Protein AF-0000000079079529 (afdb_homodimer)

Organism: Trichostrongylus colubriformis (NCBI:txid6319)

Foldseek 3Di:
DDDDPDDDDCVPPDDPDPDDDDDDDDDDDDDDDDDYYDDDDDDDDDDDDDDDDDDPDDDDDDDDDDDDDPDPPPPDPDDPPPPPPPVDDPPQDQLQLDFADDQDALCPPLCVVVAPQVPLALPPADFDPLQDDQWDDDQQAIDGDPPSVQKFKWKWAWADDDFQDTDIGDTDGSVPDRHQHQWMWMWIDHPVDIHIAIDGFDNDDDQPDPPFPFCLLAFAAAEEAEEAAFASLCVSQQVLLVVCLCPVQVKFWFQQEFFFDDGQQQLCCCQFQVFGAQWFFFLLSVDHIRHGPAYCCRQFVDECLPTSGLLNLVVVLPAQFAEEDQDSGDSSCPPHGPYHPDDRHPHYCSSVNSVLVVDVSNVCSADSNRPHDPVLVVLVNVLNVLPPPLRHHHYYHHYHYPQPQAHSNSSSNCNVVSSVSCVVCVVSCLRYWYKYKYSFHHDYDPSCLDPVNVLRRGGIIIIIGHRNVCDPHPLNVQLNVCSVANAYSLQNNQQSVCSSPPCSVVSLPAQAWDADDPDRQHTHSSHDHDPPRGHGCNRHSHRPSSGSRDFDKDFDPDPVVLVVVQQVVQVLLLVLCVVVVNNVFFDRWDFDFWPTKIWTDRPPPPPDDWDKIKIKTWTFTDPPFTFIKIFIWIDTHVDDIDGSDNAIDTSDDDDCQQVVDPDPSCSSSGGGDDPPPDDD/DDDDDDDPDDDDDDDDDDDDDDDDDDPDDPDPDDDDDDDDDDDDDDDDDDPDDDDDPPPPDDDDDDPPDPPPPPPPPDDPPPPPPPPCPDDQDQLQLDFADDQDALCPPVCVVVAPQVPLALPPADFDPLQDDQWDDDQQAIDGDPPSVLKFKWKWAWADDDFQDTDIGDTDGSVPDRHQHQWMWMWIDHPVDIHIAIDGFDNDDDQPDPPFPFCLLAFAAAEEAEEAAFASLCVSQQVLLVVCLCPVQVKFWFQQEFFFDDGQQQLCCCQFQVFGAQWFFDLLSVDHIRHGPAYCCRQFVDECLPTNGLLNLVVVLPAQEAEEDQDSGDSSCPPHGDYHPDDRHPHYCSSVNSVLVVDVSNVCSADSNRPHDPVLVVLVNVLNVLPPPLRHHHYYHHYHYPQPQAHSNSSNNCNVVSSVSCVVCVVSCLRYWYKYKYSFHHDYDPSCLDPVNVLRRGGIIIIIGHRNVCDPHPLNVQLNVCSVANAYSLQNNQQSVCSSPPCSVVSLPAQAWDADDPDRQHTHSSHDHDPPRGHGCNRHSHRPSSGNRDFDKDFDPDPVVLVVVQQVVQVLLLVLCVVVVNNVFFDRWDFDFWPTKIWTDRPPPPPDDFDKIKIKTWTFTDPPFTFIWIFIWIDTHVDDIDGSHSAIDTSDDDDCQQVVDPDPSCSSSGGGDDPPPDDD

Solvent-accessible surface area (backbone atoms only — not comparable to full-atom values): 77491 Å² total; per-residue (Å²): 135,84,85,80,83,73,88,82,83,79,78,75,82,66,74,81,82,78,76,93,84,87,96,92,83,94,100,95,81,104,89,100,85,101,93,96,87,92,94,79,96,84,88,92,79,94,81,85,77,84,86,88,82,88,71,93,76,86,90,79,91,79,88,89,79,87,76,88,77,86,74,81,78,75,80,75,81,76,78,77,74,68,75,64,76,64,86,58,81,78,61,70,62,60,66,52,69,48,54,52,73,71,82,72,59,50,73,37,78,91,45,53,87,72,57,57,75,86,55,36,58,78,72,90,63,71,58,43,73,87,51,56,63,58,57,46,76,56,94,40,31,48,43,67,37,93,91,37,76,75,44,51,54,34,29,24,40,48,34,80,61,53,72,78,33,59,41,75,49,70,79,36,53,31,89,79,42,70,50,80,42,38,30,38,38,35,47,29,40,42,93,91,46,74,48,60,44,72,44,77,52,64,49,80,71,81,72,87,65,85,72,72,55,54,37,88,62,36,55,24,39,40,35,40,32,39,34,30,30,13,34,37,52,46,56,68,35,19,23,51,30,51,44,39,36,45,62,66,55,58,33,44,68,27,76,42,29,34,29,57,41,92,49,59,53,34,20,44,33,16,30,39,43,49,40,38,60,50,60,29,37,26,42,70,74,77,36,77,58,42,74,42,72,33,50,68,63,55,56,28,73,28,60,46,71,85,50,68,33,48,63,55,54,44,43,74,71,56,36,46,36,35,34,35,55,64,56,87,46,46,77,56,26,50,90,78,20,58,20,49,77,63,82,65,40,83,45,56,42,36,26,61,56,50,52,29,74,75,28,71,66,56,31,34,46,66,15,68,38,49,63,36,47,71,66,56,55,52,52,52,53,47,52,42,48,61,68,40,64,89,72,46,24,38,36,36,44,37,40,41,33,73,44,22,49,69,39,66,66,48,42,16,43,43,17,62,59,55,29,48,51,50,63,76,39,41,72,65,45,36,53,20,38,34,43,44,30,27,44,22,11,33,82,42,49,77,55,20,52,34,77,66,24,50,58,33,24,24,30,11,25,36,37,41,26,59,25,57,90,46,53,90,36,71,40,39,51,37,32,55,58,49,33,78,38,63,43,42,39,26,19,50,22,34,28,53,50,36,60,71,72,51,29,44,84,49,72,54,66,67,42,65,61,66,78,85,49,100,75,55,66,33,46,31,50,55,24,45,68,64,81,96,57,66,63,20,56,68,70,39,83,31,22,57,91,36,48,72,53,58,72,61,65,41,76,61,80,53,64,69,57,47,49,51,52,37,49,50,51,31,50,48,55,41,44,52,34,47,74,68,71,45,39,87,53,25,40,68,64,39,66,60,49,66,76,44,43,32,31,54,64,64,72,62,75,61,87,83,63,82,55,69,44,44,32,40,39,30,30,33,34,27,82,84,25,41,55,34,37,35,40,42,34,29,28,52,42,108,59,66,81,37,74,20,45,90,62,73,42,61,51,55,90,56,85,70,31,19,67,83,44,84,52,73,87,49,20,73,78,32,22,47,55,83,76,76,74,67,77,125,137,89,81,86,91,81,87,79,81,86,84,88,87,81,94,87,86,88,88,83,77,99,83,81,77,90,71,81,91,81,85,77,78,84,81,97,85,81,88,94,90,70,97,81,81,91,86,91,78,85,70,84,86,79,84,69,84,74,76,76,81,79,87,91,85,83,82,80,78,82,74,83,78,75,81,72,82,76,78,81,68,71,76,64,75,65,82,72,72,77,75,82,67,60,68,53,69,49,53,51,73,72,82,72,58,50,72,39,78,90,46,54,86,72,57,57,77,86,52,39,56,77,64,99,65,71,58,44,73,86,50,55,64,57,58,45,76,57,95,39,31,47,42,67,37,92,92,36,76,74,46,51,56,33,30,26,39,48,35,78,61,53,72,79,34,58,40,76,50,69,79,36,52,31,89,80,43,70,50,81,42,38,29,39,37,33,46,28,40,41,91,92,46,74,48,60,44,73,48,78,52,65,50,80,70,79,73,87,65,85,74,74,54,54,37,89,61,35,53,24,38,39,37,40,33,41,34,30,29,12,34,38,51,45,54,67,34,18,23,52,32,51,44,39,36,45,62,68,54,59,33,45,69,26,76,41,27,32,28,57,43,94,49,58,54,35,20,44,32,16,28,40,41,49,41,36,59,51,60,29,38,26,43,71,74,76,35,77,59,42,73,42,73,33,52,69,63,53,55,28,74,28,60,46,70,85,50,67,34,49,63,55,53,43,42,74,70,58,36,47,35,36,35,36,55,64,56,88,48,44,75,57,26,50,92,77,21,58,20,49,77,63,83,65,38,84,43,56,42,37,25,61,55,49,52,28,75,75,29,70,67,56,31,34,46,65,15,69,39,50,61,37,47,71,66,54,55,50,51,52,53,48,50,42,47,60,70,40,65,90,72,48,23,38,37,36,44,37,40,42,34,72,45,22,50,69,39,65,68,49,40,18,41,43,18,61,60,54,28,48,50,50,63,76,39,42,75,65,45,35,53,18,37,34,43,42,32,27,43,23,11,34,81,43,48,78,55,20,52,34,76,66,22,50,58,33,24,24,28,11,23,38,36,40,26,60,25,57,90,46,54,90,36,70,39,37,51,38,32,56,59,50,32,77,38,64,43,41,38,24,18,50,22,36,28,54,50,36,58,71,74,50,31,45,83,47,72,57,65,67,42,65,59,65,78,85,49,100,75,53,65,32,47,30,50,55,24,43,69,64,82,95,58,66,61,21,55,70,71,39,81,30,21,56,92,35,48,73,54,57,73,60,64,43,75,60,79,55,63,69,56,46,49,50,52,36,48,48,50,31,51,49,56,41,45,50,34,47,74,69,70,44,39,88,53,24,39,69,64,41,66,61,48,65,77,45,44,33,31,55,67,64,75,68,75,62,87,83,62,81,54,68,44,45,32,42,40,29,29,33,33,27,82,86,24,43,56,34,38,35,41,42,35,28,28,52,44,107,60,66,80,39,75,18,44,91,61,74,43,62,52,54,89,57,85,70,31,18,68,81,45,84,51,72,86,48,20,75,78,31,22,48,56,84,75,76,75,70,75,126

Radius of gyration: 38.15 Å; Cα contacts (8 Å, |Δi|>4): 2486; chains: 2; bounding box: 136×122×109 Å

Nearest PDB structures (foldseek):
  6xlp-assembly1_A  TM=5.769E-01  e=2.812E-07  Escherichia coli
  1ei6-assembly1_D  TM=5.201E-01  e=3.457E-04  Pseudomonas fluorescens
  5xxq-assembly2_B  TM=3.490E-01  e=4.894E+00  Homo sapiens
  8tz0-assembly1_C  TM=3.571E-01  e=7.558E+00  Ensifer aridi
  8rj3-assembly1_D  TM=3.337E-01  e=6.421E+00  Homo sapiens

pLDDT: mean 80.49, std 26.92, range [14.12, 98.88]

Sequence (1360 aa):
MHGSETSVTHCGIQNVIQMTGLWFCYGLLIIGLLYYVSYDVFLGEMNSSVKVENNRTADTTTEYNAVSTTSRLTFTRRWSTRAEIPNKVNRATDIFDYCPFEPPDPWHKSIIKYMDDKYGYLKNCTPDSNLSPVTDLMKGRVTLKKGKEAFACQGRCINYAGDNQYDLGNWKSIKDEVFKCDFVETECKSGKTTKRYIHMQIAEQKSSTNSQLNRQQNPDVVIMVIDSVASTQLIRGLPRTVNFLLHGMEAIEFRKFNKVGSNSRPNAFAALIGKTTEPVPRKPMNLPTIPADLSYEQYCKSYLDNETYIPLMYKKKGYKMFGAEDYVTSILNYPNCLGTKTRQFEHSFRPFHTRLNKDSELERIHLGGSCRLVHDNMLEYLEHYVNAYKDSPKFSLTWFVDLAHDDTKLIYRSDYELYNFYLKNREALNNSFIFFFGDHGPRFGSEAYTKFGNSEANNPFLYVVLPKHLRHTEVHEQILANSKELVTHHDLHSTLEDILYNQPSAAFSDLSFKRFDSDPRGSSLLRKFESGVARTCKTLPIPFQYCICQYKKTNVTDGKLVEALGSFAAKKLAAILESEKVASSCEKITLSNVIEALEFVLPHKNATQFEVSLYEVTFNVSAPALGVFKIPIRRESRGKFELAGEQFDRLDKYGKHGDCMKKDILRPLCTCKIRSTSKPMHGSETSVTHCGIQNVIQMTGLWFCYGLLIIGLLYYVSYDVFLGEMNSSVKVENNRTADTTTEYNAVSTTSRLTFTRRWSTRAEIPNKVNRATDIFDYCPFEPPDPWHKSIIKYMDDKYGYLKNCTPDSNLSPVTDLMKGRVTLKKGKEAFACQGRCINYAGDNQYDLGNWKSIKDEVFKCDFVETECKSGKTTKRYIHMQIAEQKSSTNSQLNRQQNPDVVIMVIDSVASTQLIRGLPRTVNFLLHGMEAIEFRKFNKVGSNSRPNAFAALIGKTTEPVPRKPMNLPTIPADLSYEQYCKSYLDNETYIPLMYKKKGYKMFGAEDYVTSILNYPNCLGTKTRQFEHSFRPFHTRLNKDSELERIHLGGSCRLVHDNMLEYLEHYVNAYKDSPKFSLTWFVDLAHDDTKLIYRSDYELYNFYLKNREALNNSFIFFFGDHGPRFGSEAYTKFGNSEANNPFLYVVLPKHLRHTEVHEQILANSKELVTHHDLHSTLEDILYNQPSAAFSDLSFKRFDSDPRGSSLLRKFESGVARTCKTLPIPFQYCICQYKKTNVTDGKLVEALGSFAAKKLAAILESEKVASSCEKITLSNVIEALEFVLPHKNATQFEVSLYEVTFNVSAPALGVFKIPIRRESRGKFELAGEQFDRLDKYGKHGDCMKKDILRPLCTCKIRSTSKP

Structure (mmCIF, N/CA/C/O backbone):
data_AF-0000000079079529-model_v1
#
loop_
_entity.id
_entity.type
_entity.pdbx_description
1 polymer 'Uncharacterized protein'
#
loop_
_atom_site.group_PDB
_atom_site.id
_atom_site.type_symbol
_atom_site.label_atom_id
_atom_site.label_alt_id
_atom_site.label_comp_id
_atom_site.label_asym_id
_atom_site.label_entity_id
_atom_site.label_seq_id
_atom_site.pdbx_PDB_ins_code
_atom_site.Cartn_x
_atom_site.Cartn_y
_atom_site.Cartn_z
_atom_site.occupancy
_atom_site.B_iso_or_equiv
_atom_site.auth_seq_id
_atom_site.auth_comp_id
_atom_site.auth_asym_id
_atom_site.auth_atom_id
_atom_site.pdbx_PDB_model_num
ATOM 1 N N . MET A 1 1 ? 64.188 42.688 -34.219 1 18.75 1 MET A N 1
ATOM 2 C CA . MET A 1 1 ? 64.188 42.406 -35.656 1 18.75 1 MET A CA 1
ATOM 3 C C . MET A 1 1 ? 63.531 41.062 -35.938 1 18.75 1 MET A C 1
ATOM 5 O O . MET A 1 1 ? 63.406 40.656 -37.094 1 18.75 1 MET A O 1
ATOM 9 N N . HIS A 1 2 ? 63.719 40 -35.031 1 19.94 2 HIS A N 1
ATOM 10 C CA . HIS A 1 2 ? 63.281 38.625 -35.25 1 19.94 2 HIS A CA 1
ATOM 11 C C . HIS A 1 2 ? 61.812 38.562 -35.625 1 19.94 2 HIS A C 1
ATOM 13 O O . HIS A 1 2 ? 61.062 39.5 -35.344 1 19.94 2 HIS A O 1
ATOM 19 N N . GLY A 1 3 ? 61.406 37.406 -36.25 1 20.33 3 GLY A N 1
ATOM 20 C CA . GLY A 1 3 ? 60.625 36.906 -37.375 1 20.33 3 GLY A CA 1
ATOM 21 C C . GLY A 1 3 ? 59.156 36.781 -37.062 1 20.33 3 GLY A C 1
ATOM 22 O O . GLY A 1 3 ? 58.75 36.281 -36 1 20.33 3 GLY A O 1
ATOM 23 N N . SER A 1 4 ? 58.281 37.469 -37.656 1 20.39 4 SER A N 1
ATOM 24 C CA . SER A 1 4 ? 57.031 38.25 -37.656 1 20.39 4 SER A CA 1
ATOM 25 C C . SER A 1 4 ? 55.844 37.344 -37.938 1 20.39 4 SER A C 1
ATOM 27 O O . SER A 1 4 ? 55.75 36.75 -39.031 1 20.39 4 SER A O 1
ATOM 29 N N . GLU A 1 5 ? 55.5 36.562 -36.812 1 21.5 5 GLU A N 1
ATOM 30 C CA . GLU A 1 5 ? 54.562 35.438 -36.594 1 21.5 5 GLU A CA 1
ATOM 31 C C . GLU A 1 5 ? 53.188 35.781 -37.125 1 21.5 5 GLU A C 1
ATOM 33 O O . GLU A 1 5 ? 52.531 36.688 -36.625 1 21.5 5 GLU A O 1
ATOM 38 N N . THR A 1 6 ? 53.031 35.531 -38.312 1 19.14 6 THR A N 1
ATOM 39 C CA . THR A 1 6 ? 52.125 35.969 -39.344 1 19.14 6 THR A CA 1
ATOM 40 C C . THR A 1 6 ? 50.688 35.75 -38.938 1 19.14 6 THR A C 1
ATOM 42 O O . THR A 1 6 ? 50.406 35.031 -38 1 19.14 6 THR A O 1
ATOM 45 N N . SER A 1 7 ? 49.719 35.812 -39.781 1 19.5 7 SER A N 1
ATOM 46 C CA . SER A 1 7 ? 48.469 36.438 -40.188 1 19.5 7 SER A CA 1
ATOM 47 C C . SER A 1 7 ? 47.281 35.562 -39.812 1 19.5 7 SER A C 1
ATOM 49 O O . SER A 1 7 ? 47.406 34.375 -39.594 1 19.5 7 SER A O 1
ATOM 51 N N . VAL A 1 8 ? 46 36.062 -39.531 1 20.89 8 VAL A N 1
ATOM 52 C CA . VAL A 1 8 ? 44.75 36.156 -38.781 1 20.89 8 VAL A CA 1
ATOM 53 C C . VAL A 1 8 ? 43.75 35.125 -39.312 1 20.89 8 VAL A C 1
ATOM 55 O O . VAL A 1 8 ? 42.906 34.656 -38.562 1 20.89 8 VAL A O 1
ATOM 58 N N . THR A 1 9 ? 43.625 34.781 -40.719 1 20.5 9 THR A N 1
ATOM 59 C CA . THR A 1 9 ? 42.406 34.938 -41.5 1 20.5 9 THR A CA 1
ATOM 60 C C . THR A 1 9 ? 41.531 33.688 -41.375 1 20.5 9 THR A C 1
ATOM 62 O O . THR A 1 9 ? 41.875 32.625 -41.906 1 20.5 9 THR A O 1
ATOM 65 N N . HIS A 1 10 ? 40.906 33.156 -40.25 1 19.3 10 HIS A N 1
ATOM 66 C CA . HIS A 1 10 ? 40.656 31.797 -39.812 1 19.3 10 HIS A CA 1
ATOM 67 C C . HIS A 1 10 ? 39.469 31.219 -40.562 1 19.3 10 HIS A C 1
ATOM 69 O O . HIS A 1 10 ? 38.312 31.469 -40.219 1 19.3 10 HIS A O 1
ATOM 75 N N . CYS A 1 11 ? 39.312 31.109 -41.938 1 19.61 11 CYS A N 1
ATOM 76 C CA . CYS A 1 11 ? 38.219 30.969 -42.906 1 19.61 11 CYS A CA 1
ATOM 77 C C . CYS A 1 11 ? 37.531 29.641 -42.719 1 19.61 11 CYS A C 1
ATOM 79 O O . CYS A 1 11 ? 37.969 28.609 -43.25 1 19.61 11 CYS A O 1
ATOM 81 N N . GLY A 1 12 ? 37.156 29.078 -41.594 1 17.33 12 GLY A N 1
ATOM 82 C CA . GLY A 1 12 ? 37.219 27.672 -41.25 1 17.33 12 GLY A CA 1
ATOM 83 C C . GLY A 1 12 ? 36.125 26.859 -41.906 1 17.33 12 GLY A C 1
ATOM 84 O O . GLY A 1 12 ? 35.812 25.734 -41.469 1 17.33 12 GLY A O 1
ATOM 85 N N . ILE A 1 13 ? 35.25 27.469 -42.75 1 19.03 13 ILE A N 1
ATOM 86 C CA . ILE A 1 13 ? 33.906 26.953 -42.969 1 19.03 13 ILE A CA 1
ATOM 87 C C . ILE A 1 13 ? 34 25.578 -43.656 1 19.03 13 ILE A C 1
ATOM 89 O O . ILE A 1 13 ? 33 25.125 -44.25 1 19.03 13 ILE A O 1
ATOM 93 N N . GLN A 1 14 ? 35.125 25.031 -43.906 1 15.94 14 GLN A N 1
ATOM 94 C CA . GLN A 1 14 ? 35.312 24.141 -45.062 1 15.94 14 GLN A CA 1
ATOM 95 C C . GLN A 1 14 ? 34.281 23.016 -45.062 1 15.94 14 GLN A C 1
ATOM 97 O O . GLN A 1 14 ? 33.594 22.812 -46.062 1 15.94 14 GLN A O 1
ATOM 102 N N . ASN A 1 15 ? 34.719 21.812 -44.781 1 16.12 15 ASN A N 1
ATOM 103 C CA . ASN A 1 15 ? 34.812 20.609 -45.594 1 16.12 15 ASN A CA 1
ATOM 104 C C . ASN A 1 15 ? 33.656 19.656 -45.344 1 16.12 15 ASN A C 1
ATOM 106 O O . ASN A 1 15 ? 33.844 18.609 -44.719 1 16.12 15 ASN A O 1
ATOM 110 N N . VAL A 1 16 ? 32.625 20.203 -44.688 1 17.12 16 VAL A N 1
ATOM 111 C CA . VAL A 1 16 ? 31.938 19.062 -44.094 1 17.12 16 VAL A CA 1
ATOM 112 C C . VAL A 1 16 ? 31.75 17.953 -45.125 1 17.12 16 VAL A C 1
ATOM 114 O O . VAL A 1 16 ? 31.531 18.25 -46.312 1 17.12 16 VAL A O 1
ATOM 117 N N . ILE A 1 17 ? 31.672 16.703 -44.656 1 16.58 17 ILE A N 1
ATOM 118 C CA . ILE A 1 17 ? 31.875 15.305 -45 1 16.58 17 ILE A CA 1
ATOM 119 C C . ILE A 1 17 ? 30.859 14.883 -46.062 1 16.58 17 ILE A C 1
ATOM 121 O O . ILE A 1 17 ? 29.672 15.141 -45.906 1 16.58 17 ILE A O 1
ATOM 125 N N . GLN A 1 18 ? 31.234 14.312 -47.156 1 15.66 18 GLN A N 1
ATOM 126 C CA . GLN A 1 18 ? 31.062 13.641 -48.438 1 15.66 18 GLN A CA 1
ATOM 127 C C . GLN A 1 18 ? 30.172 12.406 -48.281 1 15.66 18 GLN A C 1
ATOM 129 O O . GLN A 1 18 ? 30.141 11.555 -49.188 1 15.66 18 GLN A O 1
ATOM 134 N N . MET A 1 19 ? 29.797 12.078 -47 1 14.77 19 MET A N 1
ATOM 135 C CA . MET A 1 19 ? 29.609 10.633 -47.094 1 14.77 19 MET A CA 1
ATOM 136 C C . MET A 1 19 ? 28.703 10.273 -48.25 1 14.77 19 MET A C 1
ATOM 138 O O . MET A 1 19 ? 27.938 11.109 -48.75 1 14.77 19 MET A O 1
ATOM 142 N N . THR A 1 20 ? 28 9 -48.062 1 15.1 20 THR A N 1
ATOM 143 C CA . THR A 1 20 ? 27.891 7.742 -48.812 1 15.1 20 THR A CA 1
ATOM 144 C C . THR A 1 20 ? 26.812 7.832 -49.875 1 15.1 20 THR A C 1
ATOM 146 O O . THR A 1 20 ? 25.734 8.391 -49.656 1 15.1 20 THR A O 1
ATOM 149 N N . GLY A 1 21 ? 26.969 7.426 -51.125 1 15.55 21 GLY A N 1
ATOM 150 C CA . GLY A 1 21 ? 26.766 7.195 -52.531 1 15.55 21 GLY A CA 1
ATOM 151 C C . GLY A 1 21 ? 25.562 6.305 -52.844 1 15.55 21 GLY A C 1
ATOM 152 O O . GLY A 1 21 ? 24.734 6.637 -53.688 1 15.55 21 GLY A O 1
ATOM 153 N N . LEU A 1 22 ? 25.766 4.863 -52.781 1 14.59 22 LEU A N 1
ATOM 154 C CA . LEU A 1 22 ? 25.734 3.951 -53.938 1 14.59 22 LEU A CA 1
ATOM 155 C C . LEU A 1 22 ? 24.297 3.537 -54.25 1 14.59 22 LEU A C 1
ATOM 157 O O . LEU A 1 22 ? 23.859 3.637 -55.406 1 14.59 22 LEU A O 1
ATOM 161 N N . TRP A 1 23 ? 23.953 2.012 -54.188 1 15.23 23 TRP A N 1
ATOM 162 C CA . TRP A 1 23 ? 23.719 1 -55.219 1 15.23 23 TRP A CA 1
ATOM 163 C C . TRP A 1 23 ? 22.25 0.925 -55.594 1 15.23 23 TRP A C 1
ATOM 165 O O . TRP A 1 23 ? 21.375 1.182 -54.75 1 15.23 23 TRP A O 1
ATOM 175 N N . PHE A 1 24 ? 21.75 0.244 -56.875 1 16.38 24 PHE A N 1
ATOM 176 C CA . PHE A 1 24 ? 21.125 0.047 -58.188 1 16.38 24 PHE A CA 1
ATOM 177 C C . PHE A 1 24 ? 19.938 -0.908 -58.062 1 16.38 24 PHE A C 1
ATOM 179 O O . PHE A 1 24 ? 18.828 -0.596 -58.5 1 16.38 24 PHE A O 1
ATOM 186 N N . CYS A 1 25 ? 20.031 -2.385 -58.594 1 14.84 25 CYS A N 1
ATOM 187 C CA . CYS A 1 25 ? 19.609 -3.17 -59.75 1 14.84 25 CYS A CA 1
ATOM 188 C C . CYS A 1 25 ? 18.422 -4.062 -59.406 1 14.84 25 CYS A C 1
ATOM 190 O O . CYS A 1 25 ? 17.516 -4.246 -60.219 1 14.84 25 CYS A O 1
ATOM 192 N N . TYR A 1 26 ? 18.578 -5.348 -58.781 1 14.98 26 TYR A N 1
ATOM 193 C CA . TYR A 1 26 ? 18.266 -6.613 -59.438 1 14.98 26 TYR A CA 1
ATOM 194 C C . TYR A 1 26 ? 16.75 -6.828 -59.5 1 14.98 26 TYR A C 1
ATOM 196 O O . TYR A 1 26 ? 16 -6.242 -58.719 1 14.98 26 TYR A O 1
ATOM 204 N N . GLY A 1 27 ? 16.109 -8.391 -60 1 15.9 27 GLY A N 1
ATOM 205 C CA . GLY A 1 27 ? 15.484 -9.242 -61 1 15.9 27 GLY A CA 1
ATOM 206 C C . GLY A 1 27 ? 14.047 -9.586 -60.656 1 15.9 27 GLY A C 1
ATOM 207 O O . GLY A 1 27 ? 13.609 -9.406 -59.5 1 15.9 27 GLY A O 1
ATOM 208 N N . LEU A 1 28 ? 13.195 -10.906 -61.438 1 16.67 28 LEU A N 1
ATOM 209 C CA . LEU A 1 28 ? 12.234 -11.469 -62.406 1 16.67 28 LEU A CA 1
ATOM 210 C C . LEU A 1 28 ? 11.18 -12.297 -61.656 1 16.67 28 LEU A C 1
ATOM 212 O O . LEU A 1 28 ? 9.977 -12.102 -61.875 1 16.67 28 LEU A O 1
ATOM 216 N N . LEU A 1 29 ? 11.133 -13.938 -61.594 1 15.7 29 LEU A N 1
ATOM 217 C CA . LEU A 1 29 ? 10.508 -15.039 -62.312 1 15.7 29 LEU A CA 1
ATOM 218 C C . LEU A 1 29 ? 9.398 -15.672 -61.5 1 15.7 29 LEU A C 1
ATOM 220 O O . LEU A 1 29 ? 8.312 -15.953 -62 1 15.7 29 LEU A O 1
ATOM 224 N N . ILE A 1 30 ? 9.422 -16.703 -60.438 1 17.03 30 ILE A N 1
ATOM 225 C CA . ILE A 1 30 ? 8.812 -18.016 -60.562 1 17.03 30 ILE A CA 1
ATOM 226 C C . ILE A 1 30 ? 7.32 -17.938 -60.25 1 17.03 30 ILE A C 1
ATOM 228 O O . ILE A 1 30 ? 6.938 -17.547 -59.125 1 17.03 30 ILE A O 1
ATOM 232 N N . ILE A 1 31 ? 6.055 -18.328 -61.219 1 18.33 31 ILE A N 1
ATOM 233 C CA . ILE A 1 31 ? 4.703 -18.438 -61.75 1 18.33 31 ILE A CA 1
ATOM 234 C C . ILE A 1 31 ? 3.963 -19.594 -61.062 1 18.33 31 ILE A C 1
ATOM 236 O O . ILE A 1 31 ? 2.828 -19.422 -60.625 1 18.33 31 ILE A O 1
ATOM 240 N N . GLY A 1 32 ? 4.09 -21.172 -61.531 1 16.33 32 GLY A N 1
ATOM 241 C CA . GLY A 1 32 ? 3.357 -22.234 -62.219 1 16.33 32 GLY A CA 1
ATOM 242 C C . GLY A 1 32 ? 2.365 -22.938 -61.312 1 16.33 32 GLY A C 1
ATOM 243 O O . GLY A 1 32 ? 2.398 -22.781 -60.094 1 16.33 32 GLY A O 1
ATOM 244 N N . LEU A 1 33 ? 1.73 -24.672 -61.656 1 16.89 33 LEU A N 1
ATOM 245 C CA . LEU A 1 33 ? 0.796 -25.656 -62.156 1 16.89 33 LEU A CA 1
ATOM 246 C C . LEU A 1 33 ? 0.412 -26.656 -61.094 1 16.89 33 LEU A C 1
ATOM 248 O O . LEU A 1 33 ? -0.669 -27.25 -61.156 1 16.89 33 LEU A O 1
ATOM 252 N N . LEU A 1 34 ? 1.15 -27.688 -60.438 1 16.03 34 LEU A N 1
ATOM 253 C CA . LEU A 1 34 ? 0.907 -29.125 -60.438 1 16.03 34 LEU A CA 1
ATOM 254 C C . LEU A 1 34 ? -0.346 -29.453 -59.625 1 16.03 34 LEU A C 1
ATOM 256 O O . LEU A 1 34 ? -0.585 -28.859 -58.562 1 16.03 34 LEU A O 1
ATOM 260 N N . TYR A 1 35 ? -1.438 -30.828 -60.031 1 16.97 35 TYR A N 1
ATOM 261 C CA . TYR A 1 35 ? -2.482 -31.781 -60.375 1 16.97 35 TYR A CA 1
ATOM 262 C C . TYR A 1 35 ? -2.826 -32.656 -59.188 1 16.97 35 TYR A C 1
ATOM 264 O O . TYR A 1 35 ? -3.998 -32.812 -58.812 1 16.97 35 TYR A O 1
ATOM 272 N N . TYR A 1 36 ? -2.305 -34.188 -59.094 1 16.08 36 TYR A N 1
ATOM 273 C CA . TYR A 1 36 ? -2.816 -35.531 -59.344 1 16.08 36 TYR A CA 1
ATOM 274 C C . TYR A 1 36 ? -3.428 -36.125 -58.062 1 16.08 36 TYR A C 1
ATOM 276 O O . TYR A 1 36 ? -3.141 -35.656 -56.969 1 16.08 36 TYR A O 1
ATOM 284 N N . VAL A 1 37 ? -3.111 -37.688 -57.688 1 15.84 37 VAL A N 1
ATOM 285 C CA . VAL A 1 37 ? -3.598 -39.062 -57.781 1 15.84 37 VAL A CA 1
ATOM 286 C C . VAL A 1 37 ? -4.121 -39.531 -56.406 1 15.84 37 VAL A C 1
ATOM 288 O O . VAL A 1 37 ? -5.293 -39.906 -56.281 1 15.84 37 VAL A O 1
ATOM 291 N N . SER A 1 38 ? -3.652 -40.906 -55.844 1 15.5 38 SER A N 1
ATOM 292 C CA . SER A 1 38 ? -4.176 -42.281 -55.75 1 15.5 38 SER A CA 1
ATOM 293 C C . SER A 1 38 ? -4.91 -42.469 -54.406 1 15.5 38 SER A C 1
ATOM 295 O O . SER A 1 38 ? -4.777 -41.656 -53.5 1 15.5 38 SER A O 1
ATOM 297 N N . TYR A 1 39 ? -4.844 -43.938 -53.75 1 15.38 39 TYR A N 1
ATOM 298 C CA . TYR A 1 39 ? -5.492 -45.219 -53.594 1 15.38 39 TYR A CA 1
ATOM 299 C C . TYR A 1 39 ? -5.996 -45.406 -52.156 1 15.38 39 TYR A C 1
ATOM 301 O O . TYR A 1 39 ? -5.602 -44.656 -51.25 1 15.38 39 TYR A O 1
ATOM 309 N N . ASP A 1 40 ? -5.758 -46.719 -51.375 1 14.71 40 ASP A N 1
ATOM 310 C CA . ASP A 1 40 ? -6.426 -47.969 -51 1 14.71 40 ASP A CA 1
ATOM 311 C C . ASP A 1 40 ? -6.766 -48 -49.531 1 14.71 40 ASP A C 1
ATOM 313 O O . ASP A 1 40 ? -7.824 -48.5 -49.125 1 14.71 40 ASP A O 1
ATOM 317 N N . VAL A 1 41 ? -5.781 -48.219 -48.469 1 15.58 41 VAL A N 1
ATOM 318 C CA . VAL A 1 41 ? -5.77 -49.438 -47.688 1 15.58 41 VAL A CA 1
ATOM 319 C C . VAL A 1 41 ? -6.945 -49.438 -46.688 1 15.58 41 VAL A C 1
ATOM 321 O O . VAL A 1 41 ? -7.285 -48.375 -46.125 1 15.58 41 VAL A O 1
ATOM 324 N N . PHE A 1 42 ? -7.539 -50.781 -46.25 1 14.99 42 PHE A N 1
ATOM 325 C CA . PHE A 1 42 ? -8.523 -51.812 -45.938 1 14.99 42 PHE A CA 1
ATOM 326 C C . PHE A 1 42 ? -9.008 -51.688 -44.5 1 14.99 42 PHE A C 1
ATOM 328 O O . PHE A 1 42 ? -10.219 -51.656 -44.25 1 14.99 42 PHE A O 1
ATOM 335 N N . LEU A 1 43 ? -8.406 -52.719 -43.531 1 14.91 43 LEU A N 1
ATOM 336 C CA . LEU A 1 43 ? -8.992 -53.906 -42.969 1 14.91 43 LEU A CA 1
ATOM 337 C C . LEU A 1 43 ? -9.852 -53.562 -41.75 1 14.91 43 LEU A C 1
ATOM 339 O O . LEU A 1 43 ? -9.719 -52.5 -41.188 1 14.91 43 LEU A O 1
ATOM 343 N N . GLY A 1 44 ? -9.914 -54.688 -40.719 1 14.88 44 GLY A N 1
ATOM 344 C CA . GLY A 1 44 ? -10.805 -55.719 -40.188 1 14.88 44 GLY A CA 1
ATOM 345 C C . GLY A 1 44 ? -11.547 -55.281 -38.938 1 14.88 44 GLY A C 1
ATOM 346 O O . GLY A 1 44 ? -11.289 -54.219 -38.406 1 14.88 44 GLY A O 1
ATOM 347 N N . GLU A 1 45 ? -11.609 -56.312 -37.906 1 14.56 45 GLU A N 1
ATOM 348 C CA . GLU A 1 45 ? -12.578 -57.188 -37.281 1 14.56 45 GLU A CA 1
ATOM 349 C C . GLU A 1 45 ? -13.078 -56.656 -35.938 1 14.56 45 GLU A C 1
ATOM 351 O O . GLU A 1 45 ? -14.281 -56.625 -35.688 1 14.56 45 GLU A O 1
ATOM 356 N N . MET A 1 46 ? -12.242 -56.875 -34.781 1 15.48 46 MET A N 1
ATOM 357 C CA . MET A 1 46 ? -12.68 -57.875 -33.812 1 15.48 46 MET A CA 1
ATOM 358 C C . MET A 1 46 ? -13.773 -57.281 -32.906 1 15.48 46 MET A C 1
ATOM 360 O O . MET A 1 46 ? -13.82 -56.062 -32.688 1 15.48 46 MET A O 1
ATOM 364 N N . ASN A 1 47 ? -14.672 -58.219 -32.438 1 14.49 47 ASN A N 1
ATOM 365 C CA . ASN A 1 47 ? -15.922 -58.75 -31.875 1 14.49 47 ASN A CA 1
ATOM 366 C C . ASN A 1 47 ? -16.188 -58.188 -30.469 1 14.49 47 ASN A C 1
ATOM 368 O O . ASN A 1 47 ? -17.25 -57.625 -30.219 1 14.49 47 ASN A O 1
ATOM 372 N N . SER A 1 48 ? -15.805 -59.094 -29.469 1 14.48 48 SER A N 1
ATOM 373 C CA . SER A 1 48 ? -16.688 -59.906 -28.625 1 14.48 48 SER A CA 1
ATOM 374 C C . SER A 1 48 ? -17.141 -59.125 -27.391 1 14.48 48 SER A C 1
ATOM 376 O O . SER A 1 48 ? -18.328 -58.969 -27.156 1 14.48 48 SER A O 1
ATOM 378 N N . SER A 1 49 ? -16.875 -59.75 -26.188 1 14.36 49 SER A N 1
ATOM 379 C CA . SER A 1 49 ? -17.703 -60.469 -25.234 1 14.36 49 SER A CA 1
ATOM 380 C C . SER A 1 49 ? -18.047 -59.594 -24.016 1 14.36 49 SER A C 1
ATOM 382 O O . SER A 1 49 ? -19.188 -59.562 -23.562 1 14.36 49 SER A O 1
ATOM 384 N N . VAL A 1 50 ? -17.031 -59.312 -23.172 1 14.12 50 VAL A N 1
ATOM 385 C CA . VAL A 1 50 ? -17.188 -59.969 -21.875 1 14.12 50 VAL A CA 1
ATOM 386 C C . VAL A 1 50 ? -18.266 -59.281 -21.062 1 14.12 50 VAL A C 1
ATOM 388 O O . VAL A 1 50 ? -18.594 -58.125 -21.312 1 14.12 50 VAL A O 1
ATOM 391 N N . LYS A 1 51 ? -18.016 -59.625 -19.734 1 15.38 51 LYS A N 1
ATOM 392 C CA . LYS A 1 51 ? -18.672 -60.344 -18.641 1 15.38 51 LYS A CA 1
ATOM 393 C C . LYS A 1 51 ? -19.688 -59.438 -17.938 1 15.38 51 LYS A C 1
ATOM 395 O O . LYS A 1 51 ? -19.75 -58.219 -18.188 1 15.38 51 LYS A O 1
ATOM 400 N N . VAL A 1 52 ? -19.453 -59.25 -16.641 1 14.84 52 VAL A N 1
ATOM 401 C CA . VAL A 1 52 ? -19.891 -59.906 -15.414 1 14.84 52 VAL A CA 1
ATOM 402 C C . VAL A 1 52 ? -20.828 -59 -14.648 1 14.84 52 VAL A C 1
ATOM 404 O O . VAL A 1 52 ? -20.781 -57.781 -14.797 1 14.84 52 VAL A O 1
ATOM 407 N N . GLU A 1 53 ? -21.641 -59.625 -13.812 1 14.98 53 GLU A N 1
ATOM 408 C CA . GLU A 1 53 ? -22.812 -59.875 -12.992 1 14.98 53 GLU A CA 1
ATOM 409 C C . GLU A 1 53 ? -22.906 -58.906 -11.828 1 14.98 53 GLU A C 1
ATOM 411 O O . GLU A 1 53 ? -23.938 -58.25 -11.641 1 14.98 53 GLU A O 1
ATOM 416 N N . ASN A 1 54 ? -22.375 -59.375 -10.695 1 14.78 54 ASN A N 1
ATOM 417 C CA . ASN A 1 54 ? -23.125 -59.875 -9.539 1 14.78 54 ASN A CA 1
ATOM 418 C C . ASN A 1 54 ? -23.531 -58.719 -8.625 1 14.78 54 ASN A C 1
ATOM 420 O O . ASN A 1 54 ? -22.984 -57.594 -8.727 1 14.78 54 ASN A O 1
ATOM 424 N N . ASN A 1 55 ? -24.031 -59.094 -7.371 1 14.57 55 ASN A N 1
ATOM 425 C CA . ASN A 1 55 ? -25 -59.125 -6.281 1 14.57 55 ASN A CA 1
ATOM 426 C C . ASN A 1 55 ? -24.562 -58.25 -5.102 1 14.57 55 ASN A C 1
ATOM 428 O O . ASN A 1 55 ? -25.156 -58.344 -4.02 1 14.57 55 ASN A O 1
ATOM 432 N N . ARG A 1 56 ? -23.484 -57.469 -5.078 1 14.41 56 ARG A N 1
ATOM 433 C CA . ARG A 1 56 ? -23.078 -57.375 -3.682 1 14.41 56 ARG A CA 1
ATOM 434 C C . ARG A 1 56 ? -24.266 -57 -2.791 1 14.41 56 ARG A C 1
ATOM 436 O O . ARG A 1 56 ? -25.031 -56.094 -3.119 1 14.41 56 ARG A O 1
ATOM 443 N N . THR A 1 57 ? -24.547 -57.906 -1.678 1 14.97 57 THR A N 1
ATOM 444 C CA . THR A 1 57 ? -25.281 -58.219 -0.453 1 14.97 57 THR A CA 1
ATOM 445 C C . THR A 1 57 ? -25.125 -57.094 0.561 1 14.97 57 THR A C 1
ATOM 447 O O . THR A 1 57 ? -26.094 -56.719 1.233 1 14.97 57 THR A O 1
ATOM 450 N N . ALA A 1 58 ? -23.875 -56.781 1.083 1 14.7 58 ALA A N 1
ATOM 451 C CA . ALA A 1 58 ? -23.609 -57.094 2.488 1 14.7 58 ALA A CA 1
ATOM 452 C C . ALA A 1 58 ? -24.391 -56.156 3.404 1 14.7 58 ALA A C 1
ATOM 454 O O . ALA A 1 58 ? -24.797 -55.062 2.984 1 14.7 58 ALA A O 1
ATOM 455 N N . ASP A 1 59 ? -23.969 -56.312 4.723 1 15.02 59 ASP A N 1
ATOM 456 C CA . ASP A 1 59 ? -24.266 -56.625 6.117 1 15.02 59 ASP A CA 1
ATOM 457 C C . ASP A 1 59 ? -24.594 -55.344 6.906 1 15.02 59 ASP A C 1
ATOM 459 O O . ASP A 1 59 ? -24.391 -54.25 6.426 1 15.02 59 ASP A O 1
ATOM 463 N N . THR A 1 60 ? -23.984 -55.375 8.195 1 15.29 60 THR A N 1
ATOM 464 C CA . THR A 1 60 ? -24.375 -55.531 9.594 1 15.29 60 THR A CA 1
ATOM 465 C C . THR A 1 60 ? -24.391 -54.188 10.305 1 15.29 60 THR A C 1
ATOM 467 O O . THR A 1 60 ? -25.344 -53.875 11.023 1 15.29 60 THR A O 1
ATOM 470 N N . THR A 1 61 ? -23.188 -53.562 10.578 1 14.7 61 THR A N 1
ATOM 471 C CA . THR A 1 61 ? -22.797 -53.5 11.984 1 14.7 61 THR A CA 1
ATOM 472 C C . THR A 1 61 ? -23.547 -52.375 12.711 1 14.7 61 THR A C 1
ATOM 474 O O . THR A 1 61 ? -23.969 -51.406 12.102 1 14.7 61 THR A O 1
ATOM 477 N N . THR A 1 62 ? -23.531 -52.531 14.125 1 15.6 62 THR A N 1
ATOM 478 C CA . THR A 1 62 ? -24.047 -52.344 15.477 1 15.6 62 THR A CA 1
ATOM 479 C C . THR A 1 62 ? -23.688 -50.969 16.031 1 15.6 62 THR A C 1
ATOM 481 O O . THR A 1 62 ? -24.516 -50.312 16.656 1 15.6 62 THR A O 1
ATOM 484 N N . GLU A 1 63 ? -22.297 -50.688 16.219 1 14.98 63 GLU A N 1
ATOM 485 C CA . GLU A 1 63 ? -21.922 -50.562 17.625 1 14.98 63 GLU A CA 1
ATOM 486 C C . GLU A 1 63 ? -22.422 -49.25 18.234 1 14.98 63 GLU A C 1
ATOM 488 O O . GLU A 1 63 ? -22.828 -48.344 17.5 1 14.98 63 GLU A O 1
ATOM 493 N N . TYR A 1 64 ? -21.469 -48.688 19.156 1 15.37 64 TYR A N 1
ATOM 494 C CA . TYR A 1 64 ? -21.219 -48.438 20.578 1 15.37 64 TYR A CA 1
ATOM 495 C C . TYR A 1 64 ? -21.5 -46.969 20.922 1 15.37 64 TYR A C 1
ATOM 497 O O . TYR A 1 64 ? -21.484 -46.125 20.047 1 15.37 64 TYR A O 1
ATOM 505 N N . ASN A 1 65 ? -21.266 -46.625 22.25 1 16.7 65 ASN A N 1
ATOM 506 C CA . ASN A 1 65 ? -21.656 -46 23.516 1 16.7 65 ASN A CA 1
ATOM 507 C C . ASN A 1 65 ? -21.016 -44.625 23.688 1 16.7 65 ASN A C 1
ATOM 509 O O . ASN A 1 65 ? -21.484 -43.844 24.5 1 16.7 65 ASN A O 1
ATOM 513 N N . ALA A 1 66 ? -19.703 -44.312 23.219 1 16 66 ALA A N 1
ATOM 514 C CA . ALA A 1 66 ? -18.797 -43.781 24.234 1 16 66 ALA A CA 1
ATOM 515 C C . ALA A 1 66 ? -19.141 -42.344 24.594 1 16 66 ALA A C 1
ATOM 517 O O . ALA A 1 66 ? -19.531 -41.562 23.734 1 16 66 ALA A O 1
ATOM 518 N N . VAL A 1 67 ? -19.109 -42.031 25.953 1 18.38 67 VAL A N 1
ATOM 519 C CA . VAL A 1 67 ? -19.453 -41.125 27.047 1 18.38 67 VAL A CA 1
ATOM 520 C C . VAL A 1 67 ? -18.484 -39.938 27.078 1 18.38 67 VAL A C 1
ATOM 522 O O . VAL A 1 67 ? -18.734 -38.938 27.766 1 18.38 67 VAL A O 1
ATOM 525 N N . SER A 1 68 ? -17.312 -39.812 26.219 1 16.83 68 SER A N 1
ATOM 526 C CA . SER A 1 68 ? -16.172 -39.25 26.953 1 16.83 68 SER A CA 1
ATOM 527 C C . SER A 1 68 ? -16.469 -37.844 27.438 1 16.83 68 SER A C 1
ATOM 529 O O . SER A 1 68 ? -17.094 -37.062 26.734 1 16.83 68 SER A O 1
ATOM 531 N N . THR A 1 69 ? -16.266 -37.594 28.812 1 18.78 69 THR A N 1
ATOM 532 C CA . THR A 1 69 ? -16.234 -36.656 29.922 1 18.78 69 THR A CA 1
ATOM 533 C C . THR A 1 69 ? -15.211 -35.562 29.672 1 18.78 69 THR A C 1
ATOM 535 O O . THR A 1 69 ? -14.016 -35.844 29.531 1 18.78 69 THR A O 1
ATOM 538 N N . THR A 1 70 ? -15.516 -34.5 29 1 18.25 70 THR A N 1
ATOM 539 C CA . THR A 1 70 ? -14.688 -33.406 28.531 1 18.25 70 THR A CA 1
ATOM 540 C C . THR A 1 70 ? -14.07 -32.656 29.719 1 18.25 70 THR A C 1
ATOM 542 O O . THR A 1 70 ? -14.773 -32 30.484 1 18.25 70 THR A O 1
ATOM 545 N N . SER A 1 71 ? -13 -33.344 30.438 1 17.06 71 SER A N 1
ATOM 546 C CA . SER A 1 71 ? -12.273 -32.812 31.578 1 17.06 71 SER A CA 1
ATOM 547 C C . SER A 1 71 ? -11.672 -31.438 31.25 1 17.06 71 SER A C 1
ATOM 549 O O . SER A 1 71 ? -11.195 -31.219 30.141 1 17.06 71 SER A O 1
ATOM 551 N N . ARG A 1 72 ? -11.891 -30.438 32.188 1 19.72 72 ARG A N 1
ATOM 552 C CA . ARG A 1 72 ? -11.648 -29.016 32.375 1 19.72 72 ARG A CA 1
ATOM 553 C C . ARG A 1 72 ? -10.156 -28.719 32.5 1 19.72 72 ARG A C 1
ATOM 555 O O . ARG A 1 72 ? -9.602 -28.781 33.594 1 19.72 72 ARG A O 1
ATOM 562 N N . LEU A 1 73 ? -9.164 -29.516 31.703 1 17.12 73 LEU A N 1
ATOM 563 C CA . LEU A 1 73 ? -7.781 -29.406 32.125 1 17.12 73 LEU A CA 1
ATOM 564 C C . LEU A 1 73 ? -7.344 -27.953 32.219 1 17.12 73 LEU A C 1
ATOM 566 O O . LEU A 1 73 ? -7.605 -27.172 31.312 1 17.12 73 LEU A O 1
ATOM 570 N N . THR A 1 74 ? -7.055 -27.531 33.438 1 19.48 74 THR A N 1
ATOM 571 C CA . THR A 1 74 ? -6.461 -26.391 34.094 1 19.48 74 THR A CA 1
ATOM 572 C C . THR A 1 74 ? -5.074 -26.094 33.531 1 19.48 74 THR A C 1
ATOM 574 O O . THR A 1 74 ? -4.141 -26.875 33.719 1 19.48 74 THR A O 1
ATOM 577 N N . PHE A 1 75 ? -5.047 -25.609 32.344 1 18.3 75 PHE A N 1
ATOM 578 C CA . PHE A 1 75 ? -3.748 -25.438 31.703 1 18.3 75 PHE A CA 1
ATOM 579 C C . PHE A 1 75 ? -2.842 -24.547 32.531 1 18.3 75 PHE A C 1
ATOM 581 O O . PHE A 1 75 ? -3.156 -23.375 32.781 1 18.3 75 PHE A O 1
ATOM 588 N N . THR A 1 76 ? -2.102 -25.203 33.5 1 18.8 76 THR A N 1
ATOM 589 C CA . THR A 1 76 ? -1.021 -24.641 34.312 1 18.8 76 THR A CA 1
ATOM 590 C C . THR A 1 76 ? -0.022 -23.891 33.438 1 18.8 76 THR A C 1
ATOM 592 O O . THR A 1 76 ? 0.416 -24.391 32.406 1 18.8 76 THR A O 1
ATOM 595 N N . ARG A 1 77 ? 0.203 -22.609 33.75 1 19.14 77 ARG A N 1
ATOM 596 C CA . ARG A 1 77 ? 0.993 -21.5 33.25 1 19.14 77 ARG A CA 1
ATOM 597 C C . ARG A 1 77 ? 2.484 -21.797 33.312 1 19.14 77 ARG A C 1
ATOM 599 O O . ARG A 1 77 ? 3.195 -21.25 34.156 1 19.14 77 ARG A O 1
ATOM 606 N N . ARG A 1 78 ? 2.957 -23.156 33.344 1 17.81 78 ARG A N 1
ATOM 607 C CA . ARG A 1 78 ? 4.336 -23.25 33.781 1 17.81 78 ARG A CA 1
ATOM 608 C C . ARG A 1 78 ? 5.227 -22.234 33.094 1 17.81 78 ARG A C 1
ATOM 610 O O . ARG A 1 78 ? 4.832 -21.656 32.062 1 17.81 78 ARG A O 1
ATOM 617 N N . TRP A 1 79 ? 6.512 -22.75 32.812 1 18.52 79 TRP A N 1
ATOM 618 C CA . TRP A 1 79 ? 7.949 -22.562 32.969 1 18.52 79 TRP A CA 1
ATOM 619 C C . TRP A 1 79 ? 8.516 -21.656 31.891 1 18.52 79 TRP A C 1
ATOM 621 O O . TRP A 1 79 ? 8.18 -21.812 30.703 1 18.52 79 TRP A O 1
ATOM 631 N N . SER A 1 80 ? 8.852 -20.438 32.219 1 20.69 80 SER A N 1
ATOM 632 C CA . SER A 1 80 ? 9.672 -19.375 31.672 1 20.69 80 SER A CA 1
ATOM 633 C C . SER A 1 80 ? 10.984 -19.922 31.109 1 20.69 80 SER A C 1
ATOM 635 O O . SER A 1 80 ? 11.961 -19.188 30.984 1 20.69 80 SER A O 1
ATOM 637 N N . THR A 1 81 ? 11.086 -21.141 30.641 1 21.09 81 THR A N 1
ATOM 638 C CA . THR A 1 81 ? 12.484 -21.531 30.469 1 21.09 81 THR A CA 1
ATOM 639 C C . THR A 1 81 ? 13.227 -20.516 29.594 1 21.09 81 THR A C 1
ATOM 641 O O . THR A 1 81 ? 12.789 -20.219 28.484 1 21.09 81 THR A O 1
ATOM 644 N N . ARG A 1 82 ? 13.898 -19.562 30.203 1 22.81 82 ARG A N 1
ATOM 645 C CA . ARG A 1 82 ? 15.078 -18.906 29.625 1 22.81 82 ARG A CA 1
ATOM 646 C C . ARG A 1 82 ? 15.898 -19.875 28.797 1 22.81 82 ARG A C 1
ATOM 648 O O . ARG A 1 82 ? 16.5 -20.812 29.328 1 22.81 82 ARG A O 1
ATOM 655 N N . ALA A 1 83 ? 15.5 -20.25 27.688 1 22.23 83 ALA A N 1
ATOM 656 C CA . ALA A 1 83 ? 16.438 -21.109 26.984 1 22.23 83 ALA A CA 1
ATOM 657 C C . ALA A 1 83 ? 17.875 -20.594 27.125 1 22.23 83 ALA A C 1
ATOM 659 O O . ALA A 1 83 ? 18.172 -19.469 26.734 1 22.23 83 ALA A O 1
ATOM 660 N N . GLU A 1 84 ? 18.5 -20.828 28.281 1 24.58 84 GLU A N 1
ATOM 661 C CA . GLU A 1 84 ? 19.969 -20.812 28.312 1 24.58 84 GLU A CA 1
ATOM 662 C C . GLU A 1 84 ? 20.547 -21.203 26.953 1 24.58 84 GLU A C 1
ATOM 664 O O . GLU A 1 84 ? 20.156 -22.219 26.375 1 24.58 84 GLU A O 1
ATOM 669 N N . ILE A 1 85 ? 20.969 -20.203 26.25 1 27.14 85 ILE A N 1
ATOM 670 C CA . ILE A 1 85 ? 21.844 -20.609 25.156 1 27.14 85 ILE A CA 1
ATOM 671 C C . ILE A 1 85 ? 22.844 -21.641 25.656 1 27.14 85 ILE A C 1
ATOM 673 O O . ILE A 1 85 ? 23.688 -21.344 26.516 1 27.14 85 ILE A O 1
ATOM 677 N N . PRO A 1 86 ? 22.391 -22.875 26.078 1 27.48 86 PRO A N 1
ATOM 678 C CA . PRO A 1 86 ? 23.5 -23.703 26.547 1 27.48 86 PRO A CA 1
ATOM 679 C C . PRO A 1 86 ? 24.812 -23.406 25.828 1 27.48 86 PRO A C 1
ATOM 681 O O . PRO A 1 86 ? 24.797 -22.891 24.703 1 27.48 86 PRO A O 1
ATOM 684 N N . ASN A 1 87 ? 25.969 -23.375 26.672 1 29.45 87 ASN A N 1
ATOM 685 C CA . ASN A 1 87 ? 27.328 -23.609 26.188 1 29.45 87 ASN A CA 1
ATOM 686 C C . ASN A 1 87 ? 27.359 -24.734 25.172 1 29.45 87 ASN A C 1
ATOM 688 O O . ASN A 1 87 ? 27.703 -25.875 25.5 1 29.45 87 ASN A O 1
ATOM 692 N N . LYS A 1 88 ? 26.297 -25.141 24.719 1 29.09 88 LYS A N 1
ATOM 693 C CA . LYS A 1 88 ? 26.219 -26.438 24.047 1 29.09 88 LYS A CA 1
ATOM 694 C C . LYS A 1 88 ? 27.484 -26.734 23.266 1 29.09 88 LYS A C 1
ATOM 696 O O . LYS A 1 88 ? 28.172 -25.812 22.812 1 29.09 88 LYS A O 1
ATOM 701 N N . VAL A 1 89 ? 27.906 -27.984 23.375 1 29.2 89 VAL A N 1
ATOM 702 C CA . VAL A 1 89 ? 28.859 -28.656 22.516 1 29.2 89 VAL A CA 1
ATOM 703 C C . VAL A 1 89 ? 28.703 -28.156 21.078 1 29.2 89 VAL A C 1
ATOM 705 O O . VAL A 1 89 ? 27.594 -28.094 20.547 1 29.2 89 VAL A O 1
ATOM 708 N N . ASN A 1 90 ? 29.562 -27.469 20.547 1 33.97 90 ASN A N 1
ATOM 709 C CA . ASN A 1 90 ? 30 -27.016 19.219 1 33.97 90 ASN A CA 1
ATOM 710 C C . ASN A 1 90 ? 29.625 -28.016 18.141 1 33.97 90 ASN A C 1
ATOM 712 O O . ASN A 1 90 ? 30.453 -28.828 17.703 1 33.97 90 ASN A O 1
ATOM 716 N N . ARG A 1 91 ? 28.625 -28.859 18.359 1 34.56 91 ARG A N 1
ATOM 717 C CA . ARG A 1 91 ? 28.438 -29.672 17.156 1 34.56 91 ARG A CA 1
ATOM 718 C C . ARG A 1 91 ? 28.422 -28.797 15.914 1 34.56 91 ARG A C 1
ATOM 720 O O . ARG A 1 91 ? 27.906 -27.672 15.93 1 34.56 91 ARG A O 1
ATOM 727 N N . ALA A 1 92 ? 29.109 -29.062 15.008 1 43.31 92 ALA A N 1
ATOM 728 C CA . ALA A 1 92 ? 29.328 -28.516 13.672 1 43.31 92 ALA A CA 1
ATOM 729 C C . ALA A 1 92 ? 28 -28.141 13.008 1 43.31 92 ALA A C 1
ATOM 731 O O . ALA A 1 92 ? 27.25 -29.016 12.602 1 43.31 92 ALA A O 1
ATOM 732 N N . THR A 1 93 ? 27.062 -27.156 13.461 1 58.12 93 THR A N 1
ATOM 733 C CA . THR A 1 93 ? 25.75 -26.688 13.016 1 58.12 93 THR A CA 1
ATOM 734 C C . THR A 1 93 ? 25.75 -26.469 11.5 1 58.12 93 THR A C 1
ATOM 736 O O . THR A 1 93 ? 26.578 -25.75 10.961 1 58.12 93 THR A O 1
ATOM 739 N N . ASP A 1 94 ? 24.969 -27.453 10.75 1 78.06 94 ASP A N 1
ATOM 740 C CA . ASP A 1 94 ? 24.703 -27.375 9.312 1 78.06 94 ASP A CA 1
ATOM 741 C C . ASP A 1 94 ? 24.062 -26.047 8.93 1 78.06 94 ASP A C 1
ATOM 743 O O . ASP A 1 94 ? 23.141 -25.578 9.602 1 78.06 94 ASP A O 1
ATOM 747 N N . ILE A 1 95 ? 24.672 -25.312 8.086 1 85.06 95 ILE A N 1
ATOM 748 C CA . ILE A 1 95 ? 24.234 -23.984 7.688 1 85.06 95 ILE A CA 1
ATOM 749 C C . ILE A 1 95 ? 22.766 -24.047 7.242 1 85.06 95 ILE A C 1
ATOM 751 O O . ILE A 1 95 ? 22.047 -23.062 7.324 1 85.06 95 ILE A O 1
ATOM 755 N N . PHE A 1 96 ? 22.297 -25.219 6.961 1 90.88 96 PHE A N 1
ATOM 756 C CA . PHE A 1 96 ? 20.953 -25.344 6.406 1 90.88 96 PHE A CA 1
ATOM 757 C C . PHE A 1 96 ? 19.938 -25.578 7.512 1 90.88 96 PHE A C 1
ATOM 759 O O . PHE A 1 96 ? 18.734 -25.703 7.242 1 90.88 96 PHE A O 1
ATOM 766 N N . ASP A 1 97 ? 20.359 -25.594 8.773 1 90.5 97 ASP A N 1
ATOM 767 C CA . ASP A 1 97 ? 19.469 -25.719 9.906 1 90.5 97 ASP A CA 1
ATOM 768 C C . ASP A 1 97 ? 18.75 -24.391 10.195 1 90.5 97 ASP A C 1
ATOM 770 O O . ASP A 1 97 ? 17.797 -24.359 10.969 1 90.5 97 ASP A O 1
ATOM 774 N N . TYR A 1 98 ? 19.234 -23.422 9.578 1 90.19 98 TYR A N 1
ATOM 775 C CA . TYR A 1 98 ? 18.625 -22.094 9.688 1 90.19 98 TYR A CA 1
ATOM 776 C C . TYR A 1 98 ? 18.281 -21.531 8.32 1 90.19 98 TYR A C 1
ATOM 778 O O . TYR A 1 98 ? 18.781 -22.016 7.297 1 90.19 98 TYR A O 1
ATOM 786 N N . CYS A 1 99 ? 17.375 -20.625 8.336 1 94.62 99 CYS A N 1
ATOM 787 C CA . CYS A 1 99 ? 17.016 -19.969 7.082 1 94.62 99 CYS A CA 1
ATOM 788 C C . CYS A 1 99 ? 17.109 -18.453 7.211 1 94.62 99 CYS A C 1
ATOM 790 O O . CYS A 1 99 ? 16.125 -17.781 7.52 1 94.62 99 CYS A O 1
ATOM 792 N N . PRO A 1 100 ? 18.375 -17.938 7.012 1 93.69 100 PRO A N 1
ATOM 793 C CA . PRO A 1 100 ? 18.453 -16.484 6.934 1 93.69 100 PRO A CA 1
ATOM 794 C C . PRO A 1 100 ? 17.641 -15.906 5.773 1 93.69 100 PRO A C 1
ATOM 796 O O . PRO A 1 100 ? 17.75 -16.391 4.645 1 93.69 100 PRO A O 1
ATOM 799 N N . PHE A 1 101 ? 16.812 -14.961 6.148 1 94.62 101 PHE A N 1
ATOM 800 C CA . PHE A 1 101 ? 15.992 -14.391 5.09 1 94.62 101 PHE A CA 1
ATOM 801 C C . PHE A 1 101 ? 15.617 -12.953 5.418 1 94.62 101 PHE A C 1
ATOM 803 O O . PHE A 1 101 ? 14.961 -12.688 6.434 1 94.62 101 PHE A O 1
ATOM 810 N N . GLU A 1 102 ? 16.062 -12.031 4.621 1 91.62 102 GLU A N 1
ATOM 811 C CA . GLU A 1 102 ? 15.578 -10.656 4.598 1 91.62 102 GLU A CA 1
ATOM 812 C C . GLU A 1 102 ? 14.703 -10.398 3.373 1 91.62 102 GLU A C 1
ATOM 814 O O . GLU A 1 102 ? 15.117 -10.641 2.24 1 91.62 102 GLU A O 1
ATOM 819 N N . PRO A 1 103 ? 13.469 -9.938 3.643 1 93 103 PRO A N 1
ATOM 820 C CA . PRO A 1 103 ? 12.625 -9.711 2.469 1 93 103 PRO A CA 1
ATOM 821 C C . PRO A 1 103 ? 13.328 -8.883 1.392 1 93 103 PRO A C 1
ATOM 823 O O . PRO A 1 103 ? 13.875 -7.816 1.684 1 93 103 PRO A O 1
ATOM 826 N N . PRO A 1 104 ? 13.328 -9.43 0.201 1 94.81 104 PRO A N 1
ATOM 827 C CA . PRO A 1 104 ? 13.977 -8.68 -0.876 1 94.81 104 PRO A CA 1
ATOM 828 C C . PRO A 1 104 ? 13.305 -7.332 -1.148 1 94.81 104 PRO A C 1
ATOM 830 O O . PRO A 1 104 ? 12.102 -7.188 -0.931 1 94.81 104 PRO A O 1
ATOM 833 N N . ASP A 1 105 ? 14.102 -6.438 -1.67 1 94.75 105 ASP A N 1
ATOM 834 C CA . ASP A 1 105 ? 13.625 -5.102 -2.02 1 94.75 105 ASP A CA 1
ATOM 835 C C . ASP A 1 105 ? 12.781 -5.141 -3.293 1 94.75 105 ASP A C 1
ATOM 837 O O . ASP A 1 105 ? 13.297 -5.406 -4.379 1 94.75 105 ASP A O 1
ATOM 841 N N . PRO A 1 106 ? 11.5 -4.824 -3.232 1 95.81 106 PRO A N 1
ATOM 842 C CA . PRO A 1 106 ? 10.664 -4.828 -4.438 1 95.81 106 PRO A CA 1
ATOM 843 C C . PRO A 1 106 ? 11.172 -3.865 -5.508 1 95.81 106 PRO A C 1
ATOM 845 O O . PRO A 1 106 ? 10.859 -4.031 -6.691 1 95.81 106 PRO A O 1
ATOM 848 N N . TRP A 1 107 ? 11.938 -2.857 -5.133 1 95.94 107 TRP A N 1
ATOM 849 C CA . TRP A 1 107 ? 12.461 -1.871 -6.07 1 95.94 107 TRP A CA 1
ATOM 850 C C . TRP A 1 107 ? 13.977 -2.014 -6.227 1 95.94 107 TRP A C 1
ATOM 852 O O . TRP A 1 107 ? 14.703 -1.017 -6.246 1 95.94 107 TRP A O 1
ATOM 862 N N . HIS A 1 108 ? 14.422 -3.205 -6.238 1 94.5 108 HIS A N 1
ATOM 863 C CA . HIS A 1 108 ? 15.836 -3.457 -6.48 1 94.5 108 HIS A CA 1
ATOM 864 C C . HIS A 1 108 ? 16.328 -2.707 -7.715 1 94.5 108 HIS A C 1
ATOM 866 O O . HIS A 1 108 ? 15.617 -2.627 -8.719 1 94.5 108 HIS A O 1
ATOM 872 N N . LYS A 1 109 ? 17.484 -2.221 -7.719 1 92.31 109 LYS A N 1
ATOM 873 C CA . LYS A 1 109 ? 18.047 -1.343 -8.742 1 92.31 109 LYS A CA 1
ATOM 874 C C . LYS A 1 109 ? 18.016 -2.01 -10.117 1 92.31 109 LYS A C 1
ATOM 876 O O . LYS A 1 109 ? 17.797 -1.346 -11.133 1 92.31 109 LYS A O 1
ATOM 881 N N . SER A 1 110 ? 18.188 -3.301 -10.18 1 90.62 110 SER A N 1
ATOM 882 C CA . SER A 1 110 ? 18.266 -4.012 -11.453 1 90.62 110 SER A CA 1
ATOM 883 C C . SER A 1 110 ? 16.906 -4.121 -12.117 1 90.62 110 SER A C 1
ATOM 885 O O . SER A 1 110 ? 16.812 -4.453 -13.297 1 90.62 110 SER A O 1
ATOM 887 N N . ILE A 1 111 ? 15.859 -3.84 -11.383 1 90.31 111 ILE A N 1
ATOM 888 C CA . ILE A 1 111 ? 14.523 -4.094 -11.906 1 90.31 111 ILE A CA 1
ATOM 889 C C . ILE A 1 111 ? 13.852 -2.771 -12.266 1 90.31 111 ILE A C 1
ATOM 891 O O . ILE A 1 111 ? 12.859 -2.75 -13 1 90.31 111 ILE A O 1
ATOM 895 N N . ILE A 1 112 ? 14.305 -1.616 -11.789 1 89.81 112 ILE A N 1
ATOM 896 C CA . ILE A 1 112 ? 13.641 -0.319 -11.867 1 89.81 112 ILE A CA 1
ATOM 897 C C . ILE A 1 112 ? 13.391 0.042 -13.328 1 89.81 112 ILE A C 1
ATOM 899 O O . ILE A 1 112 ? 12.32 0.551 -13.672 1 89.81 112 ILE A O 1
ATOM 903 N N . LYS A 1 113 ? 14.305 -0.26 -14.195 1 87.88 113 LYS A N 1
ATOM 904 C CA . LYS A 1 113 ? 14.203 0.128 -15.602 1 87.88 113 LYS A CA 1
ATOM 905 C C . LYS A 1 113 ? 13.086 -0.644 -16.297 1 87.88 113 LYS A C 1
ATOM 907 O O . LYS A 1 113 ? 12.633 -0.245 -17.375 1 87.88 113 LYS A O 1
ATOM 912 N N . TYR A 1 114 ? 12.641 -1.765 -15.664 1 84.94 114 TYR A N 1
ATOM 913 C CA . TYR A 1 114 ? 11.633 -2.613 -16.297 1 84.94 114 TYR A CA 1
ATOM 914 C C . TYR A 1 114 ? 10.234 -2.291 -15.773 1 84.94 114 TYR A C 1
ATOM 916 O O . 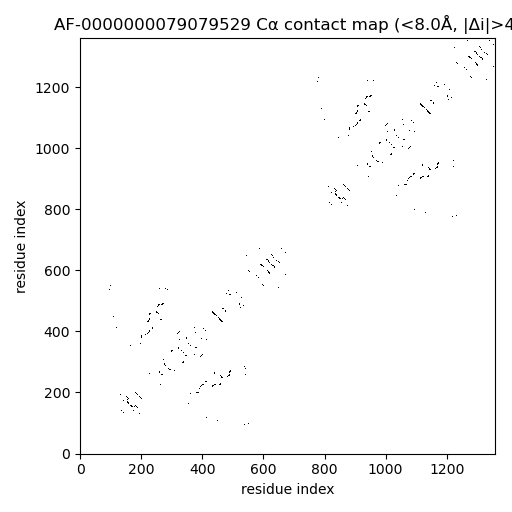TYR A 1 114 ? 9.242 -2.809 -16.281 1 84.94 114 TYR A O 1
ATOM 924 N N . MET A 1 115 ? 10.172 -1.424 -14.812 1 84.62 115 MET A N 1
ATOM 925 C CA . MET A 1 115 ? 8.891 -1.134 -14.172 1 84.62 115 MET A CA 1
ATOM 926 C C . MET A 1 115 ? 8.055 -0.194 -15.031 1 84.62 115 MET A C 1
ATOM 928 O O . MET A 1 115 ? 8.586 0.744 -15.625 1 84.62 115 MET A O 1
ATOM 932 N N . ASP A 1 116 ? 6.812 -0.484 -15.141 1 77.31 116 ASP A N 1
ATOM 933 C CA . ASP A 1 116 ? 5.848 0.396 -15.789 1 77.31 116 ASP A CA 1
ATOM 934 C C . ASP A 1 116 ? 4.875 0.997 -14.781 1 77.31 116 ASP A C 1
ATOM 936 O O . ASP A 1 116 ? 3.678 0.715 -14.82 1 77.31 116 ASP A O 1
ATOM 940 N N . ASP A 1 117 ? 5.402 1.819 -13.945 1 68.31 117 ASP A N 1
ATOM 941 C CA . ASP A 1 117 ? 4.629 2.23 -12.781 1 68.31 117 ASP A CA 1
ATOM 942 C C . ASP A 1 117 ? 3.893 3.543 -13.039 1 68.31 117 ASP A C 1
ATOM 944 O O . ASP A 1 117 ? 3.123 4.008 -12.195 1 68.31 117 ASP A O 1
ATOM 948 N N . LYS A 1 118 ? 4.207 4.18 -14.094 1 63.09 118 LYS A N 1
ATOM 949 C CA . LYS A 1 118 ? 3.488 5.422 -14.367 1 63.09 118 LYS A CA 1
ATOM 950 C C . LYS A 1 118 ? 2.051 5.141 -14.797 1 63.09 118 LYS A C 1
ATOM 952 O O . LYS A 1 118 ? 1.145 5.922 -14.5 1 63.09 118 LYS A O 1
ATOM 957 N N . TYR A 1 119 ? 1.999 3.916 -15.656 1 57.59 119 TYR A N 1
ATOM 958 C CA . TYR A 1 119 ? 0.707 3.734 -16.312 1 57.59 119 TYR A CA 1
ATOM 959 C C . TYR A 1 119 ? -0.112 2.66 -15.609 1 57.59 119 TYR A C 1
ATOM 961 O O . TYR A 1 119 ? 0.129 1.465 -15.789 1 57.59 119 TYR A O 1
ATOM 969 N N . GLY A 1 120 ? -0.423 2.855 -14.383 1 54.06 120 GLY A N 1
ATOM 970 C CA . GLY A 1 120 ? -1.339 1.929 -13.734 1 54.06 120 GLY A CA 1
ATOM 971 C C . GLY A 1 120 ? -2.588 1.657 -14.547 1 54.06 120 GLY A C 1
ATOM 972 O O . GLY A 1 120 ? -3.152 0.563 -14.484 1 54.06 120 GLY A O 1
ATOM 973 N N . TYR A 1 121 ? -3.395 2.664 -15.148 1 51.59 121 TYR A N 1
ATOM 974 C CA . TYR A 1 121 ? -4.668 2.438 -15.82 1 51.59 121 TYR A CA 1
ATOM 975 C C . TYR A 1 121 ? -4.477 2.322 -17.328 1 51.59 121 TYR A C 1
ATOM 977 O O . TYR A 1 121 ? -3.494 2.824 -17.875 1 51.59 121 TYR A O 1
ATOM 985 N N . LEU A 1 122 ? -5.188 1.222 -17.922 1 51.5 122 LEU A N 1
ATOM 986 C CA . LEU A 1 122 ? -5.164 1.105 -19.391 1 51.5 122 LEU A CA 1
ATOM 987 C C . LEU A 1 122 ? -5.078 2.48 -20.031 1 51.5 122 LEU A C 1
ATOM 989 O O . LEU A 1 122 ? -5.961 3.322 -19.844 1 51.5 122 LEU A O 1
ATOM 993 N N . LYS A 1 123 ? -4.027 2.975 -20.219 1 55.09 123 LYS A N 1
ATOM 994 C CA . LYS A 1 123 ? -3.828 4.262 -20.875 1 55.09 123 LYS A CA 1
ATOM 995 C C . LYS A 1 123 ? -4.543 4.305 -22.219 1 55.09 123 LYS A C 1
ATOM 997 O O . LYS A 1 123 ? -4.594 3.303 -22.938 1 55.09 123 LYS A O 1
ATOM 1002 N N . ASN A 1 124 ? -5.277 5.266 -22.562 1 61.69 124 ASN A N 1
ATOM 1003 C CA . ASN A 1 124 ? -5.758 5.918 -23.781 1 61.69 124 ASN A CA 1
ATOM 1004 C C . ASN A 1 124 ? -6.699 5.016 -24.562 1 61.69 124 ASN A C 1
ATOM 1006 O O . ASN A 1 124 ? -6.566 4.883 -25.781 1 61.69 124 ASN A O 1
ATOM 1010 N N . CYS A 1 125 ? -7.395 4.09 -23.641 1 74.38 125 CYS A N 1
ATOM 1011 C CA . CYS A 1 125 ? -8.391 3.328 -24.391 1 74.38 125 CYS A CA 1
ATOM 1012 C C . CYS A 1 125 ? -9.758 4 -24.328 1 74.38 125 CYS A C 1
ATOM 1014 O O . CYS A 1 125 ? -10.148 4.5 -23.266 1 74.38 125 CYS A O 1
ATOM 1016 N N . THR A 1 126 ? -10.312 4.113 -25.484 1 81.94 126 THR A N 1
ATOM 1017 C CA . THR A 1 126 ? -11.688 4.594 -25.562 1 81.94 126 THR A CA 1
ATOM 1018 C C . THR A 1 126 ? -12.625 3.477 -26.016 1 81.94 126 THR A C 1
ATOM 1020 O O . THR A 1 126 ? -12.461 2.912 -27.094 1 81.94 126 THR A O 1
ATOM 1023 N N . PRO A 1 127 ? -13.508 3.17 -25.156 1 87.38 127 PRO A N 1
ATOM 1024 C CA . PRO A 1 127 ? -14.438 2.113 -25.547 1 87.38 127 PRO A CA 1
ATOM 1025 C C . PRO A 1 127 ? -15.227 2.469 -26.812 1 87.38 127 PRO A C 1
ATOM 1027 O O . PRO A 1 127 ? -15.609 3.627 -27 1 87.38 127 PRO A O 1
ATOM 1030 N N . ASP A 1 128 ? -15.477 1.467 -27.672 1 90.62 128 ASP A N 1
ATOM 1031 C CA . ASP A 1 128 ? -16.312 1.608 -28.844 1 90.62 128 ASP A CA 1
ATOM 1032 C C . ASP A 1 128 ? -17.797 1.572 -28.484 1 90.62 128 ASP A C 1
ATOM 1034 O O . ASP A 1 128 ? -18.344 0.508 -28.188 1 90.62 128 ASP A O 1
ATOM 1038 N N . SER A 1 129 ? -18.422 2.629 -28.609 1 89.69 129 SER A N 1
ATOM 1039 C CA . SER A 1 129 ? -19.828 2.748 -28.203 1 89.69 129 SER A CA 1
ATOM 1040 C C . SER A 1 129 ? -20.719 1.861 -29.062 1 89.69 129 SER A C 1
ATOM 1042 O O . SER A 1 129 ? -21.797 1.441 -28.625 1 89.69 129 SER A O 1
ATOM 1044 N N . ASN A 1 130 ? -20.25 1.568 -30.203 1 90.38 130 ASN A N 1
ATOM 1045 C CA . ASN A 1 130 ? -21.031 0.74 -31.125 1 90.38 130 ASN A CA 1
ATOM 1046 C C . ASN A 1 130 ? -21.094 -0.709 -30.641 1 90.38 130 ASN A C 1
ATOM 1048 O O . ASN A 1 130 ? -21.922 -1.485 -31.109 1 90.38 130 ASN A O 1
ATOM 1052 N N . LEU A 1 131 ? -20.25 -1.02 -29.766 1 93.12 131 LEU A N 1
ATOM 1053 C CA . LEU A 1 131 ? -20.172 -2.402 -29.297 1 93.12 131 LEU A CA 1
ATOM 1054 C C . LEU A 1 131 ? -20.938 -2.58 -28 1 93.12 131 LEU A C 1
ATOM 1056 O O . LEU A 1 131 ? -21.078 -3.699 -27.5 1 93.12 131 LEU A O 1
ATOM 1060 N N . SER A 1 132 ? -21.469 -1.54 -27.469 1 93.31 132 SER A N 1
ATOM 1061 C CA . SER A 1 132 ? -22.25 -1.615 -26.25 1 93.31 132 SER A CA 1
ATOM 1062 C C . SER A 1 132 ? -23.516 -2.451 -26.438 1 93.31 132 SER A C 1
ATOM 1064 O O . SER A 1 132 ? -24.156 -2.375 -27.484 1 93.31 132 SER A O 1
ATOM 1066 N N . PRO A 1 133 ? -23.875 -3.223 -25.469 1 95.12 133 PRO A N 1
ATOM 1067 C CA . PRO A 1 133 ? -25.078 -4.039 -25.609 1 95.12 133 PRO A CA 1
ATOM 1068 C C . PRO A 1 133 ? -26.359 -3.203 -25.625 1 95.12 133 PRO A C 1
ATOM 1070 O O . PRO A 1 133 ? -26.422 -2.148 -24.984 1 95.12 133 PRO A O 1
ATOM 1073 N N . VAL A 1 134 ? -27.391 -3.717 -26.297 1 97.38 134 VAL A N 1
ATOM 1074 C CA . VAL A 1 134 ? -28.688 -3.053 -26.344 1 97.38 134 VAL A CA 1
ATOM 1075 C C . VAL A 1 134 ? -29.656 -3.748 -25.391 1 97.38 134 VAL A C 1
ATOM 1077 O O . VAL A 1 134 ? -30.828 -3.354 -25.281 1 97.38 134 VAL A O 1
ATOM 1080 N N . THR A 1 135 ? -29.156 -4.801 -24.734 1 98 135 THR A N 1
ATOM 1081 C CA . THR A 1 135 ? -29.969 -5.59 -23.797 1 98 135 THR A CA 1
ATOM 1082 C C . THR A 1 135 ? -29.359 -5.57 -22.406 1 98 135 THR A C 1
ATOM 1084 O O . THR A 1 135 ? -28.203 -5.195 -22.234 1 98 135 THR A O 1
ATOM 1087 N N . ASP A 1 136 ? -30.156 -5.871 -21.438 1 97.56 136 ASP A N 1
ATOM 1088 C CA . ASP A 1 136 ? -29.766 -6.113 -20.047 1 97.56 136 ASP A CA 1
ATOM 1089 C C . ASP A 1 136 ? -30.266 -7.473 -19.562 1 97.56 136 ASP A C 1
ATOM 1091 O O . ASP A 1 136 ? -31.188 -8.039 -20.156 1 97.56 136 ASP A O 1
ATOM 1095 N N . LEU A 1 137 ? -29.594 -7.93 -18.594 1 97.69 137 LEU A N 1
ATOM 1096 C CA . LEU A 1 137 ? -29.984 -9.203 -17.984 1 97.69 137 LEU A CA 1
ATOM 1097 C C . LEU A 1 137 ? -30.219 -9.039 -16.484 1 97.69 137 LEU A C 1
ATOM 1099 O O . LEU A 1 137 ? -29.375 -8.516 -15.773 1 97.69 137 LEU A O 1
ATOM 1103 N N . MET A 1 138 ? -31.438 -9.43 -16.047 1 95.56 138 MET A N 1
ATOM 1104 C CA . MET A 1 138 ? -31.781 -9.43 -14.625 1 95.56 138 MET A CA 1
ATOM 1105 C C . MET A 1 138 ? -32.531 -10.695 -14.25 1 95.56 138 MET A C 1
ATOM 1107 O O . MET A 1 138 ? -33.594 -10.969 -14.789 1 95.56 138 MET A O 1
ATOM 1111 N N . LYS A 1 139 ? -32 -11.438 -13.383 1 93.88 139 LYS A N 1
ATOM 1112 C CA . LYS A 1 139 ? -32.625 -12.656 -12.875 1 93.88 139 LYS A CA 1
ATOM 1113 C C . LYS A 1 139 ? -33.062 -13.57 -14.016 1 93.88 139 LYS A C 1
ATOM 1115 O O . LYS A 1 139 ? -34.188 -14.039 -14.055 1 93.88 139 LYS A O 1
ATOM 1120 N N . GLY A 1 140 ? -32.219 -13.68 -14.961 1 96.62 140 GLY A N 1
ATOM 1121 C CA . GLY A 1 140 ? -32.406 -14.609 -16.062 1 96.62 140 GLY A CA 1
ATOM 1122 C C . GLY A 1 140 ? -33.25 -14.023 -17.188 1 96.62 140 GLY A C 1
ATOM 1123 O O . GLY A 1 140 ? -33.406 -14.641 -18.234 1 96.62 140 GLY A O 1
ATOM 1124 N N . ARG A 1 141 ? -33.75 -12.852 -17 1 97.62 141 ARG A N 1
ATOM 1125 C CA . ARG A 1 141 ? -34.594 -12.219 -18.016 1 97.62 141 ARG A CA 1
ATOM 1126 C C . ARG A 1 141 ? -33.812 -11.148 -18.781 1 97.62 141 ARG A C 1
ATOM 1128 O O . ARG A 1 141 ? -33.219 -10.266 -18.156 1 97.62 141 ARG A O 1
ATOM 1135 N N . VAL A 1 142 ? -33.906 -11.305 -20.078 1 97.94 142 VAL A N 1
ATOM 1136 C CA . VAL A 1 142 ? -33.25 -10.328 -20.938 1 97.94 142 VAL A CA 1
ATOM 1137 C C . VAL A 1 142 ? -34.25 -9.266 -21.359 1 97.94 142 VAL A C 1
ATOM 1139 O O . VAL A 1 142 ? -35.375 -9.594 -21.781 1 97.94 142 VAL A O 1
ATOM 1142 N N . THR A 1 143 ? -33.875 -8.008 -21.219 1 97.44 143 THR A N 1
ATOM 1143 C CA . THR A 1 143 ? -34.719 -6.898 -21.641 1 97.44 143 THR A CA 1
ATOM 1144 C C . THR A 1 143 ? -33.938 -5.906 -22.5 1 97.44 143 THR A C 1
ATOM 1146 O O . THR A 1 143 ? -32.719 -5.867 -22.438 1 97.44 143 THR A O 1
ATOM 1149 N N . LEU A 1 144 ? -34.719 -5.246 -23.312 1 97.25 144 LEU A N 1
ATOM 1150 C CA . LEU A 1 144 ? -34.094 -4.188 -24.109 1 97.25 144 LEU A CA 1
ATOM 1151 C C . LEU A 1 144 ? -33.875 -2.936 -23.266 1 97.25 144 LEU A C 1
ATOM 1153 O O . LEU A 1 144 ? -34.719 -2.578 -22.438 1 97.25 144 LEU A O 1
ATOM 1157 N N . LYS A 1 145 ? -32.75 -2.342 -23.484 1 96.75 145 LYS A N 1
ATOM 1158 C CA . LYS A 1 145 ? -32.469 -1.065 -22.828 1 96.75 145 LYS A CA 1
ATOM 1159 C C . LYS A 1 145 ? -33.406 0.028 -23.359 1 96.75 145 LYS A C 1
ATOM 1161 O O . LYS A 1 145 ? -33.906 -0.07 -24.469 1 96.75 145 LYS A O 1
ATOM 1166 N N . LYS A 1 146 ? -33.5 1.043 -22.484 1 95.69 146 LYS A N 1
ATOM 1167 C CA . LYS A 1 146 ? -34.344 2.178 -22.891 1 95.69 146 LYS A CA 1
ATOM 1168 C C . LYS A 1 146 ? -33.844 2.811 -24.172 1 95.69 146 LYS A C 1
ATOM 1170 O O . LYS A 1 146 ? -32.625 3.074 -24.312 1 95.69 146 LYS A O 1
ATOM 1175 N N . GLY A 1 147 ? -34.719 2.975 -25.172 1 94.44 147 GLY A N 1
ATOM 1176 C CA . GLY A 1 147 ? -34.375 3.609 -26.438 1 94.44 147 GLY A CA 1
ATOM 1177 C C . GLY A 1 147 ? -33.906 2.621 -27.5 1 94.44 147 GLY A C 1
ATOM 1178 O O . GLY A 1 147 ? -33.594 3.012 -28.625 1 94.44 147 GLY A O 1
ATOM 1179 N N . LYS A 1 148 ? -33.969 1.345 -27.156 1 95.69 148 LYS A N 1
ATOM 1180 C CA . LYS A 1 148 ? -33.5 0.326 -28.094 1 95.69 148 LYS A CA 1
ATOM 1181 C C . LYS A 1 148 ? -34.656 -0.58 -28.531 1 95.69 148 LYS A C 1
ATOM 1183 O O . LYS A 1 148 ? -34.438 -1.722 -28.938 1 95.69 148 LYS A O 1
ATOM 1188 N N . GLU A 1 149 ? -35.812 -0.115 -28.547 1 93.88 149 GLU A N 1
ATOM 1189 C CA . GLU A 1 149 ? -37.031 -0.89 -28.781 1 93.88 149 GLU A CA 1
ATOM 1190 C C . GLU A 1 149 ? -37.125 -1.308 -30.25 1 93.88 149 GLU A C 1
ATOM 1192 O O . GLU A 1 149 ? -37.906 -2.201 -30.578 1 93.88 149 GLU A O 1
ATOM 1197 N N . ALA A 1 150 ? -36.375 -0.726 -31.078 1 94.81 150 ALA A N 1
ATOM 1198 C CA . ALA A 1 150 ? -36.406 -1.043 -32.5 1 94.81 150 ALA A CA 1
ATOM 1199 C C . ALA A 1 150 ? -35.719 -2.381 -32.781 1 94.81 150 ALA A C 1
ATOM 1201 O O . ALA A 1 150 ? -35.906 -2.953 -33.875 1 94.81 150 ALA A O 1
ATOM 1202 N N . PHE A 1 151 ? -35.062 -2.898 -31.828 1 96.81 151 PHE A N 1
ATOM 1203 C CA . PHE A 1 151 ? -34.344 -4.148 -32.031 1 96.81 151 PHE A CA 1
ATOM 1204 C C . PHE A 1 151 ? -35.219 -5.344 -31.734 1 96.81 151 PHE A C 1
ATOM 1206 O O . PHE A 1 151 ? -36 -5.32 -30.781 1 96.81 151 PHE A O 1
ATOM 1213 N N . ALA A 1 152 ? -35.125 -6.324 -32.625 1 96.38 152 ALA A N 1
ATOM 1214 C CA . ALA A 1 152 ? -35.656 -7.656 -32.344 1 96.38 152 ALA A CA 1
ATOM 1215 C C . ALA A 1 152 ? -34.562 -8.578 -31.812 1 96.38 152 ALA A C 1
ATOM 1217 O O . ALA A 1 152 ? -33.531 -8.75 -32.469 1 96.38 152 ALA A O 1
ATOM 1218 N N . CYS A 1 153 ? -34.844 -9.148 -30.641 1 97.69 153 CYS A N 1
ATOM 1219 C CA . CYS A 1 153 ? -33.719 -9.828 -30 1 97.69 153 CYS A CA 1
ATOM 1220 C C . CYS A 1 153 ? -34.094 -11.273 -29.656 1 97.69 153 CYS A C 1
ATOM 1222 O O . CYS A 1 153 ? -35.25 -11.562 -29.344 1 97.69 153 CYS A O 1
ATOM 1224 N N . GLN A 1 154 ? -33.156 -12.156 -29.75 1 97.88 154 GLN A N 1
ATOM 1225 C CA . GLN A 1 154 ? -33.188 -13.531 -29.25 1 97.88 154 GLN A CA 1
ATOM 1226 C C . GLN A 1 154 ? -32 -13.828 -28.344 1 97.88 154 GLN A C 1
ATOM 1228 O O . GLN A 1 154 ? -31.031 -13.078 -28.344 1 97.88 154 GLN A O 1
ATOM 1233 N N . GLY A 1 155 ? -32.188 -14.812 -27.5 1 98.38 155 GLY A N 1
ATOM 1234 C CA . GLY A 1 155 ? -31.125 -15.234 -26.609 1 98.38 155 GLY A CA 1
ATOM 1235 C C . GLY A 1 155 ? -30.938 -16.734 -26.547 1 98.38 155 GLY A C 1
ATOM 1236 O O . GLY A 1 155 ? -31.828 -17.484 -26.953 1 98.38 155 GLY A O 1
ATOM 1237 N N . ARG A 1 156 ? -29.797 -17.156 -26.141 1 98.31 156 ARG A N 1
ATOM 1238 C CA . ARG A 1 156 ? -29.531 -18.578 -25.906 1 98.31 156 ARG A CA 1
ATOM 1239 C C . ARG A 1 156 ? -28.516 -18.766 -24.781 1 98.31 156 ARG A C 1
ATOM 1241 O O . ARG A 1 156 ? -27.734 -17.859 -24.484 1 98.31 156 ARG A O 1
ATOM 1248 N N . CYS A 1 157 ? -28.531 -19.969 -24.188 1 98.38 157 CYS A N 1
ATOM 1249 C CA . CYS A 1 157 ? -27.594 -20.328 -23.125 1 98.38 157 CYS A CA 1
ATOM 1250 C C . CYS A 1 157 ? -26.297 -20.891 -23.703 1 98.38 157 CYS A C 1
ATOM 1252 O O . CYS A 1 157 ? -26.312 -21.609 -24.688 1 98.38 157 CYS A O 1
ATOM 1254 N N . ILE A 1 158 ? -25.188 -20.469 -23.156 1 98.62 158 ILE A N 1
ATOM 1255 C CA . ILE A 1 158 ? -23.891 -21.109 -23.375 1 98.62 158 ILE A CA 1
ATOM 1256 C C . ILE A 1 158 ? -23.578 -22.031 -22.188 1 98.62 158 ILE A C 1
ATOM 1258 O O . ILE A 1 158 ? -23.344 -21.547 -21.078 1 98.62 158 ILE A O 1
ATOM 1262 N N . ASN A 1 159 ? -23.484 -23.312 -22.453 1 96.88 159 ASN A N 1
ATOM 1263 C CA . ASN A 1 159 ? -23.391 -24.281 -21.359 1 96.88 159 ASN A CA 1
ATOM 1264 C C . ASN A 1 159 ? -22.031 -24.969 -21.344 1 96.88 159 ASN A C 1
ATOM 1266 O O . ASN A 1 159 ? -21.391 -25.109 -22.375 1 96.88 159 ASN A O 1
ATOM 1270 N N . TYR A 1 160 ? -21.688 -25.391 -20.141 1 95.56 160 TYR A N 1
ATOM 1271 C CA . TYR A 1 160 ? -20.453 -26.156 -19.938 1 95.56 160 TYR A CA 1
ATOM 1272 C C . TYR A 1 160 ? -20.562 -27.531 -20.578 1 95.56 160 TYR A C 1
ATOM 1274 O O . TYR A 1 160 ? -21.531 -28.25 -20.344 1 95.56 160 TYR A O 1
ATOM 1282 N N . ALA A 1 161 ? -19.594 -27.875 -21.406 1 94.31 161 ALA A N 1
ATOM 1283 C CA . ALA A 1 161 ? -19.547 -29.203 -22.031 1 94.31 161 ALA A CA 1
ATOM 1284 C C . ALA A 1 161 ? -18.156 -29.828 -21.891 1 94.31 161 ALA A C 1
ATOM 1286 O O . ALA A 1 161 ? -17.766 -30.688 -22.688 1 94.31 161 ALA A O 1
ATOM 1287 N N . GLY A 1 162 ? -17.375 -29.359 -20.953 1 88.88 162 GLY A N 1
ATOM 1288 C CA . GLY A 1 162 ? -15.992 -29.781 -20.75 1 88.88 162 GLY A CA 1
ATOM 1289 C C . GLY A 1 162 ? -15.023 -28.609 -20.641 1 88.88 162 GLY A C 1
ATOM 1290 O O . GLY A 1 162 ? -15.406 -27.469 -20.875 1 88.88 162 GLY A O 1
ATOM 1291 N N . ASP A 1 163 ? -13.805 -28.891 -20.359 1 87 163 ASP A N 1
ATOM 1292 C CA . ASP A 1 163 ? -12.828 -27.859 -20.062 1 87 163 ASP A CA 1
ATOM 1293 C C . ASP A 1 163 ? -12.617 -26.938 -21.266 1 87 163 ASP A C 1
ATOM 1295 O O . ASP A 1 163 ? -12.406 -25.734 -21.109 1 87 163 ASP A O 1
ATOM 1299 N N . ASN A 1 164 ? -12.578 -27.484 -22.438 1 88.19 164 ASN A N 1
ATOM 1300 C CA . ASN A 1 164 ? -12.328 -26.656 -23.625 1 88.19 164 ASN A CA 1
ATOM 1301 C C . ASN A 1 164 ? -13.492 -26.719 -24.594 1 88.19 164 ASN A C 1
ATOM 1303 O O . ASN A 1 164 ? -13.305 -26.547 -25.812 1 88.19 164 ASN A O 1
ATOM 1307 N N . GLN A 1 165 ? -14.641 -26.984 -24.078 1 91.94 165 GLN A N 1
ATOM 1308 C CA . GLN A 1 165 ? -15.812 -27.109 -24.938 1 91.94 165 GLN A CA 1
ATOM 1309 C C . GLN A 1 165 ? -17.031 -26.438 -24.297 1 91.94 165 GLN A C 1
ATOM 1311 O O . GLN A 1 165 ? -17.062 -26.203 -23.094 1 91.94 165 GLN A O 1
ATOM 1316 N N . TYR A 1 166 ? -17.953 -26.047 -25.156 1 96.06 166 TYR A N 1
ATOM 1317 C CA . TYR A 1 166 ? -19.234 -25.516 -24.719 1 96.06 166 TYR A CA 1
ATOM 1318 C C . TYR A 1 166 ? -20.359 -25.984 -25.625 1 96.06 166 TYR A C 1
ATOM 1320 O O . TYR A 1 166 ? -20.109 -26.422 -26.75 1 96.06 166 TYR A O 1
ATOM 1328 N N . ASP A 1 167 ? -21.5 -25.969 -25.047 1 97.5 167 ASP A N 1
ATOM 1329 C CA . ASP A 1 167 ? -22.719 -26.266 -25.797 1 97.5 167 ASP A CA 1
ATOM 1330 C C . ASP A 1 167 ? -23.609 -25.031 -25.922 1 97.5 167 ASP A C 1
ATOM 1332 O O . ASP A 1 167 ? -23.797 -24.297 -24.938 1 97.5 167 ASP A O 1
ATOM 1336 N N . LEU A 1 168 ? -24.078 -24.812 -27.156 1 98 168 LEU A N 1
ATOM 1337 C CA . LEU A 1 168 ? -24.984 -23.688 -27.406 1 98 168 LEU A CA 1
ATOM 1338 C C . LEU A 1 168 ? -26.438 -24.156 -27.406 1 98 168 LEU A C 1
ATOM 1340 O O . LEU A 1 168 ? -26.812 -25.062 -28.156 1 98 168 LEU A O 1
ATOM 1344 N N . GLY A 1 169 ? -27.156 -23.562 -26.562 1 97.94 169 GLY A N 1
ATOM 1345 C CA . GLY A 1 169 ? -28.578 -23.828 -26.609 1 97.94 169 GLY A CA 1
ATOM 1346 C C . GLY A 1 169 ? -29.266 -23.25 -27.844 1 97.94 169 GLY A C 1
ATOM 1347 O O . GLY A 1 169 ? -28.625 -22.547 -28.625 1 97.94 169 GLY A O 1
ATOM 1348 N N . ASN A 1 170 ? -30.594 -23.578 -27.938 1 97.31 170 ASN A N 1
ATOM 1349 C CA . ASN A 1 170 ? -31.375 -23.016 -29.031 1 97.31 170 ASN A CA 1
ATOM 1350 C C . ASN A 1 170 ? -31.688 -21.531 -28.797 1 97.31 170 ASN A C 1
ATOM 1352 O O . ASN A 1 170 ? -31.859 -21.109 -27.641 1 97.31 170 ASN A O 1
ATOM 1356 N N . TRP A 1 171 ? -31.734 -20.828 -29.906 1 98.06 171 TRP A N 1
ATOM 1357 C CA . TRP A 1 171 ? -32.188 -19.453 -29.812 1 98.06 171 TRP A CA 1
ATOM 1358 C C . TRP A 1 171 ? -33.625 -19.375 -29.359 1 98.06 171 TRP A C 1
ATOM 1360 O O . TRP A 1 171 ? -34.469 -20.141 -29.844 1 98.06 171 TRP A O 1
ATOM 1370 N N . LYS A 1 172 ? -33.875 -18.562 -28.406 1 97.88 172 LYS A N 1
ATOM 1371 C CA . LYS A 1 172 ? -35.219 -18.359 -27.891 1 97.88 172 LYS A CA 1
ATOM 1372 C C . LYS A 1 172 ? -35.562 -16.875 -27.844 1 97.88 172 LYS A C 1
ATOM 1374 O O . LYS A 1 172 ? -34.688 -16.016 -27.812 1 97.88 172 LYS A O 1
ATOM 1379 N N . SER A 1 173 ? -36.875 -16.625 -27.812 1 95.94 173 SER A N 1
ATOM 1380 C CA . SER A 1 173 ? -37.344 -15.25 -27.672 1 95.94 173 SER A CA 1
ATOM 1381 C C . SER A 1 173 ? -37.031 -14.703 -26.281 1 95.94 173 SER A C 1
ATOM 1383 O O . SER A 1 173 ? -37.281 -15.359 -25.281 1 95.94 173 SER A O 1
ATOM 1385 N N . ILE A 1 174 ? -36.469 -13.492 -26.25 1 96.69 174 ILE A N 1
ATOM 1386 C CA . ILE A 1 174 ? -36.094 -12.914 -24.969 1 96.69 174 ILE A CA 1
ATOM 1387 C C . ILE A 1 174 ? -37.375 -12.531 -24.188 1 96.69 174 ILE A C 1
ATOM 1389 O O . ILE A 1 174 ? -37.312 -12.375 -22.953 1 96.69 174 ILE A O 1
ATOM 1393 N N . LYS A 1 175 ? -38.469 -12.32 -24.844 1 92.38 175 LYS A N 1
ATOM 1394 C CA . LYS A 1 175 ? -39.75 -11.906 -24.219 1 92.38 175 LYS A CA 1
ATOM 1395 C C . LYS A 1 175 ? -40.344 -13.031 -23.391 1 92.38 175 LYS A C 1
ATOM 1397 O O . LYS A 1 175 ? -40.938 -12.781 -22.344 1 92.38 175 LYS A O 1
ATOM 1402 N N . ASP A 1 176 ? -40.125 -14.242 -23.781 1 90.38 176 ASP A N 1
ATOM 1403 C CA . ASP A 1 176 ? -40.844 -15.367 -23.203 1 90.38 176 ASP A CA 1
ATOM 1404 C C . ASP A 1 176 ? -39.938 -16.234 -22.359 1 90.38 176 ASP A C 1
ATOM 1406 O O . ASP A 1 176 ? -40.406 -17.094 -21.594 1 90.38 176 ASP A O 1
ATOM 1410 N N . GLU A 1 177 ? -38.75 -15.984 -22.469 1 94.88 177 GLU A N 1
ATOM 1411 C CA . GLU A 1 177 ? -37.812 -16.953 -21.891 1 94.88 177 GLU A CA 1
ATOM 1412 C C . GLU A 1 177 ? -37.156 -16.422 -20.609 1 94.88 177 GLU A C 1
ATOM 1414 O O . GLU A 1 177 ? -36.844 -15.234 -20.531 1 94.88 177 GLU A O 1
ATOM 1419 N N . VAL A 1 178 ? -37.031 -17.266 -19.578 1 97.31 178 VAL A N 1
ATOM 1420 C CA . VAL A 1 178 ? -36.156 -17.062 -18.438 1 97.31 178 VAL A CA 1
ATOM 1421 C C . VAL A 1 178 ? -34.938 -17.969 -18.578 1 97.31 178 VAL A C 1
ATOM 1423 O O . VAL A 1 178 ? -35.031 -19.203 -18.469 1 97.31 178 VAL A O 1
ATOM 1426 N N . PHE A 1 179 ? -33.875 -17.391 -18.812 1 97.69 179 PHE A N 1
ATOM 1427 C CA . PHE A 1 179 ? -32.656 -18.156 -19.078 1 97.69 179 PHE A CA 1
ATOM 1428 C C . PHE A 1 179 ? -32.031 -18.656 -17.766 1 97.69 179 PHE A C 1
ATOM 1430 O O . PHE A 1 179 ? -31.688 -17.859 -16.891 1 97.69 179 PHE A O 1
ATOM 1437 N N . LYS A 1 180 ? -31.781 -19.953 -17.656 1 96.06 180 LYS A N 1
ATOM 1438 C CA . LYS A 1 180 ? -31.281 -20.578 -16.453 1 96.06 180 LYS A CA 1
ATOM 1439 C C . LYS A 1 180 ? -29.844 -21.047 -16.641 1 96.06 180 LYS A C 1
ATOM 1441 O O . LYS A 1 180 ? -29.516 -22.203 -16.344 1 96.06 180 LYS A O 1
ATOM 1446 N N . CYS A 1 181 ? -29.047 -20.234 -17.156 1 97.38 181 CYS A N 1
ATOM 1447 C CA . CYS A 1 181 ? -27.625 -20.484 -17.344 1 97.38 181 CYS A CA 1
ATOM 1448 C C . CYS A 1 181 ? -26.797 -19.266 -16.953 1 97.38 181 CYS A C 1
ATOM 1450 O O . CYS A 1 181 ? -27.328 -18.156 -16.812 1 97.38 181 CYS A O 1
ATOM 1452 N N . ASP A 1 182 ? -25.547 -19.469 -16.734 1 98.31 182 ASP A N 1
ATOM 1453 C CA . ASP A 1 182 ? -24.672 -18.391 -16.266 1 98.31 182 ASP A CA 1
ATOM 1454 C C . ASP A 1 182 ? -24.375 -17.406 -17.406 1 98.31 182 ASP A C 1
ATOM 1456 O O . ASP A 1 182 ? -24.094 -16.234 -17.156 1 98.31 182 ASP A O 1
ATOM 1460 N N . PHE A 1 183 ? -24.375 -17.891 -18.656 1 98.75 183 PHE A N 1
ATOM 1461 C CA . PHE A 1 183 ? -24 -17.078 -19.797 1 98.75 183 PHE A CA 1
ATOM 1462 C C . PHE A 1 183 ? -25.094 -17.078 -20.859 1 98.75 183 PHE A C 1
ATOM 1464 O O . PHE A 1 183 ? -25.438 -18.125 -21.422 1 98.75 183 PHE A O 1
ATOM 1471 N N . VAL A 1 184 ? -25.594 -15.859 -21.125 1 98.69 184 VAL A N 1
ATOM 1472 C CA . VAL A 1 184 ? -26.672 -15.695 -22.094 1 98.69 184 VAL A CA 1
ATOM 1473 C C . VAL A 1 184 ? -26.172 -14.875 -23.281 1 98.69 184 VAL A C 1
ATOM 1475 O O . VAL A 1 184 ? -25.891 -13.68 -23.141 1 98.69 184 VAL A O 1
ATOM 1478 N N . GLU A 1 185 ? -26.094 -15.539 -24.359 1 98.69 185 GLU A N 1
ATOM 1479 C CA . GLU A 1 185 ? -25.734 -14.844 -25.594 1 98.69 185 GLU A CA 1
ATOM 1480 C C . GLU A 1 185 ? -26.969 -14.242 -26.266 1 98.69 185 GLU A C 1
ATOM 1482 O O . GLU A 1 185 ? -28 -14.914 -26.391 1 98.69 185 GLU A O 1
ATOM 1487 N N . THR A 1 186 ? -26.875 -12.984 -26.672 1 98.44 186 THR A N 1
ATOM 1488 C CA . THR A 1 186 ? -27.969 -12.32 -27.344 1 98.44 186 THR A CA 1
ATOM 1489 C C . THR A 1 186 ? -27.578 -11.883 -28.75 1 98.44 186 THR A C 1
ATOM 1491 O O . THR A 1 186 ? -26.406 -11.562 -29 1 98.44 186 THR A O 1
ATOM 1494 N N . GLU A 1 187 ? -28.484 -11.953 -29.609 1 97.94 187 GLU A N 1
ATOM 1495 C CA . GLU A 1 187 ? -28.391 -11.398 -30.953 1 97.94 187 GLU A CA 1
ATOM 1496 C C . GLU A 1 187 ? -29.609 -10.531 -31.266 1 97.94 187 GLU A C 1
ATOM 1498 O O . GLU A 1 187 ? -30.75 -10.984 -31.188 1 97.94 187 GLU A O 1
ATOM 1503 N N . CYS A 1 188 ? -29.344 -9.297 -31.562 1 97.75 188 CYS A N 1
ATOM 1504 C CA . CYS A 1 188 ? -30.391 -8.32 -31.812 1 97.75 188 CYS A CA 1
ATOM 1505 C C . CYS A 1 188 ? -30.219 -7.656 -33.156 1 97.75 188 CYS A C 1
ATOM 1507 O O . CYS A 1 188 ? -29.109 -7.258 -33.531 1 97.75 188 CYS A O 1
ATOM 1509 N N . LYS A 1 189 ? -31.344 -7.52 -33.844 1 97.12 189 LYS A N 1
ATOM 1510 C CA . LYS A 1 189 ? -31.297 -6.957 -35.188 1 97.12 189 LYS A CA 1
ATOM 1511 C C . LYS A 1 189 ? -32.281 -5.793 -35.344 1 97.12 189 LYS A C 1
ATOM 1513 O O . LYS A 1 189 ? -33.406 -5.848 -34.844 1 97.12 189 LYS A O 1
ATOM 1518 N N . SER A 1 190 ? -31.75 -4.727 -35.875 1 95.88 190 SER A N 1
ATOM 1519 C CA . SER A 1 190 ? -32.531 -3.578 -36.312 1 95.88 190 SER A CA 1
ATOM 1520 C C . SER A 1 190 ? -32.094 -3.094 -37.688 1 95.88 190 SER A C 1
ATOM 1522 O O . SER A 1 190 ? -31.062 -2.455 -37.844 1 95.88 190 SER A O 1
ATOM 1524 N N . GLY A 1 191 ? -32.938 -3.312 -38.656 1 93.38 191 GLY A N 1
ATOM 1525 C CA . GLY A 1 191 ? -32.5 -3.049 -40.031 1 93.38 191 GLY A CA 1
ATOM 1526 C C . GLY A 1 191 ? -31.25 -3.844 -40.406 1 93.38 191 GLY A C 1
ATOM 1527 O O . GLY A 1 191 ? -31.266 -5.074 -40.344 1 93.38 191 GLY A O 1
ATOM 1528 N N . LYS A 1 192 ? -30.172 -3.135 -40.75 1 92.75 192 LYS A N 1
ATOM 1529 C CA . LYS A 1 192 ? -28.938 -3.779 -41.188 1 92.75 192 LYS A CA 1
ATOM 1530 C C . LYS A 1 192 ? -27.969 -3.928 -40 1 92.75 192 LYS A C 1
ATOM 1532 O O . LYS A 1 192 ? -26.922 -4.562 -40.125 1 92.75 192 LYS A O 1
ATOM 1537 N N . THR A 1 193 ? -28.391 -3.398 -38.875 1 94.12 193 THR A N 1
ATOM 1538 C CA . THR A 1 193 ? -27.516 -3.404 -37.719 1 94.12 193 THR A CA 1
ATOM 1539 C C . THR A 1 193 ? -27.766 -4.641 -36.844 1 94.12 193 THR A C 1
ATOM 1541 O O . THR A 1 193 ? -28.906 -4.949 -36.5 1 94.12 193 THR A O 1
ATOM 1544 N N . THR A 1 194 ? -26.703 -5.398 -36.594 1 95.56 194 THR A N 1
ATOM 1545 C CA . THR A 1 194 ? -26.766 -6.535 -35.688 1 95.56 194 THR A CA 1
ATOM 1546 C C . THR A 1 194 ? -25.891 -6.293 -34.438 1 95.56 194 THR A C 1
ATOM 1548 O O . THR A 1 194 ? -24.734 -5.898 -34.562 1 95.56 194 THR A O 1
ATOM 1551 N N . LYS A 1 195 ? -26.484 -6.461 -33.281 1 96.81 195 LYS A N 1
ATOM 1552 C CA . LYS A 1 195 ? -25.766 -6.344 -32.031 1 96.81 195 LYS A CA 1
ATOM 1553 C C . LYS A 1 195 ? -25.766 -7.672 -31.281 1 96.81 195 LYS A C 1
ATOM 1555 O O . LYS A 1 195 ? -26.812 -8.305 -31.109 1 96.81 195 LYS A O 1
ATOM 1560 N N . ARG A 1 196 ? -24.594 -8.055 -30.922 1 97.38 196 ARG A N 1
ATOM 1561 C CA . ARG A 1 196 ? -24.406 -9.281 -30.141 1 97.38 196 ARG A CA 1
ATOM 1562 C C . ARG A 1 196 ? -23.781 -8.992 -28.781 1 97.38 196 ARG A C 1
ATOM 1564 O O . ARG A 1 196 ? -23.062 -8 -28.625 1 97.38 196 ARG A O 1
ATOM 1571 N N . TYR A 1 197 ? -24.109 -9.844 -27.844 1 98.25 197 TYR A N 1
ATOM 1572 C CA . TYR A 1 197 ? -23.516 -9.688 -26.516 1 98.25 197 TYR A CA 1
ATOM 1573 C C . TYR A 1 197 ? -23.703 -10.953 -25.688 1 98.25 197 TYR A C 1
ATOM 1575 O O . TYR A 1 197 ? -24.656 -11.711 -25.891 1 98.25 197 TYR A O 1
ATOM 1583 N N . ILE A 1 198 ? -22.766 -11.234 -24.812 1 98.69 198 ILE A N 1
ATOM 1584 C CA . ILE A 1 198 ? -22.938 -12.305 -23.844 1 98.69 198 ILE A CA 1
ATOM 1585 C C . ILE A 1 198 ? -23.094 -11.703 -22.438 1 98.69 198 ILE A C 1
ATOM 1587 O O . ILE A 1 198 ? -22.172 -11.086 -21.922 1 98.69 198 ILE A O 1
ATOM 1591 N N . HIS A 1 199 ? -24.25 -11.883 -21.844 1 98.38 199 HIS A N 1
ATOM 1592 C CA . HIS A 1 199 ? -24.5 -11.469 -20.469 1 98.38 199 HIS A CA 1
ATOM 1593 C C . HIS A 1 199 ? -24.062 -12.547 -19.484 1 98.38 199 HIS A C 1
ATOM 1595 O O . HIS A 1 199 ? -24.172 -13.734 -19.781 1 98.38 199 HIS A O 1
ATOM 1601 N N . MET A 1 200 ? -23.594 -12.133 -18.328 1 98 200 MET A N 1
ATOM 1602 C CA . MET A 1 200 ? -23.172 -13.047 -17.266 1 98 200 MET A CA 1
ATOM 1603 C C . MET A 1 200 ? -24.094 -12.953 -16.062 1 98 200 MET A C 1
ATOM 1605 O O . MET A 1 200 ? -24.562 -11.859 -15.719 1 98 200 MET A O 1
ATOM 1609 N N . GLN A 1 201 ? -24.344 -14 -15.445 1 98.12 201 GLN A N 1
ATOM 1610 C CA . GLN A 1 201 ? -25.062 -14.125 -14.18 1 98.12 201 GLN A CA 1
ATOM 1611 C C . GLN A 1 201 ? -24.703 -15.422 -13.461 1 98.12 201 GLN A C 1
ATOM 1613 O O . GLN A 1 201 ? -23.906 -16.219 -13.969 1 98.12 201 GLN A O 1
ATOM 1618 N N . ILE A 1 202 ? -25.094 -15.594 -12.266 1 98.19 202 ILE A N 1
ATOM 1619 C CA . ILE A 1 202 ? -25.078 -16.891 -11.586 1 98.19 202 ILE A CA 1
ATOM 1620 C C . ILE A 1 202 ? -26.484 -17.469 -11.555 1 98.19 202 ILE A C 1
ATOM 1622 O O . ILE A 1 202 ? -27.359 -16.953 -10.859 1 98.19 202 ILE A O 1
ATOM 1626 N N . ALA A 1 203 ? -26.688 -18.406 -12.375 1 96.69 203 ALA A N 1
ATOM 1627 C CA . ALA A 1 203 ? -27.922 -19.156 -12.297 1 96.69 203 ALA A CA 1
ATOM 1628 C C . ALA A 1 203 ? -27.906 -20.141 -11.141 1 96.69 203 ALA A C 1
ATOM 1630 O O . ALA A 1 203 ? -27.438 -21.281 -11.297 1 96.69 203 ALA A O 1
ATOM 1631 N N . GLU A 1 204 ? -28.406 -19.766 -10.031 1 94.56 204 GLU A N 1
ATOM 1632 C CA . GLU A 1 204 ? -28.328 -20.562 -8.812 1 94.56 204 GLU A CA 1
ATOM 1633 C C . GLU A 1 204 ? -28.984 -21.922 -9 1 94.56 204 GLU A C 1
ATOM 1635 O O . GLU A 1 204 ? -30.047 -22.016 -9.609 1 94.56 204 GLU A O 1
ATOM 1640 N N . GLN A 1 205 ? -28.297 -22.797 -8.594 1 86.25 205 GLN A N 1
ATOM 1641 C CA . GLN A 1 205 ? -28.812 -24.156 -8.664 1 86.25 205 GLN A CA 1
ATOM 1642 C C . GLN A 1 205 ? -29.344 -24.625 -7.316 1 86.25 205 GLN A C 1
ATOM 1644 O O . GLN A 1 205 ? -28.797 -24.266 -6.27 1 86.25 205 GLN A O 1
ATOM 1649 N N . LYS A 1 206 ? -30.547 -25.141 -7.355 1 71.88 206 LYS A N 1
ATOM 1650 C CA . LYS A 1 206 ? -31.141 -25.656 -6.121 1 71.88 206 LYS A CA 1
ATOM 1651 C C . LYS A 1 206 ? -30.375 -26.875 -5.613 1 71.88 206 LYS A C 1
ATOM 1653 O O . LYS A 1 206 ? -29.875 -27.672 -6.41 1 71.88 206 LYS A O 1
ATOM 1658 N N . SER A 1 207 ? -29.891 -26.875 -4.359 1 62.47 207 SER A N 1
ATOM 1659 C CA . SER A 1 207 ? -29.125 -27.969 -3.771 1 62.47 207 SER A CA 1
ATOM 1660 C C . SER A 1 207 ? -29.875 -29.281 -3.836 1 62.47 207 SER A C 1
ATOM 1662 O O . SER A 1 207 ? -31.078 -29.328 -3.551 1 62.47 207 SER A O 1
ATOM 1664 N N . SER A 1 208 ? -29.422 -30.188 -4.66 1 53.28 208 SER A N 1
ATOM 1665 C CA . SER A 1 208 ? -30.047 -31.516 -4.621 1 53.28 208 SER A CA 1
ATOM 1666 C C . SER A 1 208 ? -30.047 -32.094 -3.207 1 53.28 208 SER A C 1
ATOM 1668 O O . SER A 1 208 ? -30.781 -33.031 -2.918 1 53.28 208 SER A O 1
ATOM 1670 N N . THR A 1 209 ? -28.953 -31.875 -2.369 1 53.25 209 THR A N 1
ATOM 1671 C CA . THR A 1 209 ? -28.828 -32.531 -1.079 1 53.25 209 THR A CA 1
ATOM 1672 C C . THR A 1 209 ? -29.391 -31.656 0.04 1 53.25 209 THR A C 1
ATOM 1674 O O . THR A 1 209 ? -29.266 -30.438 -0.011 1 53.25 209 THR A O 1
ATOM 1677 N N . ASN A 1 210 ? -30.25 -32.188 0.843 1 50.84 210 ASN A N 1
ATOM 1678 C CA . ASN A 1 210 ? -30.922 -31.703 2.049 1 50.84 210 ASN A CA 1
ATOM 1679 C C . ASN A 1 210 ? -29.922 -31.094 3.031 1 50.84 210 ASN A C 1
ATOM 1681 O O . ASN A 1 210 ? -30.312 -30.609 4.098 1 50.84 210 ASN A O 1
ATOM 1685 N N . SER A 1 211 ? -28.719 -31.5 3.219 1 54.59 211 SER A N 1
ATOM 1686 C CA . SER A 1 211 ? -27.844 -31.141 4.332 1 54.59 211 SER A CA 1
ATOM 1687 C C . SER A 1 211 ? -27.281 -29.734 4.164 1 54.59 211 SER A C 1
ATOM 1689 O O . SER A 1 211 ? -26.422 -29.5 3.314 1 54.59 211 SER A O 1
ATOM 1691 N N . GLN A 1 212 ? -28.031 -28.797 4.516 1 64.94 212 GLN A N 1
ATOM 1692 C CA . GLN A 1 212 ? -27.688 -27.391 4.367 1 64.94 212 GLN A CA 1
ATOM 1693 C C . GLN A 1 212 ? -26.562 -27 5.32 1 64.94 212 GLN A C 1
ATOM 1695 O O . GLN A 1 212 ? -26.719 -27.062 6.543 1 64.94 212 GLN A O 1
ATOM 1700 N N . LEU A 1 213 ? -25.234 -27.125 4.77 1 80.44 213 LEU A N 1
ATOM 1701 C CA . LEU A 1 213 ? -24.125 -26.594 5.547 1 80.44 213 LEU A CA 1
ATOM 1702 C C . LEU A 1 213 ? -24.422 -25.188 6.043 1 80.44 213 LEU A C 1
ATOM 1704 O O . LEU A 1 213 ? -24.984 -24.359 5.309 1 80.44 213 LEU A O 1
ATOM 1708 N N . ASN A 1 214 ? -24.297 -25.094 7.363 1 81.38 214 ASN A N 1
ATOM 1709 C CA . ASN A 1 214 ? -24.5 -23.781 7.973 1 81.38 214 ASN A CA 1
ATOM 1710 C C . ASN A 1 214 ? -23.359 -22.812 7.609 1 81.38 214 ASN A C 1
ATOM 1712 O O . ASN A 1 214 ? -22.203 -23.078 7.938 1 81.38 214 ASN A O 1
ATOM 1716 N N . ARG A 1 215 ? -23.719 -21.766 7.004 1 82.31 215 ARG A N 1
ATOM 1717 C CA . ARG A 1 215 ? -22.75 -20.797 6.527 1 82.31 215 ARG A CA 1
ATOM 1718 C C . ARG A 1 215 ? -22.031 -20.125 7.691 1 82.31 215 ARG A C 1
ATOM 1720 O O . ARG A 1 215 ? -20.891 -19.656 7.543 1 82.31 215 ARG A O 1
ATOM 1727 N N . GLN A 1 216 ? -22.609 -20.031 8.828 1 79.94 216 GLN A N 1
ATOM 1728 C CA . GLN A 1 216 ? -22 -19.391 9.977 1 79.94 216 GLN A CA 1
ATOM 1729 C C . GLN A 1 216 ? -20.828 -20.219 10.508 1 79.94 216 GLN A C 1
ATOM 1731 O O . GLN A 1 216 ? -19.812 -19.656 10.93 1 79.94 216 GLN A O 1
ATOM 1736 N N . GLN A 1 217 ? -20.969 -21.5 10.344 1 88.44 217 GLN A N 1
ATOM 1737 C CA . GLN A 1 217 ? -19.922 -22.406 10.836 1 88.44 217 GLN A CA 1
ATOM 1738 C C . GLN A 1 217 ? -18.922 -22.734 9.734 1 88.44 217 GLN A C 1
ATOM 1740 O O . GLN A 1 217 ? -17.812 -23.172 10.016 1 88.44 217 GLN A O 1
ATOM 1745 N N . ASN A 1 218 ? -19.406 -22.609 8.578 1 94.38 218 ASN A N 1
ATOM 1746 C CA . ASN A 1 218 ? -18.578 -22.938 7.422 1 94.38 218 ASN A CA 1
ATOM 1747 C C . ASN A 1 218 ? -18.359 -21.719 6.527 1 94.38 218 ASN A C 1
ATOM 1749 O O . ASN A 1 218 ? -19.078 -21.531 5.535 1 94.38 218 ASN A O 1
ATOM 1753 N N . PRO A 1 219 ? -17.312 -20.922 6.848 1 96.44 219 PRO A N 1
ATOM 1754 C CA . PRO A 1 219 ? -17.078 -19.703 6.059 1 96.44 219 PRO A CA 1
ATOM 1755 C C . PRO A 1 219 ? -16.75 -20.016 4.594 1 96.44 219 PRO A C 1
ATOM 1757 O O . PRO A 1 219 ? -16.328 -21.125 4.27 1 96.44 219 PRO A O 1
ATOM 1760 N N . ASP A 1 220 ? -17.062 -19.016 3.725 1 97.75 220 ASP A N 1
ATOM 1761 C CA . ASP A 1 220 ? -16.656 -19.109 2.328 1 97.75 220 ASP A CA 1
ATOM 1762 C C . ASP A 1 220 ? -15.141 -19.234 2.205 1 97.75 220 ASP A C 1
ATOM 1764 O O . ASP A 1 220 ? -14.406 -18.828 3.111 1 97.75 220 ASP A O 1
ATOM 1768 N N . VAL A 1 221 ? -14.695 -19.906 1.175 1 98.62 221 VAL A N 1
ATOM 1769 C CA . VAL A 1 221 ? -13.281 -19.984 0.834 1 98.62 221 VAL A CA 1
ATOM 1770 C C . VAL A 1 221 ? -13.055 -19.422 -0.567 1 98.62 221 VAL A C 1
ATOM 1772 O O . VAL A 1 221 ? -13.586 -19.953 -1.547 1 98.62 221 VAL A O 1
ATOM 1775 N N . VAL A 1 222 ? -12.305 -18.344 -0.645 1 98.88 222 VAL A N 1
ATOM 1776 C CA . VAL A 1 222 ? -12.008 -17.672 -1.902 1 98.88 222 VAL A CA 1
ATOM 1777 C C . VAL A 1 222 ? -10.516 -17.766 -2.205 1 98.88 222 VAL A C 1
ATOM 1779 O O . VAL A 1 222 ? -9.695 -17.203 -1.476 1 98.88 222 VAL A O 1
ATOM 1782 N N . ILE A 1 223 ? -10.195 -18.484 -3.236 1 98.88 223 ILE A N 1
ATOM 1783 C CA . ILE A 1 223 ? -8.805 -18.609 -3.676 1 98.88 223 ILE A CA 1
ATOM 1784 C C . ILE A 1 223 ? -8.602 -17.828 -4.973 1 98.88 223 ILE A C 1
ATOM 1786 O O . ILE A 1 223 ? -9.289 -18.078 -5.965 1 98.88 223 ILE A O 1
ATOM 1790 N N . MET A 1 224 ? -7.723 -16.891 -4.973 1 98.62 224 MET A N 1
ATOM 1791 C CA . MET A 1 224 ? -7.32 -16.141 -6.16 1 98.62 224 MET A CA 1
ATOM 1792 C C . MET A 1 224 ? -5.82 -16.281 -6.406 1 98.62 224 MET A C 1
ATOM 1794 O O . MET A 1 224 ? -5.012 -15.938 -5.539 1 98.62 224 MET A O 1
ATOM 1798 N N . VAL A 1 225 ? -5.484 -16.75 -7.539 1 98.44 225 VAL A N 1
ATOM 1799 C CA . VAL A 1 225 ? -4.09 -16.969 -7.91 1 98.44 225 VAL A CA 1
ATOM 1800 C C . VAL A 1 225 ? -3.729 -16.094 -9.102 1 98.44 225 VAL A C 1
ATOM 1802 O O . VAL A 1 225 ? -4.484 -16.016 -10.078 1 98.44 225 VAL A O 1
ATOM 1805 N N . ILE A 1 226 ? -2.68 -15.359 -9.047 1 97.44 226 ILE A N 1
ATOM 1806 C CA . ILE A 1 226 ? -2.094 -14.742 -10.234 1 97.44 226 ILE A CA 1
ATOM 1807 C C . ILE A 1 226 ? -0.842 -15.508 -10.648 1 97.44 226 ILE A C 1
ATOM 1809 O O . ILE A 1 226 ? 0.131 -15.578 -9.891 1 97.44 226 ILE A O 1
ATOM 1813 N N . ASP A 1 227 ? -0.91 -16.016 -11.766 1 95.88 227 ASP A N 1
ATOM 1814 C CA . ASP A 1 227 ? 0.167 -16.844 -12.305 1 95.88 227 ASP A CA 1
ATOM 1815 C C . ASP A 1 227 ? 1.451 -16.031 -12.461 1 95.88 227 ASP A C 1
ATOM 1817 O O . ASP A 1 227 ? 1.424 -14.914 -12.977 1 95.88 227 ASP A O 1
ATOM 1821 N N . SER A 1 228 ? 2.572 -16.562 -11.93 1 94.19 228 SER A N 1
ATOM 1822 C CA . SER A 1 228 ? 3.914 -16.078 -12.234 1 94.19 228 SER A CA 1
ATOM 1823 C C . SER A 1 228 ? 4.148 -14.688 -11.641 1 94.19 228 SER A C 1
ATOM 1825 O O . SER A 1 228 ? 4.688 -13.805 -12.305 1 94.19 228 SER A O 1
ATOM 1827 N N . VAL A 1 229 ? 3.736 -14.516 -10.422 1 96.31 229 VAL A N 1
ATOM 1828 C CA . VAL A 1 229 ? 3.955 -13.227 -9.773 1 96.31 229 VAL A CA 1
ATOM 1829 C C . VAL A 1 229 ? 4.645 -13.438 -8.422 1 96.31 229 VAL A C 1
ATOM 1831 O O . VAL A 1 229 ? 4.145 -14.18 -7.574 1 96.31 229 VAL A O 1
ATOM 1834 N N . ALA A 1 230 ? 5.734 -12.789 -8.273 1 96.75 230 ALA A N 1
ATOM 1835 C CA . ALA A 1 230 ? 6.512 -12.852 -7.039 1 96.75 230 ALA A CA 1
ATOM 1836 C C . ALA A 1 230 ? 5.969 -11.875 -6 1 96.75 230 ALA A C 1
ATOM 1838 O O . ALA A 1 230 ? 5.16 -11 -6.32 1 96.75 230 ALA A O 1
ATOM 1839 N N . SER A 1 231 ? 6.414 -12.078 -4.754 1 97.69 231 SER A N 1
ATOM 1840 C CA . SER A 1 231 ? 6.043 -11.195 -3.646 1 97.69 231 SER A CA 1
ATOM 1841 C C . SER A 1 231 ? 6.426 -9.75 -3.939 1 97.69 231 SER A C 1
ATOM 1843 O O . SER A 1 231 ? 5.605 -8.844 -3.781 1 97.69 231 SER A O 1
ATOM 1845 N N . THR A 1 232 ? 7.652 -9.5 -4.43 1 96.38 232 THR A N 1
ATOM 1846 C CA . THR A 1 232 ? 8.156 -8.164 -4.715 1 96.38 232 THR A CA 1
ATOM 1847 C C . THR A 1 232 ? 7.426 -7.559 -5.91 1 96.38 232 THR A C 1
ATOM 1849 O O . THR A 1 232 ? 7.137 -6.359 -5.926 1 96.38 232 THR A O 1
ATOM 1852 N N . GLN A 1 233 ? 7.059 -8.391 -6.832 1 93.94 233 GLN A N 1
ATOM 1853 C CA . GLN A 1 233 ? 6.336 -7.91 -8.008 1 93.94 233 GLN A CA 1
ATOM 1854 C C . GLN A 1 233 ? 4.949 -7.406 -7.633 1 93.94 233 GLN A C 1
ATOM 1856 O O . GLN A 1 233 ? 4.5 -6.371 -8.133 1 93.94 233 GLN A O 1
ATOM 1861 N N . LEU A 1 234 ? 4.289 -8.203 -6.84 1 96.25 234 LEU A N 1
ATOM 1862 C CA . LEU A 1 234 ? 2.959 -7.781 -6.41 1 96.25 234 LEU A CA 1
ATOM 1863 C C . LEU A 1 234 ? 3.016 -6.445 -5.684 1 96.25 234 LEU A C 1
ATOM 1865 O O . LEU A 1 234 ? 2.201 -5.559 -5.941 1 96.25 234 LEU A O 1
ATOM 1869 N N . ILE A 1 235 ? 3.971 -6.289 -4.824 1 96.25 235 ILE A N 1
ATOM 1870 C CA . ILE A 1 235 ? 4.102 -5.105 -3.979 1 96.25 235 ILE A CA 1
ATOM 1871 C C . ILE A 1 235 ? 4.328 -3.873 -4.848 1 96.25 235 ILE A C 1
ATOM 1873 O O . ILE A 1 235 ? 3.643 -2.859 -4.688 1 96.25 235 ILE A O 1
ATOM 1877 N N . ARG A 1 236 ? 5.215 -3.947 -5.812 1 92.62 236 ARG A N 1
ATOM 1878 C CA . ARG A 1 236 ? 5.52 -2.766 -6.613 1 92.62 236 ARG A CA 1
ATOM 1879 C C . ARG A 1 236 ? 4.488 -2.578 -7.727 1 92.62 236 ARG A C 1
ATOM 1881 O O . ARG A 1 236 ? 4.25 -1.454 -8.172 1 92.62 236 ARG A O 1
ATOM 1888 N N . GLY A 1 237 ? 3.803 -3.656 -8.078 1 91.69 237 GLY A N 1
ATOM 1889 C CA . GLY A 1 237 ? 2.945 -3.6 -9.25 1 91.69 237 GLY A CA 1
ATOM 1890 C C . GLY A 1 237 ? 1.499 -3.283 -8.922 1 91.69 237 GLY A C 1
ATOM 1891 O O . GLY A 1 237 ? 0.771 -2.732 -9.75 1 91.69 237 GLY A O 1
ATOM 1892 N N . LEU A 1 238 ? 1.028 -3.666 -7.699 1 93.81 238 LEU A N 1
ATOM 1893 C CA . LEU A 1 238 ? -0.376 -3.506 -7.344 1 93.81 238 LEU A CA 1
ATOM 1894 C C . LEU A 1 238 ? -0.519 -2.752 -6.023 1 93.81 238 LEU A C 1
ATOM 1896 O O . LEU A 1 238 ? -1.112 -3.262 -5.074 1 93.81 238 LEU A O 1
ATOM 1900 N N . PRO A 1 239 ? -0.125 -1.517 -5.973 1 92.94 239 PRO A N 1
ATOM 1901 C CA . PRO A 1 239 ? -0.096 -0.789 -4.703 1 92.94 239 PRO A CA 1
ATOM 1902 C C . PRO A 1 239 ? -1.488 -0.571 -4.117 1 92.94 239 PRO A C 1
ATOM 1904 O O . PRO A 1 239 ? -1.662 -0.619 -2.896 1 92.94 239 PRO A O 1
ATOM 1907 N N . ARG A 1 240 ? -2.533 -0.293 -4.887 1 92.88 240 ARG A N 1
ATOM 1908 C CA . ARG A 1 240 ? -3.885 -0.112 -4.367 1 92.88 240 ARG A CA 1
ATOM 1909 C C . ARG A 1 240 ? -4.402 -1.396 -3.73 1 92.88 240 ARG A C 1
ATOM 1911 O O . ARG A 1 240 ? -4.98 -1.366 -2.641 1 92.88 240 ARG A O 1
ATOM 1918 N N . THR A 1 241 ? -4.18 -2.434 -4.488 1 95.94 241 THR A N 1
ATOM 1919 C CA . THR A 1 241 ? -4.641 -3.738 -4.023 1 95.94 241 THR A CA 1
ATOM 1920 C C . THR A 1 241 ? -3.959 -4.113 -2.711 1 95.94 241 THR A C 1
ATOM 1922 O O . THR A 1 241 ? -4.629 -4.477 -1.74 1 95.94 241 THR A O 1
ATOM 1925 N N . VAL A 1 242 ? -2.627 -3.984 -2.697 1 97.12 242 VAL A N 1
ATOM 1926 C CA . VAL A 1 242 ? -1.847 -4.344 -1.519 1 97.12 242 VAL A CA 1
ATOM 1927 C C . VAL A 1 242 ? -2.273 -3.48 -0.334 1 97.12 242 VAL A C 1
ATOM 1929 O O . VAL A 1 242 ? -2.518 -3.994 0.761 1 97.12 242 VAL A O 1
ATOM 1932 N N . ASN A 1 243 ? -2.381 -2.229 -0.579 1 95 243 ASN A N 1
ATOM 1933 C CA . ASN A 1 243 ? -2.764 -1.304 0.483 1 95 243 ASN A CA 1
ATOM 1934 C C . ASN A 1 243 ? -4.152 -1.62 1.028 1 95 243 ASN A C 1
ATOM 1936 O O . ASN A 1 243 ? -4.375 -1.576 2.24 1 95 243 ASN A O 1
ATOM 1940 N N . PHE A 1 244 ? -5.109 -1.897 0.189 1 96.88 244 PHE A N 1
ATOM 1941 C CA . PHE A 1 244 ? -6.461 -2.23 0.624 1 96.88 244 PHE A CA 1
ATOM 1942 C C . PHE A 1 244 ? -6.473 -3.551 1.384 1 96.88 244 PHE A C 1
ATOM 1944 O O . PHE A 1 244 ? -7.184 -3.689 2.383 1 96.88 244 PHE A O 1
ATOM 1951 N N . LEU A 1 245 ? -5.727 -4.504 0.893 1 98.19 245 LEU A N 1
ATOM 1952 C CA . LEU A 1 245 ? -5.66 -5.785 1.588 1 98.19 245 LEU A CA 1
ATOM 1953 C C . LEU A 1 245 ? -5.125 -5.605 3.004 1 98.19 245 LEU A C 1
ATOM 1955 O O . LEU A 1 245 ? -5.691 -6.141 3.959 1 98.19 245 LEU A O 1
ATOM 1959 N N . LEU A 1 246 ? -4.105 -4.816 3.131 1 97.38 246 LEU A N 1
ATOM 1960 C CA . LEU A 1 246 ? -3.438 -4.652 4.418 1 97.38 246 LEU A CA 1
ATOM 1961 C C . LEU A 1 246 ? -4.285 -3.803 5.363 1 97.38 246 LEU A C 1
ATOM 1963 O O . LEU A 1 246 ? -4.484 -4.168 6.523 1 97.38 246 LEU A O 1
ATOM 1967 N N . HIS A 1 247 ? -4.859 -2.74 4.844 1 96.56 247 HIS A N 1
ATOM 1968 C CA . HIS A 1 247 ? -5.477 -1.759 5.73 1 96.56 247 HIS A CA 1
ATOM 1969 C C . HIS A 1 247 ? -6.996 -1.902 5.738 1 96.56 247 HIS A C 1
ATOM 1971 O O . HIS A 1 247 ? -7.652 -1.534 6.711 1 96.56 247 HIS A O 1
ATOM 1977 N N . GLY A 1 248 ? -7.562 -2.373 4.617 1 95.81 248 GLY A N 1
ATOM 1978 C CA . GLY A 1 248 ? -9.008 -2.449 4.48 1 95.81 248 GLY A CA 1
ATOM 1979 C C . GLY A 1 248 ? -9.578 -3.793 4.891 1 95.81 248 GLY A C 1
ATOM 1980 O O . GLY A 1 248 ? -10.695 -3.869 5.41 1 95.81 248 GLY A O 1
ATOM 1981 N N . MET A 1 249 ? -8.734 -4.781 4.629 1 97.38 249 MET A N 1
ATOM 1982 C CA . MET A 1 249 ? -9.227 -6.129 4.906 1 97.38 249 MET A CA 1
ATOM 1983 C C . MET A 1 249 ? -8.383 -6.812 5.973 1 97.38 249 MET A C 1
ATOM 1985 O O . MET A 1 249 ? -8.633 -7.965 6.328 1 97.38 249 MET A O 1
ATOM 1989 N N . GLU A 1 250 ? -7.348 -6.098 6.473 1 96.38 250 GLU A N 1
ATOM 1990 C CA . GLU A 1 250 ? -6.449 -6.598 7.508 1 96.38 250 GLU A CA 1
ATOM 1991 C C . GLU A 1 250 ? -5.828 -7.934 7.102 1 96.38 250 GLU A C 1
ATOM 1993 O O . GLU A 1 250 ? -5.816 -8.883 7.887 1 96.38 250 GLU A O 1
ATOM 1998 N N . ALA A 1 251 ? -5.398 -7.98 5.848 1 98.38 251 ALA A N 1
ATOM 1999 C CA . ALA A 1 251 ? -4.727 -9.172 5.332 1 98.38 251 ALA A CA 1
ATOM 2000 C C . ALA A 1 251 ? -3.395 -9.398 6.039 1 98.38 251 ALA A C 1
ATOM 2002 O O . ALA A 1 251 ? -2.754 -8.445 6.492 1 98.38 251 ALA A O 1
ATOM 2003 N N . ILE A 1 252 ? -3.01 -10.625 6.148 1 98.56 252 ILE A N 1
ATOM 2004 C CA . ILE A 1 252 ? -1.693 -11.008 6.648 1 98.56 252 ILE A CA 1
ATOM 2005 C C . ILE A 1 252 ? -0.771 -11.336 5.477 1 98.56 252 ILE A C 1
ATOM 2007 O O . ILE A 1 252 ? -1.084 -12.195 4.656 1 98.56 252 ILE A O 1
ATOM 2011 N N . GLU A 1 253 ? 0.287 -10.578 5.375 1 98.38 253 GLU A N 1
ATOM 2012 C CA . GLU A 1 253 ? 1.26 -10.727 4.293 1 98.38 253 GLU A CA 1
ATOM 2013 C C . GLU A 1 253 ? 2.316 -11.773 4.645 1 98.38 253 GLU A C 1
ATOM 2015 O O . GLU A 1 253 ? 2.928 -11.711 5.715 1 98.38 253 GLU A O 1
ATOM 2020 N N . PHE A 1 254 ? 2.512 -12.758 3.797 1 98.62 254 PHE A N 1
ATOM 2021 C CA . PHE A 1 254 ? 3.576 -13.742 3.924 1 98.62 254 PHE A CA 1
ATOM 2022 C C . PHE A 1 254 ? 4.707 -13.453 2.943 1 98.62 254 PHE A C 1
ATOM 2024 O O . PHE A 1 254 ? 4.594 -13.75 1.753 1 98.62 254 PHE A O 1
ATOM 2031 N N . ARG A 1 255 ? 5.816 -13.008 3.467 1 97.62 255 ARG A N 1
ATOM 2032 C CA . ARG A 1 255 ? 6.941 -12.664 2.604 1 97.62 255 ARG A CA 1
ATOM 2033 C C . ARG A 1 255 ? 7.883 -13.859 2.436 1 97.62 255 ARG A C 1
ATOM 2035 O O . ARG A 1 255 ? 8.734 -13.867 1.542 1 97.62 255 ARG A O 1
ATOM 2042 N N . LYS A 1 256 ? 7.73 -14.859 3.287 1 98 256 LYS A N 1
ATOM 2043 C CA . LYS A 1 256 ? 8.562 -16.047 3.244 1 98 256 LYS A CA 1
ATOM 2044 C C . LYS A 1 256 ? 7.797 -17.234 2.656 1 98 256 LYS A C 1
ATOM 2046 O O . LYS A 1 256 ? 7.773 -18.312 3.244 1 98 256 LYS A O 1
ATOM 2051 N N . PHE A 1 257 ? 7.207 -17.016 1.53 1 98.56 257 PHE A N 1
ATOM 2052 C CA . PHE A 1 257 ? 6.492 -18.062 0.789 1 98.56 257 PHE A CA 1
ATOM 2053 C C . PHE A 1 257 ? 7.371 -18.641 -0.313 1 98.56 257 PHE A C 1
ATOM 2055 O O . PHE A 1 257 ? 7.84 -17.906 -1.188 1 98.56 257 PHE A O 1
ATOM 2062 N N . ASN A 1 258 ? 7.684 -19.891 -0.288 1 98.62 258 ASN A N 1
ATOM 2063 C CA . ASN A 1 258 ? 8.625 -20.562 -1.177 1 98.62 258 ASN A CA 1
ATOM 2064 C C . ASN A 1 258 ? 7.906 -21.516 -2.137 1 98.62 258 ASN A C 1
ATOM 2066 O O . ASN A 1 258 ? 7.137 -22.375 -1.708 1 98.62 258 ASN A O 1
ATOM 2070 N N . LYS A 1 259 ? 8.141 -21.328 -3.412 1 98 259 LYS A N 1
ATOM 2071 C CA . LYS A 1 259 ? 7.578 -22.312 -4.332 1 98 259 LYS A CA 1
ATOM 2072 C C . LYS A 1 259 ? 8.227 -23.688 -4.145 1 98 259 LYS A C 1
ATOM 2074 O O . LYS A 1 259 ? 9.305 -23.781 -3.562 1 98 259 LYS A O 1
ATOM 2079 N N . VAL A 1 260 ? 7.629 -24.719 -4.691 1 96.75 260 VAL A N 1
ATOM 2080 C CA . VAL A 1 260 ? 8.148 -26.062 -4.477 1 96.75 260 VAL A CA 1
ATOM 2081 C C . VAL A 1 260 ? 8.273 -26.797 -5.812 1 96.75 260 VAL A C 1
ATOM 2083 O O . VAL A 1 260 ? 8.703 -27.953 -5.859 1 96.75 260 VAL A O 1
ATOM 2086 N N . GLY A 1 261 ? 7.863 -26.156 -6.852 1 93.44 261 GLY A N 1
ATOM 2087 C CA . GLY A 1 261 ? 7.926 -26.75 -8.18 1 93.44 261 GLY A CA 1
ATOM 2088 C C . GLY A 1 261 ? 8.367 -25.766 -9.25 1 93.44 261 GLY A C 1
ATOM 2089 O O . GLY A 1 261 ? 8.484 -24.562 -8.992 1 93.44 261 GLY A O 1
ATOM 2090 N N . SER A 1 262 ? 8.602 -26.297 -10.43 1 87.5 262 SER A N 1
ATOM 2091 C CA . SER A 1 262 ? 9.266 -25.547 -11.5 1 87.5 262 SER A CA 1
ATOM 2092 C C . SER A 1 262 ? 8.336 -24.516 -12.109 1 87.5 262 SER A C 1
ATOM 2094 O O . SER A 1 262 ? 8.773 -23.406 -12.453 1 87.5 262 SER A O 1
ATOM 2096 N N . ASN A 1 263 ? 7.098 -24.844 -12.281 1 89.69 263 ASN A N 1
ATOM 2097 C CA . ASN A 1 263 ? 6.129 -23.984 -12.945 1 89.69 263 ASN A CA 1
ATOM 2098 C C . ASN A 1 263 ? 4.746 -24.109 -12.312 1 89.69 263 ASN A C 1
ATOM 2100 O O . ASN A 1 263 ? 4.621 -24.5 -11.148 1 89.69 263 ASN A O 1
ATOM 2104 N N . SER A 1 264 ? 3.73 -23.766 -12.961 1 93.5 264 SER A N 1
ATOM 2105 C CA . SER A 1 264 ? 2.393 -23.625 -12.391 1 93.5 264 SER A CA 1
ATOM 2106 C C . SER A 1 264 ? 1.857 -24.953 -11.891 1 93.5 264 SER A C 1
ATOM 2108 O O . SER A 1 264 ? 1.355 -25.047 -10.773 1 93.5 264 SER A O 1
ATOM 2110 N N . ARG A 1 265 ? 1.969 -26.031 -12.617 1 93.06 265 ARG A N 1
ATOM 2111 C CA . ARG A 1 265 ? 1.308 -27.297 -12.305 1 93.06 265 ARG A CA 1
ATOM 2112 C C . ARG A 1 265 ? 1.861 -27.891 -11.023 1 93.06 265 ARG A C 1
ATOM 2114 O O . ARG A 1 265 ? 1.102 -28.25 -10.117 1 93.06 265 ARG A O 1
ATOM 2121 N N . PRO A 1 266 ? 3.225 -28.078 -10.891 1 94.62 266 PRO A N 1
ATOM 2122 C CA . PRO A 1 266 ? 3.715 -28.672 -9.648 1 94.62 266 PRO A CA 1
ATOM 2123 C C . PRO A 1 266 ? 3.318 -27.875 -8.414 1 94.62 266 PRO A C 1
ATOM 2125 O O . PRO A 1 266 ? 3.021 -28.453 -7.367 1 94.62 266 PRO A O 1
ATOM 2128 N N . ASN A 1 267 ? 3.328 -26.562 -8.516 1 97.5 267 ASN A N 1
ATOM 2129 C CA . ASN A 1 267 ? 2.955 -25.75 -7.363 1 97.5 267 ASN A CA 1
ATOM 2130 C C . ASN A 1 267 ? 1.454 -25.812 -7.102 1 97.5 267 ASN A C 1
ATOM 2132 O O . ASN A 1 267 ? 1.02 -25.781 -5.945 1 97.5 267 ASN A O 1
ATOM 2136 N N . ALA A 1 268 ? 0.644 -25.891 -8.172 1 97.94 268 ALA A N 1
ATOM 2137 C CA . ALA A 1 268 ? -0.796 -26.078 -8.016 1 97.94 268 ALA A CA 1
ATOM 2138 C C . ALA A 1 268 ? -1.102 -27.406 -7.34 1 97.94 268 ALA A C 1
ATOM 2140 O O . ALA A 1 268 ? -1.976 -27.484 -6.477 1 97.94 268 ALA A O 1
ATOM 2141 N N . PHE A 1 269 ? -0.389 -28.469 -7.777 1 96.69 269 PHE A N 1
ATOM 2142 C CA . PHE A 1 269 ? -0.603 -29.781 -7.184 1 96.69 269 PHE A CA 1
ATOM 2143 C C . PHE A 1 269 ? -0.248 -29.781 -5.703 1 96.69 269 PHE A C 1
ATOM 2145 O O . PHE A 1 269 ? -0.944 -30.391 -4.887 1 96.69 269 PHE A O 1
ATOM 2152 N N . ALA A 1 270 ? 0.808 -29.078 -5.383 1 97.12 270 ALA A N 1
ATOM 2153 C CA . ALA A 1 270 ? 1.187 -28.953 -3.977 1 97.12 270 ALA A CA 1
ATOM 2154 C C . ALA A 1 270 ? 0.098 -28.25 -3.174 1 97.12 270 ALA A C 1
ATOM 2156 O O . ALA A 1 270 ? -0.242 -28.688 -2.068 1 97.12 270 ALA A O 1
ATOM 2157 N N . ALA A 1 271 ? -0.506 -27.25 -3.688 1 97.81 271 ALA A N 1
ATOM 2158 C CA . ALA A 1 271 ? -1.483 -26.422 -2.975 1 97.81 271 ALA A CA 1
ATOM 2159 C C . ALA A 1 271 ? -2.852 -27.109 -2.949 1 97.81 271 ALA A C 1
ATOM 2161 O O . ALA A 1 271 ? -3.564 -27.047 -1.944 1 97.81 271 ALA A O 1
ATOM 2162 N N . LEU A 1 272 ? -3.219 -27.75 -4.062 1 97.56 272 LEU A N 1
ATOM 2163 C CA . LEU A 1 272 ? -4.605 -28.172 -4.223 1 97.56 272 LEU A CA 1
ATOM 2164 C C . LEU A 1 272 ? -4.746 -29.672 -3.98 1 97.56 272 LEU A C 1
ATOM 2166 O O . LEU A 1 272 ? -5.84 -30.156 -3.676 1 97.56 272 LEU A O 1
ATOM 2170 N N . ILE A 1 273 ? -3.66 -30.422 -4.188 1 95.56 273 ILE A N 1
ATOM 2171 C CA . ILE A 1 273 ? -3.73 -31.875 -4.027 1 95.56 273 ILE A CA 1
ATOM 2172 C C . ILE A 1 273 ? -2.854 -32.312 -2.854 1 95.56 273 ILE A C 1
ATOM 2174 O O . ILE A 1 273 ? -3.096 -33.344 -2.242 1 95.56 273 ILE A O 1
ATOM 2178 N N . GLY A 1 274 ? -1.813 -31.531 -2.496 1 95 274 GLY A N 1
ATOM 2179 C CA . GLY A 1 274 ? -0.923 -31.844 -1.387 1 95 274 GLY A CA 1
ATOM 2180 C C . GLY A 1 274 ? 0.16 -32.844 -1.745 1 95 274 GLY A C 1
ATOM 2181 O O . GLY A 1 274 ? 0.768 -33.438 -0.861 1 95 274 GLY A O 1
ATOM 2182 N N . LYS A 1 275 ? 0.381 -33 -3.037 1 94.56 275 LYS A N 1
ATOM 2183 C CA . LYS A 1 275 ? 1.364 -33.969 -3.525 1 94.56 275 LYS A CA 1
ATOM 2184 C C . LYS A 1 275 ? 2.293 -33.344 -4.555 1 94.56 275 LYS A C 1
ATOM 2186 O O . LYS A 1 275 ? 1.924 -32.375 -5.215 1 94.56 275 LYS A O 1
ATOM 2191 N N . THR A 1 276 ? 3.467 -33.906 -4.691 1 94.19 276 THR A N 1
ATOM 2192 C CA . THR A 1 276 ? 4.441 -33.375 -5.648 1 94.19 276 THR A CA 1
ATOM 2193 C C . THR A 1 276 ? 4.344 -34.125 -6.973 1 94.19 276 THR A C 1
ATOM 2195 O O . THR A 1 276 ? 4.078 -35.344 -6.992 1 94.19 276 THR A O 1
ATOM 2198 N N . THR A 1 277 ? 4.551 -33.406 -8.07 1 92.5 277 THR A N 1
ATOM 2199 C CA . THR A 1 277 ? 4.637 -34.031 -9.398 1 92.5 277 THR A CA 1
ATOM 2200 C C . THR A 1 277 ? 6.082 -34.031 -9.891 1 92.5 277 THR A C 1
ATOM 2202 O O . THR A 1 277 ? 6.367 -34.562 -10.969 1 92.5 277 THR A O 1
ATOM 2205 N N . GLU A 1 278 ? 6.965 -33.406 -9.102 1 89.75 278 GLU A N 1
ATOM 2206 C CA . GLU A 1 278 ? 8.406 -33.375 -9.344 1 89.75 278 GLU A CA 1
ATOM 2207 C C . GLU A 1 278 ? 9.172 -33.844 -8.117 1 89.75 278 GLU A C 1
ATOM 2209 O O . GLU A 1 278 ? 8.68 -33.781 -6.992 1 89.75 278 GLU A O 1
ATOM 2214 N N . PRO A 1 279 ? 10.344 -34.5 -8.359 1 90.62 279 PRO A N 1
ATOM 2215 C CA . PRO A 1 279 ? 11.164 -34.844 -7.199 1 90.62 279 PRO A CA 1
ATOM 2216 C C . PRO A 1 279 ? 11.641 -33.625 -6.418 1 90.62 279 PRO A C 1
ATOM 2218 O O . PRO A 1 279 ? 11.648 -32.5 -6.945 1 90.62 279 PRO A O 1
ATOM 2221 N N . VAL A 1 280 ? 11.992 -33.875 -5.176 1 92.5 280 VAL A N 1
ATOM 2222 C CA . VAL A 1 280 ? 12.539 -32.844 -4.301 1 92.5 280 VAL A CA 1
ATOM 2223 C C . VAL A 1 280 ? 14.008 -33.125 -4.016 1 92.5 280 VAL A C 1
ATOM 2225 O O . VAL A 1 280 ? 14.344 -33.75 -3.008 1 92.5 280 VAL A O 1
ATOM 2228 N N . PRO A 1 281 ? 14.883 -32.688 -4.887 1 88.88 281 PRO A N 1
ATOM 2229 C CA . PRO A 1 281 ? 16.312 -32.875 -4.648 1 88.88 281 PRO A CA 1
ATOM 2230 C C . PRO A 1 281 ? 16.812 -32.125 -3.422 1 88.88 281 PRO A C 1
ATOM 2232 O O . PRO A 1 281 ? 16.578 -30.906 -3.291 1 88.88 281 PRO A O 1
ATOM 2235 N N . ARG A 1 282 ? 17.594 -32.844 -2.547 1 89.88 282 ARG A N 1
ATOM 2236 C CA . ARG A 1 282 ? 18.062 -32.25 -1.295 1 89.88 282 ARG A CA 1
ATOM 2237 C C . ARG A 1 282 ? 19.5 -32.656 -1 1 89.88 282 ARG A C 1
ATOM 2239 O O . ARG A 1 282 ? 20 -32.406 0.094 1 89.88 282 ARG A O 1
ATOM 2246 N N . LYS A 1 283 ? 20.156 -33.188 -1.921 1 84.88 283 LYS A N 1
ATOM 2247 C CA . LYS A 1 283 ? 21.484 -33.75 -1.738 1 84.88 283 LYS A CA 1
ATOM 2248 C C . LYS A 1 283 ? 22.469 -32.656 -1.245 1 84.88 283 LYS A C 1
ATOM 2250 O O . LYS A 1 283 ? 23.344 -32.938 -0.424 1 84.88 283 LYS A O 1
ATOM 2255 N N . PRO A 1 284 ? 22.312 -31.484 -1.804 1 84.12 284 PRO A N 1
ATOM 2256 C CA . PRO A 1 284 ? 23.219 -30.453 -1.297 1 84.12 284 PRO A CA 1
ATOM 2257 C C . PRO A 1 284 ? 23.094 -30.234 0.21 1 84.12 284 PRO A C 1
ATOM 2259 O O . PRO A 1 284 ? 24.031 -29.766 0.857 1 84.12 284 PRO A O 1
ATOM 2262 N N . MET A 1 285 ? 22.031 -30.594 0.756 1 87 285 MET A N 1
ATOM 2263 C CA . MET A 1 285 ? 21.812 -30.438 2.191 1 87 285 MET A CA 1
ATOM 2264 C C . MET A 1 285 ? 22.047 -31.75 2.922 1 87 285 MET A C 1
ATOM 2266 O O . MET A 1 285 ? 21.547 -31.938 4.039 1 87 285 MET A O 1
ATOM 2270 N N . ASN A 1 286 ? 22.641 -32.656 2.264 1 82 286 ASN A N 1
ATOM 2271 C CA . ASN A 1 286 ? 23.016 -33.938 2.789 1 82 286 ASN A CA 1
ATOM 2272 C C . ASN A 1 286 ? 21.781 -34.781 3.133 1 82 286 ASN A C 1
ATOM 2274 O O . ASN A 1 286 ? 21.75 -35.469 4.16 1 82 286 ASN A O 1
ATOM 2278 N N . LEU A 1 287 ? 20.781 -34.625 2.346 1 88.5 287 LEU A N 1
ATOM 2279 C CA . LEU A 1 287 ? 19.547 -35.406 2.471 1 88.5 287 LEU A CA 1
ATOM 2280 C C . LEU A 1 287 ? 19.203 -36.094 1.157 1 88.5 287 LEU A C 1
ATOM 2282 O O . LEU A 1 287 ? 19.5 -35.594 0.08 1 88.5 287 LEU A O 1
ATOM 2286 N N . PRO A 1 288 ? 18.656 -37.219 1.269 1 89.12 288 PRO A N 1
ATOM 2287 C CA . PRO A 1 288 ? 18.25 -37.906 0.027 1 89.12 288 PRO A CA 1
ATOM 2288 C C . PRO A 1 288 ? 17.125 -37.156 -0.697 1 89.12 288 PRO A C 1
ATOM 2290 O O . PRO A 1 288 ? 16.297 -36.5 -0.059 1 89.12 288 PRO A O 1
ATOM 2293 N N . THR A 1 289 ? 17.062 -37.312 -2.02 1 90.5 289 THR A N 1
ATOM 2294 C CA . THR A 1 289 ? 15.969 -36.781 -2.824 1 90.5 289 THR A CA 1
ATOM 2295 C C . THR A 1 289 ? 14.648 -37.438 -2.451 1 90.5 289 THR A C 1
ATOM 2297 O O . THR A 1 289 ? 14.594 -38.656 -2.252 1 90.5 289 THR A O 1
ATOM 2300 N N . ILE A 1 290 ? 13.641 -36.656 -2.299 1 90.94 290 ILE A N 1
ATOM 2301 C CA . ILE A 1 290 ? 12.289 -37.188 -2.162 1 90.94 290 ILE A CA 1
ATOM 2302 C C . ILE A 1 290 ? 11.695 -37.438 -3.545 1 90.94 290 ILE A C 1
ATOM 2304 O O . ILE A 1 290 ? 11.625 -36.531 -4.375 1 90.94 290 ILE A O 1
ATOM 2308 N N . PRO A 1 291 ? 11.359 -38.656 -3.793 1 91.25 291 PRO A N 1
ATOM 2309 C CA . PRO A 1 291 ? 10.727 -38.906 -5.09 1 91.25 291 PRO A CA 1
ATOM 2310 C C . PRO A 1 291 ? 9.383 -38.188 -5.238 1 91.25 291 PRO A C 1
ATOM 2312 O O . PRO A 1 291 ? 8.734 -37.875 -4.234 1 91.25 291 PRO A O 1
ATOM 2315 N N . ALA A 1 292 ? 8.992 -37.969 -6.504 1 92.06 292 ALA A N 1
ATOM 2316 C CA . ALA A 1 292 ? 7.68 -37.406 -6.758 1 92.06 292 ALA A CA 1
ATOM 2317 C C . ALA A 1 292 ? 6.566 -38.312 -6.25 1 92.06 292 ALA A C 1
ATOM 2319 O O . ALA A 1 292 ? 6.641 -39.531 -6.391 1 92.06 292 ALA A O 1
ATOM 2320 N N . ASP A 1 293 ? 5.527 -37.75 -5.68 1 93.44 293 ASP A N 1
ATOM 2321 C CA . ASP A 1 293 ? 4.383 -38.531 -5.207 1 93.44 293 ASP A CA 1
ATOM 2322 C C . ASP A 1 293 ? 3.604 -39.125 -6.379 1 93.44 293 ASP A C 1
ATOM 2324 O O . ASP A 1 293 ? 3.102 -40.25 -6.285 1 93.44 293 ASP A O 1
ATOM 2328 N N . LEU A 1 294 ? 3.463 -38.25 -7.449 1 94.25 294 LEU A N 1
ATOM 2329 C CA . LEU A 1 294 ? 2.693 -38.688 -8.617 1 94.25 294 LEU A CA 1
ATOM 2330 C C . LEU A 1 294 ? 3.553 -38.656 -9.875 1 94.25 294 LEU A C 1
ATOM 2332 O O . LEU A 1 294 ? 4.199 -37.625 -10.172 1 94.25 294 LEU A O 1
ATOM 2336 N N . SER A 1 295 ? 3.551 -39.75 -10.586 1 90.19 295 SER A N 1
ATOM 2337 C CA . SER A 1 295 ? 4.203 -39.781 -11.891 1 90.19 295 SER A CA 1
ATOM 2338 C C . SER A 1 295 ? 3.352 -39.125 -12.961 1 90.19 295 SER A C 1
ATOM 2340 O O . SER A 1 295 ? 2.172 -38.844 -12.734 1 90.19 295 SER A O 1
ATOM 2342 N N . TYR A 1 296 ? 3.963 -38.875 -14.055 1 87.31 296 TYR A N 1
ATOM 2343 C CA . TYR A 1 296 ? 3.24 -38.281 -15.18 1 87.31 296 TYR A CA 1
ATOM 2344 C C . TYR A 1 296 ? 2.018 -39.125 -15.531 1 87.31 296 TYR A C 1
ATOM 2346 O O . TYR A 1 296 ? 0.948 -38.562 -15.82 1 87.31 296 TYR A O 1
ATOM 2354 N N . GLU A 1 297 ? 2.203 -40.438 -15.547 1 90.75 297 GLU A N 1
ATOM 2355 C CA . GLU A 1 297 ? 1.107 -41.375 -15.859 1 90.75 297 GLU A CA 1
ATOM 2356 C C . GLU A 1 297 ? -0.026 -41.25 -14.844 1 90.75 297 GLU A C 1
ATOM 2358 O O . GLU A 1 297 ? -1.202 -41.281 -15.219 1 90.75 297 GLU A O 1
ATOM 2363 N N . GLN A 1 298 ? 0.313 -41.031 -13.648 1 93.38 298 GLN A N 1
ATOM 2364 C CA . GLN A 1 298 ? -0.67 -40.969 -12.57 1 93.38 298 GLN A CA 1
ATOM 2365 C C . GLN A 1 298 ? -1.451 -39.656 -12.586 1 93.38 298 GLN A C 1
ATOM 2367 O O . GLN A 1 298 ? -2.664 -39.656 -12.367 1 93.38 298 GLN A O 1
ATOM 2372 N N . TYR A 1 299 ? -0.802 -38.531 -12.875 1 93.12 299 TYR A N 1
ATOM 2373 C CA . TYR A 1 299 ? -1.539 -37.281 -12.719 1 93.12 299 TYR A CA 1
ATOM 2374 C C . TYR A 1 299 ? -2.074 -36.781 -14.055 1 93.12 299 TYR A C 1
ATOM 2376 O O . TYR A 1 299 ? -2.949 -35.938 -14.102 1 93.12 299 TYR A O 1
ATOM 2384 N N . CYS A 1 300 ? -1.59 -37.375 -15.203 1 91.19 300 CYS A N 1
ATOM 2385 C CA . CYS A 1 300 ? -2.02 -36.844 -16.5 1 91.19 300 CYS A CA 1
ATOM 2386 C C . CYS A 1 300 ? -2.865 -37.844 -17.25 1 91.19 300 CYS A C 1
ATOM 2388 O O . CYS A 1 300 ? -3.746 -37.469 -18.016 1 91.19 300 CYS A O 1
ATOM 2390 N N . LYS A 1 301 ? -2.631 -39.156 -17.078 1 92.12 301 LYS A N 1
ATOM 2391 C CA . LYS A 1 301 ? -3.301 -40.188 -17.875 1 92.12 301 LYS A CA 1
ATOM 2392 C C . LYS A 1 301 ? -4.367 -40.875 -17.047 1 92.12 301 LYS A C 1
ATOM 2394 O O . LYS A 1 301 ? -4.949 -41.875 -17.5 1 92.12 301 LYS A O 1
ATOM 2399 N N . SER A 1 302 ? -4.555 -40.438 -15.859 1 94.31 302 SER A N 1
ATOM 2400 C CA . SER A 1 302 ? -5.629 -40.906 -15 1 94.31 302 SER A CA 1
ATOM 2401 C C . SER A 1 302 ? -6.43 -39.75 -14.422 1 94.31 302 SER A C 1
ATOM 2403 O O . SER A 1 302 ? -5.914 -38.625 -14.297 1 94.31 302 SER A O 1
ATOM 2405 N N . TYR A 1 303 ? -7.707 -40.062 -14.172 1 95.69 303 TYR A N 1
ATOM 2406 C CA . TYR A 1 303 ? -8.523 -39.062 -13.5 1 95.69 303 TYR A CA 1
ATOM 2407 C C . TYR A 1 303 ? -8.078 -38.844 -12.062 1 95.69 303 TYR A C 1
ATOM 2409 O O . TYR A 1 303 ? -7.684 -39.812 -11.391 1 95.69 303 TYR A O 1
ATOM 2417 N N . LEU A 1 304 ? -8.156 -37.688 -11.539 1 96 304 LEU A N 1
ATOM 2418 C CA . LEU A 1 304 ? -7.625 -37.312 -10.234 1 96 304 LEU A CA 1
ATOM 2419 C C . LEU A 1 304 ? -8.719 -37.344 -9.172 1 96 304 LEU A C 1
ATOM 2421 O O . LEU A 1 304 ? -8.531 -36.812 -8.07 1 96 304 LEU A O 1
ATOM 2425 N N . ASP A 1 305 ? -9.844 -37.969 -9.422 1 95.81 305 ASP A N 1
ATOM 2426 C CA . ASP A 1 305 ? -11.023 -37.969 -8.562 1 95.81 305 ASP A CA 1
ATOM 2427 C C . ASP A 1 305 ? -10.719 -38.656 -7.223 1 95.81 305 ASP A C 1
ATOM 2429 O O . ASP A 1 305 ? -11.375 -38.375 -6.219 1 95.81 305 ASP A O 1
ATOM 2433 N N . ASN A 1 306 ? -9.742 -39.5 -7.211 1 93.75 306 ASN A N 1
ATOM 2434 C CA . ASN A 1 306 ? -9.445 -40.219 -5.984 1 93.75 306 ASN A CA 1
ATOM 2435 C C . ASN A 1 306 ? -8.344 -39.562 -5.18 1 93.75 306 ASN A C 1
ATOM 2437 O O . ASN A 1 306 ? -7.965 -40.031 -4.105 1 93.75 306 ASN A O 1
ATOM 2441 N N . GLU A 1 307 ? -7.805 -38.5 -5.68 1 94 307 GLU A N 1
ATOM 2442 C CA . GLU A 1 307 ? -6.805 -37.719 -4.945 1 94 307 GLU A CA 1
ATOM 2443 C C . GLU A 1 307 ? -7.465 -36.781 -3.945 1 94 307 GLU A C 1
ATOM 2445 O O . GLU A 1 307 ? -8.68 -36.562 -3.996 1 94 307 GLU A O 1
ATOM 2450 N N . THR A 1 308 ? -6.66 -36.312 -3.006 1 93.12 308 THR A N 1
ATOM 2451 C CA . THR A 1 308 ? -7.137 -35.344 -2.037 1 93.12 308 THR A CA 1
ATOM 2452 C C . THR A 1 308 ? -7.195 -33.938 -2.66 1 93.12 308 THR A C 1
ATOM 2454 O O . THR A 1 308 ? -6.543 -33 -2.178 1 93.12 308 THR A O 1
ATOM 2457 N N . TYR A 1 309 ? -8.039 -33.844 -3.697 1 96.38 309 TYR A N 1
ATOM 2458 C CA . TYR A 1 309 ? -8.164 -32.625 -4.461 1 96.38 309 TYR A CA 1
ATOM 2459 C C . TYR A 1 309 ? -9.141 -31.656 -3.797 1 96.38 309 TYR A C 1
ATOM 2461 O O . TYR A 1 309 ? -10.344 -31.953 -3.721 1 96.38 309 TYR A O 1
ATOM 2469 N N . ILE A 1 310 ? -8.695 -30.516 -3.387 1 96.94 310 ILE A N 1
ATOM 2470 C CA . ILE A 1 310 ? -9.383 -29.578 -2.508 1 96.94 310 ILE A CA 1
ATOM 2471 C C . ILE A 1 310 ? -10.742 -29.203 -3.107 1 96.94 310 ILE A C 1
ATOM 2473 O O . ILE A 1 310 ? -11.766 -29.312 -2.436 1 96.94 310 ILE A O 1
ATOM 2477 N N . PRO A 1 311 ? -10.867 -28.812 -4.395 1 97.81 311 PRO A N 1
ATOM 2478 C CA . PRO A 1 311 ? -12.188 -28.438 -4.906 1 97.81 311 PRO A CA 1
ATOM 2479 C C . PRO A 1 311 ? -13.203 -29.578 -4.805 1 97.81 311 PRO A C 1
ATOM 2481 O O . PRO A 1 311 ? -14.344 -29.359 -4.402 1 97.81 311 PRO A O 1
ATOM 2484 N N . LEU A 1 312 ? -12.828 -30.812 -5.102 1 97.25 312 LEU A N 1
ATOM 2485 C CA . LEU A 1 312 ? -13.766 -31.922 -5.027 1 97.25 312 LEU A CA 1
ATOM 2486 C C . LEU A 1 312 ? -14.141 -32.219 -3.578 1 97.25 312 LEU A C 1
ATOM 2488 O O . LEU A 1 312 ? -15.273 -32.625 -3.295 1 97.25 312 LEU A O 1
ATOM 2492 N N . MET A 1 313 ? -13.172 -32.094 -2.67 1 96.06 313 MET A N 1
ATOM 2493 C CA . MET A 1 313 ? -13.453 -32.281 -1.25 1 96.06 313 MET A CA 1
ATOM 2494 C C . MET A 1 313 ? -14.508 -31.281 -0.768 1 96.06 313 MET A C 1
ATOM 2496 O O . MET A 1 313 ? -15.453 -31.656 -0.073 1 96.06 313 MET A O 1
ATOM 2500 N N . TYR A 1 314 ? -14.391 -30.016 -1.151 1 96.62 314 TYR A N 1
ATOM 2501 C CA . TYR A 1 314 ? -15.352 -29 -0.755 1 96.62 314 TYR A CA 1
ATOM 2502 C C . TYR A 1 314 ? -16.703 -29.25 -1.404 1 96.62 314 TYR A C 1
ATOM 2504 O O . TYR A 1 314 ? -17.75 -29.047 -0.773 1 96.62 314 TYR A O 1
ATOM 2512 N N . LYS A 1 315 ? -16.672 -29.672 -2.641 1 95.81 315 LYS A N 1
ATOM 2513 C CA . LYS A 1 315 ? -17.922 -30.016 -3.33 1 95.81 315 LYS A CA 1
ATOM 2514 C C . LYS A 1 315 ? -18.656 -31.125 -2.594 1 95.81 315 LYS A C 1
ATOM 2516 O O . LYS A 1 315 ? -19.875 -31.031 -2.363 1 95.81 315 LYS A O 1
ATOM 2521 N N . LYS A 1 316 ? -17.938 -32.125 -2.217 1 93.81 316 LYS A N 1
ATOM 2522 C CA . LYS A 1 316 ? -18.516 -33.281 -1.518 1 93.81 316 LYS A CA 1
ATOM 2523 C C . LYS A 1 316 ? -19.125 -32.844 -0.183 1 93.81 316 LYS A C 1
ATOM 2525 O O . LYS A 1 316 ? -20.141 -33.406 0.252 1 93.81 316 LYS A O 1
ATOM 2530 N N . LYS A 1 317 ? -18.484 -31.875 0.403 1 93.56 317 LYS A N 1
ATOM 2531 C CA . LYS A 1 317 ? -18.969 -31.406 1.694 1 93.56 317 LYS A CA 1
ATOM 2532 C C . LYS A 1 317 ? -20.234 -30.562 1.532 1 93.56 317 LYS A C 1
ATOM 2534 O O . LYS A 1 317 ? -20.953 -30.312 2.504 1 93.56 317 LYS A O 1
ATOM 2539 N N . GLY A 1 318 ? -20.469 -30.016 0.324 1 92.69 318 GLY A N 1
ATOM 2540 C CA . GLY A 1 318 ? -21.734 -29.328 0.087 1 92.69 318 GLY A CA 1
ATOM 2541 C C . GLY A 1 318 ? -21.562 -27.875 -0.283 1 92.69 318 GLY A C 1
ATOM 2542 O O . GLY A 1 318 ? -22.547 -27.125 -0.384 1 92.69 318 GLY A O 1
ATOM 2543 N N . TYR A 1 319 ? -20.359 -27.391 -0.478 1 95.69 319 TYR A N 1
ATOM 2544 C CA . TYR A 1 319 ? -20.125 -26.016 -0.898 1 95.69 319 TYR A CA 1
ATOM 2545 C C . TYR A 1 319 ? -20.625 -25.781 -2.314 1 95.69 319 TYR A C 1
ATOM 2547 O O . TYR A 1 319 ? -20.656 -26.703 -3.133 1 95.69 319 TYR A O 1
ATOM 2555 N N . LYS A 1 320 ? -21.141 -24.531 -2.578 1 96 320 LYS A N 1
ATOM 2556 C CA . LYS A 1 320 ? -21.328 -24.109 -3.963 1 96 320 LYS A CA 1
ATOM 2557 C C . LYS A 1 320 ? -20 -23.797 -4.629 1 96 320 LYS A C 1
ATOM 2559 O O . LYS A 1 320 ? -19.094 -23.234 -3.998 1 96 320 LYS A O 1
ATOM 2564 N N . MET A 1 321 ? -19.859 -24.266 -5.824 1 97.44 321 MET A N 1
ATOM 2565 C CA . MET A 1 321 ? -18.516 -24.328 -6.391 1 97.44 321 MET A CA 1
ATOM 2566 C C . MET A 1 321 ? -18.375 -23.391 -7.586 1 97.44 321 MET A C 1
ATOM 2568 O O . MET A 1 321 ? -19.203 -23.422 -8.492 1 97.44 321 MET A O 1
ATOM 2572 N N . PHE A 1 322 ? -17.312 -22.578 -7.594 1 98.44 322 PHE A N 1
ATOM 2573 C CA . PHE A 1 322 ? -16.984 -21.625 -8.664 1 98.44 322 PHE A CA 1
ATOM 2574 C C . PHE A 1 322 ? -15.555 -21.812 -9.141 1 98.44 322 PHE A C 1
ATOM 2576 O O . PHE A 1 322 ? -14.641 -21.969 -8.32 1 98.44 322 PHE A O 1
ATOM 2583 N N . GLY A 1 323 ? -15.328 -21.875 -10.469 1 98.12 323 GLY A N 1
ATOM 2584 C CA . GLY A 1 323 ? -14 -21.953 -11.055 1 98.12 323 GLY A CA 1
ATOM 2585 C C . GLY A 1 323 ? -13.82 -21.047 -12.25 1 98.12 323 GLY A C 1
ATOM 2586 O O . GLY A 1 323 ? -14.688 -20.984 -13.125 1 98.12 323 GLY A O 1
ATOM 2587 N N . ALA A 1 324 ? -12.719 -20.234 -12.258 1 98.06 324 ALA A N 1
ATOM 2588 C CA . ALA A 1 324 ? -12.383 -19.375 -13.383 1 98.06 324 ALA A CA 1
ATOM 2589 C C . ALA A 1 324 ? -10.891 -19.453 -13.711 1 98.06 324 ALA A C 1
ATOM 2591 O O . ALA A 1 324 ? -10.047 -19.172 -12.859 1 98.06 324 ALA A O 1
ATOM 2592 N N . GLU A 1 325 ? -10.539 -19.875 -14.922 1 96.44 325 GLU A N 1
ATOM 2593 C CA . GLU A 1 325 ? -9.18 -19.906 -15.445 1 96.44 325 GLU A CA 1
ATOM 2594 C C . GLU A 1 325 ? -9.125 -19.391 -16.875 1 96.44 325 GLU A C 1
ATOM 2596 O O . GLU A 1 325 ? -10.016 -19.672 -17.688 1 96.44 325 GLU A O 1
ATOM 2601 N N . ASP A 1 326 ? -8.102 -18.609 -17.281 1 94.62 326 ASP A N 1
ATOM 2602 C CA . ASP A 1 326 ? -8.117 -17.906 -18.547 1 94.62 326 ASP A CA 1
ATOM 2603 C C . ASP A 1 326 ? -6.969 -18.375 -19.453 1 94.62 326 ASP A C 1
ATOM 2605 O O . ASP A 1 326 ? -6.43 -17.578 -20.234 1 94.62 326 ASP A O 1
ATOM 2609 N N . TYR A 1 327 ? -6.617 -19.609 -19.344 1 90.88 327 TYR A N 1
ATOM 2610 C CA . TYR A 1 327 ? -5.625 -20.156 -20.266 1 90.88 327 TYR A CA 1
ATOM 2611 C C . TYR A 1 327 ? -6.281 -21.062 -21.297 1 90.88 327 TYR A C 1
ATOM 2613 O O . TYR A 1 327 ? -7.508 -21.109 -21.406 1 90.88 327 TYR A O 1
ATOM 2621 N N . VAL A 1 328 ? -5.492 -21.719 -22.109 1 85.38 328 VAL A N 1
ATOM 2622 C CA . VAL A 1 328 ? -6.016 -22.578 -23.156 1 85.38 328 VAL A CA 1
ATOM 2623 C C . VAL A 1 328 ? -6.766 -23.75 -22.531 1 85.38 328 VAL A C 1
ATOM 2625 O O . VAL A 1 328 ? -7.785 -24.203 -23.078 1 85.38 328 VAL A O 1
ATOM 2628 N N . THR A 1 329 ? -6.27 -24.281 -21.5 1 88.56 329 THR A N 1
ATOM 2629 C CA . THR A 1 329 ? -6.914 -25.297 -20.672 1 88.56 329 THR A CA 1
ATOM 2630 C C . THR A 1 329 ? -6.668 -25.016 -19.188 1 88.56 329 THR A C 1
ATOM 2632 O O . THR A 1 329 ? -5.832 -24.172 -18.844 1 88.56 329 THR A O 1
ATOM 2635 N N . SER A 1 330 ? -7.445 -25.672 -18.375 1 90.88 330 SER A N 1
ATOM 2636 C CA . SER A 1 330 ? -7.285 -25.484 -16.922 1 90.88 330 SER A CA 1
ATOM 2637 C C . SER A 1 330 ? -5.984 -26.109 -16.438 1 90.88 330 SER A C 1
ATOM 2639 O O . SER A 1 330 ? -5.367 -26.906 -17.141 1 90.88 330 SER A O 1
ATOM 2641 N N . ILE A 1 331 ? -5.613 -25.797 -15.289 1 91.19 331 ILE A N 1
ATOM 2642 C CA . ILE A 1 331 ? -4.332 -26.156 -14.695 1 91.19 331 ILE A CA 1
ATOM 2643 C C . ILE A 1 331 ? -4.234 -27.672 -14.57 1 91.19 331 ILE A C 1
ATOM 2645 O O . ILE A 1 331 ? -3.152 -28.25 -14.703 1 91.19 331 ILE A O 1
ATOM 2649 N N . LEU A 1 332 ? -5.324 -28.438 -14.336 1 92.19 332 LEU A N 1
ATOM 2650 C CA . LEU A 1 332 ? -5.305 -29.891 -14.188 1 92.19 332 LEU A CA 1
ATOM 2651 C C . LEU A 1 332 ? -5.293 -30.578 -15.547 1 92.19 332 LEU A C 1
ATOM 2653 O O . LEU A 1 332 ? -4.918 -31.75 -15.648 1 92.19 332 LEU A O 1
ATOM 2657 N N . ASN A 1 333 ? -5.691 -29.812 -16.594 1 90.12 333 ASN A N 1
ATOM 2658 C CA . ASN A 1 333 ? -5.91 -30.453 -17.906 1 90.12 333 ASN A CA 1
ATOM 2659 C C . ASN A 1 333 ? -4.801 -30.094 -18.891 1 90.12 333 ASN A C 1
ATOM 2661 O O . ASN A 1 333 ? -4.695 -30.703 -19.953 1 90.12 333 ASN A O 1
ATOM 2665 N N . TYR A 1 334 ? -4.012 -29.156 -18.562 1 83.75 334 TYR A N 1
ATOM 2666 C CA . TYR A 1 334 ? -2.969 -28.719 -19.484 1 83.75 334 TYR A CA 1
ATOM 2667 C C . TYR A 1 334 ? -1.82 -29.734 -19.531 1 83.75 334 TYR A C 1
ATOM 2669 O O . TYR A 1 334 ? -1.356 -30.188 -18.484 1 83.75 334 TYR A O 1
ATOM 2677 N N . PRO A 1 335 ? -1.245 -29.922 -20.609 1 77.44 335 PRO A N 1
ATOM 2678 C CA . PRO A 1 335 ? -1.812 -29.578 -21.906 1 77.44 335 PRO A CA 1
ATOM 2679 C C . PRO A 1 335 ? -2.766 -30.641 -22.438 1 77.44 335 PRO A C 1
ATOM 2681 O O . PRO A 1 335 ? -3.658 -30.344 -23.234 1 77.44 335 PRO A O 1
ATOM 2684 N N . ASN A 1 336 ? -2.717 -31.875 -21.969 1 82.88 336 ASN A N 1
ATOM 2685 C CA . ASN A 1 336 ? -3.547 -33 -22.406 1 82.88 336 ASN A CA 1
ATOM 2686 C C . ASN A 1 336 ? -3.791 -34 -21.281 1 82.88 336 ASN A C 1
ATOM 2688 O O . ASN A 1 336 ? -3.727 -35.219 -21.5 1 82.88 336 ASN A O 1
ATOM 2692 N N . CYS A 1 337 ? -3.936 -33.438 -20.219 1 91.44 337 CYS A N 1
ATOM 2693 C CA . CYS A 1 337 ? -4.203 -34.281 -19.047 1 91.44 337 CYS A CA 1
ATOM 2694 C C . CYS A 1 337 ? -5.703 -34.438 -18.844 1 91.44 337 CYS A C 1
ATOM 2696 O O . CYS A 1 337 ? -6.492 -33.594 -19.219 1 91.44 337 CYS A O 1
ATOM 2698 N N . LEU A 1 338 ? -6.09 -35.5 -18.188 1 93.25 338 LEU A N 1
ATOM 2699 C CA . LEU A 1 338 ? -7.496 -35.875 -18.062 1 93.25 338 LEU A CA 1
ATOM 2700 C C . LEU A 1 338 ? -8.195 -35 -17.016 1 93.25 338 LEU A C 1
ATOM 2702 O O . LEU A 1 338 ? -9.398 -34.75 -17.109 1 93.25 338 LEU A O 1
ATOM 2706 N N . GLY A 1 339 ? -7.457 -34.594 -16.031 1 94.44 339 GLY A N 1
ATOM 2707 C CA . GLY A 1 339 ? -8.07 -33.875 -14.93 1 94.44 339 GLY A CA 1
ATOM 2708 C C . GLY A 1 339 ? -8.992 -34.75 -14.086 1 94.44 339 GLY A C 1
ATOM 2709 O O . GLY A 1 339 ? -8.617 -35.844 -13.648 1 94.44 339 GLY A O 1
ATOM 2710 N N . THR A 1 340 ? -10.211 -34.25 -13.812 1 95.19 340 THR A N 1
ATOM 2711 C CA . THR A 1 340 ? -11.195 -35.031 -13.039 1 95.19 340 THR A CA 1
ATOM 2712 C C . THR A 1 340 ? -12.344 -35.469 -13.93 1 95.19 340 THR A C 1
ATOM 2714 O O . THR A 1 340 ? -12.727 -34.781 -14.875 1 95.19 340 THR A O 1
ATOM 2717 N N . LYS A 1 341 ? -12.781 -36.594 -13.578 1 93.69 341 LYS A N 1
ATOM 2718 C CA . LYS A 1 341 ? -13.984 -37.062 -14.25 1 93.69 341 LYS A CA 1
ATOM 2719 C C . LYS A 1 341 ? -15.227 -36.312 -13.773 1 93.69 341 LYS A C 1
ATOM 2721 O O . LYS A 1 341 ? -16.078 -35.938 -14.578 1 93.69 341 LYS A O 1
ATOM 2726 N N . THR A 1 342 ? -15.219 -36.188 -12.508 1 93.12 342 THR A N 1
ATOM 2727 C CA . THR A 1 342 ? -16.281 -35.406 -11.898 1 93.12 342 THR A CA 1
ATOM 2728 C C . THR A 1 342 ? -16.141 -33.906 -12.25 1 93.12 342 THR A C 1
ATOM 2730 O O . THR A 1 342 ? -15.031 -33.375 -12.195 1 93.12 342 THR A O 1
ATOM 2733 N N . ARG A 1 343 ? -17.297 -33.281 -12.633 1 92.75 343 ARG A N 1
ATOM 2734 C CA . ARG A 1 343 ? -17.266 -31.844 -12.852 1 92.75 343 ARG A CA 1
ATOM 2735 C C . ARG A 1 343 ? -16.906 -31.094 -11.562 1 92.75 343 ARG A C 1
ATOM 2737 O O . ARG A 1 343 ? -17.594 -31.234 -10.555 1 92.75 343 ARG A O 1
ATOM 2744 N N . GLN A 1 344 ? -15.93 -30.297 -11.578 1 93.94 344 GLN A N 1
ATOM 2745 C CA . GLN A 1 344 ? -15.375 -29.656 -10.391 1 93.94 344 GLN A CA 1
ATOM 2746 C C . GLN A 1 344 ? -16.281 -28.531 -9.906 1 93.94 344 GLN A C 1
ATOM 2748 O O . GLN A 1 344 ? -16.516 -28.391 -8.703 1 93.94 344 GLN A O 1
ATOM 2753 N N . PHE A 1 345 ? -16.75 -27.703 -10.852 1 96.44 345 PHE A N 1
ATOM 2754 C CA . PHE A 1 345 ? -17.406 -26.438 -10.516 1 96.44 345 PHE A CA 1
ATOM 2755 C C . PHE A 1 345 ? -18.781 -26.344 -11.18 1 96.44 345 PHE A C 1
ATOM 2757 O O . PHE A 1 345 ? -18.906 -26.562 -12.383 1 96.44 345 PHE A O 1
ATOM 2764 N N . GLU A 1 346 ? -19.766 -26.078 -10.414 1 94.88 346 GLU A N 1
ATOM 2765 C CA . GLU A 1 346 ? -21.094 -25.781 -10.961 1 94.88 346 GLU A CA 1
ATOM 2766 C C . GLU A 1 346 ? -21.047 -24.531 -11.836 1 94.88 346 GLU A C 1
ATOM 2768 O O . GLU A 1 346 ? -21.703 -24.484 -12.883 1 94.88 346 GLU A O 1
ATOM 2773 N N . HIS A 1 347 ? -20.391 -23.594 -11.391 1 97.69 347 HIS A N 1
ATOM 2774 C CA . HIS A 1 347 ? -20.188 -22.344 -12.117 1 97.69 347 HIS A CA 1
ATOM 2775 C C . HIS A 1 347 ? -18.766 -22.219 -12.641 1 97.69 347 HIS A C 1
ATOM 2777 O O . HIS A 1 347 ? -17.828 -21.984 -11.859 1 97.69 347 HIS A O 1
ATOM 2783 N N . SER A 1 348 ? -18.625 -22.391 -13.922 1 97.38 348 SER A N 1
ATOM 2784 C CA . SER A 1 348 ? -17.312 -22.391 -14.57 1 97.38 348 SER A CA 1
ATOM 2785 C C . SER A 1 348 ? -17.203 -21.281 -15.609 1 97.38 348 SER A C 1
ATOM 2787 O O . SER A 1 348 ? -18.109 -21.094 -16.422 1 97.38 348 SER A O 1
ATOM 2789 N N . PHE A 1 349 ? -16.109 -20.562 -15.633 1 97.94 349 PHE A N 1
ATOM 2790 C CA . PHE A 1 349 ? -15.82 -19.469 -16.562 1 97.94 349 PHE A CA 1
ATOM 2791 C C . PHE A 1 349 ? -15.5 -20.016 -17.953 1 97.94 349 PHE A C 1
ATOM 2793 O O . PHE A 1 349 ? -15.578 -19.281 -18.938 1 97.94 349 PHE A O 1
ATOM 2800 N N . ARG A 1 350 ? -15.234 -21.266 -18.141 1 96.38 350 ARG A N 1
ATOM 2801 C CA . ARG A 1 350 ? -14.648 -21.906 -19.328 1 96.38 350 ARG A CA 1
ATOM 2802 C C . ARG A 1 350 ? -15.547 -21.719 -20.547 1 96.38 350 ARG A C 1
ATOM 2804 O O . ARG A 1 350 ? -15.062 -21.375 -21.625 1 96.38 350 ARG A O 1
ATOM 2811 N N . PRO A 1 351 ? -16.906 -21.906 -20.375 1 96.75 351 PRO A N 1
ATOM 2812 C CA . PRO A 1 351 ? -17.75 -21.75 -21.562 1 96.75 351 PRO A CA 1
ATOM 2813 C C . PRO A 1 351 ? -17.672 -20.359 -22.156 1 96.75 351 PRO A C 1
ATOM 2815 O O . PRO A 1 351 ? -17.594 -20.203 -23.375 1 96.75 351 PRO A O 1
ATOM 2818 N N . PHE A 1 352 ? -17.703 -19.344 -21.391 1 97.5 352 PHE A N 1
ATOM 2819 C CA . PHE A 1 352 ? -17.594 -17.953 -21.828 1 97.5 352 PHE A CA 1
ATOM 2820 C C . PHE A 1 352 ? -16.25 -17.703 -22.5 1 97.5 352 PHE A C 1
ATOM 2822 O O . PHE A 1 352 ? -16.203 -17.156 -23.609 1 97.5 352 PHE A O 1
ATOM 2829 N N . HIS A 1 353 ? -15.18 -18.109 -21.812 1 97.12 353 HIS A N 1
ATOM 2830 C CA . HIS A 1 353 ? -13.828 -17.891 -22.297 1 97.12 353 HIS A CA 1
ATOM 2831 C C . HIS A 1 353 ? -13.602 -18.594 -23.641 1 97.12 353 HIS A C 1
ATOM 2833 O O . HIS A 1 353 ? -13.047 -18 -24.562 1 97.12 353 HIS A O 1
ATOM 2839 N N . THR A 1 354 ? -14.039 -19.828 -23.734 1 95.81 354 THR A N 1
ATOM 2840 C CA . THR A 1 354 ? -13.883 -20.609 -24.969 1 95.81 354 THR A CA 1
ATOM 2841 C C . THR A 1 354 ? -14.734 -20.031 -26.094 1 95.81 354 THR A C 1
ATOM 2843 O O . THR A 1 354 ? -14.305 -19.984 -27.25 1 95.81 354 THR A O 1
ATOM 2846 N N . ARG A 1 355 ? -15.914 -19.594 -25.766 1 97.12 355 ARG A N 1
ATOM 2847 C CA . ARG A 1 355 ? -16.797 -18.969 -26.734 1 97.12 355 ARG A CA 1
ATOM 2848 C C . ARG A 1 355 ? -16.172 -17.719 -27.328 1 97.12 355 ARG A C 1
ATOM 2850 O O . ARG A 1 355 ? -16.266 -17.484 -28.531 1 97.12 355 ARG A O 1
ATOM 2857 N N . LEU A 1 356 ? -15.578 -16.906 -26.5 1 97.06 356 LEU A N 1
ATOM 2858 C CA . LEU A 1 356 ? -14.906 -15.695 -26.969 1 97.06 356 LEU A CA 1
ATOM 2859 C C . LEU A 1 356 ? -13.727 -16.047 -27.859 1 97.06 356 LEU A C 1
ATOM 2861 O O . LEU A 1 356 ? -13.516 -15.398 -28.891 1 97.06 356 LEU A O 1
ATOM 2865 N N . ASN A 1 357 ? -13 -17.062 -27.516 1 94.5 357 ASN A N 1
ATOM 2866 C CA . ASN A 1 357 ? -11.805 -17.438 -28.25 1 94.5 357 ASN A CA 1
ATOM 2867 C C . ASN A 1 357 ? -12.148 -17.969 -29.641 1 94.5 357 ASN A C 1
ATOM 2869 O O . ASN A 1 357 ? -11.328 -17.938 -30.547 1 94.5 357 ASN A O 1
ATOM 2873 N N . LYS A 1 358 ? -13.352 -18.406 -29.812 1 95 358 LYS A N 1
ATOM 2874 C CA . LYS A 1 358 ? -13.758 -19.031 -31.078 1 95 358 LYS A CA 1
ATOM 2875 C C . LYS A 1 358 ? -14.555 -18.062 -31.938 1 95 358 LYS A C 1
ATOM 2877 O O . LYS A 1 358 ? -15.008 -18.422 -33.031 1 95 358 LYS A O 1
ATOM 2882 N N . ASP A 1 359 ? -14.773 -16.891 -31.438 1 96.75 359 ASP A N 1
ATOM 2883 C CA . ASP A 1 359 ? -15.547 -15.883 -32.156 1 96.75 359 ASP A CA 1
ATOM 2884 C C . ASP A 1 359 ? -14.891 -14.508 -32.031 1 96.75 359 ASP A C 1
ATOM 2886 O O . ASP A 1 359 ? -15.055 -13.82 -31.031 1 96.75 359 ASP A O 1
ATOM 2890 N N . SER A 1 360 ? -14.242 -14.031 -33.062 1 96.5 360 SER A N 1
ATOM 2891 C CA . SER A 1 360 ? -13.438 -12.812 -33.031 1 96.5 360 SER A CA 1
ATOM 2892 C C . SER A 1 360 ? -14.297 -11.586 -32.75 1 96.5 360 SER A C 1
ATOM 2894 O O . SER A 1 360 ? -13.836 -10.625 -32.156 1 96.5 360 SER A O 1
ATOM 2896 N N . GLU A 1 361 ? -15.508 -11.617 -33.219 1 96.44 361 GLU A N 1
ATOM 2897 C CA . GLU A 1 361 ? -16.391 -10.492 -32.938 1 96.44 361 GLU A CA 1
ATOM 2898 C C . GLU A 1 361 ? -16.75 -10.406 -31.469 1 96.44 361 GLU A C 1
ATOM 2900 O O . GLU A 1 361 ? -16.688 -9.328 -30.859 1 96.44 361 GLU A O 1
ATOM 2905 N N . LEU A 1 362 ? -17.188 -11.508 -30.891 1 97.56 362 LEU A N 1
ATOM 2906 C CA . LEU A 1 362 ? -17.5 -11.539 -29.469 1 97.56 362 LEU A CA 1
ATOM 2907 C C . LEU A 1 362 ? -16.281 -11.203 -28.625 1 97.56 362 LEU A C 1
ATOM 2909 O O . LEU A 1 362 ? -16.391 -10.555 -27.578 1 97.56 362 LEU A O 1
ATOM 2913 N N . GLU A 1 363 ? -15.172 -11.688 -29.047 1 97.38 363 GLU A N 1
ATOM 2914 C CA . GLU A 1 363 ? -13.93 -11.344 -28.375 1 97.38 363 GLU A CA 1
ATOM 2915 C C . GLU A 1 363 ? -13.711 -9.836 -28.344 1 97.38 363 GLU A C 1
ATOM 2917 O O . GLU A 1 363 ? -13.383 -9.273 -27.297 1 97.38 363 GLU A O 1
ATOM 2922 N N . ARG A 1 364 ? -13.836 -9.203 -29.484 1 95.94 364 ARG A N 1
ATOM 2923 C CA . ARG A 1 364 ? -13.672 -7.758 -29.578 1 95.94 364 ARG A CA 1
ATOM 2924 C C . ARG A 1 364 ? -14.664 -7.031 -28.688 1 95.94 364 ARG A C 1
ATOM 2926 O O . ARG A 1 364 ? -14.32 -6.051 -28.031 1 95.94 364 ARG A O 1
ATOM 2933 N N . ILE A 1 365 ? -15.875 -7.504 -28.609 1 97.06 365 ILE A N 1
ATOM 2934 C CA . ILE A 1 365 ? -16.953 -6.891 -27.828 1 97.06 365 ILE A CA 1
ATOM 2935 C C . ILE A 1 365 ? -16.609 -6.941 -26.344 1 97.06 365 ILE A C 1
ATOM 2937 O O . ILE A 1 365 ? -16.859 -5.98 -25.609 1 97.06 365 ILE A O 1
ATOM 2941 N N . HIS A 1 366 ? -16.047 -8 -25.891 1 97.31 366 HIS A N 1
ATOM 2942 C CA . HIS A 1 366 ? -15.883 -8.227 -24.469 1 97.31 366 HIS A CA 1
ATOM 2943 C C . HIS A 1 366 ? -14.461 -7.91 -24.016 1 97.31 366 HIS A C 1
ATOM 2945 O O . HIS A 1 366 ? -14.156 -7.945 -22.812 1 97.31 366 HIS A O 1
ATOM 2951 N N . LEU A 1 367 ? -13.594 -7.555 -24.875 1 94.19 367 LEU A N 1
ATOM 2952 C CA . LEU A 1 367 ? -12.203 -7.25 -24.547 1 94.19 367 LEU A CA 1
ATOM 2953 C C . LEU A 1 367 ? -11.766 -5.941 -25.188 1 94.19 367 LEU A C 1
ATOM 2955 O O . LEU A 1 367 ? -12.312 -4.879 -24.891 1 94.19 367 LEU A O 1
ATOM 2959 N N . GLY A 1 368 ? -10.938 -5.883 -26.141 1 89.38 368 GLY A N 1
ATOM 2960 C CA . GLY A 1 368 ? -10.297 -4.711 -26.719 1 89.38 368 GLY A CA 1
ATOM 2961 C C . GLY A 1 368 ? -11.281 -3.629 -27.125 1 89.38 368 GLY A C 1
ATOM 2962 O O . GLY A 1 368 ? -11.023 -2.441 -26.906 1 89.38 368 GLY A O 1
ATOM 2963 N N . GLY A 1 369 ? -12.367 -4.051 -27.672 1 92.19 369 GLY A N 1
ATOM 2964 C CA . GLY A 1 369 ? -13.352 -3.07 -28.125 1 92.19 369 GLY A CA 1
ATOM 2965 C C . GLY A 1 369 ? -14 -2.32 -26.969 1 92.19 369 GLY A C 1
ATOM 2966 O O . GLY A 1 369 ? -14.531 -1.225 -27.172 1 92.19 369 GLY A O 1
ATOM 2967 N N . SER A 1 370 ? -13.969 -2.838 -25.828 1 92.06 370 SER A N 1
ATOM 2968 C CA . SER A 1 370 ? -14.586 -2.254 -24.641 1 92.06 370 SER A CA 1
ATOM 2969 C C . SER A 1 370 ? -13.531 -1.864 -23.609 1 92.06 370 SER A C 1
ATOM 2971 O O . SER A 1 370 ? -13.859 -1.614 -22.453 1 92.06 370 SER A O 1
ATOM 2973 N N . CYS A 1 371 ? -12.266 -1.895 -24.016 1 88.69 371 CYS A N 1
ATOM 2974 C CA . CYS A 1 371 ? -11.141 -1.552 -23.156 1 88.69 371 CYS A CA 1
ATOM 2975 C C . CYS A 1 371 ? -11.086 -2.471 -21.938 1 88.69 371 CYS A C 1
ATOM 2977 O O . CYS A 1 371 ? -10.891 -2.01 -20.812 1 88.69 371 CYS A O 1
ATOM 2979 N N . ARG A 1 372 ? -11.352 -3.705 -22.172 1 90.62 372 ARG A N 1
ATOM 2980 C CA . ARG A 1 372 ? -11.328 -4.73 -21.125 1 90.62 372 ARG A CA 1
ATOM 2981 C C . ARG A 1 372 ? -10.281 -5.801 -21.438 1 90.62 372 ARG A C 1
ATOM 2983 O O . ARG A 1 372 ? -9.891 -5.969 -22.594 1 90.62 372 ARG A O 1
ATOM 2990 N N . LEU A 1 373 ? -9.852 -6.395 -20.406 1 90.25 373 LEU A N 1
ATOM 2991 C CA . LEU A 1 373 ? -9.008 -7.582 -20.516 1 90.25 373 LEU A CA 1
ATOM 2992 C C . LEU A 1 373 ? -9.711 -8.797 -19.906 1 90.25 373 LEU A C 1
ATOM 2994 O O . LEU A 1 373 ? -10.781 -8.672 -19.328 1 90.25 373 LEU A O 1
ATOM 2998 N N . VAL A 1 374 ? -9.141 -9.93 -20.047 1 94.44 374 VAL A N 1
ATOM 2999 C CA . VAL A 1 374 ? -9.781 -11.18 -19.641 1 94.44 374 VAL A CA 1
ATOM 3000 C C . VAL A 1 374 ? -10.062 -11.148 -18.141 1 94.44 374 VAL A C 1
ATOM 3002 O O . VAL A 1 374 ? -11.125 -11.602 -17.703 1 94.44 374 VAL A O 1
ATOM 3005 N N . HIS A 1 375 ? -9.133 -10.594 -17.391 1 94.38 375 HIS A N 1
ATOM 3006 C CA . HIS A 1 375 ? -9.32 -10.578 -15.945 1 94.38 375 HIS A CA 1
ATOM 3007 C C . HIS A 1 375 ? -10.531 -9.742 -15.555 1 94.38 375 HIS A C 1
ATOM 3009 O O . HIS A 1 375 ? -11.148 -9.984 -14.508 1 94.38 375 HIS A O 1
ATOM 3015 N N . ASP A 1 376 ? -10.859 -8.742 -16.344 1 94.75 376 ASP A N 1
ATOM 3016 C CA . ASP A 1 376 ? -12.055 -7.957 -16.062 1 94.75 376 ASP A CA 1
ATOM 3017 C C . ASP A 1 376 ? -13.312 -8.82 -16.109 1 94.75 376 ASP A C 1
ATOM 3019 O O . ASP A 1 376 ? -14.18 -8.711 -15.25 1 94.75 376 ASP A O 1
ATOM 3023 N N . ASN A 1 377 ? -13.375 -9.641 -17.125 1 97.5 377 ASN A N 1
ATOM 3024 C CA . ASN A 1 377 ? -14.5 -10.555 -17.266 1 97.5 377 ASN A CA 1
ATOM 3025 C C . ASN A 1 377 ? -14.539 -11.57 -16.125 1 97.5 377 ASN A C 1
ATOM 3027 O O . ASN A 1 377 ? -15.609 -11.883 -15.602 1 97.5 377 ASN A O 1
ATOM 3031 N N . MET A 1 378 ? -13.406 -12.078 -15.75 1 98.06 378 MET A N 1
ATOM 3032 C CA . MET A 1 378 ? -13.32 -13.047 -14.656 1 98.06 378 MET A CA 1
ATOM 3033 C C . MET A 1 378 ? -13.781 -12.43 -13.344 1 98.06 378 MET A C 1
ATOM 3035 O O . MET A 1 378 ? -14.539 -13.047 -12.602 1 98.06 378 MET A O 1
ATOM 3039 N N . LEU A 1 379 ? -13.336 -11.227 -13.109 1 98.19 379 LEU A N 1
ATOM 3040 C CA . LEU A 1 379 ? -13.695 -10.547 -11.867 1 98.19 379 LEU A CA 1
ATOM 3041 C C . LEU A 1 379 ? -15.188 -10.211 -11.844 1 98.19 379 LEU A C 1
ATOM 3043 O O . LEU A 1 379 ? -15.82 -10.273 -10.797 1 98.19 379 LEU A O 1
ATOM 3047 N N . GLU A 1 380 ? -15.734 -9.82 -12.984 1 98.06 380 GLU A N 1
ATOM 3048 C CA . GLU A 1 380 ? -17.172 -9.562 -13.07 1 98.06 380 GLU A CA 1
ATOM 3049 C C . GLU A 1 380 ? -17.969 -10.82 -12.742 1 98.06 380 GLU A C 1
ATOM 3051 O O . GLU A 1 380 ? -18.938 -10.766 -11.977 1 98.06 380 GLU A O 1
ATOM 3056 N N . TYR A 1 381 ? -17.547 -11.922 -13.352 1 98.62 381 TYR A N 1
ATOM 3057 C CA . TYR A 1 381 ? -18.219 -13.195 -13.102 1 98.62 381 TYR A CA 1
ATOM 3058 C C . TYR A 1 381 ? -18.094 -13.586 -11.633 1 98.62 381 TYR A C 1
ATOM 3060 O O . TYR A 1 381 ? -19.078 -14.016 -11.016 1 98.62 381 TYR A O 1
ATOM 3068 N N . LEU A 1 382 ? -16.922 -13.445 -11.062 1 98.81 382 LEU A N 1
ATOM 3069 C CA . LEU A 1 382 ? -16.688 -13.75 -9.656 1 98.81 382 LEU A CA 1
ATOM 3070 C C . LEU A 1 382 ? -17.562 -12.859 -8.766 1 98.81 382 LEU A C 1
ATOM 3072 O O . LEU A 1 382 ? -18.047 -13.312 -7.727 1 98.81 382 LEU A O 1
ATOM 3076 N N . GLU A 1 383 ? -17.703 -11.609 -9.117 1 98.56 383 GLU A N 1
ATOM 3077 C CA . GLU A 1 383 ? -18.547 -10.688 -8.367 1 98.56 383 GLU A CA 1
ATOM 3078 C C . GLU A 1 383 ? -19.984 -11.18 -8.297 1 98.56 383 GLU A C 1
ATOM 3080 O O . GLU A 1 383 ? -20.609 -11.148 -7.23 1 98.56 383 GLU A O 1
ATOM 3085 N N . HIS A 1 384 ? -20.531 -11.633 -9.445 1 98.25 384 HIS A N 1
ATOM 3086 C CA . HIS A 1 384 ? -21.859 -12.227 -9.445 1 98.25 384 HIS A CA 1
ATOM 3087 C C . HIS A 1 384 ? -21.938 -13.406 -8.477 1 98.25 384 HIS A C 1
ATOM 3089 O O . HIS A 1 384 ? -22.922 -13.547 -7.742 1 98.25 384 HIS A O 1
ATOM 3095 N N . TYR A 1 385 ? -20.922 -14.203 -8.406 1 98.31 385 TYR A N 1
ATOM 3096 C CA . TYR A 1 385 ? -20.906 -15.43 -7.617 1 98.31 385 TYR A CA 1
ATOM 3097 C C . TYR A 1 385 ? -20.844 -15.117 -6.129 1 98.31 385 TYR A C 1
ATOM 3099 O O . TYR A 1 385 ? -21.594 -15.688 -5.332 1 98.31 385 TYR A O 1
ATOM 3107 N N . VAL A 1 386 ? -19.875 -14.18 -5.734 1 98 386 VAL A N 1
ATOM 3108 C CA . VAL A 1 386 ? -19.688 -13.898 -4.312 1 98 386 VAL A CA 1
ATOM 3109 C C . VAL A 1 386 ? -20.969 -13.297 -3.732 1 98 386 VAL A C 1
ATOM 3111 O O . VAL A 1 386 ? -21.219 -13.406 -2.531 1 98 386 VAL A O 1
ATOM 3114 N N . ASN A 1 387 ? -21.797 -12.734 -4.594 1 97.44 387 ASN A N 1
ATOM 3115 C CA . ASN A 1 387 ? -23.031 -12.109 -4.137 1 97.44 387 ASN A CA 1
ATOM 3116 C C . ASN A 1 387 ? -24.234 -13.047 -4.32 1 97.44 387 ASN A C 1
ATOM 3118 O O . ASN A 1 387 ? -25.375 -12.648 -4.078 1 97.44 387 ASN A O 1
ATOM 3122 N N . ALA A 1 388 ? -24.016 -14.234 -4.754 1 96.12 388 ALA A N 1
ATOM 3123 C CA . ALA A 1 388 ? -25.047 -15.25 -4.922 1 96.12 388 ALA A CA 1
ATOM 3124 C C . ALA A 1 388 ? -25.047 -16.234 -3.758 1 96.12 388 ALA A C 1
ATOM 3126 O O . ALA A 1 388 ? -24.156 -16.188 -2.904 1 96.12 388 ALA A O 1
ATOM 3127 N N . TYR A 1 389 ? -26.062 -17.109 -3.689 1 93.19 389 TYR A N 1
ATOM 3128 C CA . TYR A 1 389 ? -26.156 -18.172 -2.697 1 93.19 389 TYR A CA 1
ATOM 3129 C C . TYR A 1 389 ? -25.969 -17.625 -1.288 1 93.19 389 TYR A C 1
ATOM 3131 O O . TYR A 1 389 ? -25.125 -18.109 -0.528 1 93.19 389 TYR A O 1
ATOM 3139 N N . LYS A 1 390 ? -26.734 -16.703 -0.844 1 89.44 390 LYS A N 1
ATOM 3140 C CA . LYS A 1 390 ? -26.562 -15.977 0.407 1 89.44 390 LYS A CA 1
ATOM 3141 C C . LYS A 1 390 ? -26.656 -16.906 1.609 1 89.44 390 LYS A C 1
ATOM 3143 O O . LYS A 1 390 ? -26.109 -16.625 2.674 1 89.44 390 LYS A O 1
ATOM 3148 N N . ASP A 1 391 ? -27.203 -18.047 1.426 1 88.69 391 ASP A N 1
ATOM 3149 C CA . ASP A 1 391 ? -27.453 -18.922 2.568 1 88.69 391 ASP A CA 1
ATOM 3150 C C . ASP A 1 391 ? -26.562 -20.172 2.512 1 88.69 391 ASP A C 1
ATOM 3152 O O . ASP A 1 391 ? -26.703 -21.078 3.34 1 88.69 391 ASP A O 1
ATOM 3156 N N . SER A 1 392 ? -25.656 -20.297 1.545 1 91.94 392 SER A N 1
ATOM 3157 C CA . SER A 1 392 ? -24.812 -21.469 1.379 1 91.94 392 SER A CA 1
ATOM 3158 C C . SER A 1 392 ? -23.328 -21.094 1.43 1 91.94 392 SER A C 1
ATOM 3160 O O . SER A 1 392 ? -22.938 -20.031 0.94 1 91.94 392 SER A O 1
ATOM 3162 N N . PRO A 1 393 ? -22.547 -21.984 2.104 1 94.88 393 PRO A N 1
ATOM 3163 C CA . PRO A 1 393 ? -21.109 -21.719 1.981 1 94.88 393 PRO A CA 1
ATOM 3164 C C . PRO A 1 393 ? -20.609 -21.844 0.544 1 94.88 393 PRO A C 1
ATOM 3166 O O . PRO A 1 393 ? -21.094 -22.688 -0.214 1 94.88 393 PRO A O 1
ATOM 3169 N N . LYS A 1 394 ? -19.625 -21.094 0.227 1 96.81 394 LYS A N 1
ATOM 3170 C CA . LYS A 1 394 ? -19.156 -20.984 -1.151 1 96.81 394 LYS A CA 1
ATOM 3171 C C . LYS A 1 394 ? -17.656 -21.203 -1.236 1 96.81 394 LYS A C 1
ATOM 3173 O O . LYS A 1 394 ? -16.906 -20.828 -0.328 1 96.81 394 LYS A O 1
ATOM 3178 N N . PHE A 1 395 ? -17.25 -21.906 -2.291 1 98.12 395 PHE A N 1
ATOM 3179 C CA . PHE A 1 395 ? -15.852 -22.094 -2.65 1 98.12 395 PHE A CA 1
ATOM 3180 C C . PHE A 1 395 ? -15.57 -21.531 -4.039 1 98.12 395 PHE A C 1
ATOM 3182 O O . PHE A 1 395 ? -16.312 -21.812 -4.984 1 98.12 395 PHE A O 1
ATOM 3189 N N . SER A 1 396 ? -14.547 -20.703 -4.152 1 98.75 396 SER A N 1
ATOM 3190 C CA . SER A 1 396 ? -14.164 -20.219 -5.469 1 98.75 396 SER A CA 1
ATOM 3191 C C . SER A 1 396 ? -12.664 -20.359 -5.703 1 98.75 396 SER A C 1
ATOM 3193 O O . SER A 1 396 ? -11.867 -20.172 -4.781 1 98.75 396 SER A O 1
ATOM 3195 N N . LEU A 1 397 ? -12.289 -20.812 -6.859 1 98.69 397 LEU A N 1
ATOM 3196 C CA . LEU A 1 397 ? -10.914 -20.859 -7.359 1 98.69 397 LEU A CA 1
ATOM 3197 C C . LEU A 1 397 ? -10.789 -20.031 -8.641 1 98.69 397 LEU A C 1
ATOM 3199 O O . LEU A 1 397 ? -11.359 -20.391 -9.672 1 98.69 397 LEU A O 1
ATOM 3203 N N . THR A 1 398 ? -10.156 -18.906 -8.562 1 98.56 398 THR A N 1
ATOM 3204 C CA . THR A 1 398 ? -9.867 -18.062 -9.711 1 98.56 398 THR A CA 1
ATOM 3205 C C . THR A 1 398 ? -8.375 -18.031 -10.016 1 98.56 398 THR A C 1
ATOM 3207 O O . THR A 1 398 ? -7.566 -17.688 -9.156 1 98.56 398 THR A O 1
ATOM 3210 N N . TRP A 1 399 ? -8.016 -18.453 -11.188 1 97.88 399 TRP A N 1
ATOM 3211 C CA . TRP A 1 399 ? -6.617 -18.5 -11.609 1 97.88 399 TRP A CA 1
ATOM 3212 C C . TRP A 1 399 ? -6.367 -17.562 -12.781 1 97.88 399 TRP A C 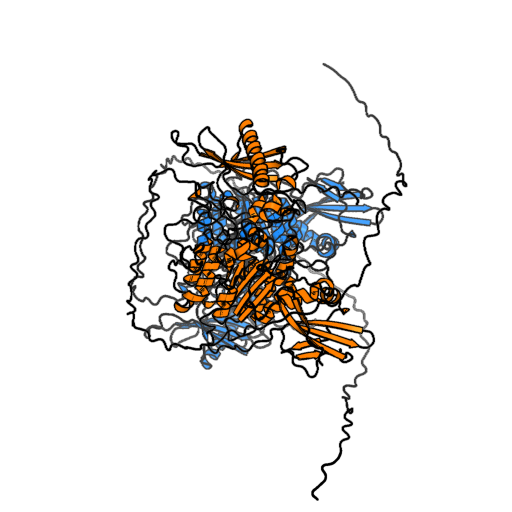1
ATOM 3214 O O . TRP A 1 399 ? -6.699 -17.875 -13.922 1 97.88 399 TRP A O 1
ATOM 3224 N N . PHE A 1 400 ? -5.742 -16.359 -12.531 1 96.62 400 PHE A N 1
ATOM 3225 C CA . PHE A 1 400 ? -5.383 -15.398 -13.555 1 96.62 400 PHE A CA 1
ATOM 3226 C C . PHE A 1 400 ? -4.055 -15.766 -14.211 1 96.62 400 PHE A C 1
ATOM 3228 O O . PHE A 1 400 ? -2.99 -15.555 -13.633 1 96.62 400 PHE A O 1
ATOM 3235 N N . VAL A 1 401 ? -4.098 -16.234 -15.406 1 93.94 401 VAL A N 1
ATOM 3236 C CA . VAL A 1 401 ? -2.883 -16.688 -16.078 1 93.94 401 VAL A CA 1
ATOM 3237 C C . VAL A 1 401 ? -2.387 -15.602 -17.031 1 93.94 401 VAL A C 1
ATOM 3239 O O . VAL A 1 401 ? -1.207 -15.242 -17.016 1 93.94 401 VAL A O 1
ATOM 3242 N N . ASP A 1 402 ? -3.211 -15 -17.75 1 88.62 402 ASP A N 1
ATOM 3243 C CA . ASP A 1 402 ? -2.883 -14.078 -18.828 1 88.62 402 ASP A CA 1
ATOM 3244 C C . ASP A 1 402 ? -2.246 -12.797 -18.281 1 88.62 402 ASP A C 1
ATOM 3246 O O . ASP A 1 402 ? -1.523 -12.102 -19 1 88.62 402 ASP A O 1
ATOM 3250 N N . LEU A 1 403 ? -2.428 -12.516 -17.125 1 88.31 403 LEU A N 1
ATOM 3251 C CA . LEU A 1 403 ? -2.031 -11.25 -16.531 1 88.31 403 LEU A CA 1
ATOM 3252 C C . LEU A 1 403 ? -0.512 -11.117 -16.484 1 88.31 403 LEU A C 1
ATOM 3254 O O . LEU A 1 403 ? 0.025 -10.023 -16.672 1 88.31 403 LEU A O 1
ATOM 3258 N N . ALA A 1 404 ? 0.17 -12.195 -16.25 1 86.94 404 ALA A N 1
ATOM 3259 C CA . ALA A 1 404 ? 1.598 -12.031 -15.992 1 86.94 404 ALA A CA 1
ATOM 3260 C C . ALA A 1 404 ? 2.402 -13.172 -16.609 1 86.94 404 ALA A C 1
ATOM 3262 O O . ALA A 1 404 ? 3.633 -13.18 -16.547 1 86.94 404 ALA A O 1
ATOM 3263 N N . HIS A 1 405 ? 1.791 -14.055 -17.203 1 80.38 405 HIS A N 1
ATOM 3264 C CA . HIS A 1 405 ? 2.457 -15.258 -17.688 1 80.38 405 HIS A CA 1
ATOM 3265 C C . HIS A 1 405 ? 3.553 -14.922 -18.688 1 80.38 405 HIS A C 1
ATOM 3267 O O . HIS A 1 405 ? 4.684 -15.398 -18.562 1 80.38 405 HIS A O 1
ATOM 3273 N N . ASP A 1 406 ? 3.268 -14.07 -19.625 1 72.62 406 ASP A N 1
ATOM 3274 C CA . ASP A 1 406 ? 4.223 -13.828 -20.703 1 72.62 406 ASP A CA 1
ATOM 3275 C C . ASP A 1 406 ? 4.953 -12.5 -20.484 1 72.62 406 ASP A C 1
ATOM 3277 O O . ASP A 1 406 ? 6.062 -12.312 -20.984 1 72.62 406 ASP A O 1
ATOM 3281 N N . ASP A 1 407 ? 4.23 -11.594 -19.891 1 74.5 407 ASP A N 1
ATOM 3282 C CA . ASP A 1 407 ? 4.781 -10.266 -19.656 1 74.5 407 ASP A CA 1
ATOM 3283 C C . ASP A 1 407 ? 4.273 -9.695 -18.328 1 74.5 407 ASP A C 1
ATOM 3285 O O . ASP A 1 407 ? 3.078 -9.773 -18.031 1 74.5 407 ASP A O 1
ATOM 3289 N N . THR A 1 408 ? 5.219 -9.062 -17.656 1 75.12 408 THR A N 1
ATOM 3290 C CA . THR A 1 408 ? 4.867 -8.602 -16.312 1 75.12 408 THR A CA 1
ATOM 3291 C C . THR A 1 408 ? 4.254 -7.203 -16.375 1 75.12 408 THR A C 1
ATOM 3293 O O . THR A 1 408 ? 3.793 -6.68 -15.352 1 75.12 408 THR A O 1
ATOM 3296 N N . LYS A 1 409 ? 4.145 -6.633 -17.531 1 73.75 409 LYS A N 1
ATOM 3297 C CA . LYS A 1 409 ? 3.686 -5.25 -17.625 1 73.75 409 LYS A CA 1
ATOM 3298 C C . LYS A 1 409 ? 2.188 -5.148 -17.359 1 73.75 409 LYS A C 1
ATOM 3300 O O . LYS A 1 409 ? 1.712 -4.137 -16.844 1 73.75 409 LYS A O 1
ATOM 3305 N N . LEU A 1 410 ? 1.434 -6.254 -17.656 1 77.5 410 LEU A N 1
ATOM 3306 C CA . LEU A 1 410 ? -0.018 -6.207 -17.531 1 77.5 410 LEU A CA 1
ATOM 3307 C C . LEU A 1 410 ? -0.426 -6.23 -16.062 1 77.5 410 LEU A C 1
ATOM 3309 O O . LEU A 1 410 ? -1.544 -5.84 -15.711 1 77.5 410 LEU A O 1
ATOM 3313 N N . ILE A 1 411 ? 0.476 -6.684 -15.25 1 86.88 411 ILE A N 1
ATOM 3314 C CA . ILE A 1 411 ? 0.136 -6.734 -13.836 1 86.88 411 ILE A CA 1
ATOM 3315 C C . ILE A 1 411 ? -0.141 -5.32 -13.32 1 86.88 411 ILE A C 1
ATOM 3317 O O . ILE A 1 411 ? -1.031 -5.121 -12.492 1 86.88 411 ILE A O 1
ATOM 3321 N N . TYR A 1 412 ? 0.537 -4.281 -13.82 1 83.69 412 TYR A N 1
ATOM 3322 C CA . TYR A 1 412 ? 0.374 -2.895 -13.398 1 83.69 412 TYR A CA 1
ATOM 3323 C C . TYR A 1 412 ? -1.002 -2.363 -13.781 1 83.69 412 TYR A C 1
ATOM 3325 O O . TYR A 1 412 ? -1.571 -1.528 -13.078 1 83.69 412 TYR A O 1
ATOM 3333 N N . ARG A 1 413 ? -1.576 -2.906 -14.758 1 81.81 413 ARG A N 1
ATOM 3334 C CA . ARG A 1 413 ? -2.838 -2.414 -15.305 1 81.81 413 ARG A CA 1
ATOM 3335 C C . ARG A 1 413 ? -4.027 -3.014 -14.562 1 81.81 413 ARG A C 1
ATOM 3337 O O . ARG A 1 413 ? -5.148 -2.512 -14.664 1 81.81 413 ARG A O 1
ATOM 3344 N N . SER A 1 414 ? -3.756 -4.023 -13.82 1 88.94 414 SER A N 1
ATOM 3345 C CA . SER A 1 414 ? -4.852 -4.742 -13.18 1 88.94 414 SER A CA 1
ATOM 3346 C C . SER A 1 414 ? -5.082 -4.246 -11.758 1 88.94 414 SER A C 1
ATOM 3348 O O . SER A 1 414 ? -6.02 -4.68 -11.086 1 88.94 414 SER A O 1
ATOM 3350 N N . ASP A 1 415 ? -4.316 -3.295 -11.273 1 90.31 415 ASP A N 1
ATOM 3351 C CA . ASP A 1 415 ? -4.328 -2.863 -9.875 1 90.31 415 ASP A CA 1
ATOM 3352 C C . ASP A 1 415 ? -5.695 -2.316 -9.484 1 90.31 415 ASP A C 1
ATOM 3354 O O . ASP A 1 415 ? -6.27 -2.734 -8.477 1 90.31 415 ASP A O 1
ATOM 3358 N N . TYR A 1 416 ? -6.219 -1.437 -10.273 1 88.62 416 TYR A N 1
ATOM 3359 C CA . TYR A 1 416 ? -7.484 -0.805 -9.914 1 88.62 416 TYR A CA 1
ATOM 3360 C C . TYR A 1 416 ? -8.617 -1.821 -9.914 1 88.62 416 TYR A C 1
ATOM 3362 O O . TYR A 1 416 ? -9.484 -1.789 -9.031 1 88.62 416 TYR A O 1
ATOM 3370 N N . GLU A 1 417 ? -8.688 -2.693 -10.891 1 91.81 417 GLU A N 1
ATOM 3371 C CA . GLU A 1 417 ? -9.797 -3.641 -11 1 91.81 417 GLU A CA 1
ATOM 3372 C C . GLU A 1 417 ? -9.805 -4.621 -9.836 1 91.81 417 GLU A C 1
ATOM 3374 O O . GLU A 1 417 ? -10.859 -4.957 -9.305 1 91.81 417 GLU A O 1
ATOM 3379 N N . LEU A 1 418 ? -8.602 -5.066 -9.484 1 94.81 418 LEU A N 1
ATOM 3380 C CA . LEU A 1 418 ? -8.508 -5.977 -8.352 1 94.81 418 LEU A CA 1
ATOM 3381 C C . LEU A 1 418 ? -8.891 -5.27 -7.055 1 94.81 418 LEU A C 1
ATOM 3383 O O . LEU A 1 418 ? -9.68 -5.793 -6.266 1 94.81 418 LEU A O 1
ATOM 3387 N N . TYR A 1 419 ? -8.32 -4.062 -6.887 1 94.88 419 TYR A N 1
ATOM 3388 C CA . TYR A 1 419 ? -8.656 -3.225 -5.742 1 94.88 419 TYR A CA 1
ATOM 3389 C C . TYR A 1 419 ? -10.156 -2.99 -5.652 1 94.88 419 TYR A C 1
ATOM 3391 O O . TYR A 1 419 ? -10.766 -3.207 -4.605 1 94.88 419 TYR A O 1
ATOM 3399 N N . ASN A 1 420 ? -10.75 -2.607 -6.738 1 94.19 420 ASN A N 1
ATOM 3400 C CA . ASN A 1 420 ? -12.172 -2.277 -6.797 1 94.19 420 ASN A CA 1
ATOM 3401 C C . ASN A 1 420 ? -13.039 -3.5 -6.527 1 94.19 420 ASN A C 1
ATOM 3403 O O . ASN A 1 420 ? -14.102 -3.385 -5.914 1 94.19 420 ASN A O 1
ATOM 3407 N N . PHE A 1 421 ? -12.625 -4.641 -7.02 1 97.31 421 PHE A N 1
ATOM 3408 C CA . PHE A 1 421 ? -13.352 -5.871 -6.734 1 97.31 421 PHE A CA 1
ATOM 3409 C C . PHE A 1 421 ? -13.469 -6.098 -5.23 1 97.31 421 PHE A C 1
ATOM 3411 O O . PHE A 1 421 ? -14.562 -6.332 -4.715 1 97.31 421 PHE A O 1
ATOM 3418 N N . TYR A 1 422 ? -12.336 -6.035 -4.516 1 97.88 422 TYR A N 1
ATOM 3419 C CA . TYR A 1 422 ? -12.344 -6.266 -3.074 1 97.88 422 TYR A CA 1
ATOM 3420 C C . TYR A 1 422 ? -13.172 -5.211 -2.354 1 97.88 422 TYR A C 1
ATOM 3422 O O . TYR A 1 422 ? -13.961 -5.535 -1.463 1 97.88 422 TYR A O 1
ATOM 3430 N N . LEU A 1 423 ? -12.969 -3.99 -2.744 1 96.31 423 LEU A N 1
ATOM 3431 C CA . LEU A 1 423 ? -13.664 -2.893 -2.078 1 96.31 423 LEU A CA 1
ATOM 3432 C C . LEU A 1 423 ? -15.172 -3.031 -2.229 1 96.31 423 LEU A C 1
ATOM 3434 O O . LEU A 1 423 ? -15.906 -2.988 -1.238 1 96.31 423 LEU A O 1
ATOM 3438 N N . LYS A 1 424 ? -15.648 -3.299 -3.428 1 95.94 424 LYS A N 1
ATOM 3439 C CA . LYS A 1 424 ? -17.078 -3.377 -3.736 1 95.94 424 LYS A CA 1
ATOM 3440 C C . LYS A 1 424 ? -17.719 -4.57 -3.045 1 95.94 424 LYS A C 1
ATOM 3442 O O . LYS A 1 424 ? -18.906 -4.523 -2.689 1 95.94 424 LYS A O 1
ATOM 3447 N N . ASN A 1 425 ? -16.969 -5.613 -2.887 1 97.75 425 ASN A N 1
ATOM 3448 C CA . ASN A 1 425 ? -17.547 -6.852 -2.381 1 97.75 425 ASN A CA 1
ATOM 3449 C C . ASN A 1 425 ? -17.094 -7.141 -0.953 1 97.75 425 ASN A C 1
ATOM 3451 O O . ASN A 1 425 ? -17.203 -8.273 -0.48 1 97.75 425 ASN A O 1
ATOM 3455 N N . ARG A 1 426 ? -16.562 -6.152 -0.339 1 96.25 426 ARG A N 1
ATOM 3456 C CA . ARG A 1 426 ? -15.977 -6.336 0.986 1 96.25 426 ARG A CA 1
ATOM 3457 C C . ARG A 1 426 ? -17 -6.922 1.959 1 96.25 426 ARG A C 1
ATOM 3459 O O . ARG A 1 426 ? -16.656 -7.789 2.768 1 96.25 426 ARG A O 1
ATOM 3466 N N . GLU A 1 427 ? -18.25 -6.5 1.894 1 95.38 427 GLU A N 1
ATOM 3467 C CA . GLU A 1 427 ? -19.297 -7.004 2.787 1 95.38 427 GLU A CA 1
ATOM 3468 C C . GLU A 1 427 ? -19.641 -8.461 2.473 1 95.38 427 GLU A C 1
ATOM 3470 O O . GLU A 1 427 ? -19.781 -9.273 3.383 1 95.38 427 GLU A O 1
ATOM 3475 N N . ALA A 1 428 ? -19.766 -8.719 1.176 1 96.69 428 ALA A N 1
ATOM 3476 C CA . ALA A 1 428 ? -20.062 -10.086 0.76 1 96.69 428 ALA A CA 1
ATOM 3477 C C . ALA A 1 428 ? -18.922 -11.031 1.153 1 96.69 428 ALA A C 1
ATOM 3479 O O . ALA A 1 428 ? -19.156 -12.227 1.359 1 96.69 428 ALA A O 1
ATOM 3480 N N . LEU A 1 429 ? -17.734 -10.531 1.354 1 97.75 429 LEU A N 1
ATOM 3481 C CA . LEU A 1 429 ? -16.547 -11.344 1.625 1 97.75 429 LEU A CA 1
ATOM 3482 C C . LEU A 1 429 ? -16.25 -11.391 3.119 1 97.75 429 LEU A C 1
ATOM 3484 O O . LEU A 1 429 ? -15.289 -12.023 3.545 1 97.75 429 LEU A O 1
ATOM 3488 N N . ASN A 1 430 ? -17.062 -10.812 3.951 1 95.31 430 ASN A N 1
ATOM 3489 C CA . ASN A 1 430 ? -16.812 -10.672 5.383 1 95.31 430 ASN A CA 1
ATOM 3490 C C . ASN A 1 430 ? -16.656 -12.031 6.059 1 95.31 430 ASN A C 1
ATOM 3492 O O . ASN A 1 430 ? -15.922 -12.164 7.035 1 95.31 430 ASN A O 1
ATOM 3496 N N . ASN A 1 431 ? -17.406 -12.945 5.582 1 96.25 431 ASN A N 1
ATOM 3497 C CA . ASN A 1 431 ? -17.344 -14.281 6.156 1 96.25 431 ASN A CA 1
ATOM 3498 C C . ASN A 1 431 ? -16.578 -15.242 5.242 1 96.25 431 ASN A C 1
ATOM 3500 O O . ASN A 1 431 ? -17.078 -16.328 4.918 1 96.25 431 ASN A O 1
ATOM 3504 N N . SER A 1 432 ? -15.414 -14.828 4.777 1 97.88 432 SER A N 1
ATOM 3505 C CA . SER A 1 432 ? -14.625 -15.641 3.857 1 97.88 432 SER A CA 1
ATOM 3506 C C . SER A 1 432 ? -13.172 -15.734 4.309 1 97.88 432 SER A C 1
ATOM 3508 O O . SER A 1 432 ? -12.602 -14.758 4.785 1 97.88 432 SER A O 1
ATOM 3510 N N . PHE A 1 433 ? -12.625 -16.969 4.242 1 98.5 433 PHE A N 1
ATOM 3511 C CA . PHE A 1 433 ? -11.18 -17.078 4.105 1 98.5 433 PHE A CA 1
ATOM 3512 C C . PHE A 1 433 ? -10.742 -16.719 2.689 1 98.5 433 PHE A C 1
ATOM 3514 O O . PHE A 1 433 ? -11.258 -17.281 1.719 1 98.5 433 PHE A O 1
ATOM 3521 N N . ILE A 1 434 ? -9.852 -15.766 2.553 1 98.88 434 ILE A N 1
ATOM 3522 C CA . ILE A 1 434 ? -9.32 -15.406 1.242 1 98.88 434 ILE A CA 1
ATOM 3523 C C . ILE A 1 434 ? -7.836 -15.75 1.171 1 98.88 434 ILE A C 1
ATOM 3525 O O . ILE A 1 434 ? -7.055 -15.336 2.031 1 98.88 434 ILE A O 1
ATOM 3529 N N . PHE A 1 435 ? -7.48 -16.578 0.253 1 98.88 435 PHE A N 1
ATOM 3530 C CA . PHE A 1 435 ? -6.09 -16.859 -0.082 1 98.88 435 PHE A CA 1
ATOM 3531 C C . PHE A 1 435 ? -5.723 -16.25 -1.428 1 98.88 435 PHE A C 1
ATOM 3533 O O . PHE A 1 435 ? -6.172 -16.719 -2.475 1 98.88 435 PHE A O 1
ATOM 3540 N N . PHE A 1 436 ? -5.023 -15.141 -1.433 1 98.81 436 PHE A N 1
ATOM 3541 C CA . PHE A 1 436 ? -4.504 -14.461 -2.611 1 98.81 436 PHE A CA 1
ATOM 3542 C C . PHE A 1 436 ? -3.006 -14.703 -2.762 1 98.81 436 PHE A C 1
ATOM 3544 O O . PHE A 1 436 ? -2.207 -14.188 -1.974 1 98.81 436 PHE A O 1
ATOM 3551 N N . PHE A 1 437 ? -2.596 -15.523 -3.811 1 98.81 437 PHE A N 1
ATOM 3552 C CA . PHE A 1 437 ? -1.187 -15.891 -3.844 1 98.81 437 PHE A CA 1
ATOM 3553 C C . PHE A 1 437 ? -0.726 -16.141 -5.277 1 98.81 437 PHE A C 1
ATOM 3555 O O . PHE A 1 437 ? -1.541 -16.156 -6.199 1 98.81 437 PHE A O 1
ATOM 3562 N N . GLY A 1 438 ? 0.54 -16.125 -5.469 1 98.19 438 GLY A N 1
ATOM 3563 C CA . GLY A 1 438 ? 1.169 -16.562 -6.703 1 98.19 438 GLY A CA 1
ATOM 3564 C C . GLY A 1 438 ? 1.623 -18.016 -6.652 1 98.19 438 GLY A C 1
ATOM 3565 O O . GLY A 1 438 ? 1.982 -18.531 -5.59 1 98.19 438 GLY A O 1
ATOM 3566 N N . ASP A 1 439 ? 1.614 -18.641 -7.77 1 97.75 439 ASP A N 1
ATOM 3567 C CA . ASP A 1 439 ? 2.094 -20.016 -7.812 1 97.75 439 ASP A CA 1
ATOM 3568 C C . ASP A 1 439 ? 3.619 -20.062 -7.863 1 97.75 439 ASP A C 1
ATOM 3570 O O . ASP A 1 439 ? 4.234 -20.984 -7.309 1 97.75 439 ASP A O 1
ATOM 3574 N N . HIS A 1 440 ? 4.199 -19.219 -8.555 1 95.69 440 HIS A N 1
ATOM 3575 C CA . HIS A 1 440 ? 5.629 -18.938 -8.641 1 95.69 440 HIS A CA 1
ATOM 3576 C C . HIS A 1 440 ? 5.887 -17.516 -9.133 1 95.69 440 HIS A C 1
ATOM 3578 O O . HIS A 1 440 ? 4.945 -16.781 -9.453 1 95.69 440 HIS A O 1
ATOM 3584 N N . GLY A 1 441 ? 7.168 -17.062 -9.148 1 93.94 441 GLY A N 1
ATOM 3585 C CA . GLY A 1 441 ? 7.504 -15.766 -9.711 1 93.94 441 GLY A CA 1
ATOM 3586 C C . GLY A 1 441 ? 7.703 -15.789 -11.211 1 93.94 441 GLY A C 1
ATOM 3587 O O . GLY A 1 441 ? 7.289 -16.734 -11.883 1 93.94 441 GLY A O 1
ATOM 3588 N N . PRO A 1 442 ? 8.289 -14.742 -11.695 1 89.94 442 PRO A N 1
ATOM 3589 C CA . PRO A 1 442 ? 8.414 -14.625 -13.148 1 89.94 442 PRO A CA 1
ATOM 3590 C C . PRO A 1 442 ? 9.414 -15.617 -13.734 1 89.94 442 PRO A C 1
ATOM 3592 O O . PRO A 1 442 ? 10.492 -15.828 -13.164 1 89.94 442 PRO A O 1
ATOM 3595 N N . ARG A 1 443 ? 9 -16.156 -14.797 1 82.62 443 ARG A N 1
ATOM 3596 C CA . ARG A 1 443 ? 9.875 -17.094 -15.5 1 82.62 443 ARG A CA 1
ATOM 3597 C C . ARG A 1 443 ? 10.289 -16.547 -16.859 1 82.62 443 ARG A C 1
ATOM 3599 O O . ARG A 1 443 ? 11.297 -16.969 -17.422 1 82.62 443 ARG A O 1
ATOM 3606 N N . PHE A 1 444 ? 9.43 -15.594 -17.281 1 75.69 444 PHE A N 1
ATOM 3607 C CA . PHE A 1 444 ? 9.664 -15.023 -18.609 1 75.69 444 PHE A CA 1
ATOM 3608 C C . PHE A 1 444 ? 9.719 -13.5 -18.547 1 75.69 444 PHE A C 1
ATOM 3610 O O . PHE A 1 444 ? 9.336 -12.906 -17.531 1 75.69 444 PHE A O 1
ATOM 3617 N N . GLY A 1 445 ? 10.305 -12.914 -19.578 1 74.62 445 GLY A N 1
ATOM 3618 C CA . GLY A 1 445 ? 10.414 -11.461 -19.656 1 74.62 445 GLY A CA 1
ATOM 3619 C C . GLY A 1 445 ? 11.781 -10.945 -19.266 1 74.62 445 GLY A C 1
ATOM 3620 O O . GLY A 1 445 ? 12.555 -11.648 -18.609 1 74.62 445 GLY A O 1
ATOM 3621 N N . SER A 1 446 ? 12.008 -9.711 -19.578 1 75.38 446 SER A N 1
ATOM 3622 C CA . SER A 1 446 ? 13.32 -9.109 -19.375 1 75.38 446 SER A CA 1
ATOM 3623 C C . SER A 1 446 ? 13.664 -9.047 -17.875 1 75.38 446 SER A C 1
ATOM 3625 O O . SER A 1 446 ? 14.812 -9.266 -17.5 1 75.38 446 SER A O 1
ATOM 3627 N N . GLU A 1 447 ? 12.68 -8.859 -17.109 1 81.25 447 GLU A N 1
ATOM 3628 C CA . GLU A 1 447 ? 12.891 -8.773 -15.664 1 81.25 447 GLU A CA 1
ATOM 3629 C C . GLU A 1 447 ? 13.305 -10.125 -15.086 1 81.25 447 GLU A C 1
ATOM 3631 O O . GLU A 1 447 ? 14.172 -10.203 -14.219 1 81.25 447 GLU A O 1
ATOM 3636 N N . ALA A 1 448 ? 12.727 -11.156 -15.641 1 80 448 ALA A N 1
ATOM 3637 C CA . ALA A 1 448 ? 12.938 -12.5 -15.117 1 80 448 ALA A CA 1
ATOM 3638 C C . ALA A 1 448 ? 14.367 -12.961 -15.359 1 80 448 ALA A C 1
ATOM 3640 O O . ALA A 1 448 ? 14.875 -13.828 -14.648 1 80 448 ALA A O 1
ATOM 3641 N N . TYR A 1 449 ? 15.016 -12.289 -16.266 1 79.5 449 TYR A N 1
ATOM 3642 C CA . TYR A 1 449 ? 16.328 -12.789 -16.672 1 79.5 449 TYR A CA 1
ATOM 3643 C C . TYR A 1 449 ? 17.438 -12.047 -15.953 1 79.5 449 TYR A C 1
ATOM 3645 O O . TYR A 1 449 ? 18.625 -12.352 -16.141 1 79.5 449 TYR A O 1
ATOM 3653 N N . THR A 1 450 ? 17.016 -11.094 -15.109 1 83.31 450 THR A N 1
ATOM 3654 C CA . THR A 1 450 ? 18 -10.508 -14.211 1 83.31 450 THR A CA 1
ATOM 3655 C C . THR A 1 450 ? 18.312 -11.453 -13.055 1 83.31 450 THR A C 1
ATOM 3657 O O . THR A 1 450 ? 17.547 -12.375 -12.781 1 83.31 450 THR A O 1
ATOM 3660 N N . LYS A 1 451 ? 19.453 -11.242 -12.477 1 83.19 451 LYS A N 1
ATOM 3661 C CA . LYS A 1 451 ? 19.781 -12.039 -11.297 1 83.19 451 LYS A CA 1
ATOM 3662 C C . LYS A 1 451 ? 18.688 -11.922 -10.234 1 83.19 451 LYS A C 1
ATOM 3664 O O . LYS A 1 451 ? 18.281 -12.922 -9.633 1 83.19 451 LYS A O 1
ATOM 3669 N N . PHE A 1 452 ? 18.234 -10.727 -10.039 1 89.88 452 PHE A N 1
ATOM 3670 C CA . PHE A 1 452 ? 17.172 -10.5 -9.062 1 89.88 452 PHE A CA 1
ATOM 3671 C C . PHE A 1 452 ? 15.883 -11.195 -9.492 1 89.88 452 PHE A C 1
ATOM 3673 O O . PHE A 1 452 ? 15.195 -11.812 -8.672 1 89.88 452 PHE A O 1
ATOM 3680 N N . GLY A 1 453 ? 15.562 -11.102 -10.758 1 87.12 453 GLY A N 1
ATOM 3681 C CA . GLY A 1 453 ? 14.375 -11.758 -11.281 1 87.12 453 GLY A CA 1
ATOM 3682 C C . GLY A 1 453 ? 14.391 -13.258 -11.086 1 87.12 453 GLY A C 1
ATOM 3683 O O . GLY A 1 453 ? 13.352 -13.859 -10.797 1 87.12 453 GLY A O 1
ATOM 3684 N N . ASN A 1 454 ? 15.539 -13.82 -11.203 1 84.81 454 ASN A N 1
ATOM 3685 C CA . ASN A 1 454 ? 15.688 -15.25 -10.984 1 84.81 454 ASN A CA 1
ATOM 3686 C C . ASN A 1 454 ? 15.375 -15.633 -9.539 1 84.81 454 ASN A C 1
ATOM 3688 O O . ASN A 1 454 ? 14.758 -16.672 -9.281 1 84.81 454 ASN A O 1
ATOM 3692 N N . SER A 1 455 ? 15.812 -14.789 -8.656 1 88.81 455 SER A N 1
ATOM 3693 C CA . SER A 1 455 ? 15.531 -15.039 -7.25 1 88.81 455 SER A CA 1
ATOM 3694 C C . SER A 1 455 ? 14.047 -14.844 -6.941 1 88.81 455 SER A C 1
ATOM 3696 O O . SER A 1 455 ? 13.477 -15.562 -6.125 1 88.81 455 SER A O 1
ATOM 3698 N N . GLU A 1 456 ? 13.414 -13.898 -7.617 1 92 456 GLU A N 1
ATOM 3699 C CA . GLU A 1 456 ? 11.992 -13.625 -7.43 1 92 456 GLU A CA 1
ATOM 3700 C C . GLU A 1 456 ? 11.141 -14.812 -7.871 1 92 456 GLU A C 1
ATOM 3702 O O . GLU A 1 456 ? 10.07 -15.062 -7.312 1 92 456 GLU A O 1
ATOM 3707 N N . ALA A 1 457 ? 11.633 -15.539 -8.797 1 92.69 457 ALA A N 1
ATOM 3708 C CA . ALA A 1 457 ? 10.875 -16.656 -9.359 1 92.69 457 ALA A CA 1
ATOM 3709 C C . ALA A 1 457 ? 10.523 -17.672 -8.289 1 92.69 457 ALA A C 1
ATOM 3711 O O . ALA A 1 457 ? 9.508 -18.375 -8.398 1 92.69 457 ALA A O 1
ATOM 3712 N N . ASN A 1 458 ? 11.32 -17.75 -7.242 1 96.25 458 ASN A N 1
ATOM 3713 C CA . ASN A 1 458 ? 11.156 -18.781 -6.223 1 96.25 458 ASN A CA 1
ATOM 3714 C C . ASN A 1 458 ? 10.336 -18.281 -5.039 1 96.25 458 ASN A C 1
ATOM 3716 O O . ASN A 1 458 ? 9.984 -19.047 -4.145 1 96.25 458 ASN A O 1
ATOM 3720 N N . ASN A 1 459 ? 10 -16.969 -5.027 1 98.06 459 ASN A N 1
ATOM 3721 C CA . ASN A 1 459 ? 9.359 -16.328 -3.885 1 98.06 459 ASN A CA 1
ATOM 3722 C C . ASN A 1 459 ? 8.047 -15.656 -4.289 1 98.06 459 ASN A C 1
ATOM 3724 O O . ASN A 1 459 ? 7.934 -14.43 -4.227 1 98.06 459 ASN A O 1
ATOM 3728 N N . PRO A 1 460 ? 7.012 -16.5 -4.586 1 98.25 460 PRO A N 1
ATOM 3729 C CA . PRO A 1 460 ? 5.719 -15.898 -4.93 1 98.25 460 PRO A CA 1
ATOM 3730 C C . PRO A 1 460 ? 5.062 -15.195 -3.742 1 98.25 460 PRO A C 1
ATOM 3732 O O . PRO A 1 460 ? 5.535 -15.32 -2.609 1 98.25 460 PRO A O 1
ATOM 3735 N N . PHE A 1 461 ? 4.031 -14.375 -4.047 1 98.5 461 PHE A N 1
ATOM 3736 C CA . PHE A 1 461 ? 3.357 -13.641 -2.984 1 98.5 461 PHE A CA 1
ATOM 3737 C C . PHE A 1 461 ? 2.277 -14.5 -2.332 1 98.5 461 PHE A C 1
ATOM 3739 O O . PHE A 1 461 ? 1.779 -15.445 -2.941 1 98.5 461 PHE A O 1
ATOM 3746 N N . LEU A 1 462 ? 1.939 -14.18 -1.071 1 98.88 462 LEU A N 1
ATOM 3747 C CA . LEU A 1 462 ? 0.825 -14.797 -0.361 1 98.88 462 LEU A CA 1
ATOM 3748 C C . LEU A 1 462 ? 0.21 -13.82 0.637 1 98.88 462 LEU A C 1
ATOM 3750 O O . LEU A 1 462 ? 0.916 -13.266 1.483 1 98.88 462 LEU A O 1
ATOM 3754 N N . TYR A 1 463 ? -1.043 -13.531 0.491 1 98.81 463 TYR A N 1
ATOM 3755 C CA . TYR A 1 463 ? -1.864 -12.797 1.446 1 98.81 463 TYR A CA 1
ATOM 3756 C C . TYR A 1 463 ? -3.031 -13.648 1.93 1 98.81 463 TYR A C 1
ATOM 3758 O O . TYR A 1 463 ? -3.678 -14.336 1.136 1 98.81 463 TYR A O 1
ATOM 3766 N N . VAL A 1 464 ? -3.305 -13.617 3.217 1 98.88 464 VAL A N 1
ATOM 3767 C CA . VAL A 1 464 ? -4.41 -14.367 3.809 1 98.88 464 VAL A CA 1
ATOM 3768 C C . VAL A 1 464 ? -5.34 -13.406 4.551 1 98.88 464 VAL A C 1
ATOM 3770 O O . VAL A 1 464 ? -4.887 -12.594 5.359 1 98.88 464 VAL A O 1
ATOM 3773 N N . VAL A 1 465 ? -6.578 -13.461 4.223 1 98.75 465 VAL A N 1
ATOM 3774 C CA . VAL A 1 465 ? -7.605 -12.695 4.926 1 98.75 465 VAL A CA 1
ATOM 3775 C C . VAL A 1 465 ? -8.531 -13.648 5.684 1 98.75 465 VAL A C 1
ATOM 3777 O O . VAL A 1 465 ? -9.008 -14.633 5.117 1 98.75 465 VAL A O 1
ATOM 3780 N N . LEU A 1 466 ? -8.758 -13.422 6.918 1 98.25 466 LEU A N 1
ATOM 3781 C CA . LEU A 1 466 ? -9.664 -14.219 7.734 1 98.25 466 LEU A CA 1
ATOM 3782 C C . LEU A 1 466 ? -11.078 -13.641 7.715 1 98.25 466 LEU A C 1
ATOM 3784 O O . LEU A 1 466 ? -11.258 -12.445 7.453 1 98.25 466 LEU A O 1
ATOM 3788 N N . PRO A 1 467 ? -12.086 -14.539 7.957 1 97.56 467 PRO A N 1
ATOM 3789 C CA . PRO A 1 467 ? -13.406 -13.969 8.227 1 97.56 467 PRO A CA 1
ATOM 3790 C C . PRO A 1 467 ? -13.367 -12.867 9.289 1 97.56 467 PRO A C 1
ATOM 3792 O O . PRO A 1 467 ? -12.586 -12.953 10.242 1 97.56 467 PRO A O 1
ATOM 3795 N N . LYS A 1 468 ? -14.164 -11.883 9.094 1 95.75 468 LYS A N 1
ATOM 3796 C CA . LYS A 1 468 ? -14.133 -10.695 9.938 1 95.75 468 LYS A CA 1
ATOM 3797 C C . LYS A 1 468 ? -14.219 -11.062 11.414 1 95.75 468 LYS A C 1
ATOM 3799 O O . LYS A 1 468 ? -13.5 -10.508 12.25 1 95.75 468 LYS A O 1
ATOM 3804 N N . HIS A 1 469 ? -15.062 -12.016 11.812 1 94.5 469 HIS A N 1
ATOM 3805 C CA . HIS A 1 469 ? -15.297 -12.367 13.211 1 94.5 469 HIS A CA 1
ATOM 3806 C C . HIS A 1 469 ? -14.086 -13.086 13.805 1 94.5 469 HIS A C 1
ATOM 3808 O O . HIS A 1 469 ? -13.992 -13.234 15.023 1 94.5 469 HIS A O 1
ATOM 3814 N N . LEU A 1 470 ? -13.164 -13.547 12.945 1 96.44 470 LEU A N 1
ATOM 3815 C CA . LEU A 1 470 ? -11.992 -14.266 13.43 1 96.44 470 LEU A CA 1
ATOM 3816 C C . LEU A 1 470 ? -10.781 -13.336 13.516 1 96.44 470 LEU A C 1
ATOM 3818 O O . LEU A 1 470 ? -9.719 -13.734 13.984 1 96.44 470 LEU A O 1
ATOM 3822 N N . ARG A 1 471 ? -10.914 -12.094 13.031 1 95.75 471 ARG A N 1
ATOM 3823 C CA . ARG A 1 471 ? -9.828 -11.125 13.102 1 95.75 471 ARG A CA 1
ATOM 3824 C C . ARG A 1 471 ? -9.625 -10.633 14.531 1 95.75 471 ARG A C 1
ATOM 3826 O O . ARG A 1 471 ? -10.578 -10.539 15.305 1 95.75 471 ARG A O 1
ATOM 3833 N N . HIS A 1 472 ? -8.406 -10.453 14.938 1 93.25 472 HIS A N 1
ATOM 3834 C CA . HIS A 1 472 ? -8.008 -10.023 16.281 1 93.25 472 HIS A CA 1
ATOM 3835 C C . HIS A 1 472 ? -8.359 -11.078 17.328 1 93.25 472 HIS A C 1
ATOM 3837 O O . HIS A 1 472 ? -8.719 -10.734 18.453 1 93.25 472 HIS A O 1
ATOM 3843 N N . THR A 1 473 ? -8.438 -12.281 16.906 1 96.19 473 THR A N 1
ATOM 3844 C CA . THR A 1 473 ? -8.578 -13.43 17.797 1 96.19 473 THR A CA 1
ATOM 3845 C C . THR A 1 473 ? -7.262 -14.203 17.906 1 96.19 473 THR A C 1
ATOM 3847 O O . THR A 1 473 ? -6.266 -13.82 17.281 1 96.19 473 THR A O 1
ATOM 3850 N N . GLU A 1 474 ? -7.309 -15.289 18.625 1 96.62 474 GLU A N 1
ATOM 3851 C CA . GLU A 1 474 ? -6.105 -16.094 18.797 1 96.62 474 GLU A CA 1
ATOM 3852 C C . GLU A 1 474 ? -5.656 -16.703 17.469 1 96.62 474 GLU A C 1
ATOM 3854 O O . GLU A 1 474 ? -4.457 -16.844 17.219 1 96.62 474 GLU A O 1
ATOM 3859 N N . VAL A 1 475 ? -6.602 -17.109 16.672 1 97.69 475 VAL A N 1
ATOM 3860 C CA . VAL A 1 475 ? -6.242 -17.703 15.391 1 97.69 475 VAL A CA 1
ATOM 3861 C C . VAL A 1 475 ? -5.59 -16.656 14.492 1 97.69 475 VAL A C 1
ATOM 3863 O O . VAL A 1 475 ? -4.656 -16.969 13.75 1 97.69 475 VAL A O 1
ATOM 3866 N N . HIS A 1 476 ? -6.117 -15.453 14.57 1 97.38 476 HIS A N 1
ATOM 3867 C CA . HIS A 1 476 ? -5.504 -14.344 13.836 1 97.38 476 HIS A CA 1
ATOM 3868 C C . HIS A 1 476 ? -4.059 -14.133 14.266 1 97.38 476 HIS A C 1
ATOM 3870 O O . HIS A 1 476 ? -3.166 -13.992 13.43 1 97.38 476 HIS A O 1
ATOM 3876 N N . GLU A 1 477 ? -3.824 -14.148 15.562 1 97 477 GLU A N 1
ATOM 3877 C CA . GLU A 1 477 ? -2.482 -13.977 16.109 1 97 477 GLU A CA 1
ATOM 3878 C C . GLU A 1 477 ? -1.565 -15.125 15.703 1 97 477 GLU A C 1
ATOM 3880 O O . GLU A 1 477 ? -0.379 -14.922 15.438 1 97 477 GLU A O 1
ATOM 3885 N N . GLN A 1 478 ? -2.133 -16.266 15.672 1 97.81 478 GLN A N 1
ATOM 3886 C CA . GLN A 1 478 ? -1.345 -17.438 15.289 1 97.81 478 GLN A CA 1
ATOM 3887 C C . GLN A 1 478 ? -0.892 -17.344 13.836 1 97.81 478 GLN A C 1
ATOM 3889 O O . GLN A 1 478 ? 0.262 -17.641 13.523 1 97.81 478 GLN A O 1
ATOM 3894 N N . ILE A 1 479 ? -1.793 -16.984 12.93 1 98.44 479 ILE A N 1
ATOM 3895 C CA . ILE A 1 479 ? -1.427 -16.875 11.523 1 98.44 479 ILE A CA 1
ATOM 3896 C C . ILE A 1 479 ? -0.381 -15.766 11.352 1 98.44 479 ILE A C 1
ATOM 3898 O O . ILE A 1 479 ? 0.539 -15.898 10.547 1 98.44 479 ILE A O 1
ATOM 3902 N N . LEU A 1 480 ? -0.532 -14.664 12.125 1 97.5 480 LEU A N 1
ATOM 3903 C CA . LEU A 1 480 ? 0.458 -13.594 12.102 1 97.5 480 LEU A CA 1
ATOM 3904 C C . LEU A 1 480 ? 1.834 -14.117 12.5 1 97.5 480 LEU A C 1
ATOM 3906 O O . LEU A 1 480 ? 2.836 -13.789 11.859 1 97.5 480 LEU A O 1
ATOM 3910 N N . ALA A 1 481 ? 1.873 -14.906 13.516 1 97.31 481 ALA A N 1
ATOM 3911 C CA . ALA A 1 481 ? 3.133 -15.5 13.953 1 97.31 481 ALA A CA 1
ATOM 3912 C C . ALA A 1 481 ? 3.711 -16.406 12.867 1 97.31 481 ALA A C 1
ATOM 3914 O O . ALA A 1 481 ? 4.914 -16.359 12.594 1 97.31 481 ALA A O 1
ATOM 3915 N N . ASN A 1 482 ? 2.826 -17.172 12.273 1 98.19 482 ASN A N 1
ATOM 3916 C CA . ASN A 1 482 ? 3.258 -18.109 11.234 1 98.19 482 ASN A CA 1
ATOM 3917 C C . ASN A 1 482 ? 3.746 -17.375 9.992 1 98.19 482 ASN A C 1
ATOM 3919 O O . ASN A 1 482 ? 4.551 -17.922 9.227 1 98.19 482 ASN A O 1
ATOM 3923 N N . SER A 1 483 ? 3.275 -16.141 9.766 1 98.19 483 SER A N 1
ATOM 3924 C CA . SER A 1 483 ? 3.674 -15.359 8.594 1 98.19 483 SER A CA 1
ATOM 3925 C C . SER A 1 483 ? 5.152 -14.992 8.656 1 98.19 483 SER A C 1
ATOM 3927 O O . SER A 1 483 ? 5.734 -14.57 7.656 1 98.19 483 SER A O 1
ATOM 3929 N N . LYS A 1 484 ? 5.801 -15.188 9.812 1 96.06 484 LYS A N 1
ATOM 3930 C CA . LYS A 1 484 ? 7.219 -14.891 9.984 1 96.06 484 LYS A CA 1
ATOM 3931 C C . LYS A 1 484 ? 8.078 -16.109 9.688 1 96.06 484 LYS A C 1
ATOM 3933 O O . LYS A 1 484 ? 9.305 -16.016 9.641 1 96.06 484 LYS A O 1
ATOM 3938 N N . GLU A 1 485 ? 7.43 -17.234 9.43 1 97.5 485 GLU A N 1
ATOM 3939 C CA . GLU A 1 485 ? 8.117 -18.5 9.148 1 97.5 485 GLU A CA 1
ATOM 3940 C C . GLU A 1 485 ? 8.07 -18.828 7.66 1 97.5 485 GLU A C 1
ATOM 3942 O O . GLU A 1 485 ? 7.254 -18.266 6.922 1 97.5 485 GLU A O 1
ATOM 3947 N N . LEU A 1 486 ? 8.977 -19.75 7.277 1 97.88 486 LEU A N 1
ATOM 3948 C CA . LEU A 1 486 ? 8.945 -20.25 5.91 1 97.88 486 LEU A CA 1
ATOM 3949 C C . LEU A 1 486 ? 7.707 -21.109 5.672 1 97.88 486 LEU A C 1
ATOM 3951 O O . LEU A 1 486 ? 7.406 -22 6.469 1 97.88 486 LEU A O 1
ATOM 3955 N N . VAL A 1 487 ? 6.945 -20.766 4.617 1 98.31 487 VAL A N 1
ATOM 3956 C CA . VAL A 1 487 ? 5.738 -21.516 4.273 1 98.31 487 VAL A CA 1
ATOM 3957 C C . VAL A 1 487 ? 5.773 -21.906 2.795 1 98.31 487 VAL A C 1
ATOM 3959 O O . VAL A 1 487 ? 6.496 -21.281 2.006 1 98.31 487 VAL A O 1
ATOM 3962 N N . THR A 1 488 ? 5.059 -22.922 2.396 1 98.5 488 THR A N 1
ATOM 3963 C CA . THR A 1 488 ? 5.008 -23.406 1.023 1 98.5 488 THR A CA 1
ATOM 3964 C C . THR A 1 488 ? 3.566 -23.656 0.591 1 98.5 488 THR A C 1
ATOM 3966 O O . THR A 1 488 ? 2.637 -23.5 1.386 1 98.5 488 THR A O 1
ATOM 3969 N N . HIS A 1 489 ? 3.41 -24.109 -0.621 1 98.44 489 HIS A N 1
ATOM 3970 C CA . HIS A 1 489 ? 2.105 -24.453 -1.166 1 98.44 489 HIS A CA 1
ATOM 3971 C C . HIS A 1 489 ? 1.508 -25.656 -0.438 1 98.44 489 HIS A C 1
ATOM 3973 O O . HIS A 1 489 ? 0.285 -25.766 -0.33 1 98.44 489 HIS A O 1
ATOM 3979 N N . HIS A 1 490 ? 2.344 -26.5 0.116 1 97.31 490 HIS A N 1
ATOM 3980 C CA . HIS A 1 490 ? 1.856 -27.641 0.89 1 97.31 490 HIS A CA 1
ATOM 3981 C C . HIS A 1 490 ? 1.113 -27.172 2.139 1 97.31 490 HIS A C 1
ATOM 3983 O O . HIS A 1 490 ? 0.163 -27.828 2.578 1 97.31 490 HIS A O 1
ATOM 3989 N N . ASP A 1 491 ? 1.574 -26.109 2.693 1 97.75 491 ASP A N 1
ATOM 3990 C CA . ASP A 1 491 ? 0.913 -25.578 3.877 1 97.75 491 ASP A CA 1
ATOM 3991 C C . ASP A 1 491 ? -0.485 -25.062 3.539 1 97.75 491 ASP A C 1
ATOM 3993 O O . ASP A 1 491 ? -1.396 -25.125 4.363 1 97.75 491 ASP A O 1
ATOM 3997 N N . LEU A 1 492 ? -0.668 -24.5 2.344 1 98 492 LEU A N 1
ATOM 3998 C CA . LEU A 1 492 ? -1.988 -24.078 1.895 1 98 492 LEU A CA 1
ATOM 3999 C C . LEU A 1 492 ? -2.943 -25.266 1.808 1 98 492 LEU A C 1
ATOM 4001 O O . LEU A 1 492 ? -4.102 -25.156 2.221 1 98 492 LEU A O 1
ATOM 4005 N N . HIS A 1 493 ? -2.459 -26.359 1.296 1 96.94 493 HIS A N 1
ATOM 4006 C CA . HIS A 1 493 ? -3.285 -27.562 1.215 1 96.94 493 HIS A CA 1
ATOM 4007 C C . HIS A 1 493 ? -3.785 -27.969 2.594 1 96.94 493 HIS A C 1
ATOM 4009 O O . HIS A 1 493 ? -4.984 -28.203 2.783 1 96.94 493 HIS A O 1
ATOM 4015 N N . SER A 1 494 ? -2.826 -28.078 3.51 1 96.62 494 SER A N 1
ATOM 4016 C CA . SER A 1 494 ? -3.176 -28.484 4.867 1 96.62 494 SER A CA 1
ATOM 4017 C C . SER A 1 494 ? -4.152 -27.5 5.504 1 96.62 494 SER A C 1
ATOM 4019 O O . SER A 1 494 ? -5.051 -27.906 6.246 1 96.62 494 SER A O 1
ATOM 4021 N N . THR A 1 495 ? -3.951 -26.219 5.223 1 97.5 495 THR A N 1
ATOM 4022 C CA . THR A 1 495 ? -4.82 -25.188 5.766 1 97.5 495 THR A CA 1
ATOM 4023 C C . THR A 1 495 ? -6.242 -25.344 5.242 1 97.5 495 THR A C 1
ATOM 4025 O O . THR A 1 495 ? -7.203 -25.266 6.008 1 97.5 495 THR A O 1
ATOM 4028 N N . LEU A 1 496 ? -6.387 -25.609 3.967 1 97.5 496 LEU A N 1
ATOM 4029 C CA . LEU A 1 496 ? -7.695 -25.75 3.338 1 97.5 496 LEU A CA 1
ATOM 4030 C C . LEU A 1 496 ? -8.414 -26.984 3.84 1 97.5 496 LEU A C 1
ATOM 4032 O O . LEU A 1 496 ? -9.625 -26.969 4.07 1 97.5 496 LEU A O 1
ATOM 4036 N N . GLU A 1 497 ? -7.684 -28.062 4.047 1 95.56 497 GLU A N 1
ATOM 4037 C CA . GLU A 1 497 ? -8.258 -29.266 4.641 1 95.56 497 GLU A CA 1
ATOM 4038 C C . GLU A 1 497 ? -8.727 -29 6.07 1 95.56 497 GLU A C 1
ATOM 4040 O O . GLU A 1 497 ? -9.797 -29.469 6.477 1 95.56 497 GLU A O 1
ATOM 4045 N N . ASP A 1 498 ? -7.883 -28.266 6.785 1 96.06 498 ASP A N 1
ATOM 4046 C CA . ASP A 1 498 ? -8.195 -27.938 8.172 1 96.06 498 ASP A CA 1
ATOM 4047 C C . ASP A 1 498 ? -9.477 -27.125 8.273 1 96.06 498 ASP A C 1
ATOM 4049 O O . ASP A 1 498 ? -10.328 -27.391 9.125 1 96.06 498 ASP A O 1
ATOM 4053 N N . ILE A 1 499 ? -9.641 -26.156 7.422 1 96.94 499 ILE A N 1
ATOM 4054 C CA . ILE A 1 499 ? -10.82 -25.297 7.387 1 96.94 499 ILE A CA 1
ATOM 4055 C C . ILE A 1 499 ? -12.062 -26.141 7.074 1 96.94 499 ILE A C 1
ATOM 4057 O O . ILE A 1 499 ? -13.141 -25.875 7.609 1 96.94 499 ILE A O 1
ATOM 4061 N N . LEU A 1 500 ? -11.906 -27.156 6.266 1 95.25 500 LEU A N 1
ATOM 4062 C CA . LEU A 1 500 ? -13.031 -27.953 5.793 1 95.25 500 LEU A CA 1
ATOM 4063 C C . LEU A 1 500 ? -13.469 -28.969 6.855 1 95.25 500 LEU A C 1
ATOM 4065 O O . LEU A 1 500 ? -14.664 -29.078 7.152 1 95.25 500 LEU A O 1
ATOM 4069 N N . TYR A 1 501 ? -12.531 -29.672 7.508 1 92 501 TYR A N 1
ATOM 4070 C CA . TYR A 1 501 ? -12.914 -30.875 8.242 1 92 501 TYR A CA 1
ATOM 4071 C C . TYR A 1 501 ? -12.695 -30.688 9.734 1 92 501 TYR A C 1
ATOM 4073 O O . TYR A 1 501 ? -13.367 -31.328 10.547 1 92 501 TYR A O 1
ATOM 4081 N N . ASN A 1 502 ? -11.836 -29.812 10.148 1 90 502 ASN A N 1
ATOM 4082 C CA . ASN A 1 502 ? -11.422 -29.859 11.547 1 90 502 ASN A CA 1
ATOM 4083 C C . ASN A 1 502 ? -11.797 -28.578 12.281 1 90 502 ASN A C 1
ATOM 4085 O O . ASN A 1 502 ? -12.43 -28.625 13.336 1 90 502 ASN A O 1
ATOM 4089 N N . GLN A 1 503 ? -11.57 -27.438 11.742 1 89.69 503 GLN A N 1
ATOM 4090 C CA . GLN A 1 503 ? -11.664 -26.156 12.445 1 89.69 503 GLN A CA 1
ATOM 4091 C C . GLN A 1 503 ? -13.117 -25.797 12.742 1 89.69 503 GLN A C 1
ATOM 4093 O O . GLN A 1 503 ? -13.422 -25.234 13.797 1 89.69 503 GLN A O 1
ATOM 4098 N N . PRO A 1 504 ? -14.062 -26.203 11.867 1 88.44 504 PRO A N 1
ATOM 4099 C CA . PRO A 1 504 ? -15.445 -25.812 12.156 1 88.44 504 PRO A CA 1
ATOM 4100 C C . PRO A 1 504 ? -15.969 -26.406 13.461 1 88.44 504 PRO A C 1
ATOM 4102 O O . PRO A 1 504 ? -16.688 -25.75 14.203 1 88.44 504 PRO A O 1
ATOM 4105 N N . SER A 1 505 ? -15.531 -27.594 13.734 1 86.31 505 SER A N 1
ATOM 4106 C CA . SER A 1 505 ? -15.992 -28.266 14.953 1 86.31 505 SER A CA 1
ATOM 4107 C C . SER A 1 505 ? -15.438 -27.578 16.203 1 86.31 505 SER A C 1
ATOM 4109 O O . SER A 1 505 ? -16.016 -27.672 17.281 1 86.31 505 SER A O 1
ATOM 4111 N N . ALA A 1 506 ? -14.383 -26.891 16.062 1 89.88 506 ALA A N 1
ATOM 4112 C CA . ALA A 1 506 ? -13.742 -26.203 17.188 1 89.88 506 ALA A CA 1
ATOM 4113 C C . ALA A 1 506 ? -13.961 -24.688 17.094 1 89.88 506 ALA A C 1
ATOM 4115 O O . ALA A 1 506 ? -13.273 -23.922 17.781 1 89.88 506 ALA A O 1
ATOM 4116 N N . ALA A 1 507 ? -14.812 -24.266 16.25 1 91.62 507 ALA A N 1
ATOM 4117 C CA . ALA A 1 507 ? -15.117 -22.844 16.062 1 91.62 507 ALA A CA 1
ATOM 4118 C C . ALA A 1 507 ? -13.852 -22.047 15.797 1 91.62 507 ALA A C 1
ATOM 4120 O O . ALA A 1 507 ? -13.703 -20.922 16.297 1 91.62 507 ALA A O 1
ATOM 4121 N N . PHE A 1 508 ? -12.859 -22.734 15.18 1 95.06 508 PHE A N 1
ATOM 4122 C CA . PHE A 1 508 ? -11.609 -22.125 14.734 1 95.06 508 PHE A CA 1
ATOM 4123 C C . PHE A 1 508 ? -10.773 -21.672 15.922 1 95.06 508 PHE A C 1
ATOM 4125 O O . PHE A 1 508 ? -10.125 -20.625 15.867 1 95.06 508 PHE A O 1
ATOM 4132 N N . SER A 1 509 ? -10.812 -22.391 16.969 1 94.31 509 SER A N 1
ATOM 4133 C CA . SER A 1 509 ? -10.094 -22.031 18.188 1 94.31 509 SER A CA 1
ATOM 4134 C C . SER A 1 509 ? -8.977 -23.031 18.484 1 94.31 509 SER A C 1
ATOM 4136 O O . SER A 1 509 ? -8.18 -22.812 19.391 1 94.31 509 SER A O 1
ATOM 4138 N N . ASP A 1 510 ? -8.93 -24.125 17.703 1 95.81 510 ASP A N 1
ATOM 4139 C CA . ASP A 1 510 ? -7.895 -25.141 17.922 1 95.81 510 ASP A CA 1
ATOM 4140 C C . ASP A 1 510 ? -6.578 -24.719 17.266 1 95.81 510 ASP A C 1
ATOM 4142 O O . ASP A 1 510 ? -6.41 -24.859 16.062 1 95.81 510 ASP A O 1
ATOM 4146 N N . LEU A 1 511 ? -5.664 -24.375 18.078 1 97.25 511 LEU A N 1
ATOM 4147 C CA . LEU A 1 511 ? -4.391 -23.875 17.562 1 97.25 511 LEU A CA 1
ATOM 4148 C C . LEU A 1 511 ? -3.314 -24.953 17.656 1 97.25 511 LEU A C 1
ATOM 4150 O O . LEU A 1 511 ? -2.162 -24.719 17.281 1 97.25 511 LEU A O 1
ATOM 4154 N N . SER A 1 512 ? -3.617 -26.125 18.156 1 95.75 512 SER A N 1
ATOM 4155 C CA . SER A 1 512 ? -2.633 -27.188 18.359 1 95.75 512 SER A CA 1
ATOM 4156 C C . SER A 1 512 ? -2.127 -27.734 17.031 1 95.75 512 SER A C 1
ATOM 4158 O O . SER A 1 512 ? -2.887 -27.828 16.062 1 95.75 512 SER A O 1
ATOM 4160 N N . PHE A 1 513 ? -0.895 -28.125 17.047 1 94.88 513 PHE A N 1
ATOM 4161 C CA . PHE A 1 513 ? -0.306 -28.75 15.867 1 94.88 513 PHE A CA 1
ATOM 4162 C C . PHE A 1 513 ? -1.062 -30.016 15.477 1 94.88 513 PHE A C 1
ATOM 4164 O O . PHE A 1 513 ? -1.468 -30.781 16.344 1 94.88 513 PHE A O 1
ATOM 4171 N N . LYS A 1 514 ? -1.27 -30.172 14.156 1 91.81 514 LYS A N 1
ATOM 4172 C CA . LYS A 1 514 ? -1.961 -31.359 13.641 1 91.81 514 LYS A CA 1
ATOM 4173 C C . LYS A 1 514 ? -1.313 -31.859 12.352 1 91.81 514 LYS A C 1
ATOM 4175 O O . LYS A 1 514 ? -0.972 -31.062 11.477 1 91.81 514 LYS A O 1
ATOM 4180 N N . ARG A 1 515 ? -1.215 -33.125 12.25 1 87.62 515 ARG A N 1
ATOM 4181 C CA . ARG A 1 515 ? -0.766 -33.75 11.008 1 87.62 515 ARG A CA 1
ATOM 4182 C C . ARG A 1 515 ? -1.951 -34.25 10.188 1 87.62 515 ARG A C 1
ATOM 4184 O O . ARG A 1 515 ? -2.83 -34.938 10.703 1 87.62 515 ARG A O 1
ATOM 4191 N N . PHE A 1 516 ? -2.244 -33.906 9.109 1 78.44 516 PHE A N 1
ATOM 4192 C CA . PHE A 1 516 ? -3.412 -34.219 8.297 1 78.44 516 PHE A CA 1
ATOM 4193 C C . PHE A 1 516 ? -3.184 -35.531 7.512 1 78.44 516 PHE A C 1
ATOM 4195 O O . PHE A 1 516 ? -4.113 -36.312 7.316 1 78.44 516 PHE A O 1
ATOM 4202 N N . ASP A 1 517 ? -2.178 -35.812 6.789 1 67.56 517 ASP A N 1
ATOM 4203 C CA . ASP A 1 517 ? -1.93 -37.031 6.027 1 67.56 517 ASP A CA 1
ATOM 4204 C C . ASP A 1 517 ? -0.745 -37.812 6.602 1 67.56 517 ASP A C 1
ATOM 4206 O O . ASP A 1 517 ? -0.088 -37.344 7.535 1 67.56 517 ASP A O 1
ATOM 4210 N N . SER A 1 518 ? -0.793 -39.156 6.398 1 54.19 518 SER A N 1
ATOM 4211 C CA . SER A 1 518 ? 0.292 -40.031 6.852 1 54.19 518 SER A CA 1
ATOM 4212 C C . SER A 1 518 ? 1.653 -39.438 6.527 1 54.19 518 SER A C 1
ATOM 4214 O O . SER A 1 518 ? 2.615 -39.594 7.277 1 54.19 518 SER A O 1
ATOM 4216 N N . ASP A 1 519 ? 1.782 -38.75 5.516 1 57.28 519 ASP A N 1
ATOM 4217 C CA . ASP A 1 519 ? 3.047 -38.094 5.172 1 57.28 519 ASP A CA 1
ATOM 4218 C C . ASP A 1 519 ? 2.83 -36.625 4.777 1 57.28 519 ASP A C 1
ATOM 4220 O O . ASP A 1 519 ? 2.938 -36.281 3.602 1 57.28 519 ASP A O 1
ATOM 4224 N N . PRO A 1 520 ? 2.545 -35.844 5.922 1 66.56 520 PRO A N 1
ATOM 4225 C CA . PRO A 1 520 ? 2.092 -34.5 5.555 1 66.56 520 PRO A CA 1
ATOM 4226 C C . PRO A 1 520 ? 3.236 -33.594 5.094 1 66.56 520 PRO A C 1
ATOM 4228 O O . PRO A 1 520 ? 4.277 -33.531 5.75 1 66.56 520 PRO A O 1
ATOM 4231 N N . ARG A 1 521 ? 3.062 -33.094 3.871 1 85.81 521 ARG A N 1
ATOM 4232 C CA . ARG A 1 521 ? 4.086 -32.188 3.371 1 85.81 521 ARG A CA 1
ATOM 4233 C C . ARG A 1 521 ? 3.861 -30.766 3.895 1 85.81 521 ARG A C 1
ATOM 4235 O O . ARG A 1 521 ? 4.777 -29.938 3.885 1 85.81 521 ARG A O 1
ATOM 4242 N N . GLY A 1 522 ? 2.723 -30.469 4.387 1 93.88 522 GLY A N 1
ATOM 4243 C CA . GLY A 1 522 ? 2.436 -29.125 4.844 1 93.88 522 GLY A CA 1
ATOM 4244 C C . GLY A 1 522 ? 1.797 -29.078 6.219 1 93.88 522 GLY A C 1
ATOM 4245 O O . GLY A 1 522 ? 1.482 -30.125 6.797 1 93.88 522 GLY A O 1
ATOM 4246 N N . SER A 1 523 ? 1.764 -27.938 6.836 1 95.69 523 SER A N 1
ATOM 4247 C CA . SER A 1 523 ? 1.107 -27.641 8.109 1 95.69 523 SER A CA 1
ATOM 4248 C C . SER A 1 523 ? 0.086 -26.516 7.949 1 95.69 523 SER A C 1
ATOM 4250 O O . SER A 1 523 ? 0.292 -25.578 7.168 1 95.69 523 SER A O 1
ATOM 4252 N N . SER A 1 524 ? -1.021 -26.656 8.703 1 97.06 524 SER A N 1
ATOM 4253 C CA . SER A 1 524 ? -2.061 -25.641 8.602 1 97.06 524 SER A CA 1
ATOM 4254 C C . SER A 1 524 ? -1.584 -24.297 9.156 1 97.06 524 SER A C 1
ATOM 4256 O O . SER A 1 524 ? -1.046 -24.25 10.266 1 97.06 524 SER A O 1
ATOM 4258 N N . LEU A 1 525 ? -1.805 -23.219 8.453 1 98.12 525 LEU A N 1
ATOM 4259 C CA . LEU A 1 525 ? -1.43 -21.875 8.867 1 98.12 525 LEU A CA 1
ATOM 4260 C C . LEU A 1 525 ? -2.258 -21.422 10.062 1 98.12 525 LEU A C 1
ATOM 4262 O O . LEU A 1 525 ? -1.917 -20.438 10.719 1 98.12 525 LEU A O 1
ATOM 4266 N N . LEU A 1 526 ? -3.408 -22.141 10.352 1 98 526 LEU A N 1
ATOM 4267 C CA . LEU A 1 526 ? -4.297 -21.75 11.445 1 98 526 LEU A CA 1
ATOM 4268 C C . LEU A 1 526 ? -3.791 -22.297 12.773 1 98 526 LEU A C 1
ATOM 4270 O O . LEU A 1 526 ? -4.297 -21.906 13.836 1 98 526 LEU A O 1
ATOM 4274 N N . ARG A 1 527 ? -2.797 -23.094 12.695 1 97.38 527 ARG A N 1
ATOM 4275 C CA . ARG A 1 527 ? -2.309 -23.828 13.859 1 97.38 527 ARG A CA 1
ATOM 4276 C C . ARG A 1 527 ? -0.836 -23.516 14.117 1 97.38 527 ARG A C 1
ATOM 4278 O O . ARG A 1 527 ? -0.146 -22.984 13.25 1 97.38 527 ARG A O 1
ATOM 4285 N N . LYS A 1 528 ? -0.414 -23.844 15.297 1 97.38 528 LYS A N 1
ATOM 4286 C CA . LYS A 1 528 ? 1.021 -23.844 15.57 1 97.38 528 LYS A CA 1
ATOM 4287 C C . LYS A 1 528 ? 1.742 -24.875 14.703 1 97.38 528 LYS A C 1
ATOM 4289 O O . LYS A 1 528 ? 1.218 -25.953 14.445 1 97.38 528 LYS A O 1
ATOM 4294 N N . PHE A 1 529 ? 2.896 -24.453 14.281 1 96.44 529 PHE A N 1
ATOM 4295 C CA . PHE A 1 529 ? 3.74 -25.422 13.602 1 96.44 529 PHE A CA 1
ATOM 4296 C C . PHE A 1 529 ? 4.359 -26.391 14.594 1 96.44 529 PHE A C 1
ATOM 4298 O O . PHE A 1 529 ? 4.223 -26.219 15.805 1 96.44 529 PHE A O 1
ATOM 4305 N N . GLU A 1 530 ? 4.93 -27.484 14.055 1 93.19 530 GLU A N 1
ATOM 4306 C CA . GLU A 1 530 ? 5.508 -28.516 14.906 1 93.19 530 GLU A CA 1
ATOM 4307 C C . GLU A 1 530 ? 6.555 -27.922 15.852 1 93.19 530 GLU A C 1
ATOM 4309 O O . GLU A 1 530 ? 7.508 -27.281 15.406 1 93.19 530 GLU A O 1
ATOM 4314 N N . SER A 1 531 ? 6.391 -28.109 17.094 1 92.5 531 SER A N 1
ATOM 4315 C CA . SER A 1 531 ? 7.293 -27.562 18.094 1 92.5 531 SER A CA 1
ATOM 4316 C C . SER A 1 531 ? 8.695 -28.141 17.953 1 92.5 531 SER A C 1
ATOM 4318 O O . SER A 1 531 ? 8.852 -29.344 17.719 1 92.5 531 SER A O 1
ATOM 4320 N N . GLY A 1 532 ? 9.734 -27.281 18.031 1 91.06 532 GLY A N 1
ATOM 4321 C CA . GLY A 1 532 ? 11.117 -27.734 18.031 1 91.06 532 GLY A CA 1
ATOM 4322 C C . GLY A 1 532 ? 11.672 -27.953 16.641 1 91.06 532 GLY A C 1
ATOM 4323 O O . GLY A 1 532 ? 12.844 -28.312 16.484 1 91.06 532 GLY A O 1
ATOM 4324 N N . VAL A 1 533 ? 10.852 -27.828 15.664 1 92.12 533 VAL A N 1
ATOM 4325 C CA . VAL A 1 533 ? 11.32 -28.031 14.297 1 92.12 533 VAL A CA 1
ATOM 4326 C C . VAL A 1 533 ? 11.367 -26.688 13.57 1 92.12 533 VAL A C 1
ATOM 4328 O O . VAL A 1 533 ? 10.328 -26.094 13.258 1 92.12 533 VAL A O 1
ATOM 4331 N N . ALA A 1 534 ? 12.578 -26.234 13.289 1 94.12 534 ALA A N 1
ATOM 4332 C CA . ALA A 1 534 ? 12.727 -25 12.531 1 94.12 534 ALA A CA 1
ATOM 4333 C C . ALA A 1 534 ? 12.266 -25.188 11.094 1 94.12 534 ALA A C 1
ATOM 4335 O O . ALA A 1 534 ? 12.508 -26.234 10.484 1 94.12 534 ALA A O 1
ATOM 4336 N N . ARG A 1 535 ? 11.609 -24.297 10.617 1 95.94 535 ARG A N 1
ATOM 4337 C CA . ARG A 1 535 ? 11.172 -24.359 9.227 1 95.94 535 ARG A CA 1
ATOM 4338 C C . ARG A 1 535 ? 12.227 -23.766 8.297 1 95.94 535 ARG A C 1
ATOM 4340 O O . ARG A 1 535 ? 12.422 -22.547 8.273 1 95.94 535 ARG A O 1
ATOM 4347 N N . THR A 1 536 ? 12.906 -24.609 7.578 1 96.38 536 THR A N 1
ATOM 4348 C CA . THR A 1 536 ? 13.969 -24.266 6.637 1 96.38 536 THR A CA 1
ATOM 4349 C C . THR A 1 536 ? 13.812 -25.062 5.34 1 96.38 536 THR A C 1
ATOM 4351 O O . THR A 1 536 ? 12.93 -25.906 5.227 1 96.38 536 THR A O 1
ATOM 4354 N N . CYS A 1 537 ? 14.68 -24.797 4.367 1 95.19 537 CYS A N 1
ATOM 4355 C CA . CYS A 1 537 ? 14.648 -25.547 3.121 1 95.19 537 CYS A CA 1
ATOM 4356 C C . CYS A 1 537 ? 15.086 -27 3.35 1 95.19 537 CYS A C 1
ATOM 4358 O O . CYS A 1 537 ? 14.82 -27.875 2.523 1 95.19 537 CYS A O 1
ATOM 4360 N N . LYS A 1 538 ? 15.719 -27.219 4.453 1 92.81 538 LYS A N 1
ATOM 4361 C CA . LYS A 1 538 ? 16.141 -28.562 4.828 1 92.81 538 LYS A CA 1
ATOM 4362 C C . LYS A 1 538 ? 14.984 -29.375 5.414 1 92.81 538 LYS A C 1
ATOM 4364 O O . LYS A 1 538 ? 14.836 -30.562 5.125 1 92.81 538 LYS A O 1
ATOM 4369 N N . THR A 1 539 ? 14.172 -28.703 6.18 1 93.88 539 THR A N 1
ATOM 4370 C CA . THR A 1 539 ? 13.125 -29.406 6.914 1 93.88 539 THR A CA 1
ATOM 4371 C C . THR A 1 539 ? 11.828 -29.438 6.117 1 93.88 539 THR A C 1
ATOM 4373 O O . THR A 1 539 ? 10.953 -30.266 6.375 1 93.88 539 THR A O 1
ATOM 4376 N N . LEU A 1 540 ? 11.602 -28.578 5.18 1 95.25 540 LEU A N 1
ATOM 4377 C CA . LEU A 1 540 ? 10.414 -28.547 4.336 1 95.25 540 LEU A CA 1
ATOM 4378 C C . LEU A 1 540 ? 10.688 -29.188 2.98 1 95.25 540 LEU A C 1
ATOM 4380 O O . LEU A 1 540 ? 11.844 -29.281 2.551 1 95.25 540 LEU A O 1
ATOM 4384 N N . PRO A 1 541 ? 9.664 -29.703 2.381 1 93.62 541 PRO A N 1
ATOM 4385 C CA . PRO A 1 541 ? 9.859 -30.344 1.078 1 93.62 541 PRO A CA 1
ATOM 4386 C C . PRO A 1 541 ? 10.094 -29.344 -0.046 1 93.62 541 PRO A C 1
ATOM 4388 O O . PRO A 1 541 ? 9.297 -29.25 -0.979 1 93.62 541 PRO A O 1
ATOM 4391 N N . ILE A 1 542 ? 11.258 -28.672 -0.011 1 95.62 542 ILE A N 1
ATOM 4392 C CA . ILE A 1 542 ? 11.656 -27.656 -0.979 1 95.62 542 ILE A CA 1
ATOM 4393 C C . ILE A 1 542 ? 12.898 -28.141 -1.736 1 95.62 542 ILE A C 1
ATOM 4395 O O . ILE A 1 542 ? 13.93 -28.438 -1.129 1 95.62 542 ILE A O 1
ATOM 4399 N N . PRO A 1 543 ? 12.711 -28.281 -3.066 1 92.88 543 PRO A N 1
ATOM 4400 C CA . PRO A 1 543 ? 13.945 -28.547 -3.811 1 92.88 543 PRO A CA 1
ATOM 4401 C C . PRO A 1 543 ? 15.023 -27.484 -3.549 1 92.88 543 PRO A C 1
ATOM 4403 O O . PRO A 1 543 ? 14.727 -26.297 -3.48 1 92.88 543 PRO A O 1
ATOM 4406 N N . PHE A 1 544 ? 16.219 -27.953 -3.449 1 91.06 544 PHE A N 1
ATOM 4407 C CA . PHE A 1 544 ? 17.312 -27.047 -3.078 1 91.06 544 PHE A CA 1
ATOM 4408 C C . PHE A 1 544 ? 17.391 -25.875 -4.047 1 91.06 544 PHE A C 1
ATOM 4410 O O . PHE A 1 544 ? 17.656 -24.75 -3.639 1 91.06 544 PHE A O 1
ATOM 4417 N N . GLN A 1 545 ? 17.156 -26.141 -5.297 1 86.5 545 GLN A N 1
ATOM 4418 C CA . GLN A 1 545 ? 17.328 -25.125 -6.32 1 86.5 545 GLN A CA 1
ATOM 4419 C C . GLN A 1 545 ? 16.297 -24.016 -6.16 1 86.5 545 GLN A C 1
ATOM 4421 O O . GLN A 1 545 ? 16.484 -22.906 -6.68 1 86.5 545 GLN A O 1
ATOM 4426 N N . TYR A 1 546 ? 15.227 -24.25 -5.426 1 93.56 546 TYR A N 1
ATOM 4427 C CA . TYR A 1 546 ? 14.18 -23.25 -5.285 1 93.56 546 TYR A CA 1
ATOM 4428 C C . TYR A 1 546 ? 14.242 -22.578 -3.918 1 93.56 546 TYR A C 1
ATOM 4430 O O . TYR A 1 546 ? 13.438 -21.703 -3.613 1 93.56 546 TYR A O 1
ATOM 4438 N N . CYS A 1 547 ? 15.227 -22.984 -3.104 1 94.88 547 CYS A N 1
ATOM 4439 C CA . CYS A 1 547 ? 15.336 -22.469 -1.739 1 94.88 547 CYS A CA 1
ATOM 4440 C C . CYS A 1 547 ? 15.539 -20.969 -1.731 1 94.88 547 CYS A C 1
ATOM 4442 O O . CYS A 1 547 ? 16.453 -20.453 -2.389 1 94.88 547 CYS A O 1
ATOM 4444 N N . ILE A 1 548 ? 14.789 -20.188 -0.889 1 96.75 548 ILE A N 1
ATOM 4445 C CA . ILE A 1 548 ? 14.883 -18.734 -0.902 1 96.75 548 ILE A CA 1
ATOM 4446 C C . ILE A 1 548 ? 15.75 -18.266 0.262 1 96.75 548 ILE A C 1
ATOM 4448 O O . ILE A 1 548 ? 16.031 -17.078 0.399 1 96.75 548 ILE A O 1
ATOM 4452 N N . CYS A 1 549 ? 16.125 -19.234 1.135 1 95.88 549 CYS A N 1
ATOM 4453 C CA . CYS A 1 549 ? 17.016 -18.875 2.227 1 95.88 549 CYS A CA 1
ATOM 4454 C C . CYS A 1 549 ? 18.312 -18.25 1.69 1 95.88 549 CYS A C 1
ATOM 4456 O O . CYS A 1 549 ? 18.859 -18.734 0.702 1 95.88 549 CYS A O 1
ATOM 4458 N N . GLN A 1 550 ? 18.719 -17.234 2.342 1 93.69 550 GLN A N 1
ATOM 4459 C CA . GLN A 1 550 ? 19.859 -16.438 1.866 1 93.69 550 GLN A CA 1
ATOM 4460 C C . GLN A 1 550 ? 21.141 -16.812 2.588 1 93.69 550 GLN A C 1
ATOM 4462 O O . GLN A 1 550 ? 21.656 -16.047 3.395 1 93.69 550 GLN A O 1
ATOM 4467 N N . TYR A 1 551 ? 21.688 -17.891 2.156 1 91.88 551 TYR A N 1
ATOM 4468 C CA . TYR A 1 551 ? 22.938 -18.375 2.744 1 91.88 551 TYR A CA 1
ATOM 4469 C C . TYR A 1 551 ? 24.125 -17.562 2.254 1 91.88 551 TYR A C 1
ATOM 4471 O O . TYR A 1 551 ? 24.188 -17.172 1.086 1 91.88 551 TYR A O 1
ATOM 4479 N N . LYS A 1 552 ? 25.094 -17.359 3.105 1 91.81 552 LYS A N 1
ATOM 4480 C CA . LYS A 1 552 ? 26.297 -16.625 2.744 1 91.81 552 LYS A CA 1
ATOM 4481 C C . LYS A 1 552 ? 27.141 -17.406 1.753 1 91.81 552 LYS A C 1
ATOM 4483 O O . LYS A 1 552 ? 27.328 -18.609 1.899 1 91.81 552 LYS A O 1
ATOM 4488 N N . LYS A 1 553 ? 27.562 -16.766 0.685 1 92.38 553 LYS A N 1
ATOM 4489 C CA . LYS A 1 553 ? 28.438 -17.344 -0.333 1 92.38 553 LYS A CA 1
ATOM 4490 C C . LYS A 1 553 ? 29.594 -16.406 -0.646 1 92.38 553 LYS A C 1
ATOM 4492 O O . LYS A 1 553 ? 29.469 -15.188 -0.498 1 92.38 553 LYS A O 1
ATOM 4497 N N . THR A 1 554 ? 30.719 -16.953 -1.037 1 94.06 554 THR A N 1
ATOM 4498 C CA . THR A 1 554 ? 31.875 -16.172 -1.444 1 94.06 554 THR A CA 1
ATOM 4499 C C . THR A 1 554 ? 32.344 -16.594 -2.834 1 94.06 554 THR A C 1
ATOM 4501 O O . THR A 1 554 ? 32.125 -17.734 -3.256 1 94.06 554 THR A O 1
ATOM 4504 N N . ASN A 1 555 ? 33 -15.742 -3.512 1 94.38 555 ASN A N 1
ATOM 4505 C CA . ASN A 1 555 ? 33.531 -16.031 -4.832 1 94.38 555 ASN A CA 1
ATOM 4506 C C . ASN A 1 555 ? 34.719 -17.016 -4.754 1 94.38 555 ASN A C 1
ATOM 4508 O O . ASN A 1 555 ? 35.594 -16.875 -3.9 1 94.38 555 ASN A O 1
ATOM 4512 N N . VAL A 1 556 ? 34.625 -17.984 -5.645 1 94 556 VAL A N 1
ATOM 4513 C CA . VAL A 1 556 ? 35.781 -18.844 -5.812 1 94 556 VAL A CA 1
ATOM 4514 C C . VAL A 1 556 ? 36.875 -18.125 -6.598 1 94 556 VAL A C 1
ATOM 4516 O O . VAL A 1 556 ? 36.656 -17.734 -7.75 1 94 556 VAL A O 1
ATOM 4519 N N . THR A 1 557 ? 38 -17.938 -6.062 1 93 557 THR A N 1
ATOM 4520 C CA . THR A 1 557 ? 39.062 -17.125 -6.68 1 93 557 THR A CA 1
ATOM 4521 C C . THR A 1 557 ? 40.031 -18.016 -7.434 1 93 557 THR A C 1
ATOM 4523 O O . THR A 1 557 ? 40.781 -17.531 -8.289 1 93 557 THR A O 1
ATOM 4526 N N . ASP A 1 558 ? 40.094 -19.328 -7.145 1 93.38 558 ASP A N 1
ATOM 4527 C CA . ASP A 1 558 ? 40.969 -20.25 -7.832 1 93.38 558 ASP A CA 1
ATOM 4528 C C . ASP A 1 558 ? 40.5 -20.531 -9.25 1 93.38 558 ASP A C 1
ATOM 4530 O O . ASP A 1 558 ? 39.562 -21.297 -9.445 1 93.38 558 ASP A O 1
ATOM 4534 N N . GLY A 1 559 ? 41.219 -20.031 -10.203 1 93.69 559 GLY A N 1
ATOM 4535 C CA . GLY A 1 559 ? 40.812 -20.156 -11.602 1 93.69 559 GLY A CA 1
ATOM 4536 C C . GLY A 1 559 ? 40.719 -21.594 -12.07 1 93.69 559 GLY A C 1
ATOM 4537 O O . GLY A 1 559 ? 39.844 -21.938 -12.859 1 93.69 559 GLY A O 1
ATOM 4538 N N . LYS A 1 560 ? 41.625 -22.422 -11.672 1 94.25 560 LYS A N 1
ATOM 4539 C CA . LYS A 1 560 ? 41.594 -23.828 -12.055 1 94.25 560 LYS A CA 1
ATOM 4540 C C . LYS A 1 560 ? 40.375 -24.516 -11.508 1 94.25 560 LYS A C 1
ATOM 4542 O O . LYS A 1 560 ? 39.75 -25.344 -12.188 1 94.25 560 LYS A O 1
ATOM 4547 N N . LEU A 1 561 ? 40.062 -24.203 -10.312 1 94.19 561 LEU A N 1
ATOM 4548 C CA . LEU A 1 561 ? 38.875 -24.766 -9.703 1 94.19 561 LEU A CA 1
ATOM 4549 C C . LEU A 1 561 ? 37.625 -24.297 -10.43 1 94.19 561 LEU A C 1
ATOM 4551 O O . LEU A 1 561 ? 36.688 -25.078 -10.656 1 94.19 561 LEU A O 1
ATOM 4555 N N . VAL A 1 562 ? 37.562 -23.016 -10.727 1 96.44 562 VAL A N 1
ATOM 4556 C CA . VAL A 1 562 ? 36.406 -22.438 -11.438 1 96.44 562 VAL A CA 1
ATOM 4557 C C . VAL A 1 562 ? 36.219 -23.188 -12.758 1 96.44 562 VAL A C 1
ATOM 4559 O O . VAL A 1 562 ? 35.094 -23.578 -13.086 1 96.44 562 VAL A O 1
ATOM 4562 N N . GLU A 1 563 ? 37.25 -23.391 -13.414 1 95.06 563 GLU A N 1
ATOM 4563 C CA . GLU A 1 563 ? 37.188 -24.094 -14.703 1 95.06 563 GLU A CA 1
ATOM 4564 C C . GLU A 1 563 ? 36.75 -25.547 -14.523 1 95.06 563 GLU A C 1
ATOM 4566 O O . GLU A 1 563 ? 35.969 -26.062 -15.32 1 95.06 563 GLU A O 1
ATOM 4571 N N . ALA A 1 564 ? 37.312 -26.172 -13.555 1 94.88 564 ALA A N 1
ATOM 4572 C CA . ALA A 1 564 ? 36.938 -27.562 -13.281 1 94.88 564 ALA A CA 1
ATOM 4573 C C . ALA A 1 564 ? 35.469 -27.688 -12.953 1 94.88 564 ALA A C 1
ATOM 4575 O O . ALA A 1 564 ? 34.812 -28.641 -13.398 1 94.88 564 ALA A O 1
ATOM 4576 N N . LEU A 1 565 ? 35 -26.781 -12.164 1 95.38 565 LEU A N 1
ATOM 4577 C CA . LEU A 1 565 ? 33.562 -26.781 -11.789 1 95.38 565 LEU A CA 1
ATOM 4578 C C . LEU A 1 565 ? 32.688 -26.578 -13.016 1 95.38 565 LEU A C 1
ATOM 4580 O O . LEU A 1 565 ? 31.703 -27.297 -13.188 1 95.38 565 LEU A O 1
ATOM 4584 N N . GLY A 1 566 ? 33.031 -25.672 -13.82 1 96.19 566 GLY A N 1
ATOM 4585 C CA . GLY A 1 566 ? 32.281 -25.422 -15.039 1 96.19 566 GLY A CA 1
ATOM 4586 C C . GLY A 1 566 ? 32.25 -26.625 -15.977 1 96.19 566 GLY A C 1
ATOM 4587 O O . GLY A 1 566 ? 31.203 -26.984 -16.516 1 96.19 566 GLY A O 1
ATOM 4588 N N . SER A 1 567 ? 33.406 -27.141 -16.141 1 95.69 567 SER A N 1
ATOM 4589 C CA . SER A 1 567 ? 33.531 -28.312 -17.016 1 95.69 567 SER A CA 1
ATOM 4590 C C . SER A 1 567 ? 32.719 -29.484 -16.5 1 95.69 567 SER A C 1
ATOM 4592 O O . SER A 1 567 ? 32.062 -30.188 -17.281 1 95.69 567 SER A O 1
ATOM 4594 N N . PHE A 1 568 ? 32.844 -29.656 -15.289 1 94.62 568 PHE A N 1
ATOM 4595 C CA . PHE A 1 568 ? 32.031 -30.719 -14.664 1 94.62 568 PHE A CA 1
ATOM 4596 C C . PHE A 1 568 ? 30.562 -30.484 -14.891 1 94.62 568 PHE A C 1
ATOM 4598 O O . PHE A 1 568 ? 29.828 -31.406 -15.266 1 94.62 568 PHE A O 1
ATOM 4605 N N . ALA A 1 569 ? 30.125 -29.266 -14.641 1 94.88 569 ALA A N 1
ATOM 4606 C CA . ALA A 1 569 ? 28.703 -28.906 -14.773 1 94.88 569 ALA A CA 1
ATOM 4607 C C . ALA A 1 569 ? 28.219 -29.141 -16.203 1 94.88 569 ALA A C 1
ATOM 4609 O O . ALA A 1 569 ? 27.172 -29.75 -16.422 1 94.88 569 ALA A O 1
ATOM 4610 N N . ALA A 1 570 ? 28.969 -28.734 -17.125 1 95.69 570 ALA A N 1
ATOM 4611 C CA . ALA A 1 570 ? 28.578 -28.875 -18.531 1 95.69 570 ALA A CA 1
ATOM 4612 C C . ALA A 1 570 ? 28.5 -30.359 -18.922 1 95.69 570 ALA A C 1
ATOM 4614 O O . ALA A 1 570 ? 27.578 -30.766 -19.641 1 95.69 570 ALA A O 1
ATOM 4615 N N . LYS A 1 571 ? 29.453 -31.062 -18.438 1 94.62 571 LYS A N 1
ATOM 4616 C CA . LYS A 1 571 ? 29.453 -32.5 -18.719 1 94.62 571 LYS A CA 1
ATOM 4617 C C . LYS A 1 571 ? 28.234 -33.188 -18.125 1 94.62 571 LYS A C 1
ATOM 4619 O O . LYS A 1 571 ? 27.641 -34.062 -18.734 1 94.62 571 LYS A O 1
ATOM 4624 N N . LYS A 1 572 ? 27.953 -32.781 -16.984 1 92.88 572 LYS A N 1
ATOM 4625 C CA . LYS A 1 572 ? 26.797 -33.375 -16.312 1 92.88 572 LYS A CA 1
ATOM 4626 C C . LYS A 1 572 ? 25.484 -33 -17 1 92.88 572 LYS A C 1
ATOM 4628 O O . LYS A 1 572 ? 24.562 -33.781 -17.078 1 92.88 572 LYS A O 1
ATOM 4633 N N . LEU A 1 573 ? 25.406 -31.797 -17.438 1 93.62 573 LEU A N 1
ATOM 4634 C CA . LEU A 1 573 ? 24.234 -31.359 -18.203 1 93.62 573 LEU A CA 1
ATOM 4635 C C . LEU A 1 573 ? 24.062 -32.219 -19.469 1 93.62 573 LEU A C 1
ATOM 4637 O O . LEU A 1 573 ? 22.953 -32.656 -19.766 1 93.62 573 LEU A O 1
ATOM 4641 N N . ALA A 1 574 ? 25.141 -32.469 -20.125 1 93.69 574 ALA A N 1
ATOM 4642 C CA . ALA A 1 574 ? 25.125 -33.312 -21.312 1 93.69 574 ALA A CA 1
ATOM 4643 C C . ALA A 1 574 ? 24.703 -34.75 -20.938 1 93.69 574 ALA A C 1
ATOM 4645 O O . ALA A 1 574 ? 23.953 -35.375 -21.688 1 93.69 574 ALA A O 1
ATOM 4646 N N . ALA A 1 575 ? 25.188 -35.156 -19.844 1 91.88 575 ALA A N 1
ATOM 4647 C CA . ALA A 1 575 ? 24.906 -36.531 -19.391 1 91.88 575 ALA A CA 1
ATOM 4648 C C . ALA A 1 575 ? 23.422 -36.719 -19.078 1 91.88 575 ALA A C 1
ATOM 4650 O O . ALA A 1 575 ? 22.859 -37.781 -19.297 1 91.88 575 ALA A O 1
ATOM 4651 N N . ILE A 1 576 ? 22.812 -35.719 -18.531 1 90.12 576 ILE A N 1
ATOM 4652 C CA . ILE A 1 576 ? 21.391 -35.781 -18.219 1 90.12 576 ILE A CA 1
ATOM 4653 C C . ILE A 1 576 ? 20.594 -36 -19.5 1 90.12 576 ILE A C 1
ATOM 4655 O O . ILE A 1 576 ? 19.688 -36.844 -19.547 1 90.12 576 ILE A O 1
ATOM 4659 N N . LEU A 1 577 ? 20.938 -35.344 -20.578 1 91.25 577 LEU A N 1
ATOM 4660 C CA . LEU A 1 577 ? 20.234 -35.469 -21.859 1 91.25 577 LEU A CA 1
ATOM 4661 C C . LEU A 1 577 ? 20.484 -36.875 -22.438 1 91.25 577 LEU A C 1
ATOM 4663 O O . LEU A 1 577 ? 19.578 -37.438 -23.062 1 91.25 577 LEU A O 1
ATOM 4667 N N . GLU A 1 578 ? 21.656 -37.344 -22.203 1 92.62 578 GLU A N 1
ATOM 4668 C CA . GLU A 1 578 ? 21.984 -38.688 -22.656 1 92.62 578 GLU A CA 1
ATOM 4669 C C . GLU A 1 578 ? 21.203 -39.75 -21.875 1 92.62 578 GLU A C 1
ATOM 4671 O O . GLU A 1 578 ? 20.656 -40.688 -22.469 1 92.62 578 GLU A O 1
ATOM 4676 N N . SER A 1 579 ? 21.172 -39.5 -20.594 1 88.94 579 SER A N 1
ATOM 4677 C CA . SER A 1 579 ? 20.5 -40.469 -19.734 1 88.94 579 SER A CA 1
ATOM 4678 C C . SER A 1 579 ? 19 -40.5 -20.031 1 88.94 579 SER A C 1
ATOM 4680 O O . SER A 1 579 ? 18.359 -41.562 -19.891 1 88.94 579 SER A O 1
ATOM 4682 N N . GLU A 1 580 ? 18.5 -39.406 -20.391 1 86.69 580 GLU A N 1
ATOM 4683 C CA . GLU A 1 580 ? 17.078 -39.312 -20.703 1 86.69 580 GLU A CA 1
ATOM 4684 C C . GLU A 1 580 ? 16.812 -39.719 -22.156 1 86.69 580 GLU A C 1
ATOM 4686 O O . GLU A 1 580 ? 15.672 -39.625 -22.625 1 86.69 580 GLU A O 1
ATOM 4691 N N . LYS A 1 581 ? 17.906 -40.094 -22.922 1 90.5 581 LYS A N 1
ATOM 4692 C CA . LYS A 1 581 ? 17.844 -40.594 -24.297 1 90.5 581 LYS A CA 1
ATOM 4693 C C . LYS A 1 581 ? 17.281 -39.562 -25.25 1 90.5 581 LYS A C 1
ATOM 4695 O O . LYS A 1 581 ? 16.531 -39.906 -26.172 1 90.5 581 LYS A O 1
ATOM 4700 N N . VAL A 1 582 ? 17.578 -38.312 -24.938 1 91.94 582 VAL A N 1
ATOM 4701 C CA . VAL A 1 582 ? 17.078 -37.281 -25.812 1 91.94 582 VAL A CA 1
ATOM 4702 C C . VAL A 1 582 ? 18.25 -36.5 -26.438 1 91.94 582 VAL A C 1
ATOM 4704 O O . VAL A 1 582 ? 18.047 -35.562 -27.188 1 91.94 582 VAL A O 1
ATOM 4707 N N . ALA A 1 583 ? 19.469 -36.906 -26.156 1 92.62 583 ALA A N 1
ATOM 4708 C CA . ALA A 1 583 ? 20.656 -36.188 -26.609 1 92.62 583 ALA A CA 1
ATOM 4709 C C . ALA A 1 583 ? 20.688 -36.062 -28.141 1 92.62 583 ALA A C 1
ATOM 4711 O O . ALA A 1 583 ? 21.203 -35.094 -28.688 1 92.62 583 ALA A O 1
ATOM 4712 N N . SER A 1 584 ? 20.156 -37.031 -28.781 1 92 584 SER A N 1
ATOM 4713 C CA . SER A 1 584 ? 20.203 -37.062 -30.234 1 92 584 SER A CA 1
ATOM 4714 C C . SER A 1 584 ? 19.359 -35.938 -30.828 1 92 584 SER A C 1
ATOM 4716 O O . SER A 1 584 ? 19.609 -35.5 -31.953 1 92 584 SER A O 1
ATOM 4718 N N . SER A 1 585 ? 18.375 -35.531 -30.125 1 93.56 585 SER A N 1
ATOM 4719 C CA . SER A 1 585 ? 17.484 -34.5 -30.609 1 93.56 585 SER A CA 1
ATOM 4720 C C . SER A 1 585 ? 17.984 -33.125 -30.188 1 93.56 585 SER A C 1
ATOM 4722 O O . SER A 1 585 ? 17.422 -32.094 -30.594 1 93.56 585 SER A O 1
ATOM 4724 N N . CYS A 1 586 ? 19.016 -33.062 -29.375 1 95.06 586 CYS A N 1
ATOM 4725 C CA . CYS A 1 586 ? 19.484 -31.797 -28.797 1 95.06 586 CYS A CA 1
ATOM 4726 C C . CYS A 1 586 ? 20.875 -31.438 -29.328 1 95.06 586 CYS A C 1
ATOM 4728 O O . CYS A 1 586 ? 21.672 -32.344 -29.625 1 95.06 586 CYS A O 1
ATOM 4730 N N . GLU A 1 587 ? 21.125 -30.172 -29.484 1 95.19 587 GLU A N 1
ATOM 4731 C CA . GLU A 1 587 ? 22.484 -29.703 -29.797 1 95.19 587 GLU A CA 1
ATOM 4732 C C . GLU A 1 587 ? 23.469 -30.125 -28.703 1 95.19 587 GLU A C 1
ATOM 4734 O O . GLU A 1 587 ? 23.109 -30.172 -27.516 1 95.19 587 GLU A O 1
ATOM 4739 N N . LYS A 1 588 ? 24.688 -30.359 -29.125 1 94.56 588 LYS A N 1
ATOM 4740 C CA . LYS A 1 588 ? 25.703 -30.828 -28.188 1 94.56 588 LYS A CA 1
ATOM 4741 C C . LYS A 1 588 ? 26.047 -29.75 -27.172 1 94.56 588 LYS A C 1
ATOM 4743 O O . LYS A 1 588 ? 26.281 -28.594 -27.531 1 94.56 588 LYS A O 1
ATOM 4748 N N . ILE A 1 589 ? 26.141 -30.141 -25.938 1 96.19 589 ILE A N 1
ATOM 4749 C CA . ILE A 1 589 ? 26.438 -29.234 -24.828 1 96.19 589 ILE A CA 1
ATOM 4750 C C . ILE A 1 589 ? 27.953 -29.156 -24.625 1 96.19 589 ILE A C 1
ATOM 4752 O O . ILE A 1 589 ? 28.609 -30.172 -24.391 1 96.19 589 ILE A O 1
ATOM 4756 N N . THR A 1 590 ? 28.484 -27.984 -24.797 1 95.5 590 THR A N 1
ATOM 4757 C CA . THR A 1 590 ? 29.875 -27.703 -24.484 1 95.5 590 THR A CA 1
ATOM 4758 C C . THR A 1 590 ? 30.016 -26.406 -23.688 1 95.5 590 THR A C 1
ATOM 4760 O O . THR A 1 590 ? 29.281 -25.438 -23.938 1 95.5 590 THR A O 1
ATOM 4763 N N . LEU A 1 591 ? 30.953 -26.438 -22.781 1 96.94 591 LEU A N 1
ATOM 4764 C CA . LEU A 1 591 ? 31.172 -25.266 -21.938 1 96.94 591 LEU A CA 1
ATOM 4765 C C . LEU A 1 591 ? 31.75 -24.109 -22.75 1 96.94 591 LEU A C 1
ATOM 4767 O O . LEU A 1 591 ? 32.719 -24.281 -23.5 1 96.94 591 LEU A O 1
ATOM 4771 N N . SER A 1 592 ? 31.141 -22.984 -22.672 1 96.81 592 SER A N 1
ATOM 4772 C CA . SER A 1 592 ? 31.734 -21.766 -23.219 1 96.81 592 SER A CA 1
ATOM 4773 C C . SER A 1 592 ? 32.625 -21.062 -22.172 1 96.81 592 SER A C 1
ATOM 4775 O O . SER A 1 592 ? 33.812 -20.969 -22.359 1 96.81 592 SER A O 1
ATOM 4777 N N . ASN A 1 593 ? 32 -20.625 -21.109 1 96.5 593 ASN A N 1
ATOM 4778 C CA . ASN A 1 593 ? 32.719 -20.016 -19.984 1 96.5 593 ASN A CA 1
ATOM 4779 C C . ASN A 1 593 ? 31.906 -20.078 -18.703 1 96.5 593 ASN A C 1
ATOM 4781 O O . ASN A 1 593 ? 30.703 -20.344 -18.734 1 96.5 593 ASN A O 1
ATOM 4785 N N . VAL A 1 594 ? 32.594 -19.891 -17.641 1 96.88 594 VAL A N 1
ATOM 4786 C CA . VAL A 1 594 ? 31.953 -19.797 -16.344 1 96.88 594 VAL A CA 1
ATOM 4787 C C . VAL A 1 594 ? 31.672 -18.328 -16.016 1 96.88 594 VAL A C 1
ATOM 4789 O O . VAL A 1 594 ? 32.594 -17.5 -15.984 1 96.88 594 VAL A O 1
ATOM 4792 N N . ILE A 1 595 ? 30.422 -18.016 -15.781 1 94.19 595 ILE A N 1
ATOM 4793 C CA . ILE A 1 595 ? 30.016 -16.656 -15.438 1 94.19 595 ILE A CA 1
ATOM 4794 C C . ILE A 1 595 ? 30.375 -16.359 -13.984 1 94.19 595 ILE A C 1
ATOM 4796 O O . ILE A 1 595 ? 30.922 -15.305 -13.68 1 94.19 595 ILE A O 1
ATOM 4800 N N . GLU A 1 596 ? 30.016 -17.281 -13.086 1 94.44 596 GLU A N 1
ATOM 4801 C CA . GLU A 1 596 ? 30.234 -17.094 -11.656 1 94.44 596 GLU A CA 1
ATOM 4802 C C . GLU A 1 596 ? 30.328 -18.438 -10.938 1 94.44 596 GLU A C 1
ATOM 4804 O O . GLU A 1 596 ? 29.594 -19.375 -11.266 1 94.44 596 GLU A O 1
ATOM 4809 N N . ALA A 1 597 ? 31.281 -18.562 -10.055 1 95.94 597 ALA A N 1
ATOM 4810 C CA . ALA A 1 597 ? 31.391 -19.688 -9.141 1 95.94 597 ALA A CA 1
ATOM 4811 C C . ALA A 1 597 ? 31.438 -19.219 -7.688 1 95.94 597 ALA A C 1
ATOM 4813 O O . ALA A 1 597 ? 32.344 -18.453 -7.312 1 95.94 597 ALA A O 1
ATOM 4814 N N . LEU A 1 598 ? 30.453 -19.688 -6.973 1 94.69 598 LEU A N 1
ATOM 4815 C CA . LEU A 1 598 ? 30.359 -19.281 -5.57 1 94.69 598 LEU A CA 1
ATOM 4816 C C . LEU A 1 598 ? 30.516 -20.5 -4.652 1 94.69 598 LEU A C 1
ATOM 4818 O O . LEU A 1 598 ? 30.109 -21.609 -5.008 1 94.69 598 LEU A O 1
ATOM 4822 N N . GLU A 1 599 ? 31.141 -20.266 -3.537 1 92.88 599 GLU A N 1
ATOM 4823 C CA . GLU A 1 599 ? 31.266 -21.281 -2.502 1 92.88 599 GLU A CA 1
ATOM 4824 C C . GLU A 1 599 ? 30.453 -20.922 -1.265 1 92.88 599 GLU A C 1
ATOM 4826 O O . GLU A 1 599 ? 30.547 -19.797 -0.764 1 92.88 599 GLU A O 1
ATOM 4831 N N . PHE A 1 600 ? 29.641 -21.875 -0.815 1 90.44 600 PHE A N 1
ATOM 4832 C CA . PHE A 1 600 ? 28.875 -21.656 0.413 1 90.44 600 PHE A CA 1
ATOM 4833 C C . PHE A 1 600 ? 29.797 -21.594 1.619 1 90.44 600 PHE A C 1
ATOM 4835 O O . PHE A 1 600 ? 30.75 -22.375 1.732 1 90.44 600 PHE A O 1
ATOM 4842 N N . VAL A 1 601 ? 29.562 -20.578 2.496 1 87.31 601 VAL A N 1
ATOM 4843 C CA . VAL A 1 601 ? 30.344 -20.438 3.723 1 87.31 601 VAL A CA 1
ATOM 4844 C C . VAL A 1 601 ? 29.766 -21.344 4.805 1 87.31 601 VAL A C 1
ATOM 4846 O O . VAL A 1 601 ? 28.688 -21.062 5.34 1 87.31 601 VAL A O 1
ATOM 4849 N N . LEU A 1 602 ? 30.438 -22.359 5.043 1 74.38 602 LEU A N 1
ATOM 4850 C CA . LEU A 1 602 ? 29.984 -23.297 6.062 1 74.38 602 LEU A CA 1
ATOM 4851 C C . LEU A 1 602 ? 30.609 -22.969 7.418 1 74.38 602 LEU A C 1
ATOM 4853 O O . LEU A 1 602 ? 31.75 -22.5 7.488 1 74.38 602 LEU A O 1
ATOM 4857 N N . PRO A 1 603 ? 29.812 -22.766 8.547 1 63.03 603 PRO A N 1
ATOM 4858 C CA . PRO A 1 603 ? 30.375 -22.359 9.836 1 63.03 603 PRO A CA 1
ATOM 4859 C C . PRO A 1 603 ? 31.625 -23.156 10.203 1 63.03 603 PRO A C 1
ATOM 4861 O O . PRO A 1 603 ? 32.562 -22.594 10.773 1 63.03 603 PRO A O 1
ATOM 4864 N N . HIS A 1 604 ? 31.562 -24.531 10.664 1 54.25 604 HIS A N 1
ATOM 4865 C CA . HIS A 1 604 ? 32.594 -25.219 11.422 1 54.25 604 HIS A CA 1
ATOM 4866 C C . HIS A 1 604 ? 33.781 -25.594 10.523 1 54.25 604 HIS A C 1
ATOM 4868 O O . HIS A 1 604 ? 33.719 -26.609 9.82 1 54.25 604 HIS A O 1
ATOM 4874 N N . LYS A 1 605 ? 34.5 -24.656 9.938 1 47.84 605 LYS A N 1
ATOM 4875 C CA . LYS A 1 605 ? 35.75 -25.188 9.383 1 47.84 605 LYS A CA 1
ATOM 4876 C C . LYS A 1 605 ? 36.562 -25.906 10.453 1 47.84 605 LYS A C 1
ATOM 4878 O O . LYS A 1 605 ? 37.438 -25.297 11.086 1 47.84 605 LYS A O 1
ATOM 4883 N N . ASN A 1 606 ? 36.094 -26.578 11.406 1 42.06 606 ASN A N 1
ATOM 4884 C CA . ASN A 1 606 ? 37.125 -27.297 12.141 1 42.06 606 ASN A CA 1
ATOM 4885 C C . ASN A 1 606 ? 37.969 -28.141 11.203 1 42.06 606 ASN A C 1
ATOM 4887 O O . ASN A 1 606 ? 37.469 -28.734 10.25 1 42.06 606 ASN A O 1
ATOM 4891 N N . ALA A 1 607 ? 39.375 -28.062 11.195 1 41.94 607 ALA A N 1
ATOM 4892 C CA . ALA A 1 607 ? 40.562 -28.609 10.523 1 41.94 607 ALA A CA 1
ATOM 4893 C C . ALA A 1 607 ? 40.344 -30.094 10.18 1 41.94 607 ALA A C 1
ATOM 4895 O O . ALA A 1 607 ? 40.969 -30.609 9.25 1 41.94 607 ALA A O 1
ATOM 4896 N N . THR A 1 608 ? 39.938 -30.922 11.133 1 41.19 608 THR A N 1
ATOM 4897 C CA . THR A 1 608 ? 40.281 -32.344 10.961 1 41.19 608 THR A CA 1
ATOM 4898 C C . THR A 1 608 ? 39.375 -33 9.93 1 41.19 608 THR A C 1
ATOM 4900 O O . THR A 1 608 ? 39.656 -34.062 9.43 1 41.19 608 THR A O 1
ATOM 4903 N N . GLN A 1 609 ? 38 -32.969 10.125 1 43.97 609 GLN A N 1
ATOM 4904 C CA . GLN A 1 609 ? 37.125 -33.906 9.445 1 43.97 609 GLN A CA 1
ATOM 4905 C C . GLN A 1 609 ? 36.906 -33.5 7.996 1 43.97 609 GLN A C 1
ATOM 4907 O O . GLN A 1 609 ? 37.125 -32.344 7.629 1 43.97 609 GLN A O 1
ATOM 4912 N N . PHE A 1 610 ? 36.25 -34.438 7.105 1 48.41 610 PHE A N 1
ATOM 4913 C CA . PHE A 1 610 ? 36 -34.531 5.676 1 48.41 610 PHE A CA 1
ATOM 4914 C C . PHE A 1 610 ? 35.344 -33.25 5.168 1 48.41 610 PHE A C 1
ATOM 4916 O O . PHE A 1 610 ? 34.25 -32.875 5.621 1 48.41 610 PHE A O 1
ATOM 4923 N N . GLU A 1 611 ? 36.062 -32.281 4.742 1 60.72 611 GLU A N 1
ATOM 4924 C CA . GLU A 1 611 ? 35.812 -30.906 4.305 1 60.72 611 GLU A CA 1
ATOM 4925 C C . GLU A 1 611 ? 34.875 -30.875 3.105 1 60.72 611 GLU A C 1
ATOM 4927 O O . GLU A 1 611 ? 35.219 -31.359 2.023 1 60.72 611 GLU A O 1
ATOM 4932 N N . VAL A 1 612 ? 33.5 -31.141 3.186 1 75.38 612 VAL A N 1
ATOM 4933 C CA . VAL A 1 612 ? 32.562 -30.969 2.092 1 75.38 612 VAL A CA 1
ATOM 4934 C C . VAL A 1 612 ? 32.469 -29.484 1.726 1 75.38 612 VAL A C 1
ATOM 4936 O O . VAL A 1 612 ? 32.312 -28.625 2.604 1 75.38 612 VAL A O 1
ATOM 4939 N N . SER A 1 613 ? 32.781 -29.266 0.412 1 85.25 613 SER A N 1
ATOM 4940 C CA . SER A 1 613 ? 32.562 -27.938 -0.145 1 85.25 613 SER A CA 1
ATOM 4941 C C . SER A 1 613 ? 31.328 -27.922 -1.059 1 85.25 613 SER A C 1
ATOM 4943 O O . SER A 1 613 ? 31.094 -28.875 -1.806 1 85.25 613 SER A O 1
ATOM 4945 N N . LEU A 1 614 ? 30.531 -26.969 -0.849 1 89.5 614 LEU A N 1
ATOM 4946 C CA . LEU A 1 614 ? 29.375 -26.781 -1.714 1 89.5 614 LEU A CA 1
ATOM 4947 C C . LEU A 1 614 ? 29.531 -25.531 -2.57 1 89.5 614 LEU A C 1
ATOM 4949 O O . LEU A 1 614 ? 29.844 -24.453 -2.051 1 89.5 614 LEU A O 1
ATOM 4953 N N . TYR A 1 615 ? 29.375 -25.719 -3.867 1 91.75 615 TYR A N 1
ATOM 4954 C CA . TYR A 1 615 ? 29.531 -24.625 -4.828 1 91.75 615 TYR A CA 1
ATOM 4955 C C . TYR A 1 615 ? 28.234 -24.375 -5.586 1 91.75 615 TYR A C 1
ATOM 4957 O O . TYR A 1 615 ? 27.359 -25.234 -5.629 1 91.75 615 TYR A O 1
ATOM 4965 N N . GLU A 1 616 ? 28.031 -23.219 -6.02 1 92.56 616 GLU A N 1
ATOM 4966 C CA . GLU A 1 616 ? 27.031 -22.859 -7.02 1 92.56 616 GLU A CA 1
ATOM 4967 C C . GLU A 1 616 ? 27.688 -22.25 -8.258 1 92.56 616 GLU A C 1
ATOM 4969 O O . GLU A 1 616 ? 28.375 -21.234 -8.172 1 92.56 616 GLU A O 1
ATOM 4974 N N . VAL A 1 617 ? 27.484 -22.891 -9.352 1 94.31 617 VAL A N 1
ATOM 4975 C CA . VAL A 1 617 ? 28.188 -22.484 -10.562 1 94.31 617 VAL A CA 1
ATOM 4976 C C . VAL A 1 617 ? 27.188 -22.016 -11.609 1 94.31 617 VAL A C 1
ATOM 4978 O O . VAL A 1 617 ? 26.188 -22.703 -11.875 1 94.31 617 VAL A O 1
ATOM 4981 N N . THR A 1 618 ? 27.375 -20.828 -12.156 1 93.69 618 THR A N 1
ATOM 4982 C CA . THR A 1 618 ? 26.641 -20.312 -13.312 1 93.69 618 THR A CA 1
ATOM 4983 C C . THR A 1 618 ? 27.547 -20.266 -14.539 1 93.69 618 THR A C 1
ATOM 4985 O O . THR A 1 618 ? 28.641 -19.688 -14.5 1 93.69 618 THR A O 1
ATOM 4988 N N . PHE A 1 619 ? 27.094 -20.875 -15.641 1 95.25 619 PHE A N 1
ATOM 4989 C CA . PHE A 1 619 ? 27.984 -21.016 -16.781 1 95.25 619 PHE A CA 1
ATOM 4990 C C . PHE A 1 619 ? 27.219 -20.875 -18.094 1 95.25 619 PHE A C 1
ATOM 4992 O O . PHE A 1 619 ? 25.984 -21.031 -18.125 1 95.25 619 PHE A O 1
ATOM 4999 N N . ASN A 1 620 ? 27.969 -20.594 -19.125 1 96.19 620 ASN A N 1
ATOM 5000 C CA . ASN A 1 620 ? 27.469 -20.484 -20.5 1 96.19 620 ASN A CA 1
ATOM 5001 C C . ASN A 1 620 ? 27.766 -21.75 -21.297 1 96.19 620 ASN A C 1
ATOM 5003 O O . ASN A 1 620 ? 28.859 -22.297 -21.203 1 96.19 620 ASN A O 1
ATOM 5007 N N . VAL A 1 621 ? 26.734 -22.094 -21.984 1 96.06 621 VAL A N 1
ATOM 5008 C CA . VAL A 1 621 ? 26.922 -23.172 -22.969 1 96.06 621 VAL A CA 1
ATOM 5009 C C . VAL A 1 621 ? 27.188 -22.562 -24.344 1 96.06 621 VAL A C 1
ATOM 5011 O O . VAL A 1 621 ? 26.562 -21.578 -24.734 1 96.06 621 VAL A O 1
ATOM 5014 N N . SER A 1 622 ? 28.078 -23.172 -25.031 1 95.38 622 SER A N 1
ATOM 5015 C CA . SER A 1 622 ? 28.516 -22.625 -26.312 1 95.38 622 SER A CA 1
ATOM 5016 C C . SER A 1 622 ? 27.469 -22.859 -27.391 1 95.38 622 SER A C 1
ATOM 5018 O O . SER A 1 622 ? 26.641 -23.781 -27.281 1 95.38 622 SER A O 1
ATOM 5020 N N . ALA A 1 623 ? 27.516 -22.062 -28.406 1 93.38 623 ALA A N 1
ATOM 5021 C CA . ALA A 1 623 ? 26.703 -22.281 -29.594 1 93.38 623 ALA A CA 1
ATOM 5022 C C . ALA A 1 623 ? 27.062 -23.609 -30.266 1 93.38 623 ALA A C 1
ATOM 5024 O O . ALA A 1 623 ? 28.234 -24 -30.266 1 93.38 623 ALA A O 1
ATOM 5025 N N . PRO A 1 624 ? 26.125 -24.266 -30.828 1 93.5 624 PRO A N 1
ATOM 5026 C CA . PRO A 1 624 ? 24.75 -23.828 -31.078 1 93.5 624 PRO A CA 1
ATOM 5027 C C . PRO A 1 624 ? 23.812 -24.156 -29.922 1 93.5 624 PRO A C 1
ATOM 5029 O O . PRO A 1 624 ? 22.641 -23.75 -29.938 1 93.5 624 PRO A O 1
ATOM 5032 N N . ALA A 1 625 ? 24.109 -24.969 -28.953 1 93.94 625 ALA A N 1
ATOM 5033 C CA . ALA A 1 625 ? 23.219 -25.359 -27.859 1 93.94 625 ALA A CA 1
ATOM 5034 C C . ALA A 1 625 ? 22.812 -24.141 -27.031 1 93.94 625 ALA A C 1
ATOM 5036 O O . ALA A 1 625 ? 21.641 -24.016 -26.641 1 93.94 625 ALA A O 1
ATOM 5037 N N . LEU A 1 626 ? 23.766 -23.203 -26.828 1 92 626 LEU A N 1
ATOM 5038 C CA . LEU A 1 626 ? 23.547 -21.953 -26.109 1 92 626 LEU A CA 1
ATOM 5039 C C . LEU A 1 626 ? 22.891 -22.188 -24.766 1 92 626 LEU A C 1
ATOM 5041 O O . LEU A 1 626 ? 22.469 -23.312 -24.469 1 92 626 LEU A O 1
ATOM 5045 N N . GLY A 1 627 ? 22.812 -21.125 -23.984 1 92.06 627 GLY A N 1
ATOM 5046 C CA . GLY A 1 627 ? 22.109 -21.188 -22.719 1 92.06 627 GLY A CA 1
ATOM 5047 C C . GLY A 1 627 ? 22.984 -20.781 -21.531 1 92.06 627 GLY A C 1
ATOM 5048 O O . GLY A 1 627 ? 24.203 -20.938 -21.578 1 92.06 627 GLY A O 1
ATOM 5049 N N . VAL A 1 628 ? 22.328 -20.25 -20.531 1 92.19 628 VAL A N 1
ATOM 5050 C CA . VAL A 1 628 ? 22.969 -19.953 -19.25 1 92.19 628 VAL A CA 1
ATOM 5051 C C . VAL A 1 628 ? 22.359 -20.828 -18.156 1 92.19 628 VAL A C 1
ATOM 5053 O O . VAL A 1 628 ? 21.141 -20.812 -17.938 1 92.19 628 VAL A O 1
ATOM 5056 N N . PHE A 1 629 ? 23.188 -21.562 -17.5 1 92.25 629 PHE A N 1
ATOM 5057 C CA . PHE A 1 629 ? 22.688 -22.531 -16.547 1 92.25 629 PHE A CA 1
ATOM 5058 C C . PHE A 1 629 ? 23.344 -22.344 -15.188 1 92.25 629 PHE A C 1
ATOM 5060 O O . PHE A 1 629 ? 24.469 -21.844 -15.094 1 92.25 629 PHE A O 1
ATOM 5067 N N . LYS A 1 630 ? 22.609 -22.688 -14.164 1 90.75 630 LYS A N 1
ATOM 5068 C CA . LYS A 1 630 ? 23.078 -22.656 -12.781 1 90.75 630 LYS A CA 1
ATOM 5069 C C . LYS A 1 630 ? 22.844 -24 -12.094 1 90.75 630 LYS A C 1
ATOM 5071 O O . LYS A 1 630 ? 21.797 -24.625 -12.289 1 90.75 630 LYS A O 1
ATOM 5076 N N . ILE A 1 631 ? 23.875 -24.469 -11.305 1 90.94 631 ILE A N 1
ATOM 5077 C CA . ILE A 1 631 ? 23.734 -25.75 -10.617 1 90.94 631 ILE A CA 1
ATOM 5078 C C . ILE A 1 631 ? 24.609 -25.75 -9.367 1 90.94 631 ILE A C 1
ATOM 5080 O O . ILE A 1 631 ? 25.719 -25.188 -9.367 1 90.94 631 ILE A O 1
ATOM 5084 N N . PRO A 1 632 ? 24.109 -26.312 -8.32 1 89.69 632 PRO A N 1
ATOM 5085 C CA . PRO A 1 632 ? 24.984 -26.562 -7.164 1 89.69 632 PRO A CA 1
ATOM 5086 C C . PRO A 1 632 ? 25.859 -27.797 -7.332 1 89.69 632 PRO A C 1
ATOM 5088 O O . PRO A 1 632 ? 25.422 -28.797 -7.898 1 89.69 632 PRO A O 1
ATOM 5091 N N . ILE A 1 633 ? 27.109 -27.734 -6.836 1 89.81 633 ILE A N 1
ATOM 5092 C CA . ILE A 1 633 ? 28.078 -28.828 -6.898 1 89.81 633 ILE A CA 1
ATOM 5093 C C . ILE A 1 633 ? 28.672 -29.062 -5.516 1 89.81 633 ILE A C 1
ATOM 5095 O O . ILE A 1 633 ? 29.047 -28.109 -4.824 1 89.81 633 ILE A O 1
ATOM 5099 N N . ARG A 1 634 ? 28.656 -30.312 -5.207 1 86.81 634 ARG A N 1
ATOM 5100 C CA . ARG A 1 634 ? 29.266 -30.719 -3.945 1 86.81 634 ARG A CA 1
ATOM 5101 C C . ARG A 1 634 ? 30.609 -31.375 -4.176 1 86.81 634 ARG A C 1
ATOM 5103 O O . ARG A 1 634 ? 30.781 -32.125 -5.145 1 86.81 634 ARG A O 1
ATOM 5110 N N . ARG A 1 635 ? 31.547 -31.016 -3.324 1 85.19 635 ARG A N 1
ATOM 5111 C CA . ARG A 1 635 ? 32.875 -31.656 -3.346 1 85.19 635 ARG A CA 1
ATOM 5112 C C . ARG A 1 635 ? 33.188 -32.25 -1.983 1 85.19 635 ARG A C 1
ATOM 5114 O O . ARG A 1 635 ? 33.281 -31.531 -0.989 1 85.19 635 ARG A O 1
ATOM 5121 N N . GLU A 1 636 ? 33.156 -33.656 -1.996 1 73.94 636 GLU A N 1
ATOM 5122 C CA . GLU A 1 636 ? 33.562 -34.344 -0.767 1 73.94 636 GLU A CA 1
ATOM 5123 C C . GLU A 1 636 ? 35.062 -34.469 -0.681 1 73.94 636 GLU A C 1
ATOM 5125 O O . GLU A 1 636 ? 35.719 -35.031 -1.598 1 73.94 636 GLU A O 1
ATOM 5130 N N . SER A 1 637 ? 35.75 -34.188 0.405 1 64.44 637 SER A N 1
ATOM 5131 C CA . SER A 1 637 ? 37.188 -34.25 0.681 1 64.44 637 SER A CA 1
ATOM 5132 C C . SER A 1 637 ? 38 -33.969 -0.571 1 64.44 637 SER A C 1
ATOM 5134 O O . SER A 1 637 ? 37.469 -33.688 -1.636 1 64.44 637 SER A O 1
ATOM 5136 N N . ARG A 1 638 ? 39.406 -33.938 -0.756 1 57.94 638 ARG A N 1
ATOM 5137 C CA . ARG A 1 638 ? 40.281 -33.625 -1.877 1 57.94 638 ARG A CA 1
ATOM 5138 C C . ARG A 1 638 ? 39.906 -34.406 -3.113 1 57.94 638 ARG A C 1
ATOM 5140 O O . ARG A 1 638 ? 40.688 -34.531 -4.047 1 57.94 638 ARG A O 1
ATOM 5147 N N . GLY A 1 639 ? 38.531 -34.75 -3.055 1 64.12 639 GLY A N 1
ATOM 5148 C CA . GLY A 1 639 ? 38.188 -35.75 -4.059 1 64.12 639 GLY A CA 1
ATOM 5149 C C . GLY A 1 639 ? 37.312 -35.219 -5.18 1 64.12 639 GLY A C 1
ATOM 5150 O O . GLY A 1 639 ? 37.469 -34.062 -5.566 1 64.12 639 GLY A O 1
ATOM 5151 N N . LYS A 1 640 ? 36.25 -36.094 -5.75 1 79.25 640 LYS A N 1
ATOM 5152 C CA . LYS A 1 640 ? 35.438 -36.062 -6.977 1 79.25 640 LYS A CA 1
ATOM 5153 C C . LYS A 1 640 ? 34.25 -35.125 -6.824 1 79.25 640 LYS A C 1
ATOM 5155 O O . LYS A 1 640 ? 33.656 -35.031 -5.734 1 79.25 640 LYS A O 1
ATOM 5160 N N . PHE A 1 641 ? 33.969 -34.219 -7.809 1 86.06 641 PHE A N 1
ATOM 5161 C CA . PHE A 1 641 ? 32.75 -33.375 -7.93 1 86.06 641 PHE A CA 1
ATOM 5162 C C . PHE A 1 641 ? 31.516 -34.25 -8.055 1 86.06 641 PHE A C 1
ATOM 5164 O O . PHE A 1 641 ? 31.531 -35.281 -8.734 1 86.06 641 PHE A O 1
ATOM 5171 N N . GLU A 1 642 ? 30.516 -33.844 -7.324 1 82.31 642 GLU A N 1
ATOM 5172 C CA . GLU A 1 642 ? 29.188 -34.438 -7.488 1 82.31 642 GLU A CA 1
ATOM 5173 C C . GLU A 1 642 ? 28.125 -33.375 -7.617 1 82.31 642 GLU A C 1
ATOM 5175 O O . GLU A 1 642 ? 28.234 -32.281 -7.02 1 82.31 642 GLU A O 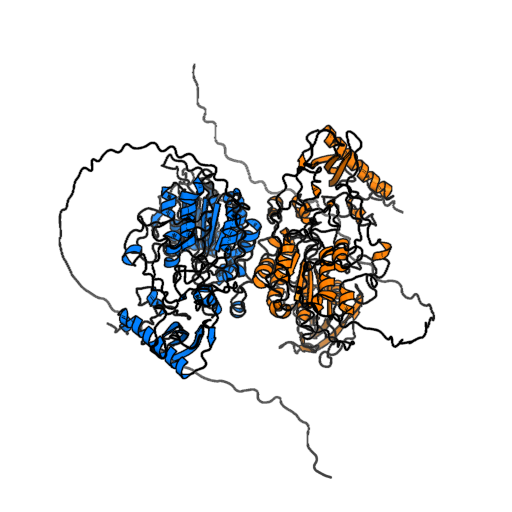1
ATOM 5180 N N . LEU A 1 643 ? 27.188 -33.75 -8.531 1 79.56 643 LEU A N 1
ATOM 5181 C CA . LEU A 1 643 ? 26.062 -32.812 -8.578 1 79.56 643 LEU A CA 1
ATOM 5182 C C . LEU A 1 643 ? 25.297 -32.812 -7.266 1 79.56 643 LEU A C 1
ATOM 5184 O O . LEU A 1 643 ? 25 -33.875 -6.719 1 79.56 643 LEU A O 1
ATOM 5188 N N . ALA A 1 644 ? 25.219 -31.594 -6.738 1 67.12 644 ALA A N 1
ATOM 5189 C CA . ALA A 1 644 ? 24.469 -31.469 -5.5 1 67.12 644 ALA A CA 1
ATOM 5190 C C . ALA A 1 644 ? 22.953 -31.516 -5.77 1 67.12 644 ALA A C 1
ATOM 5192 O O . ALA A 1 644 ? 22.172 -31.906 -4.902 1 67.12 644 ALA A O 1
ATOM 5193 N N . GLY A 1 645 ? 22.562 -31.141 -7.074 1 63.16 645 GLY A N 1
ATOM 5194 C CA . GLY A 1 645 ? 21.188 -31.188 -7.523 1 63.16 645 GLY A CA 1
ATOM 5195 C C . GLY A 1 645 ? 21.031 -31.781 -8.914 1 63.16 645 GLY A C 1
ATOM 5196 O O . GLY A 1 645 ? 22 -31.875 -9.664 1 63.16 645 GLY A O 1
ATOM 5197 N N . GLU A 1 646 ? 19.891 -32.5 -9.109 1 64.56 646 GLU A N 1
ATOM 5198 C CA . GLU A 1 646 ? 19.719 -33.156 -10.406 1 64.56 646 GLU A CA 1
ATOM 5199 C C . GLU A 1 646 ? 19.047 -32.219 -11.406 1 64.56 646 GLU A C 1
ATOM 5201 O O . GLU A 1 646 ? 18.859 -32.594 -12.57 1 64.56 646 GLU A O 1
ATOM 5206 N N . GLN A 1 647 ? 18.828 -31.016 -10.938 1 76 647 GLN A N 1
ATOM 5207 C CA . GLN A 1 647 ? 18.125 -30.141 -11.867 1 76 647 GLN A CA 1
ATOM 5208 C C . GLN A 1 647 ? 18.891 -28.844 -12.094 1 76 647 GLN A C 1
ATOM 5210 O O . GLN A 1 647 ? 19.312 -28.188 -11.133 1 76 647 GLN A O 1
ATOM 5215 N N . PHE A 1 648 ? 19.219 -28.594 -13.383 1 85.94 648 PHE A N 1
ATOM 5216 C CA . PHE A 1 648 ? 19.844 -27.344 -13.797 1 85.94 648 PHE A CA 1
ATOM 5217 C C . PHE A 1 648 ? 18.812 -26.234 -13.898 1 85.94 648 PHE A C 1
ATOM 5219 O O . PHE A 1 648 ? 17.703 -26.453 -14.367 1 85.94 648 PHE A O 1
ATOM 5226 N N . ASP A 1 649 ? 19.172 -25.078 -13.461 1 83.69 649 ASP A N 1
ATOM 5227 C CA . ASP A 1 649 ? 18.328 -23.891 -13.672 1 83.69 649 ASP A CA 1
ATOM 5228 C C . ASP A 1 649 ? 18.766 -23.141 -14.93 1 83.69 649 ASP A C 1
ATOM 5230 O O . ASP A 1 649 ? 19.906 -22.688 -15.031 1 83.69 649 ASP A O 1
ATOM 5234 N N . ARG A 1 650 ? 17.938 -23.125 -15.859 1 86.88 650 ARG A N 1
ATOM 5235 C CA . ARG A 1 650 ? 18.188 -22.281 -17.016 1 86.88 650 ARG A CA 1
ATOM 5236 C C . ARG A 1 650 ? 17.844 -20.812 -16.719 1 86.88 650 ARG A C 1
ATOM 5238 O O . ARG A 1 650 ? 16.734 -20.516 -16.297 1 86.88 650 ARG A O 1
ATOM 5245 N N . LEU A 1 651 ? 18.766 -19.859 -16.922 1 85.06 651 LEU A N 1
ATOM 5246 C CA . LEU A 1 651 ? 18.594 -18.5 -16.453 1 85.06 651 LEU A CA 1
ATOM 5247 C C . LEU A 1 651 ? 18.203 -17.562 -17.594 1 85.06 651 LEU A C 1
ATOM 5249 O O . LEU A 1 651 ? 17.734 -16.453 -17.359 1 85.06 651 LEU A O 1
ATOM 5253 N N . ASP A 1 652 ? 18.453 -17.969 -18.828 1 83.12 652 ASP A N 1
ATOM 5254 C CA . ASP A 1 652 ? 18.125 -17.109 -19.953 1 83.12 652 ASP A CA 1
ATOM 5255 C C . ASP A 1 652 ? 16.891 -17.609 -20.688 1 83.12 652 ASP A C 1
ATOM 5257 O O . ASP A 1 652 ? 16.391 -18.703 -20.422 1 83.12 652 ASP A O 1
ATOM 5261 N N . LYS A 1 653 ? 16.406 -16.766 -21.609 1 78.94 653 LYS A N 1
ATOM 5262 C CA . LYS A 1 653 ? 15.273 -17.141 -22.469 1 78.94 653 LYS A CA 1
ATOM 5263 C C . LYS A 1 653 ? 15.688 -18.188 -23.5 1 78.94 653 LYS A C 1
ATOM 5265 O O . LYS A 1 653 ? 16.766 -18.094 -24.078 1 78.94 653 LYS A O 1
ATOM 5270 N N . TYR A 1 654 ? 14.82 -19.234 -23.609 1 76.69 654 TYR A N 1
ATOM 5271 C CA . TYR A 1 654 ? 15.18 -20.234 -24.609 1 76.69 654 TYR A CA 1
ATOM 5272 C C . TYR A 1 654 ? 14.062 -20.406 -25.641 1 76.69 654 TYR A C 1
ATOM 5274 O O . TYR A 1 654 ? 14.188 -21.203 -26.562 1 76.69 654 TYR A O 1
ATOM 5282 N N . GLY A 1 655 ? 13 -19.594 -25.453 1 73.44 655 GLY A N 1
ATOM 5283 C CA . GLY A 1 655 ? 11.953 -19.547 -26.453 1 73.44 655 GLY A CA 1
ATOM 5284 C C . GLY A 1 655 ? 11.477 -20.922 -26.875 1 73.44 655 GLY A C 1
ATOM 5285 O O . GLY A 1 655 ? 11.078 -21.734 -26.047 1 73.44 655 GLY A O 1
ATOM 5286 N N . LYS A 1 656 ? 11.672 -21.219 -28.156 1 76.56 656 LYS A N 1
ATOM 5287 C CA . LYS A 1 656 ? 11.195 -22.469 -28.75 1 76.56 656 LYS A CA 1
ATOM 5288 C C . LYS A 1 656 ? 12.32 -23.5 -28.844 1 76.56 656 LYS A C 1
ATOM 5290 O O . LYS A 1 656 ? 12.141 -24.562 -29.422 1 76.56 656 LYS A O 1
ATOM 5295 N N . HIS A 1 657 ? 13.367 -23.219 -28.219 1 82.94 657 HIS A N 1
ATOM 5296 C CA . HIS A 1 657 ? 14.547 -24.078 -28.344 1 82.94 657 HIS A CA 1
ATOM 5297 C C . HIS A 1 657 ? 14.289 -25.469 -27.766 1 82.94 657 HIS A C 1
ATOM 5299 O O . HIS A 1 657 ? 14.922 -26.438 -28.156 1 82.94 657 HIS A O 1
ATOM 5305 N N . GLY A 1 658 ? 13.391 -25.531 -26.859 1 84.69 658 GLY A N 1
ATOM 5306 C CA . GLY A 1 658 ? 13.141 -26.812 -26.203 1 84.69 658 GLY A CA 1
ATOM 5307 C C . GLY A 1 658 ? 11.883 -27.5 -26.703 1 84.69 658 GLY A C 1
ATOM 5308 O O . GLY A 1 658 ? 11.398 -28.438 -26.078 1 84.69 658 GLY A O 1
ATOM 5309 N N . ASP A 1 659 ? 11.336 -27.141 -27.828 1 82.81 659 ASP A N 1
ATOM 5310 C CA . ASP A 1 659 ? 10.016 -27.594 -28.266 1 82.81 659 ASP A CA 1
ATOM 5311 C C . ASP A 1 659 ? 10.039 -29.062 -28.672 1 82.81 659 ASP A C 1
ATOM 5313 O O . ASP A 1 659 ? 8.992 -29.719 -28.719 1 82.81 659 ASP A O 1
ATOM 5317 N N . CYS A 1 660 ? 11.188 -29.609 -28.922 1 86.81 660 CYS A N 1
ATOM 5318 C CA . CYS A 1 660 ? 11.305 -31.016 -29.297 1 86.81 660 CYS A CA 1
ATOM 5319 C C . CYS A 1 660 ? 11.211 -31.922 -28.078 1 86.81 660 CYS A C 1
ATOM 5321 O O . CYS A 1 660 ? 11.188 -33.156 -28.203 1 86.81 660 CYS A O 1
ATOM 5323 N N . MET A 1 661 ? 11.102 -31.344 -26.906 1 84.69 661 MET A N 1
ATOM 5324 C CA . MET A 1 661 ? 11.039 -32.125 -25.672 1 84.69 661 MET A CA 1
ATOM 5325 C C . MET A 1 661 ? 9.594 -32.406 -25.281 1 84.69 661 MET A C 1
ATOM 5327 O O . MET A 1 661 ? 8.758 -31.5 -25.281 1 84.69 661 MET A O 1
ATOM 5331 N N . LYS A 1 662 ? 9.359 -33.562 -24.906 1 72.81 662 LYS A N 1
ATOM 5332 C CA . LYS A 1 662 ? 8.039 -33.938 -24.422 1 72.81 662 LYS A CA 1
ATOM 5333 C C . LYS A 1 662 ? 7.871 -33.625 -22.953 1 72.81 662 LYS A C 1
ATOM 5335 O O . LYS A 1 662 ? 6.82 -33.125 -22.531 1 72.81 662 LYS A O 1
ATOM 5340 N N . LYS A 1 663 ? 8.922 -33.906 -22.25 1 72.69 663 LYS A N 1
ATOM 5341 C CA . LYS A 1 663 ? 8.906 -33.625 -20.812 1 72.69 663 LYS A CA 1
ATOM 5342 C C . LYS A 1 663 ? 9.219 -32.156 -20.531 1 72.69 663 LYS A C 1
ATOM 5344 O O . LYS A 1 663 ? 10.281 -31.672 -20.906 1 72.69 663 LYS A O 1
ATOM 5349 N N . ASP A 1 664 ? 8.367 -31.562 -19.781 1 73.31 664 ASP A N 1
ATOM 5350 C CA . ASP A 1 664 ? 8.5 -30.141 -19.5 1 73.31 664 ASP A CA 1
ATOM 5351 C C . ASP A 1 664 ? 9.812 -29.844 -18.781 1 73.31 664 ASP A C 1
ATOM 5353 O O . ASP A 1 664 ? 10.453 -28.812 -19.031 1 73.31 664 ASP A O 1
ATOM 5357 N N . ILE A 1 665 ? 10.219 -30.688 -17.938 1 75.69 665 ILE A N 1
ATOM 5358 C CA . ILE A 1 665 ? 11.383 -30.422 -17.094 1 75.69 665 ILE A CA 1
ATOM 5359 C C . ILE A 1 665 ? 12.648 -30.406 -17.953 1 75.69 665 ILE A C 1
ATOM 5361 O O . ILE A 1 665 ? 13.68 -29.875 -17.531 1 75.69 665 ILE A O 1
ATOM 5365 N N . LEU A 1 666 ? 12.594 -31.031 -19.188 1 83.75 666 LEU A N 1
ATOM 5366 C CA . LEU A 1 666 ? 13.773 -31.141 -20.047 1 83.75 666 LEU A CA 1
ATOM 5367 C C . LEU A 1 666 ? 13.812 -29.984 -21.047 1 83.75 666 LEU A C 1
ATOM 5369 O O . LEU A 1 666 ? 14.859 -29.719 -21.656 1 83.75 666 LEU A O 1
ATOM 5373 N N . ARG A 1 667 ? 12.688 -29.297 -21.172 1 83.75 667 ARG A N 1
ATOM 5374 C CA . ARG A 1 667 ? 12.562 -28.266 -22.188 1 83.75 667 ARG A CA 1
ATOM 5375 C C . ARG A 1 667 ? 13.633 -27.188 -22.016 1 83.75 667 ARG A C 1
ATOM 5377 O O . ARG A 1 667 ? 14.281 -26.781 -22.969 1 83.75 667 ARG A O 1
ATOM 5384 N N . PRO A 1 668 ? 13.914 -26.797 -20.828 1 85.5 668 PRO A N 1
ATOM 5385 C CA . PRO A 1 668 ? 14.914 -25.734 -20.672 1 85.5 668 PRO A CA 1
ATOM 5386 C C . PRO A 1 668 ? 16.328 -26.219 -20.969 1 85.5 668 PRO A C 1
ATOM 5388 O O . PRO A 1 668 ? 17.234 -25.406 -21.188 1 85.5 668 PRO A O 1
ATOM 5391 N N . LEU A 1 669 ? 16.578 -27.469 -20.984 1 90.19 669 LEU A N 1
ATOM 5392 C CA . LEU A 1 669 ? 17.953 -28 -21.031 1 90.19 669 LEU A CA 1
ATOM 5393 C C . LEU A 1 669 ? 18.375 -28.25 -22.469 1 90.19 669 LEU A C 1
ATOM 5395 O O . LEU A 1 669 ? 19.578 -28.391 -22.75 1 90.19 669 LEU A O 1
ATOM 5399 N N . CYS A 1 670 ? 17.422 -28.297 -23.359 1 91.44 670 CYS A N 1
ATOM 5400 C CA . CYS A 1 670 ? 17.688 -28.766 -24.703 1 91.44 670 CYS A CA 1
ATOM 5401 C C . CYS A 1 670 ? 17.469 -27.656 -25.719 1 91.44 670 CYS A C 1
ATOM 5403 O O . CYS A 1 670 ? 16.453 -26.953 -25.672 1 91.44 670 CYS A O 1
ATOM 5405 N N . THR A 1 671 ? 18.438 -27.438 -26.578 1 93.38 671 THR A N 1
ATOM 5406 C CA . THR A 1 671 ? 18.219 -26.766 -27.859 1 93.38 671 THR A CA 1
ATOM 5407 C C . THR A 1 671 ? 18.062 -27.781 -28.984 1 93.38 671 THR A C 1
ATOM 5409 O O . THR A 1 671 ? 19.016 -28.5 -29.328 1 93.38 671 THR A O 1
ATOM 5412 N N . CYS A 1 672 ? 16.922 -27.766 -29.562 1 93.69 672 CYS A N 1
ATOM 5413 C CA . CYS A 1 672 ? 16.562 -28.766 -30.547 1 93.69 672 CYS A CA 1
ATOM 5414 C C . CYS A 1 672 ? 17.422 -28.609 -31.812 1 93.69 672 CYS A C 1
ATOM 5416 O O . CYS A 1 672 ? 17.656 -27.5 -32.25 1 93.69 672 CYS A O 1
ATOM 5418 N N . LYS A 1 673 ? 17.906 -29.719 -32.375 1 91.31 673 LYS A N 1
ATOM 5419 C CA . LYS A 1 673 ? 18.609 -29.719 -33.656 1 91.31 673 LYS A CA 1
ATOM 5420 C C . LYS A 1 673 ? 17.656 -29.391 -34.812 1 91.31 673 LYS A C 1
ATOM 5422 O O . LYS A 1 673 ? 16.5 -29.781 -34.812 1 91.31 673 LYS A O 1
ATOM 5427 N N . ILE A 1 674 ? 17.984 -28.375 -35.656 1 76.81 674 ILE A N 1
ATOM 5428 C CA . ILE A 1 674 ? 17.172 -28.078 -36.844 1 76.81 674 ILE A CA 1
ATOM 5429 C C . ILE A 1 674 ? 17.156 -29.281 -37.781 1 76.81 674 ILE A C 1
ATOM 5431 O O . ILE A 1 674 ? 18.203 -29.766 -38.219 1 76.81 674 ILE A O 1
ATOM 5435 N N . ARG A 1 675 ? 16.125 -30.219 -37.844 1 58.5 675 ARG A N 1
ATOM 5436 C CA . ARG A 1 675 ? 15.992 -31.266 -38.875 1 58.5 675 ARG A CA 1
ATOM 5437 C C . ARG A 1 675 ? 15.945 -30.656 -40.281 1 58.5 675 ARG A C 1
ATOM 5439 O O . ARG A 1 675 ? 15.266 -29.656 -40.5 1 58.5 675 ARG A O 1
ATOM 5446 N N . SER A 1 676 ? 16.984 -30.781 -41.031 1 46.44 676 SER A N 1
ATOM 5447 C CA . SER A 1 676 ? 16.938 -30.594 -42.469 1 46.44 676 SER A CA 1
ATOM 5448 C C . SER A 1 676 ? 15.727 -31.281 -43.062 1 46.44 676 SER A C 1
ATOM 5450 O O . SER A 1 676 ? 15.539 -32.5 -42.906 1 46.44 676 SER A O 1
ATOM 5452 N N . THR A 1 677 ? 14.641 -30.625 -43.094 1 41.06 677 THR A N 1
ATOM 5453 C CA . THR A 1 677 ? 13.633 -31.156 -44 1 41.06 677 THR A CA 1
ATOM 5454 C C . THR A 1 677 ? 14.242 -31.5 -45.344 1 41.06 677 THR A C 1
ATOM 5456 O O . THR A 1 677 ? 14.781 -30.641 -46.031 1 41.06 677 THR A O 1
ATOM 5459 N N . SER A 1 678 ? 14.781 -32.625 -45.656 1 29.31 678 SER A N 1
ATOM 5460 C CA . SER A 1 678 ? 14.805 -33.062 -47.031 1 29.31 678 SER A CA 1
ATOM 5461 C C . SER A 1 678 ? 13.43 -32.906 -47.688 1 29.31 678 SER A C 1
ATOM 5463 O O . SER A 1 678 ? 12.406 -33.219 -47.062 1 29.31 678 SER A O 1
ATOM 5465 N N . LYS A 1 679 ? 13.445 -32.031 -48.625 1 35.19 679 LYS A N 1
ATOM 5466 C CA . LYS A 1 679 ? 12.375 -32.188 -49.594 1 35.19 679 LYS A CA 1
ATOM 5467 C C . LYS A 1 679 ? 12.07 -33.656 -49.875 1 35.19 679 LYS A C 1
ATOM 5469 O O . LYS A 1 679 ? 12.961 -34.438 -50.25 1 35.19 679 LYS A O 1
ATOM 5474 N N . PRO A 1 680 ? 10.82 -34.031 -49.375 1 26.64 680 PRO A N 1
ATOM 5475 C CA . PRO A 1 680 ? 10.555 -35.094 -50.312 1 26.64 680 PRO A CA 1
ATOM 5476 C C . PRO A 1 680 ? 10.641 -34.656 -51.75 1 26.64 680 PRO A C 1
ATOM 5478 O O . PRO A 1 680 ? 10.359 -33.5 -52.062 1 26.64 680 PRO A O 1
ATOM 5481 N N . MET B 1 1 ? -71.25 -19.453 -2.127 1 14.71 1 MET B N 1
ATOM 5482 C CA . MET B 1 1 ? -71.938 -19.281 -3.379 1 14.71 1 MET B CA 1
ATOM 5483 C C . MET B 1 1 ? -71 -18.969 -4.527 1 14.71 1 MET B C 1
ATOM 5485 O O . MET B 1 1 ? -69.812 -18.625 -4.301 1 14.71 1 MET B O 1
ATOM 5489 N N . HIS B 1 2 ? -71.562 -18.219 -5.531 1 15.8 2 HIS B N 1
ATOM 5490 C CA . HIS B 1 2 ? -71.625 -18.188 -6.988 1 15.8 2 HIS B CA 1
ATOM 5491 C C . HIS B 1 2 ? -70.375 -17.625 -7.605 1 15.8 2 HIS B C 1
ATOM 5493 O O . HIS B 1 2 ? -69.5 -17.031 -6.906 1 15.8 2 HIS B O 1
ATOM 5499 N N . GLY B 1 3 ? -70.562 -16.703 -8.539 1 15.34 3 GLY B N 1
ATOM 5500 C CA . GLY B 1 3 ? -70.562 -16.625 -9.984 1 15.34 3 GLY B CA 1
ATOM 5501 C C . GLY B 1 3 ? -69.312 -15.922 -10.531 1 15.34 3 GLY B C 1
ATOM 5502 O O . GLY B 1 3 ? -68.5 -16.547 -11.164 1 15.34 3 GLY B O 1
ATOM 5503 N N . SER B 1 4 ? -69.562 -14.695 -11.148 1 15.79 4 SER B N 1
ATOM 5504 C CA . SER B 1 4 ? -69.5 -14.359 -12.562 1 15.79 4 SER B CA 1
ATOM 5505 C C . SER B 1 4 ? -68.125 -13.789 -12.922 1 15.79 4 SER B C 1
ATOM 5507 O O . SER B 1 4 ? -67.375 -13.352 -12.039 1 15.79 4 SER B O 1
ATOM 5509 N N . GLU B 1 5 ? -67.938 -13.047 -14.031 1 16.86 5 GLU B N 1
ATOM 5510 C CA . GLU B 1 5 ? -67.438 -13.07 -15.391 1 16.86 5 GLU B CA 1
ATOM 5511 C C . GLU B 1 5 ? -66.125 -12.242 -15.492 1 16.86 5 GLU B C 1
ATOM 5513 O O . GLU B 1 5 ? -65.812 -11.453 -14.602 1 16.86 5 GLU B O 1
ATOM 5518 N N . THR B 1 6 ? -65.812 -11.633 -16.719 1 16.7 6 THR B N 1
ATOM 5519 C CA . THR B 1 6 ? -65 -11.75 -17.922 1 16.7 6 THR B CA 1
ATOM 5520 C C . THR B 1 6 ? -64.062 -10.562 -18.062 1 16.7 6 THR B C 1
ATOM 5522 O O . THR B 1 6 ? -62.875 -10.727 -18.422 1 16.7 6 THR B O 1
ATOM 5525 N N . SER B 1 7 ? -64.562 -9.211 -18.094 1 16.05 7 SER B N 1
ATOM 5526 C CA . SER B 1 7 ? -64.438 -8.461 -19.344 1 16.05 7 SER B CA 1
ATOM 5527 C C . SER B 1 7 ? -63.062 -7.848 -19.5 1 16.05 7 SER B C 1
ATOM 5529 O O . SER B 1 7 ? -62.438 -7.402 -18.531 1 16.05 7 SER B O 1
ATOM 5531 N N . VAL B 1 8 ? -62.438 -7.867 -20.766 1 18.3 8 VAL B N 1
ATOM 5532 C CA . VAL B 1 8 ? -61.281 -7.855 -21.688 1 18.3 8 VAL B CA 1
ATOM 5533 C C . VAL B 1 8 ? -60.812 -6.422 -21.891 1 18.3 8 VAL B C 1
ATOM 5535 O O . VAL B 1 8 ? -60.031 -6.141 -22.797 1 18.3 8 VAL B O 1
ATOM 5538 N N . THR B 1 9 ? -61.25 -5.41 -21.047 1 15.45 9 THR B N 1
ATOM 5539 C CA . THR B 1 9 ? -61.312 -4.121 -21.719 1 15.45 9 THR B CA 1
ATOM 5540 C C . THR B 1 9 ? -59.969 -3.715 -22.297 1 15.45 9 THR B C 1
ATOM 5542 O O . THR B 1 9 ? -58.938 -3.986 -21.703 1 15.45 9 THR B O 1
ATOM 5545 N N . HIS B 1 10 ? -59.969 -2.834 -23.312 1 16.56 10 HIS B N 1
ATOM 5546 C CA . HIS B 1 10 ? -59.5 -2.277 -24.578 1 16.56 10 HIS B CA 1
ATOM 5547 C C . HIS B 1 10 ? -58.156 -1.55 -24.406 1 16.56 10 HIS B C 1
ATOM 5549 O O . HIS B 1 10 ? -57.844 -1.1 -23.312 1 16.56 10 HIS B O 1
ATOM 5555 N N . CYS B 1 11 ? -57.406 -1.229 -25.516 1 17.39 11 CYS B N 1
ATOM 5556 C CA . CYS B 1 11 ? -56.188 -1.235 -26.344 1 17.39 11 CYS B CA 1
ATOM 5557 C C . CYS B 1 11 ? -55.438 0.069 -26.188 1 17.39 11 CYS B C 1
ATOM 5559 O O . CYS B 1 11 ? -54.188 0.07 -26.203 1 17.39 11 CYS B O 1
ATOM 5561 N N . GLY B 1 12 ? -56.094 1.288 -26.266 1 15.9 12 GLY B N 1
ATOM 5562 C CA . GLY B 1 12 ? -55.75 2.215 -27.328 1 15.9 12 GLY B CA 1
ATOM 5563 C C . GLY B 1 12 ? -54.406 2.906 -27.109 1 15.9 12 GLY B C 1
ATOM 5564 O O . GLY B 1 12 ? -53.938 3.002 -25.984 1 15.9 12 GLY B O 1
ATOM 5565 N N . ILE B 1 13 ? -53.656 3.518 -28.219 1 17.56 13 ILE B N 1
ATOM 5566 C CA . ILE B 1 13 ? -52.531 3.797 -29.078 1 17.56 13 ILE B CA 1
ATOM 5567 C C . ILE B 1 13 ? -51.812 5.047 -28.578 1 17.56 13 ILE B C 1
ATOM 5569 O O . ILE B 1 13 ? -50.562 5.035 -28.391 1 17.56 13 ILE B O 1
ATOM 5573 N N . GLN B 1 14 ? -52.25 6.398 -28.766 1 15.37 14 GLN B N 1
ATOM 5574 C CA . GLN B 1 14 ? -51.75 7.312 -29.781 1 15.37 14 GLN B CA 1
ATOM 5575 C C . GLN B 1 14 ? -50.688 8.234 -29.219 1 15.37 14 GLN B C 1
ATOM 5577 O O . GLN B 1 14 ? -49.656 8.445 -29.859 1 15.37 14 GLN B O 1
ATOM 5582 N N . ASN B 1 15 ? -50.906 9.352 -28.391 1 16.11 15 ASN B N 1
ATOM 5583 C CA . ASN B 1 15 ? -50.688 10.727 -28.812 1 16.11 15 ASN B CA 1
ATOM 5584 C C . ASN B 1 15 ? -49.219 11.117 -28.688 1 16.11 15 ASN B C 1
ATOM 5586 O O . ASN B 1 15 ? -48.5 10.57 -27.844 1 16.11 15 ASN B O 1
ATOM 5590 N N . VAL B 1 16 ? -48.656 12.359 -29.375 1 17.53 16 VAL B N 1
ATOM 5591 C CA . VAL B 1 16 ? -47.875 13.234 -30.25 1 17.53 16 VAL B CA 1
ATOM 5592 C C . VAL B 1 16 ? -46.844 13.984 -29.422 1 17.53 16 VAL B C 1
ATOM 5594 O O . VAL B 1 16 ? -47.094 14.367 -28.281 1 17.53 16 VAL B O 1
ATOM 5597 N N . ILE B 1 17 ? -45.562 14.273 -29.922 1 18.48 17 ILE B N 1
ATOM 5598 C CA . ILE B 1 17 ? -44.125 14.555 -29.828 1 18.48 17 ILE B CA 1
ATOM 5599 C C . ILE B 1 17 ? -43.906 16.016 -29.453 1 18.48 17 ILE B C 1
ATOM 5601 O O . ILE B 1 17 ? -42.781 16.5 -29.453 1 18.48 17 ILE B O 1
ATOM 5605 N N . GLN B 1 18 ? -44.875 16.953 -29.125 1 16.73 18 GLN B N 1
ATOM 5606 C CA . GLN B 1 18 ? -44.688 18.359 -29.438 1 16.73 18 GLN B CA 1
ATOM 5607 C C . GLN B 1 18 ? -43.469 18.953 -28.734 1 16.73 18 GLN B C 1
ATOM 5609 O O . GLN B 1 18 ? -43.25 18.656 -27.562 1 16.73 18 GLN B O 1
ATOM 5614 N N . MET B 1 19 ? -42.594 19.953 -29.453 1 17.91 19 MET B N 1
ATOM 5615 C CA . MET B 1 19 ? -41.406 20.703 -29.875 1 17.91 19 MET B CA 1
ATOM 5616 C C . MET B 1 19 ? -40.969 21.688 -28.797 1 17.91 19 MET B C 1
ATOM 5618 O O . MET B 1 19 ? -39.781 21.734 -28.438 1 17.91 19 MET B O 1
ATOM 5622 N N . THR B 1 20 ? -41.531 23.047 -28.797 1 16.92 20 THR B N 1
ATOM 5623 C CA . THR B 1 20 ? -41 24.359 -29.125 1 16.92 20 THR B CA 1
ATOM 5624 C C . THR B 1 20 ? -40.531 25.094 -27.891 1 16.92 20 THR B C 1
ATOM 5626 O O . THR B 1 20 ? -39.844 26.125 -27.984 1 16.92 20 THR B O 1
ATOM 5629 N N . GLY B 1 21 ? -40.906 25.016 -26.609 1 16.06 21 GLY B N 1
ATOM 5630 C CA . GLY B 1 21 ? -41.219 26.266 -25.938 1 16.06 21 GLY B CA 1
ATOM 5631 C C . GLY B 1 21 ? -40 27.031 -25.484 1 16.06 21 GLY B C 1
ATOM 5632 O O . GLY B 1 21 ? -39.906 28.234 -25.703 1 16.06 21 GLY B O 1
ATOM 5633 N N . LEU B 1 22 ? -39.344 26.828 -24.266 1 17.33 22 LEU B N 1
ATOM 5634 C CA . LEU B 1 22 ? -39.188 27.875 -23.25 1 17.33 22 LEU B CA 1
ATOM 5635 C C . LEU B 1 22 ? -37.844 28.578 -23.406 1 17.33 22 LEU B C 1
ATOM 5637 O O . LEU B 1 22 ? -36.781 27.953 -23.266 1 17.33 22 LEU B O 1
ATOM 5641 N N . TRP B 1 23 ? -37.625 29.859 -24.141 1 17.44 23 TRP B N 1
ATOM 5642 C CA . TRP B 1 23 ? -36.781 30.953 -24.578 1 17.44 23 TRP B CA 1
ATOM 5643 C C . TRP B 1 23 ? -35.938 31.469 -23.422 1 17.44 23 TRP B C 1
ATOM 5645 O O . TRP B 1 23 ? -34.719 31.578 -23.562 1 17.44 23 TRP B O 1
ATOM 5655 N N . PHE B 1 24 ? -36.312 32.656 -22.688 1 17.16 24 PHE B N 1
ATOM 5656 C CA . PHE B 1 24 ? -35.844 34.062 -22.688 1 17.16 24 PHE B CA 1
ATOM 5657 C C . PHE B 1 24 ? -34.906 34.312 -21.516 1 17.16 24 PHE B C 1
ATOM 5659 O O . PHE B 1 24 ? -34.094 35.25 -21.547 1 17.16 24 PHE B O 1
ATOM 5666 N N . CYS B 1 25 ? -34.969 33.906 -20.234 1 16.41 25 CYS B N 1
ATOM 5667 C CA . CYS B 1 25 ? -34.875 34.938 -19.188 1 16.41 25 CYS B CA 1
ATOM 5668 C C . CYS B 1 25 ? -33.406 35.25 -18.859 1 16.41 25 CYS B C 1
ATOM 5670 O O . CYS B 1 25 ? -33.125 36.281 -18.234 1 16.41 25 CYS B O 1
ATOM 5672 N N . TYR B 1 26 ? -32.344 34.406 -18.719 1 17.22 26 TYR B N 1
ATOM 5673 C CA . TYR B 1 26 ? -31.453 34.75 -17.625 1 17.22 26 TYR B CA 1
ATOM 5674 C C . TYR B 1 26 ? -30.422 35.75 -18.062 1 17.22 26 TYR B C 1
ATOM 5676 O O . TYR B 1 26 ? -29.422 35.406 -18.703 1 17.22 26 TYR B O 1
ATOM 5684 N N . GLY B 1 27 ? -30.594 37.031 -18.578 1 16.42 27 GLY B N 1
ATOM 5685 C CA . GLY B 1 27 ? -29.688 38.031 -19.125 1 16.42 27 GLY B CA 1
ATOM 5686 C C . GLY B 1 27 ? -28.734 38.594 -18.094 1 16.42 27 GLY B C 1
ATOM 5687 O O . GLY B 1 27 ? -27.953 39.5 -18.391 1 16.42 27 GLY B O 1
ATOM 5688 N N . LEU B 1 28 ? -28.844 38.531 -16.719 1 17.05 28 LEU B N 1
ATOM 5689 C CA . LEU B 1 28 ? -28.422 39.719 -16 1 17.05 28 LEU B CA 1
ATOM 5690 C C . LEU B 1 28 ? -26.922 39.938 -16.125 1 17.05 28 LEU B C 1
ATOM 5692 O O . LEU B 1 28 ? -26.203 39 -16.547 1 17.05 28 LEU B O 1
ATOM 5696 N N . LEU B 1 29 ? -26.109 40.156 -14.914 1 18.88 29 LEU B N 1
ATOM 5697 C CA . LEU B 1 29 ? -25.297 41.25 -14.359 1 18.88 29 LEU B CA 1
ATOM 5698 C C . LEU B 1 29 ? -23.812 41 -14.617 1 18.88 29 LEU B C 1
ATOM 5700 O O . LEU B 1 29 ? -23.25 40 -14.133 1 18.88 29 LEU B O 1
ATOM 5704 N N . ILE B 1 30 ? -23.156 41.531 -15.648 1 18.19 30 ILE B N 1
ATOM 5705 C CA . ILE B 1 30 ? -21.922 41.562 -16.422 1 18.19 30 ILE B CA 1
ATOM 5706 C C . ILE B 1 30 ? -20.766 42.031 -15.539 1 18.19 30 ILE B C 1
ATOM 5708 O O . ILE B 1 30 ? -19.672 41.469 -15.547 1 18.19 30 ILE B O 1
ATOM 5712 N N . ILE B 1 31 ? -20.734 43.312 -14.797 1 17.86 31 ILE B N 1
ATOM 5713 C CA . ILE B 1 31 ? -19.797 44.406 -15.078 1 17.86 31 ILE B CA 1
ATOM 5714 C C . ILE B 1 31 ? -18.562 44.25 -14.188 1 17.86 31 ILE B C 1
ATOM 5716 O O . ILE B 1 31 ? -18.359 45.031 -13.25 1 17.86 31 ILE B O 1
ATOM 5720 N N . GLY B 1 32 ? -18.141 43.312 -13.422 1 16.89 32 GLY B N 1
ATOM 5721 C CA . GLY B 1 32 ? -17.266 43.531 -12.281 1 16.89 32 GLY B CA 1
ATOM 5722 C C . GLY B 1 32 ? -15.836 43.875 -12.68 1 16.89 32 GLY B C 1
ATOM 5723 O O . GLY B 1 32 ? -14.93 43.844 -11.836 1 16.89 32 GLY B O 1
ATOM 5724 N N . LEU B 1 33 ? -15.344 43.812 -13.891 1 16.75 33 LEU B N 1
ATOM 5725 C CA . LEU B 1 33 ? -13.93 43.531 -14.102 1 16.75 33 LEU B CA 1
ATOM 5726 C C . LEU B 1 33 ? -13.055 44.688 -13.664 1 16.75 33 LEU B C 1
ATOM 5728 O O . LEU B 1 33 ? -12.055 44.5 -12.969 1 16.75 33 LEU B O 1
ATOM 5732 N N . LEU B 1 34 ? -12.758 45.781 -14.484 1 16.64 34 LEU B N 1
ATOM 5733 C CA . LEU B 1 34 ? -11.453 46.094 -15.062 1 16.64 34 LEU B CA 1
ATOM 5734 C C . LEU B 1 34 ? -10.656 47 -14.148 1 16.64 34 LEU B C 1
ATOM 5736 O O . LEU B 1 34 ? -9.453 46.812 -13.961 1 16.64 34 LEU B O 1
ATOM 5740 N N . TYR B 1 35 ? -10.984 48.375 -13.898 1 16.22 35 TYR B N 1
ATOM 5741 C CA . TYR B 1 35 ? -10.117 49.469 -14.328 1 16.22 35 TYR B CA 1
ATOM 5742 C C . TYR B 1 35 ? -9.023 49.719 -13.305 1 16.22 35 TYR B C 1
ATOM 5744 O O . TYR B 1 35 ? -7.855 49.875 -13.656 1 16.22 35 TYR B O 1
ATOM 5752 N N . TYR B 1 36 ? -9.227 50.562 -12.203 1 17.16 36 TYR B N 1
ATOM 5753 C CA . TYR B 1 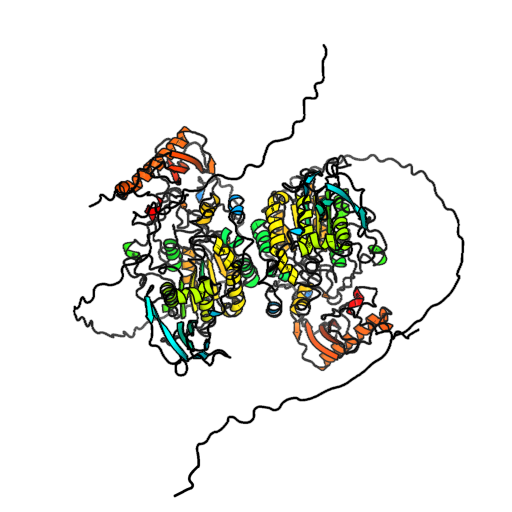36 ? -8.531 51.812 -11.984 1 17.16 36 TYR B CA 1
ATOM 5754 C C . TYR B 1 36 ? -7.195 51.594 -11.281 1 17.16 36 TYR B C 1
ATOM 5756 O O . TYR B 1 36 ? -7.141 50.969 -10.227 1 17.16 36 TYR B O 1
ATOM 5764 N N . VAL B 1 37 ? -5.926 52.094 -11.844 1 17.16 37 VAL B N 1
ATOM 5765 C CA . VAL B 1 37 ? -4.473 52.156 -12 1 17.16 37 VAL B CA 1
ATOM 5766 C C . VAL B 1 37 ? -3.826 52.688 -10.734 1 17.16 37 VAL B C 1
ATOM 5768 O O . VAL B 1 37 ? -2.926 52.062 -10.164 1 17.16 37 VAL B O 1
ATOM 5771 N N . SER B 1 38 ? -3.455 54.156 -10.555 1 15.89 38 SER B N 1
ATOM 5772 C CA . SER B 1 38 ? -2.16 54.844 -10.625 1 15.89 38 SER B CA 1
ATOM 5773 C C . SER B 1 38 ? -1.621 55.156 -9.234 1 15.89 38 SER B C 1
ATOM 5775 O O . SER B 1 38 ? -0.408 55.281 -9.047 1 15.89 38 SER B O 1
ATOM 5777 N N . TYR B 1 39 ? -2.234 55.938 -8.281 1 15.53 39 TYR B N 1
ATOM 5778 C CA . TYR B 1 39 ? -1.598 57.188 -7.875 1 15.53 39 TYR B CA 1
ATOM 5779 C C . TYR B 1 39 ? -0.403 56.906 -6.969 1 15.53 39 TYR B C 1
ATOM 5781 O O . TYR B 1 39 ? -0.279 55.812 -6.402 1 15.53 39 TYR B O 1
ATOM 5789 N N . ASP B 1 40 ? -0.177 57.812 -5.781 1 15.85 40 ASP B N 1
ATOM 5790 C CA . ASP B 1 40 ? 0.779 58.812 -5.305 1 15.85 40 ASP B CA 1
ATOM 5791 C C . ASP B 1 40 ? 1.893 58.156 -4.488 1 15.85 40 ASP B C 1
ATOM 5793 O O . ASP B 1 40 ? 1.684 57.125 -3.869 1 15.85 40 ASP B O 1
ATOM 5797 N N . VAL B 1 41 ? 3.25 58.875 -4.383 1 16.03 41 VAL B N 1
ATOM 5798 C CA . VAL B 1 41 ? 4.699 59.062 -4.406 1 16.03 41 VAL B CA 1
ATOM 5799 C C . VAL B 1 41 ? 5.273 58.781 -3.02 1 16.03 41 VAL B C 1
ATOM 5801 O O . VAL B 1 41 ? 6.164 57.938 -2.871 1 16.03 41 VAL B O 1
ATOM 5804 N N . PHE B 1 42 ? 5.82 59.906 -2.213 1 15.65 42 PHE B N 1
ATOM 5805 C CA . PHE B 1 42 ? 7.145 60.344 -1.807 1 15.65 42 PHE B CA 1
ATOM 5806 C C . PHE B 1 42 ? 7.391 60.062 -0.333 1 15.65 42 PHE B C 1
ATOM 5808 O O . PHE B 1 42 ? 8.477 60.344 0.189 1 15.65 42 PHE B O 1
ATOM 5815 N N . LEU B 1 43 ? 6.508 59.844 0.585 1 15.22 43 LEU B N 1
ATOM 5816 C CA . LEU B 1 43 ? 6.941 60.5 1.817 1 15.22 43 LEU B CA 1
ATOM 5817 C C . LEU B 1 43 ? 8.258 59.906 2.307 1 15.22 43 LEU B C 1
ATOM 5819 O O . LEU B 1 43 ? 8.445 58.688 2.291 1 15.22 43 LEU B O 1
ATOM 5823 N N . GLY B 1 44 ? 9.336 60.844 2.812 1 15.52 44 GLY B N 1
ATOM 5824 C CA . GLY B 1 44 ? 10.711 61.25 3.059 1 15.52 44 GLY B CA 1
ATOM 5825 C C . GLY B 1 44 ? 11.375 60.438 4.156 1 15.52 44 GLY B C 1
ATOM 5826 O O . GLY B 1 44 ? 12.438 59.844 3.939 1 15.52 44 GLY B O 1
ATOM 5827 N N . GLU B 1 45 ? 11.508 61 5.441 1 15.39 45 GLU B N 1
ATOM 5828 C CA . GLU B 1 45 ? 12.758 61.5 6.012 1 15.39 45 GLU B CA 1
ATOM 5829 C C . GLU B 1 45 ? 13.422 60.406 6.879 1 15.39 45 GLU B C 1
ATOM 5831 O O . GLU B 1 45 ? 14.625 60.156 6.75 1 15.39 45 GLU B O 1
ATOM 5836 N N . MET B 1 46 ? 12.969 60.188 8.195 1 15.06 46 MET B N 1
ATOM 5837 C CA . MET B 1 46 ? 13.844 60.625 9.289 1 15.06 46 MET B CA 1
ATOM 5838 C C . MET B 1 46 ? 14.938 59.594 9.539 1 15.06 46 MET B C 1
ATOM 5840 O O . MET B 1 46 ? 14.805 58.406 9.164 1 15.06 46 MET B O 1
ATOM 5844 N N . ASN B 1 47 ? 15.766 59.781 10.703 1 14.66 47 ASN B N 1
ATOM 5845 C CA . ASN B 1 47 ? 17.125 60.062 11.18 1 14.66 47 ASN B CA 1
ATOM 5846 C C . ASN B 1 47 ? 17.828 58.781 11.625 1 14.66 47 ASN B C 1
ATOM 5848 O O . ASN B 1 47 ? 18.875 58.438 11.086 1 14.66 47 ASN B O 1
ATOM 5852 N N . SER B 1 48 ? 18.031 58.625 13.062 1 14.91 48 SER B N 1
ATOM 5853 C CA . SER B 1 48 ? 19.281 58.844 13.789 1 14.91 48 SER B CA 1
ATOM 5854 C C . SER B 1 48 ? 20.047 57.531 13.977 1 14.91 48 SER B C 1
ATOM 5856 O O . SER B 1 48 ? 19.484 56.438 13.766 1 14.91 48 SER B O 1
ATOM 5858 N N . SER B 1 49 ? 20.844 57.375 15.188 1 15.31 49 SER B N 1
ATOM 5859 C CA . SER B 1 49 ? 22.266 57.344 15.562 1 15.31 49 SER B CA 1
ATOM 5860 C C . SER B 1 49 ? 22.672 55.938 15.961 1 15.31 49 SER B C 1
ATOM 5862 O O . SER B 1 49 ? 23.766 55.469 15.594 1 15.31 49 SER B O 1
ATOM 5864 N N . VAL B 1 50 ? 22 55.156 16.844 1 15.05 50 VAL B N 1
ATOM 5865 C CA . VAL B 1 50 ? 22.781 54.844 18.031 1 15.05 50 VAL B CA 1
ATOM 5866 C C . VAL B 1 50 ? 23.688 53.656 17.766 1 15.05 50 VAL B C 1
ATOM 5868 O O . VAL B 1 50 ? 23.234 52.625 17.297 1 15.05 50 VAL B O 1
ATOM 5871 N N . LYS B 1 51 ? 25.016 53.938 17.953 1 15.84 51 LYS B N 1
ATOM 5872 C CA . LYS B 1 51 ? 26.281 53.25 17.781 1 15.84 51 LYS B CA 1
ATOM 5873 C C . LYS B 1 51 ? 26.422 52.094 18.781 1 15.84 51 LYS B C 1
ATOM 5875 O O . LYS B 1 51 ? 27.469 51.469 18.844 1 15.84 51 LYS B O 1
ATOM 5880 N N . VAL B 1 52 ? 25.438 51.5 19.312 1 15.16 52 VAL B N 1
ATOM 5881 C CA . VAL B 1 52 ? 25.938 50.938 20.562 1 15.16 52 VAL B CA 1
ATOM 5882 C C . VAL B 1 52 ? 27.156 50.062 20.281 1 15.16 52 VAL B C 1
ATOM 5884 O O . VAL B 1 52 ? 27.234 49.375 19.25 1 15.16 52 VAL B O 1
ATOM 5887 N N . GLU B 1 53 ? 28.109 50.156 21.312 1 15.26 53 GLU B N 1
ATOM 5888 C CA . GLU B 1 53 ? 29.5 49.969 21.75 1 15.26 53 GLU B CA 1
ATOM 5889 C C . GLU B 1 53 ? 29.891 48.5 21.672 1 15.26 53 GLU B C 1
ATOM 5891 O O . GLU B 1 53 ? 29.047 47.625 21.531 1 15.26 53 GLU B O 1
ATOM 5896 N N . ASN B 1 54 ? 30.797 48.219 22.578 1 15.35 54 ASN B N 1
ATOM 5897 C CA . ASN B 1 54 ? 32.188 47.844 22.688 1 15.35 54 ASN B CA 1
ATOM 5898 C C . ASN B 1 54 ? 32.375 46.344 22.797 1 15.35 54 ASN B C 1
ATOM 5900 O O . ASN B 1 54 ? 33.125 45.719 22.047 1 15.35 54 ASN B O 1
ATOM 5904 N N . ASN B 1 55 ? 32.312 45.844 24.031 1 14.77 55 ASN B N 1
ATOM 5905 C CA . ASN B 1 55 ? 33.469 45.281 24.75 1 14.77 55 ASN B CA 1
ATOM 5906 C C . ASN B 1 55 ? 33.562 43.75 24.578 1 14.77 55 ASN B C 1
ATOM 5908 O O . ASN B 1 55 ? 32.562 43.062 24.703 1 14.77 55 ASN B O 1
ATOM 5912 N N . ARG B 1 56 ? 34.656 43.25 24.047 1 16.48 56 ARG B N 1
ATOM 5913 C CA . ARG B 1 56 ? 35.219 42 23.578 1 16.48 56 ARG B CA 1
ATOM 5914 C C . ARG B 1 56 ? 35.469 41.062 24.75 1 16.48 56 ARG B C 1
ATOM 5916 O O . ARG B 1 56 ? 36.031 39.969 24.578 1 16.48 56 ARG B O 1
ATOM 5923 N N . THR B 1 57 ? 35.156 41.406 26.016 1 16.09 57 THR B N 1
ATOM 5924 C CA . THR B 1 57 ? 36.125 40.719 26.891 1 16.09 57 THR B CA 1
ATOM 5925 C C . THR B 1 57 ? 35.969 39.219 26.797 1 16.09 57 THR B C 1
ATOM 5927 O O . THR B 1 57 ? 34.875 38.688 27.078 1 16.09 57 THR B O 1
ATOM 5930 N N . ALA B 1 58 ? 36.625 38.594 25.875 1 17.05 58 ALA B N 1
ATOM 5931 C CA . ALA B 1 58 ? 36.719 37.156 25.641 1 17.05 58 ALA B CA 1
ATOM 5932 C C . ALA B 1 58 ? 37.281 36.438 26.859 1 17.05 58 ALA B C 1
ATOM 5934 O O . ALA B 1 58 ? 38.469 36.531 27.156 1 17.05 58 ALA B O 1
ATOM 5935 N N . ASP B 1 59 ? 36.5 36.5 27.969 1 15.32 59 ASP B N 1
ATOM 5936 C CA . ASP B 1 59 ? 36.969 35.781 29.156 1 15.32 59 ASP B CA 1
ATOM 5937 C C . ASP B 1 59 ? 37.281 34.344 28.828 1 15.32 59 ASP B C 1
ATOM 5939 O O . ASP B 1 59 ? 36.531 33.656 28.109 1 15.32 59 ASP B O 1
ATOM 5943 N N . THR B 1 60 ? 38.562 33.969 28.891 1 18.12 60 THR B N 1
ATOM 5944 C CA . THR B 1 60 ? 39.438 32.812 28.797 1 18.12 60 THR B CA 1
ATOM 5945 C C . THR B 1 60 ? 39.031 31.734 29.781 1 18.12 60 THR B C 1
ATOM 5947 O O . THR B 1 60 ? 39.75 30.766 29.984 1 18.12 60 THR B O 1
ATOM 5950 N N . THR B 1 61 ? 37.625 31.516 29.922 1 14.9 61 THR B N 1
ATOM 5951 C CA . THR B 1 61 ? 37.375 30.656 31.078 1 14.9 61 THR B CA 1
ATOM 5952 C C . THR B 1 61 ? 38.219 29.391 31.016 1 14.9 61 THR B C 1
ATOM 5954 O O . THR B 1 61 ? 38.594 28.953 29.922 1 14.9 61 THR B O 1
ATOM 5957 N N . THR B 1 62 ? 38.375 28.734 32.25 1 16.12 62 THR B N 1
ATOM 5958 C CA . THR B 1 62 ? 39.094 27.875 33.156 1 16.12 62 THR B CA 1
ATOM 5959 C C . THR B 1 62 ? 38.812 26.406 32.875 1 16.12 62 THR B C 1
ATOM 5961 O O . THR B 1 62 ? 39.75 25.578 32.875 1 16.12 62 THR B O 1
ATOM 5964 N N . GLU B 1 63 ? 37.469 25.891 32.781 1 15.04 63 GLU B N 1
ATOM 5965 C CA . GLU B 1 63 ? 37.25 24.922 33.875 1 15.04 63 GLU B CA 1
ATOM 5966 C C . GLU B 1 63 ? 37.969 23.594 33.562 1 15.04 63 GLU B C 1
ATOM 5968 O O . GLU B 1 63 ? 38.344 23.344 32.438 1 15.04 63 GLU B O 1
ATOM 5973 N N . TYR B 1 64 ? 37.219 22.484 34.125 1 15.46 64 TYR B N 1
ATOM 5974 C CA . TYR B 1 64 ? 37.281 21.438 35.125 1 15.46 64 TYR B CA 1
ATOM 5975 C C . TYR B 1 64 ? 37.625 20.094 34.5 1 15.46 64 TYR B C 1
ATOM 5977 O O . TYR B 1 64 ? 37.5 19.922 33.281 1 15.46 64 TYR B O 1
ATOM 5985 N N . ASN B 1 65 ? 37.094 19 35.156 1 16.17 65 ASN B N 1
ATOM 5986 C CA . ASN B 1 65 ? 37.531 17.844 35.906 1 16.17 65 ASN B CA 1
ATOM 5987 C C . ASN B 1 65 ? 37.469 16.562 35.062 1 16.17 65 ASN B C 1
ATOM 5989 O O . ASN B 1 65 ? 38.469 15.844 35 1 16.17 65 ASN B O 1
ATOM 5993 N N . ALA B 1 66 ? 36.312 15.711 35.156 1 16.33 66 ALA B N 1
ATOM 5994 C CA . ALA B 1 66 ? 36.062 14.438 35.844 1 16.33 66 ALA B CA 1
ATOM 5995 C C . ALA B 1 66 ? 36.062 13.281 34.844 1 16.33 66 ALA B C 1
ATOM 5997 O O . ALA B 1 66 ? 35.438 13.367 33.781 1 16.33 66 ALA B O 1
ATOM 5998 N N . VAL B 1 67 ? 37.062 12.445 34.875 1 19.16 67 VAL B N 1
ATOM 5999 C CA . VAL B 1 67 ? 37.469 11.211 34.219 1 19.16 67 VAL B CA 1
ATOM 6000 C C . VAL B 1 67 ? 36.406 10.133 34.406 1 19.16 67 VAL B C 1
ATOM 6002 O O . VAL B 1 67 ? 36.281 9.555 35.5 1 19.16 67 VAL B O 1
ATOM 6005 N N . SER B 1 68 ? 34.969 10.414 34.281 1 16.94 68 SER B N 1
ATOM 6006 C CA . SER B 1 68 ? 34.094 9.383 34.812 1 16.94 68 SER B CA 1
ATOM 6007 C C . SER B 1 68 ? 34.344 8.039 34.125 1 16.94 68 SER B C 1
ATOM 6009 O O . SER B 1 68 ? 34.562 7.98 32.938 1 16.94 68 SER B O 1
ATOM 6011 N N . THR B 1 69 ? 34.75 6.988 34.969 1 19.2 69 THR B N 1
ATOM 6012 C CA . THR B 1 69 ? 35.031 5.559 35.031 1 19.2 69 THR B CA 1
ATOM 6013 C C . THR B 1 69 ? 33.844 4.754 34.531 1 19.2 69 THR B C 1
ATOM 6015 O O . THR B 1 69 ? 32.719 4.93 35 1 19.2 69 THR B O 1
ATOM 6018 N N . THR B 1 70 ? 33.812 4.289 33.312 1 18.59 70 THR B N 1
ATOM 6019 C CA . THR B 1 70 ? 32.875 3.592 32.469 1 18.59 70 THR B CA 1
ATOM 6020 C C . THR B 1 70 ? 32.469 2.246 33.062 1 18.59 70 THR B C 1
ATOM 6022 O O . THR B 1 70 ? 33.281 1.303 33.062 1 18.59 70 THR B O 1
ATOM 6025 N N . SER B 1 71 ? 31.875 2.219 34.406 1 17.42 71 SER B N 1
ATOM 6026 C CA . SER B 1 71 ? 31.562 0.931 35 1 17.42 71 SER B CA 1
ATOM 6027 C C . SER B 1 71 ? 30.609 0.123 34.125 1 17.42 71 SER B C 1
ATOM 6029 O O . SER B 1 71 ? 29.688 0.679 33.531 1 17.42 71 SER B O 1
ATOM 6031 N N . ARG B 1 72 ? 31.016 -1.135 33.781 1 19.86 72 ARG B N 1
ATOM 6032 C CA . ARG B 1 72 ? 30.531 -2.266 33 1 19.86 72 ARG B CA 1
ATOM 6033 C C . ARG B 1 72 ? 29.203 -2.785 33.531 1 19.86 72 ARG B C 1
ATOM 6035 O O . ARG B 1 72 ? 29.172 -3.553 34.5 1 19.86 72 ARG B O 1
ATOM 6042 N N . LEU B 1 73 ? 28.109 -1.856 33.875 1 17.19 73 LEU B N 1
ATOM 6043 C CA . LEU B 1 73 ? 26.969 -2.391 34.625 1 17.19 73 LEU B CA 1
ATOM 6044 C C . LEU B 1 73 ? 26.359 -3.582 33.906 1 17.19 73 LEU B C 1
ATOM 6046 O O . LEU B 1 73 ? 26.141 -3.527 32.688 1 17.19 73 LEU B O 1
ATOM 6050 N N . THR B 1 74 ? 26.438 -4.75 34.531 1 20.05 74 THR B N 1
ATOM 6051 C CA . THR B 1 74 ? 25.938 -6.113 34.438 1 20.05 74 THR B CA 1
ATOM 6052 C C . THR B 1 74 ? 24.406 -6.121 34.375 1 20.05 74 THR B C 1
ATOM 6054 O O . THR B 1 74 ? 23.734 -5.719 35.312 1 20.05 74 THR B O 1
ATOM 6057 N N . PHE B 1 75 ? 23.922 -5.797 33.219 1 18.33 75 PHE B N 1
ATOM 6058 C CA . PHE B 1 75 ? 22.484 -5.691 33.094 1 18.33 75 PHE B CA 1
ATOM 6059 C C . PHE B 1 75 ? 21.797 -7 33.469 1 18.33 75 PHE B C 1
ATOM 6061 O O . PHE B 1 75 ? 22.031 -8.031 32.812 1 18.33 75 PHE B O 1
ATOM 6068 N N . THR B 1 76 ? 21.531 -7.184 34.781 1 19.09 76 THR B N 1
ATOM 6069 C CA . THR B 1 76 ? 20.734 -8.266 35.344 1 19.09 76 THR B CA 1
ATOM 6070 C C . THR B 1 76 ? 19.375 -8.375 34.656 1 19.09 76 THR B C 1
ATOM 6072 O O . THR B 1 76 ? 18.688 -7.371 34.469 1 19.09 76 THR B O 1
ATOM 6075 N N . ARG B 1 77 ? 19.125 -9.445 34 1 19.5 77 ARG B N 1
ATOM 6076 C CA . ARG B 1 77 ? 18 -9.977 33.25 1 19.5 77 ARG B CA 1
ATOM 6077 C C . ARG B 1 77 ? 16.734 -10.023 34.094 1 19.5 77 ARG B C 1
ATOM 6079 O O . ARG B 1 77 ? 16.469 -11.023 34.75 1 19.5 77 ARG B O 1
ATOM 6086 N N . ARG B 1 78 ? 16.438 -9.047 35.031 1 18.08 78 ARG B N 1
ATOM 6087 C CA . ARG B 1 78 ? 15.336 -9.398 35.906 1 18.08 78 ARG B CA 1
ATOM 6088 C C . ARG B 1 78 ? 14.117 -9.859 35.094 1 18.08 78 ARG B C 1
ATOM 6090 O O . ARG B 1 78 ? 14.047 -9.633 33.906 1 18.08 78 ARG B O 1
ATOM 6097 N N . TRP B 1 79 ? 12.898 -9.719 35.844 1 18.3 79 TRP B N 1
ATOM 6098 C CA . TRP B 1 79 ? 11.625 -10.305 36.281 1 18.3 79 TRP B CA 1
ATOM 6099 C C . TRP B 1 79 ? 10.547 -10.047 35.219 1 18.3 79 TRP B C 1
ATOM 6101 O O . TRP B 1 79 ? 10.32 -8.906 34.812 1 18.3 79 TRP B O 1
ATOM 6111 N N . SER B 1 80 ? 10.477 -10.859 34.219 1 20.47 80 SER B N 1
ATOM 6112 C CA . SER B 1 80 ? 9.289 -10.906 33.375 1 20.47 80 SER B CA 1
ATOM 6113 C C . SER B 1 80 ? 8.016 -10.852 34.219 1 20.47 80 SER B C 1
ATOM 6115 O O . SER B 1 80 ? 7.684 -11.805 34.938 1 20.47 80 SER B O 1
ATOM 6117 N N . THR B 1 81 ? 7.754 -9.836 35 1 21.91 81 THR B N 1
ATOM 6118 C CA . THR B 1 81 ? 6.52 -9.828 35.781 1 21.91 81 THR B CA 1
ATOM 6119 C C . THR B 1 81 ? 5.312 -10.086 34.875 1 21.91 81 THR B C 1
ATOM 6121 O O . THR B 1 81 ? 5.102 -9.367 33.906 1 21.91 81 THR B O 1
ATOM 6124 N N . ARG B 1 82 ? 4.902 -11.234 34.656 1 23.56 82 ARG B N 1
ATOM 6125 C CA . ARG B 1 82 ? 3.516 -11.555 34.344 1 23.56 82 ARG B CA 1
ATOM 6126 C C . ARG B 1 82 ? 2.553 -10.625 35.062 1 23.56 82 ARG B C 1
ATOM 6128 O O . ARG B 1 82 ? 2.469 -10.648 36.312 1 23.56 82 ARG B O 1
ATOM 6135 N N . ALA B 1 83 ? 2.35 -9.492 34.531 1 24.17 83 ALA B N 1
ATOM 6136 C CA . ALA B 1 83 ? 1.308 -8.703 35.188 1 24.17 83 ALA B CA 1
ATOM 6137 C C . ALA B 1 83 ? 0.085 -9.562 35.5 1 24.17 83 ALA B C 1
ATOM 6139 O O . ALA B 1 83 ? -0.541 -10.117 34.594 1 24.17 83 ALA B O 1
ATOM 6140 N N . GLU B 1 84 ? 0.164 -10.367 36.531 1 25.34 84 GLU B N 1
ATOM 6141 C CA . GLU B 1 84 ? -1.083 -10.766 37.156 1 25.34 84 GLU B CA 1
ATOM 6142 C C . GLU B 1 84 ? -2.129 -9.656 37.094 1 25.34 84 GLU B C 1
ATOM 6144 O O . GLU B 1 84 ? -1.87 -8.523 37.469 1 25.34 84 GLU B O 1
ATOM 6149 N N . ILE B 1 85 ? -2.939 -9.82 36.125 1 26.98 85 ILE B N 1
ATOM 6150 C CA . ILE B 1 85 ? -4.113 -8.969 36.281 1 26.98 85 ILE B CA 1
ATOM 6151 C C . ILE B 1 85 ? -4.645 -9.086 37.719 1 26.98 85 ILE B C 1
ATOM 6153 O O . ILE B 1 85 ? -5.086 -10.156 38.125 1 26.98 85 ILE B O 1
ATOM 6157 N N . PRO B 1 86 ? -3.883 -8.578 38.719 1 28.03 86 PRO B N 1
ATOM 6158 C CA . PRO B 1 86 ? -4.57 -8.68 40 1 28.03 86 PRO B CA 1
ATOM 6159 C C . PRO B 1 86 ? -6.086 -8.523 39.875 1 28.03 86 PRO B C 1
ATOM 6161 O O . PRO B 1 86 ? -6.566 -7.828 38.969 1 28.03 86 PRO B O 1
ATOM 6164 N N . ASN B 1 87 ? -6.844 -9.531 40.406 1 29.12 87 ASN B N 1
ATOM 6165 C CA . ASN B 1 87 ? -8.242 -9.406 40.812 1 29.12 87 ASN B CA 1
ATOM 6166 C C . ASN B 1 87 ? -8.492 -8.102 41.562 1 29.12 87 ASN B C 1
ATOM 6168 O O . ASN B 1 87 ? -9.445 -7.996 42.344 1 29.12 87 ASN B O 1
ATOM 6172 N N . LYS B 1 88 ? -7.402 -7.43 42.062 1 27.91 88 LYS B N 1
ATOM 6173 C CA . LYS B 1 88 ? -7.785 -6.344 42.938 1 27.91 88 LYS B CA 1
ATOM 6174 C C . LYS B 1 88 ? -8.789 -5.41 42.281 1 27.91 88 LYS B C 1
ATOM 6176 O O . LYS B 1 88 ? -8.477 -4.758 41.281 1 27.91 88 LYS B O 1
ATOM 6181 N N . VAL B 1 89 ? -10.031 -5.68 42.562 1 31.5 89 VAL B N 1
ATOM 6182 C CA . VAL B 1 89 ? -11.141 -4.73 42.5 1 31.5 89 VAL B CA 1
ATOM 6183 C C . VAL B 1 89 ? -10.672 -3.361 43 1 31.5 89 VAL B C 1
ATOM 6185 O O . VAL B 1 89 ? -10.711 -3.084 44.188 1 31.5 89 VAL B O 1
ATOM 6188 N N . ASN B 1 90 ? -9.422 -2.932 43.125 1 33.62 90 ASN B N 1
ATOM 6189 C CA . ASN B 1 90 ? -9.344 -1.816 44.062 1 33.62 90 ASN B CA 1
ATOM 6190 C C . ASN B 1 90 ? -10.539 -0.877 43.906 1 33.62 90 ASN B C 1
ATOM 6192 O O . ASN B 1 90 ? -11.531 -1.009 44.625 1 33.62 90 ASN B O 1
ATOM 6196 N N . ARG B 1 91 ? -10.125 0.577 43.594 1 33.62 91 ARG B N 1
ATOM 6197 C CA . ARG B 1 91 ? -10.547 1.956 43.375 1 33.62 91 ARG B CA 1
ATOM 6198 C C . ARG B 1 91 ? -11.258 2.1 42.031 1 33.62 91 ARG B C 1
ATOM 6200 O O . ARG B 1 91 ? -10.891 1.441 41.062 1 33.62 91 ARG B O 1
ATOM 6207 N N . ALA B 1 92 ? -12.297 2.787 41.875 1 43.38 92 ALA B N 1
ATOM 6208 C CA . ALA B 1 92 ? -13.227 3.191 40.812 1 43.38 92 ALA B CA 1
ATOM 6209 C C . ALA B 1 92 ? -12.477 3.621 39.562 1 43.38 92 ALA B C 1
ATOM 6211 O O . ALA B 1 92 ? -11.828 4.672 39.531 1 43.38 92 ALA B O 1
ATOM 6212 N N . THR B 1 93 ? -11.734 2.832 38.656 1 57.78 93 THR B N 1
ATOM 6213 C CA . THR B 1 93 ? -10.938 3.051 37.469 1 57.78 93 THR B CA 1
ATOM 6214 C C . THR B 1 93 ? -11.672 3.955 36.469 1 57.78 93 THR B C 1
ATOM 6216 O O . THR B 1 93 ? -12.797 3.654 36.062 1 57.78 93 THR B O 1
ATOM 6219 N N . ASP B 1 94 ? -11.172 5.262 36.312 1 77.94 94 ASP B N 1
ATOM 6220 C CA . ASP B 1 94 ? -11.617 6.293 35.375 1 77.94 94 ASP B CA 1
ATOM 6221 C C . ASP B 1 94 ? -11.492 5.816 33.938 1 77.94 94 ASP B C 1
ATOM 6223 O O . ASP B 1 94 ? -10.477 5.234 33.562 1 77.94 94 ASP B O 1
ATOM 6227 N N . ILE B 1 95 ? -12.539 5.777 33.188 1 84.69 95 ILE B N 1
ATOM 6228 C CA . ILE B 1 95 ? -12.586 5.277 31.812 1 84.69 95 ILE B CA 1
ATOM 6229 C C . ILE B 1 95 ? -11.484 5.941 30.984 1 84.69 95 ILE B C 1
ATOM 6231 O O . ILE B 1 95 ? -11.008 5.371 30 1 84.69 95 ILE B O 1
ATOM 6235 N N . PHE B 1 96 ? -10.992 7.02 31.453 1 90.56 96 PHE B N 1
ATOM 6236 C CA . PHE B 1 96 ? -10.031 7.781 30.672 1 90.56 96 PHE B CA 1
ATOM 6237 C C . PHE B 1 96 ? -8.602 7.348 30.984 1 90.56 96 PHE B C 1
ATOM 6239 O O . PHE B 1 96 ? -7.648 7.859 30.406 1 90.56 96 PHE B O 1
ATOM 6246 N N . ASP B 1 97 ? -8.43 6.352 31.844 1 90.38 97 ASP B N 1
ATOM 6247 C CA . ASP B 1 97 ? -7.117 5.801 32.156 1 90.38 97 ASP B CA 1
ATOM 6248 C C . ASP B 1 97 ? -6.641 4.859 31.062 1 90.38 97 ASP B C 1
ATOM 6250 O O . ASP B 1 97 ? -5.473 4.469 31.031 1 90.38 97 ASP B O 1
ATOM 6254 N N . TYR B 1 98 ? -7.527 4.566 30.234 1 90.06 98 TYR B N 1
ATOM 6255 C CA . TYR B 1 98 ? -7.227 3.725 29.078 1 90.06 98 TYR B CA 1
ATOM 6256 C C . TYR B 1 98 ? -7.629 4.414 27.781 1 90.06 98 TYR B C 1
ATOM 6258 O O . TYR B 1 98 ? -8.414 5.363 27.797 1 90.06 98 TYR B O 1
ATOM 6266 N N . CYS B 1 99 ? -7.016 3.979 26.734 1 94.56 99 CYS B N 1
ATOM 6267 C CA . CYS B 1 99 ? -7.367 4.523 25.422 1 94.56 99 CYS B CA 1
ATOM 6268 C C . CYS B 1 99 ? -7.703 3.408 24.438 1 94.56 99 CYS B C 1
ATOM 6270 O O . CYS B 1 99 ? -6.836 2.949 23.703 1 94.56 99 CYS B O 1
ATOM 6272 N N . PRO B 1 100 ? -8.992 2.957 24.5 1 93.69 100 PRO B N 1
ATOM 6273 C CA . PRO B 1 100 ? -9.383 2.033 23.438 1 93.69 100 PRO B CA 1
ATOM 6274 C C . PRO B 1 100 ? -9.289 2.66 22.047 1 93.69 100 PRO B C 1
ATOM 6276 O O . PRO B 1 100 ? -9.773 3.779 21.844 1 93.69 100 PRO B O 1
ATOM 6279 N N . PHE B 1 101 ? -8.602 1.933 21.203 1 94.69 101 PHE B N 1
ATOM 6280 C CA . PHE B 1 101 ? -8.445 2.49 19.875 1 94.69 101 PHE B CA 1
ATOM 6281 C C . PHE B 1 101 ? -8.266 1.381 18.844 1 94.69 101 PHE B C 1
ATOM 6283 O O . PHE B 1 101 ? -7.312 0.602 18.922 1 94.69 101 PHE B O 1
ATOM 6290 N N . GLU B 1 102 ? -9.18 1.276 17.938 1 91.75 102 GLU B N 1
ATOM 6291 C CA . GLU B 1 102 ? -9.047 0.486 16.719 1 91.75 102 GLU B CA 1
ATOM 6292 C C . GLU B 1 102 ? -8.859 1.382 15.492 1 91.75 102 GLU B C 1
ATOM 6294 O O . GLU B 1 102 ? -9.664 2.283 15.25 1 91.75 102 GLU B O 1
ATOM 6299 N N . PRO B 1 103 ? -7.766 1.123 14.781 1 93.25 103 PRO B N 1
ATOM 6300 C CA . PRO B 1 103 ? -7.586 1.993 13.617 1 93.25 103 PRO B CA 1
ATOM 6301 C C . PRO B 1 103 ? -8.836 2.088 12.742 1 93.25 103 PRO B C 1
ATOM 6303 O O . PRO B 1 103 ? -9.414 1.062 12.367 1 93.25 103 PRO B O 1
ATOM 6306 N N . PRO B 1 104 ? -9.242 3.318 12.492 1 94.81 104 PRO B N 1
ATOM 6307 C CA . PRO B 1 104 ? -10.43 3.473 11.648 1 94.81 104 PRO B CA 1
ATOM 6308 C C . PRO B 1 104 ? -10.227 2.922 10.242 1 94.81 104 PRO B C 1
ATOM 6310 O O . PRO B 1 104 ? -9.109 2.916 9.727 1 94.81 104 PRO B O 1
ATOM 6313 N N . ASP B 1 105 ? -11.336 2.545 9.664 1 94.75 105 ASP B N 1
ATOM 6314 C CA . ASP B 1 105 ? -11.336 2.014 8.305 1 94.75 105 ASP B CA 1
ATOM 6315 C C . ASP B 1 105 ? -11.141 3.127 7.277 1 94.75 105 ASP B C 1
ATOM 6317 O O . ASP B 1 105 ? -12.008 3.986 7.105 1 94.75 105 ASP B O 1
ATOM 6321 N N . PRO B 1 106 ? -10.039 3.131 6.531 1 95.75 106 PRO B N 1
ATOM 6322 C CA . PRO B 1 106 ? -9.828 4.172 5.523 1 95.75 106 PRO B CA 1
ATOM 6323 C C . PRO B 1 106 ? -10.93 4.203 4.465 1 95.75 106 PRO B C 1
ATOM 6325 O O . PRO B 1 106 ? -11.133 5.227 3.811 1 95.75 106 PRO B O 1
ATOM 6328 N N . TRP B 1 107 ? -11.648 3.1 4.273 1 95.81 107 TRP B N 1
ATOM 6329 C CA . TRP B 1 107 ? -12.711 3.018 3.279 1 95.81 107 TRP B CA 1
ATOM 6330 C C . TRP B 1 107 ? -14.078 2.92 3.949 1 95.81 107 TRP B C 1
ATOM 6332 O O . TRP B 1 107 ? -14.93 2.131 3.529 1 95.81 107 TRP B O 1
ATOM 6342 N N . HIS B 1 108 ? -14.234 3.629 5 1 94.44 108 HIS B N 1
ATOM 6343 C CA . HIS B 1 108 ? -15.531 3.684 5.664 1 94.44 108 HIS B CA 1
ATOM 6344 C C . HIS B 1 108 ? -16.641 3.982 4.668 1 94.44 108 HIS B C 1
ATOM 6346 O O . HIS B 1 108 ? -16.469 4.801 3.762 1 94.44 108 HIS B O 1
ATOM 6352 N N . LYS B 1 109 ? -17.766 3.432 4.824 1 92.12 109 LYS B N 1
ATOM 6353 C CA . LYS B 1 109 ? -18.875 3.479 3.875 1 92.12 109 LYS B CA 1
ATOM 6354 C C . LYS B 1 109 ? -19.312 4.918 3.604 1 92.12 109 LYS B C 1
ATOM 6356 O O . LYS B 1 109 ? -19.688 5.254 2.48 1 92.12 109 LYS B O 1
ATOM 6361 N N . SER B 1 110 ? -19.234 5.773 4.57 1 90.62 110 SER B N 1
ATOM 6362 C CA . SER B 1 110 ? -19.703 7.145 4.434 1 90.62 110 SER B CA 1
ATOM 6363 C C . SER B 1 110 ? -18.766 7.973 3.562 1 90.62 110 SER B C 1
ATOM 6365 O O . SER B 1 110 ? -19.125 9.062 3.119 1 90.62 110 SER B O 1
ATOM 6367 N N . ILE B 1 111 ? -17.578 7.465 3.314 1 90.12 111 ILE B N 1
ATOM 6368 C CA . ILE B 1 111 ? -16.578 8.281 2.639 1 90.12 111 ILE B CA 1
ATOM 6369 C C . ILE B 1 111 ? -16.406 7.801 1.198 1 90.12 111 ILE B C 1
ATOM 6371 O O . ILE B 1 111 ? -15.867 8.523 0.357 1 90.12 111 ILE B O 1
ATOM 6375 N N . ILE B 1 112 ? -16.828 6.609 0.822 1 89.5 112 ILE B N 1
ATOM 6376 C CA . ILE B 1 112 ? -16.547 5.945 -0.446 1 89.5 112 ILE B CA 1
ATOM 6377 C C . ILE B 1 112 ? -17.031 6.812 -1.604 1 89.5 112 ILE B C 1
ATOM 6379 O O . ILE B 1 112 ? -16.359 6.945 -2.621 1 89.5 112 ILE B O 1
ATOM 6383 N N . LYS B 1 113 ? -18.141 7.453 -1.467 1 87.56 113 LYS B N 1
ATOM 6384 C CA . LYS B 1 113 ? -18.734 8.234 -2.545 1 87.56 113 LYS B CA 1
ATOM 6385 C C . LYS B 1 113 ? -17.906 9.477 -2.848 1 87.56 113 LYS B C 1
ATOM 6387 O O . LYS B 1 113 ? -18.062 10.086 -3.91 1 87.56 113 LYS B O 1
ATOM 6392 N N . TYR B 1 114 ? -17.016 9.859 -1.888 1 84.56 114 TYR B N 1
ATOM 6393 C CA . TYR B 1 114 ? -16.234 11.078 -2.053 1 84.56 114 TYR B CA 1
ATOM 6394 C C . TYR B 1 114 ? -14.852 10.766 -2.605 1 84.56 114 TYR B C 1
ATOM 6396 O O . TYR B 1 114 ? -14.094 11.68 -2.945 1 84.56 114 TYR B O 1
ATOM 6404 N N . MET B 1 115 ? -14.539 9.508 -2.74 1 83.94 115 MET B N 1
ATOM 6405 C CA . MET B 1 115 ? -13.195 9.117 -3.16 1 83.94 115 MET B CA 1
ATOM 6406 C C . MET B 1 115 ? -13.023 9.289 -4.668 1 83.94 115 MET B C 1
ATOM 6408 O O . MET B 1 115 ? -13.945 9.008 -5.438 1 83.94 115 MET B O 1
ATOM 6412 N N . ASP B 1 116 ? -11.914 9.805 -5.051 1 76.38 116 ASP B N 1
ATOM 6413 C CA . ASP B 1 116 ? -11.531 9.883 -6.457 1 76.38 116 ASP B CA 1
ATOM 6414 C C . ASP B 1 116 ? -10.367 8.945 -6.766 1 76.38 116 ASP B C 1
ATOM 6416 O O . ASP B 1 116 ? -9.273 9.398 -7.109 1 76.38 116 ASP B O 1
ATOM 6420 N N . ASP B 1 117 ? -10.633 7.699 -6.699 1 66.12 117 ASP B N 1
ATOM 6421 C CA . ASP B 1 117 ? -9.539 6.734 -6.691 1 66.12 117 ASP B CA 1
ATOM 6422 C C . ASP B 1 117 ? -9.219 6.25 -8.102 1 66.12 117 ASP B C 1
ATOM 6424 O O . ASP B 1 117 ? -8.25 5.52 -8.312 1 66.12 117 ASP B O 1
ATOM 6428 N N . LYS B 1 118 ? -10.047 6.531 -9.031 1 62.19 118 LYS B N 1
ATOM 6429 C CA . LYS B 1 118 ? -9.734 6.086 -10.391 1 62.19 118 LYS B CA 1
ATOM 6430 C C . LYS B 1 118 ? -8.609 6.922 -11 1 62.19 118 LYS B C 1
ATOM 6432 O O . LYS B 1 118 ? -7.824 6.422 -11.805 1 62.19 118 LYS B O 1
ATOM 6437 N N . TYR B 1 119 ? -8.68 8.367 -10.555 1 56.97 119 TYR B N 1
ATOM 6438 C CA . TYR B 1 119 ? -7.82 9.273 -11.305 1 56.97 119 TYR B CA 1
ATOM 6439 C C . TYR B 1 119 ? -6.574 9.633 -10.508 1 56.97 119 TYR B C 1
ATOM 6441 O O . TYR B 1 119 ? -6.656 10.344 -9.508 1 56.97 119 TYR B O 1
ATOM 6449 N N . GLY B 1 120 ? -5.754 8.68 -10.258 1 53.97 120 GLY B N 1
ATOM 6450 C CA . GLY B 1 120 ? -4.469 9.039 -9.68 1 53.97 120 GLY B CA 1
ATOM 6451 C C . GLY B 1 120 ? -3.74 10.109 -10.469 1 53.97 120 GLY B C 1
ATOM 6452 O O . GLY B 1 120 ? -2.906 10.828 -9.914 1 53.97 120 GLY B O 1
ATOM 6453 N N . TYR B 1 121 ? -3.633 10.094 -11.859 1 50.97 121 TYR B N 1
ATOM 6454 C CA . TYR B 1 121 ? -2.826 11.047 -12.617 1 50.97 121 TYR B CA 1
ATOM 6455 C C . TYR B 1 121 ? -3.678 12.203 -13.125 1 50.97 121 TYR B C 1
ATOM 6457 O O . TYR B 1 121 ? -4.902 12.086 -13.219 1 50.97 121 TYR B O 1
ATOM 6465 N N . LEU B 1 122 ? -3 13.453 -12.992 1 50.97 122 LEU B N 1
ATOM 6466 C CA . LEU B 1 122 ? -3.664 14.617 -13.57 1 50.97 122 LEU B CA 1
ATOM 6467 C C . LEU B 1 122 ? -4.457 14.227 -14.812 1 50.97 122 LEU B C 1
ATOM 6469 O O . LEU B 1 122 ? -3.945 13.516 -15.688 1 50.97 122 LEU B O 1
ATOM 6473 N N . LYS B 1 123 ? -5.645 14.148 -14.695 1 56.66 123 LYS B N 1
ATOM 6474 C CA . LYS B 1 123 ? -6.516 13.867 -15.836 1 56.66 123 LYS B CA 1
ATOM 6475 C C . LYS B 1 123 ? -5.93 14.43 -17.125 1 56.66 123 LYS B C 1
ATOM 6477 O O . LYS B 1 123 ? -5.152 15.383 -17.094 1 56.66 123 LYS B O 1
ATOM 6482 N N . ASN B 1 124 ? -6.164 14.133 -18.281 1 61.56 124 ASN B N 1
ATOM 6483 C CA . ASN B 1 124 ? -6.02 14.383 -19.719 1 61.56 124 ASN B CA 1
ATOM 6484 C C . ASN B 1 124 ? -5.34 15.719 -19.984 1 61.56 124 ASN B C 1
ATOM 6486 O O . ASN B 1 124 ? -5.879 16.562 -20.719 1 61.56 124 ASN B O 1
ATOM 6490 N N . CYS B 1 125 ? -4.121 15.906 -19.094 1 74.69 125 CYS B N 1
ATOM 6491 C CA . CYS B 1 125 ? -3.402 17.141 -19.375 1 74.69 125 CYS B CA 1
ATOM 6492 C C . CYS B 1 125 ? -2.305 16.906 -20.406 1 74.69 125 CYS B C 1
ATOM 6494 O O . CYS B 1 125 ? -1.613 15.891 -20.375 1 74.69 125 CYS B O 1
ATOM 6496 N N . THR B 1 126 ? -2.318 17.828 -21.375 1 82.38 126 THR B N 1
ATOM 6497 C CA . THR B 1 126 ? -1.24 17.844 -22.359 1 82.38 126 THR B CA 1
ATOM 6498 C C . THR B 1 126 ? -0.373 19.078 -22.203 1 82.38 126 THR B C 1
ATOM 6500 O O . THR B 1 126 ? -0.867 20.203 -22.312 1 82.38 126 THR B O 1
ATOM 6503 N N . PRO B 1 127 ? 0.838 18.844 -21.875 1 87.81 127 PRO B N 1
ATOM 6504 C CA . PRO B 1 127 ? 1.71 20 -21.719 1 87.81 127 PRO B CA 1
ATOM 6505 C C . PRO B 1 127 ? 1.792 20.844 -23 1 87.81 127 PRO B C 1
ATOM 6507 O O . PRO B 1 127 ? 1.806 20.312 -24.109 1 87.81 127 PRO B O 1
ATOM 6510 N N . ASP B 1 128 ? 1.847 22.188 -22.828 1 91.19 128 ASP B N 1
ATOM 6511 C CA . ASP B 1 128 ? 2.047 23.125 -23.938 1 91.19 128 ASP B CA 1
ATOM 6512 C C . ASP B 1 128 ? 3.518 23.188 -24.344 1 91.19 128 ASP B C 1
ATOM 6514 O O . ASP B 1 128 ? 4.34 23.781 -23.641 1 91.19 128 ASP B O 1
ATOM 6518 N N . SER B 1 129 ? 3.816 22.688 -25.438 1 89.94 129 SER B N 1
ATOM 6519 C CA . SER B 1 129 ? 5.195 22.609 -25.906 1 89.94 129 SER B CA 1
ATOM 6520 C C . SER B 1 129 ? 5.797 23.984 -26.109 1 89.94 129 SER B C 1
ATOM 6522 O O . SER B 1 129 ? 7.016 24.156 -26.016 1 89.94 129 SER B O 1
ATOM 6524 N N . ASN B 1 130 ? 4.949 24.922 -26.312 1 90.56 130 ASN B N 1
ATOM 6525 C CA . ASN B 1 130 ? 5.414 26.281 -26.547 1 90.56 130 ASN B CA 1
ATOM 6526 C C . ASN B 1 130 ? 5.969 26.906 -25.266 1 90.56 130 ASN B C 1
ATOM 6528 O O . ASN B 1 130 ? 6.66 27.922 -25.312 1 90.56 130 ASN B O 1
ATOM 6532 N N . LEU B 1 131 ? 5.668 26.297 -24.188 1 93.31 131 LEU B N 1
ATOM 6533 C CA . LEU B 1 131 ? 6.082 26.859 -22.906 1 93.31 131 LEU B CA 1
ATOM 6534 C C . LEU B 1 131 ? 7.359 26.188 -22.406 1 93.31 131 LEU B C 1
ATOM 6536 O O . LEU B 1 131 ? 7.918 26.594 -21.391 1 93.31 131 LEU B O 1
ATOM 6540 N N . SER B 1 132 ? 7.828 25.219 -23.109 1 93.44 132 SER B N 1
ATOM 6541 C CA . SER B 1 132 ? 9.055 24.531 -22.734 1 93.44 132 SER B CA 1
ATOM 6542 C C . SER B 1 132 ? 10.25 25.484 -22.766 1 93.44 132 SER B C 1
ATOM 6544 O O . SER B 1 132 ? 10.359 26.328 -23.656 1 93.44 132 SER B O 1
ATOM 6546 N N . PRO B 1 133 ? 11.133 25.375 -21.828 1 95.19 133 PRO B N 1
ATOM 6547 C CA . PRO B 1 133 ? 12.297 26.266 -21.828 1 95.19 133 PRO B CA 1
ATOM 6548 C C . PRO B 1 133 ? 13.25 25.984 -23 1 95.19 133 PRO B C 1
ATOM 6550 O O . PRO B 1 133 ? 13.367 24.828 -23.438 1 95.19 133 PRO B O 1
ATOM 6553 N N . VAL B 1 134 ? 13.984 27 -23.422 1 97.44 134 VAL B N 1
ATOM 6554 C CA . VAL B 1 134 ? 14.969 26.859 -24.484 1 97.44 134 VAL B CA 1
ATOM 6555 C C . VAL B 1 134 ? 16.375 26.828 -23.891 1 97.44 134 VAL B C 1
ATOM 6557 O O . VAL B 1 134 ? 17.359 26.719 -24.625 1 97.44 134 VAL B O 1
ATOM 6560 N N . THR B 1 135 ? 16.438 26.938 -22.562 1 98 135 THR B N 1
ATOM 6561 C CA . THR B 1 135 ? 17.703 26.953 -21.844 1 98 135 THR B CA 1
ATOM 6562 C C . THR B 1 135 ? 17.766 25.797 -20.844 1 98 135 THR B C 1
ATOM 6564 O O . THR B 1 135 ? 16.75 25.203 -20.516 1 98 135 THR B O 1
ATOM 6567 N N . ASP B 1 136 ? 18.953 25.453 -20.438 1 97.56 136 ASP B N 1
ATOM 6568 C CA . ASP B 1 136 ? 19.234 24.531 -19.344 1 97.56 136 ASP B CA 1
ATOM 6569 C C . ASP B 1 136 ? 20.172 25.172 -18.312 1 97.56 136 ASP B C 1
ATOM 6571 O O . ASP B 1 136 ? 20.844 26.172 -18.609 1 97.56 136 ASP B O 1
ATOM 6575 N N . LEU B 1 137 ? 20.094 24.641 -17.172 1 97.69 137 LEU B N 1
ATOM 6576 C CA . LEU B 1 137 ? 20.953 25.109 -16.094 1 97.69 137 LEU B CA 1
ATOM 6577 C C . LEU B 1 137 ? 21.781 23.984 -15.5 1 97.69 137 LEU B C 1
ATOM 6579 O O . LEU B 1 137 ? 21.234 22.938 -15.133 1 97.69 137 LEU B O 1
ATOM 6583 N N . MET B 1 138 ? 23.109 24.156 -15.516 1 95.56 138 MET B N 1
ATOM 6584 C CA . MET B 1 138 ? 24.031 23.188 -14.906 1 95.56 138 MET B CA 1
ATOM 6585 C C . MET B 1 138 ? 25.109 23.906 -14.102 1 95.56 138 MET B C 1
ATOM 6587 O O . MET B 1 138 ? 25.875 24.688 -14.656 1 95.56 138 MET B O 1
ATOM 6591 N N . LYS B 1 139 ? 25.172 23.672 -12.875 1 93.88 139 LYS B N 1
ATOM 6592 C CA . LYS B 1 139 ? 26.188 24.219 -11.984 1 93.88 139 LYS B CA 1
ATOM 6593 C C . LYS B 1 139 ? 26.25 25.75 -12.117 1 93.88 139 LYS B C 1
ATOM 6595 O O . LYS B 1 139 ? 27.344 26.312 -12.289 1 93.88 139 LYS B O 1
ATOM 6600 N N . GLY B 1 140 ? 25.125 26.328 -12.172 1 96.56 140 GLY B N 1
ATOM 6601 C CA . GLY B 1 140 ? 25.016 27.781 -12.18 1 96.56 140 GLY B CA 1
ATOM 6602 C C . GLY B 1 140 ? 25.156 28.375 -13.57 1 96.56 140 GLY B C 1
ATOM 6603 O O . GLY B 1 140 ? 24.969 29.578 -13.758 1 96.56 140 GLY B O 1
ATOM 6604 N N . ARG B 1 141 ? 25.453 27.578 -14.539 1 97.62 141 ARG B N 1
ATOM 6605 C CA . ARG B 1 141 ? 25.609 28.062 -15.906 1 97.62 141 ARG B CA 1
ATOM 6606 C C . ARG B 1 141 ? 24.391 27.75 -16.75 1 97.62 141 ARG B C 1
ATOM 6608 O O . ARG B 1 141 ? 23.938 26.594 -16.812 1 97.62 141 ARG B O 1
ATOM 6615 N N . VAL B 1 142 ? 23.922 28.812 -17.375 1 97.94 142 VAL B N 1
ATOM 6616 C CA . VAL B 1 142 ? 22.781 28.672 -18.281 1 97.94 142 VAL B CA 1
ATOM 6617 C C . VAL B 1 142 ? 23.281 28.484 -19.703 1 97.94 142 VAL B C 1
ATOM 6619 O O . VAL B 1 142 ? 24.141 29.219 -20.172 1 97.94 142 VAL B O 1
ATOM 6622 N N . THR B 1 143 ? 22.734 27.469 -20.375 1 97.5 143 THR B N 1
ATOM 6623 C CA . THR B 1 143 ? 23.078 27.203 -21.766 1 97.5 143 THR B CA 1
ATOM 6624 C C . THR B 1 143 ? 21.828 27.016 -22.609 1 97.5 143 THR B C 1
ATOM 6626 O O . THR B 1 143 ? 20.766 26.703 -22.078 1 97.5 143 THR B O 1
ATOM 6629 N N . LEU B 1 144 ? 22.016 27.344 -23.859 1 97.25 144 LEU B N 1
ATOM 6630 C CA . LEU B 1 144 ? 20.922 27.094 -24.797 1 97.25 144 LEU B CA 1
ATOM 6631 C C . LEU B 1 144 ? 20.828 25.625 -25.156 1 97.25 144 LEU B C 1
ATOM 6633 O O . LEU B 1 144 ? 21.844 24.953 -25.328 1 97.25 144 LEU B O 1
ATOM 6637 N N . LYS B 1 145 ? 19.609 25.156 -25.219 1 96.81 145 LYS B N 1
ATOM 6638 C CA . LYS B 1 145 ? 19.391 23.781 -25.672 1 96.81 145 LYS B CA 1
ATOM 6639 C C . LYS B 1 145 ? 19.766 23.625 -27.141 1 96.81 145 LYS B C 1
ATOM 6641 O O . LYS B 1 145 ? 19.766 24.609 -27.891 1 96.81 145 LYS B O 1
ATOM 6646 N N . LYS B 1 146 ? 20.047 22.344 -27.453 1 95.62 146 LYS B N 1
ATOM 6647 C CA . LYS B 1 146 ? 20.375 22.062 -28.844 1 95.62 146 LYS B CA 1
ATOM 6648 C C . LYS B 1 146 ? 19.25 22.469 -29.781 1 95.62 146 LYS B C 1
ATOM 6650 O O . LYS B 1 146 ? 18.078 22.156 -29.531 1 95.62 146 LYS B O 1
ATOM 6655 N N . GLY B 1 147 ? 19.547 23.266 -30.828 1 94.56 147 GLY B N 1
ATOM 6656 C CA . GLY B 1 147 ? 18.578 23.703 -31.812 1 94.56 147 GLY B CA 1
ATOM 6657 C C . GLY B 1 147 ? 17.938 25.031 -31.484 1 94.56 147 GLY B C 1
ATOM 6658 O O . GLY B 1 147 ? 17.094 25.516 -32.25 1 94.56 147 GLY B O 1
ATOM 6659 N N . LYS B 1 148 ? 18.375 25.625 -30.406 1 95.75 148 LYS B N 1
ATOM 6660 C CA . LYS B 1 148 ? 17.766 26.875 -29.969 1 95.75 148 LYS B CA 1
ATOM 6661 C C . LYS B 1 148 ? 18.781 28.031 -30.047 1 95.75 148 LYS B C 1
ATOM 6663 O O . LYS B 1 148 ? 18.641 29.031 -29.328 1 95.75 148 LYS B O 1
ATOM 6668 N N . GLU B 1 149 ? 19.688 27.969 -30.875 1 94 149 GLU B N 1
ATOM 6669 C CA . GLU B 1 149 ? 20.812 28.906 -30.969 1 94 149 GLU B CA 1
ATOM 6670 C C . GLU B 1 149 ? 20.359 30.25 -31.5 1 94 149 GLU B C 1
ATOM 6672 O O . GLU B 1 149 ? 21.078 31.25 -31.375 1 94 149 GLU B O 1
ATOM 6677 N N . ALA B 1 150 ? 19.203 30.328 -32.031 1 94.94 150 ALA B N 1
ATOM 6678 C CA . ALA B 1 150 ? 18.703 31.578 -32.594 1 94.94 150 ALA B CA 1
ATOM 6679 C C . ALA B 1 150 ? 18.25 32.531 -31.484 1 94.94 150 ALA B C 1
ATOM 6681 O O . ALA B 1 150 ? 18.062 33.719 -31.719 1 94.94 150 ALA B O 1
ATOM 6682 N N . PHE B 1 151 ? 18.172 32 -30.297 1 96.81 151 PHE B N 1
ATOM 66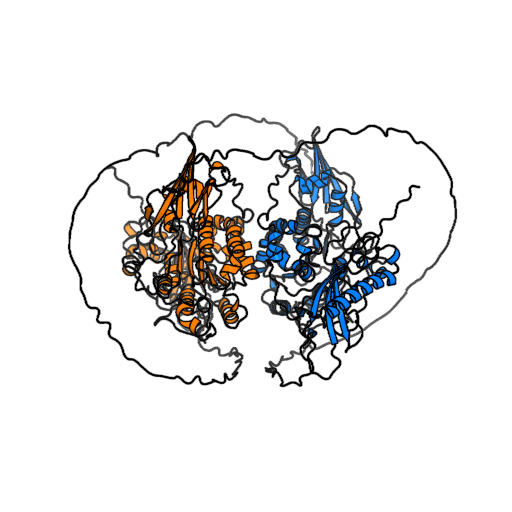83 C CA . PHE B 1 151 ? 17.703 32.844 -29.188 1 96.81 151 PHE B CA 1
ATOM 6684 C C . PHE B 1 151 ? 18.859 33.594 -28.547 1 96.81 151 PHE B C 1
ATOM 6686 O O . PHE B 1 151 ? 19.953 33.031 -28.391 1 96.81 151 PHE B O 1
ATOM 6693 N N . ALA B 1 152 ? 18.594 34.875 -28.281 1 96.38 152 ALA B N 1
ATOM 6694 C CA . ALA B 1 152 ? 19.453 35.656 -27.375 1 96.38 152 ALA B CA 1
ATOM 6695 C C . ALA B 1 152 ? 18.891 35.656 -25.969 1 96.38 152 ALA B C 1
ATOM 6697 O O . ALA B 1 152 ? 17.75 36.031 -25.75 1 96.38 152 ALA B O 1
ATOM 6698 N N . CYS B 1 153 ? 19.766 35.219 -25.031 1 97.75 153 CYS B N 1
ATOM 6699 C CA . CYS B 1 153 ? 19.188 34.969 -23.703 1 97.75 153 CYS B CA 1
ATOM 6700 C C . CYS B 1 153 ? 19.953 35.75 -22.641 1 97.75 153 CYS B C 1
ATOM 6702 O O . CYS B 1 153 ? 21.156 35.969 -22.766 1 97.75 153 CYS B O 1
ATOM 6704 N N . GLN B 1 154 ? 19.281 36.219 -21.656 1 97.88 154 GLN B N 1
ATOM 6705 C CA . GLN B 1 154 ? 19.812 36.781 -20.406 1 97.88 154 GLN B CA 1
ATOM 6706 C C . GLN B 1 154 ? 19.219 36.094 -19.188 1 97.88 154 GLN B C 1
ATOM 6708 O O . GLN B 1 154 ? 18.203 35.375 -19.312 1 97.88 154 GLN B O 1
ATOM 6713 N N . GLY B 1 155 ? 19.953 36.156 -18.094 1 98.38 155 GLY B N 1
ATOM 6714 C CA . GLY B 1 155 ? 19.484 35.562 -16.859 1 98.38 155 GLY B CA 1
ATOM 6715 C C . GLY B 1 155 ? 19.641 36.469 -15.656 1 98.38 155 GLY B C 1
ATOM 6716 O O . GLY B 1 155 ? 20.406 37.438 -15.703 1 98.38 155 GLY B O 1
ATOM 6717 N N . ARG B 1 156 ? 18.891 36.219 -14.633 1 98.31 156 ARG B N 1
ATOM 6718 C CA . ARG B 1 156 ? 19.047 36.938 -13.367 1 98.31 156 ARG B CA 1
ATOM 6719 C C . ARG B 1 156 ? 18.688 36.031 -12.188 1 98.31 156 ARG B C 1
ATOM 6721 O O . ARG B 1 156 ? 17.938 35.062 -12.344 1 98.31 156 ARG B O 1
ATOM 6728 N N . CYS B 1 157 ? 19.203 36.406 -11 1 98.38 157 CYS B N 1
ATOM 6729 C CA . CYS B 1 157 ? 18.906 35.688 -9.773 1 98.38 157 CYS B CA 1
ATOM 6730 C C . CYS B 1 157 ? 17.625 36.188 -9.125 1 98.38 157 CYS B C 1
ATOM 6732 O O . CYS B 1 157 ? 17.359 37.406 -9.133 1 98.38 157 CYS B O 1
ATOM 6734 N N . ILE B 1 158 ? 16.812 35.281 -8.648 1 98.62 158 ILE B N 1
ATOM 6735 C CA . ILE B 1 158 ? 15.711 35.625 -7.738 1 98.62 158 ILE B CA 1
ATOM 6736 C C . ILE B 1 158 ? 16.125 35.281 -6.305 1 98.62 158 ILE B C 1
ATOM 6738 O O . ILE B 1 158 ? 16.297 34.125 -5.945 1 98.62 158 ILE B O 1
ATOM 6742 N N . ASN B 1 159 ? 16.188 36.312 -5.469 1 96.88 159 ASN B N 1
ATOM 6743 C CA . ASN B 1 159 ? 16.781 36.125 -4.145 1 96.88 159 ASN B CA 1
ATOM 6744 C C . ASN B 1 159 ? 15.727 36.312 -3.047 1 96.88 159 ASN B C 1
ATOM 6746 O O . ASN B 1 159 ? 14.75 37.031 -3.225 1 96.88 159 ASN B O 1
ATOM 6750 N N . TYR B 1 160 ? 16.016 35.656 -1.949 1 95.5 160 TYR B N 1
ATOM 6751 C CA . TYR B 1 160 ? 15.172 35.75 -0.768 1 95.5 160 TYR B CA 1
ATOM 6752 C C . TYR B 1 160 ? 15.281 37.125 -0.145 1 95.5 160 TYR B C 1
ATOM 6754 O O . TYR B 1 160 ? 16.375 37.656 0.073 1 95.5 160 TYR B O 1
ATOM 6762 N N . ALA B 1 161 ? 14.141 37.781 0.072 1 94.31 161 ALA B N 1
ATOM 6763 C CA . ALA B 1 161 ? 14.102 39.094 0.716 1 94.31 161 ALA B CA 1
ATOM 6764 C C . ALA B 1 161 ? 13.07 39.125 1.842 1 94.31 161 ALA B C 1
ATOM 6766 O O . ALA B 1 161 ? 12.547 40.188 2.188 1 94.31 161 ALA B O 1
ATOM 6767 N N . GLY B 1 162 ? 12.688 37.969 2.357 1 89 162 GLY B N 1
ATOM 6768 C CA . GLY B 1 162 ? 11.648 37.812 3.361 1 89 162 GLY B CA 1
ATOM 6769 C C . GLY B 1 162 ? 10.609 36.781 2.994 1 89 162 GLY B C 1
ATOM 6770 O O . GLY B 1 162 ? 10.609 36.25 1.876 1 89 162 GLY B O 1
ATOM 6771 N N . ASP B 1 163 ? 9.727 36.531 3.877 1 87 163 ASP B N 1
ATOM 6772 C CA . ASP B 1 163 ? 8.781 35.438 3.711 1 87 163 ASP B CA 1
ATOM 6773 C C . ASP B 1 163 ? 7.895 35.625 2.488 1 87 163 ASP B C 1
ATOM 6775 O O . ASP B 1 163 ? 7.551 34.688 1.788 1 87 163 ASP B O 1
ATOM 6779 N N . ASN B 1 164 ? 7.441 36.844 2.262 1 88.25 164 ASN B N 1
ATOM 6780 C CA . ASN B 1 164 ? 6.547 37.094 1.134 1 88.25 164 ASN B CA 1
ATOM 6781 C C . ASN B 1 164 ? 7.16 38.062 0.141 1 88.25 164 ASN B C 1
ATOM 6783 O O . ASN B 1 164 ? 6.438 38.812 -0.536 1 88.25 164 ASN B O 1
ATOM 6787 N N . GLN B 1 165 ? 8.461 38.094 0.122 1 91.94 165 GLN B N 1
ATOM 6788 C CA . GLN B 1 165 ? 9.148 39.062 -0.749 1 91.94 165 GLN B CA 1
ATOM 6789 C C . GLN B 1 165 ? 10.352 38.406 -1.425 1 91.94 165 GLN B C 1
ATOM 6791 O O . GLN B 1 165 ? 10.852 37.375 -0.961 1 91.94 165 GLN B O 1
ATOM 6796 N N . TYR B 1 166 ? 10.711 38.938 -2.559 1 96.12 166 TYR B N 1
ATOM 6797 C CA . TYR B 1 166 ? 11.922 38.531 -3.26 1 96.12 166 TYR B CA 1
ATOM 6798 C C . TYR B 1 166 ? 12.617 39.75 -3.893 1 96.12 166 TYR B C 1
ATOM 6800 O O . TYR B 1 166 ? 12.008 40.781 -4.062 1 96.12 166 TYR B O 1
ATOM 6808 N N . ASP B 1 167 ? 13.867 39.562 -4.074 1 97.5 167 ASP B N 1
ATOM 6809 C CA . ASP B 1 167 ? 14.672 40.531 -4.789 1 97.5 167 ASP B CA 1
ATOM 6810 C C . ASP B 1 167 ? 15.148 40 -6.133 1 97.5 167 ASP B C 1
ATOM 6812 O O . ASP B 1 167 ? 15.586 38.844 -6.223 1 97.5 167 ASP B O 1
ATOM 6816 N N . LEU B 1 168 ? 14.984 40.812 -7.176 1 98 168 LEU B N 1
ATOM 6817 C CA . LEU B 1 168 ? 15.445 40.469 -8.508 1 98 168 LEU B CA 1
ATOM 6818 C C . LEU B 1 168 ? 16.812 41.062 -8.797 1 98 168 LEU B C 1
ATOM 6820 O O . LEU B 1 168 ? 17 42.281 -8.703 1 98 168 LEU B O 1
ATOM 6824 N N . GLY B 1 169 ? 17.672 40.219 -9.086 1 97.94 169 GLY B N 1
ATOM 6825 C CA . GLY B 1 169 ? 18.969 40.688 -9.531 1 97.94 169 GLY B CA 1
ATOM 6826 C C . GLY B 1 169 ? 18.922 41.344 -10.906 1 97.94 169 GLY B C 1
ATOM 6827 O O . GLY B 1 169 ? 17.891 41.344 -11.562 1 97.94 169 GLY B O 1
ATOM 6828 N N . ASN B 1 170 ? 20.125 41.906 -11.297 1 97.25 170 ASN B N 1
ATOM 6829 C CA . ASN B 1 170 ? 20.234 42.5 -12.633 1 97.25 170 ASN B CA 1
ATOM 6830 C C . ASN B 1 170 ? 20.312 41.406 -13.703 1 97.25 170 ASN B C 1
ATOM 6832 O O . ASN B 1 170 ? 20.859 40.312 -13.469 1 97.25 170 ASN B O 1
ATOM 6836 N N . TRP B 1 171 ? 19.719 41.75 -14.844 1 98.06 171 TRP B N 1
ATOM 6837 C CA . TRP B 1 171 ? 19.875 40.875 -15.992 1 98.06 171 TRP B CA 1
ATOM 6838 C C . TRP B 1 171 ? 21.328 40.781 -16.422 1 98.06 171 TRP B C 1
ATOM 6840 O O . TRP B 1 171 ? 22.016 41.812 -16.5 1 98.06 171 TRP B O 1
ATOM 6850 N N . LYS B 1 172 ? 21.797 39.625 -16.594 1 97.88 172 LYS B N 1
ATOM 6851 C CA . LYS B 1 172 ? 23.156 39.375 -17.031 1 97.88 172 LYS B CA 1
ATOM 6852 C C . LYS B 1 172 ? 23.188 38.438 -18.25 1 97.88 172 LYS B C 1
ATOM 6854 O O . LYS B 1 172 ? 22.25 37.688 -18.469 1 97.88 172 LYS B O 1
ATOM 6859 N N . SER B 1 173 ? 24.312 38.531 -18.953 1 95.94 173 SER B N 1
ATOM 6860 C CA . SER B 1 173 ? 24.5 37.625 -20.078 1 95.94 173 SER B CA 1
ATOM 6861 C C . SER B 1 173 ? 24.703 36.188 -19.594 1 95.94 173 SER B C 1
ATOM 6863 O O . SER B 1 173 ? 25.5 35.938 -18.688 1 95.94 173 SER B O 1
ATOM 6865 N N . ILE B 1 174 ? 24 35.25 -20.234 1 96.69 174 ILE B N 1
ATOM 6866 C CA . ILE B 1 174 ? 24.094 33.844 -19.797 1 96.69 174 ILE B CA 1
ATOM 6867 C C . ILE B 1 174 ? 25.469 33.281 -20.203 1 96.69 174 ILE B C 1
ATOM 6869 O O . ILE B 1 174 ? 25.906 32.281 -19.641 1 96.69 174 ILE B O 1
ATOM 6873 N N . LYS B 1 175 ? 26.109 33.875 -21.188 1 92.5 175 LYS B N 1
ATOM 6874 C CA . LYS B 1 175 ? 27.406 33.406 -21.688 1 92.5 175 LYS B CA 1
ATOM 6875 C C . LYS B 1 175 ? 28.516 33.656 -20.672 1 92.5 175 LYS B C 1
ATOM 6877 O O . LYS B 1 175 ? 29.453 32.875 -20.547 1 92.5 175 LYS B O 1
ATOM 6882 N N . ASP B 1 176 ? 28.391 34.719 -19.922 1 90.38 176 ASP B N 1
ATOM 6883 C CA . ASP B 1 176 ? 29.516 35.188 -19.109 1 90.38 176 ASP B CA 1
ATOM 6884 C C . ASP B 1 176 ? 29.25 34.938 -17.625 1 90.38 176 ASP B C 1
ATOM 6886 O O . ASP B 1 176 ? 30.172 35.031 -16.797 1 90.38 176 ASP B O 1
ATOM 6890 N N . GLU B 1 177 ? 28.109 34.625 -17.344 1 94.75 177 GLU B N 1
ATOM 6891 C CA . GLU B 1 177 ? 27.734 34.656 -15.938 1 94.75 177 GLU B CA 1
ATOM 6892 C C . GLU B 1 177 ? 27.609 33.25 -15.367 1 94.75 177 GLU B C 1
ATOM 6894 O O . GLU B 1 177 ? 27.125 32.344 -16.047 1 94.75 177 GLU B O 1
ATOM 6899 N N . VAL B 1 178 ? 28.109 33 -14.141 1 97.25 178 VAL B N 1
ATOM 6900 C CA . VAL B 1 178 ? 27.766 31.875 -13.289 1 97.25 178 VAL B CA 1
ATOM 6901 C C . VAL B 1 178 ? 26.812 32.344 -12.188 1 97.25 178 VAL B C 1
ATOM 6903 O O . VAL B 1 178 ? 27.219 33.062 -11.273 1 97.25 178 VAL B O 1
ATOM 6906 N N . PHE B 1 179 ? 25.672 31.891 -12.273 1 97.62 179 PHE B N 1
ATOM 6907 C CA . PHE B 1 179 ? 24.656 32.344 -11.336 1 97.62 179 PHE B CA 1
ATOM 6908 C C . PHE B 1 179 ? 24.766 31.609 -10.008 1 97.62 179 PHE B C 1
ATOM 6910 O O . PHE B 1 179 ? 24.688 30.375 -9.969 1 97.62 179 PHE B O 1
ATOM 6917 N N . LYS B 1 180 ? 24.859 32.312 -8.906 1 96 180 LYS B N 1
ATOM 6918 C CA . LYS B 1 180 ? 25.062 31.75 -7.582 1 96 180 LYS B CA 1
ATOM 6919 C C . LYS B 1 180 ? 23.812 31.891 -6.719 1 96 180 LYS B C 1
ATOM 6921 O O . LYS B 1 180 ? 23.891 32.375 -5.582 1 96 180 LYS B O 1
ATOM 6926 N N . CYS B 1 181 ? 22.734 31.578 -7.262 1 97.31 181 CYS B N 1
ATOM 6927 C CA . CYS B 1 181 ? 21.453 31.609 -6.57 1 97.31 181 CYS B CA 1
ATOM 6928 C C . CYS B 1 181 ? 20.641 30.344 -6.883 1 97.31 181 CYS B C 1
ATOM 6930 O O . CYS B 1 181 ? 20.953 29.625 -7.832 1 97.31 181 CYS B O 1
ATOM 6932 N N . ASP B 1 182 ? 19.672 30.062 -6.07 1 98.31 182 ASP B N 1
ATOM 6933 C CA . ASP B 1 182 ? 18.891 28.844 -6.23 1 98.31 182 ASP B CA 1
ATOM 6934 C C . ASP B 1 182 ? 17.938 28.953 -7.418 1 98.31 182 ASP B C 1
ATOM 6936 O O . ASP B 1 182 ? 17.562 27.938 -8.016 1 98.31 182 ASP B O 1
ATOM 6940 N N . PHE B 1 183 ? 17.5 30.188 -7.754 1 98.75 183 PHE B N 1
ATOM 6941 C CA . PHE B 1 183 ? 16.516 30.391 -8.797 1 98.75 183 PHE B CA 1
ATOM 6942 C C . PHE B 1 183 ? 17.031 31.391 -9.844 1 98.75 183 PHE B C 1
ATOM 6944 O O . PHE B 1 183 ? 17.297 32.531 -9.523 1 98.75 183 PHE B O 1
ATOM 6951 N N . VAL B 1 184 ? 17.109 30.875 -11.07 1 98.69 184 VAL B N 1
ATOM 6952 C CA . VAL B 1 184 ? 17.594 31.703 -12.172 1 98.69 184 VAL B CA 1
ATOM 6953 C C . VAL B 1 184 ? 16.484 31.922 -13.195 1 98.69 184 VAL B C 1
ATOM 6955 O O . VAL B 1 184 ? 16.062 30.969 -13.867 1 98.69 184 VAL B O 1
ATOM 6958 N N . GLU B 1 185 ? 16.094 33.125 -13.266 1 98.69 185 GLU B N 1
ATOM 6959 C CA . GLU B 1 185 ? 15.102 33.469 -14.281 1 98.69 185 GLU B CA 1
ATOM 6960 C C . GLU B 1 185 ? 15.781 33.844 -15.602 1 98.69 185 GLU B C 1
ATOM 6962 O O . GLU B 1 185 ? 16.766 34.562 -15.625 1 98.69 185 GLU B O 1
ATOM 6967 N N . THR B 1 186 ? 15.242 33.281 -16.688 1 98.44 186 THR B N 1
ATOM 6968 C CA . THR B 1 186 ? 15.789 33.562 -18.016 1 98.44 186 THR B CA 1
ATOM 6969 C C . THR B 1 186 ? 14.742 34.219 -18.906 1 98.44 186 THR B C 1
ATOM 6971 O O . THR B 1 186 ? 13.547 33.938 -18.766 1 98.44 186 THR B O 1
ATOM 6974 N N . GLU B 1 187 ? 15.203 35.031 -19.719 1 98 187 GLU B N 1
ATOM 6975 C CA . GLU B 1 187 ? 14.43 35.625 -20.797 1 98 187 GLU B CA 1
ATOM 6976 C C . GLU B 1 187 ? 15.172 35.531 -22.125 1 98 187 GLU B C 1
ATOM 6978 O O . GLU B 1 187 ? 16.297 36 -22.25 1 98 187 GLU B O 1
ATOM 6983 N N . CYS B 1 188 ? 14.562 34.906 -23.047 1 97.75 188 CYS B N 1
ATOM 6984 C CA . CYS B 1 188 ? 15.188 34.625 -24.344 1 97.75 188 CYS B CA 1
ATOM 6985 C C . CYS B 1 188 ? 14.312 35.156 -25.484 1 97.75 188 CYS B C 1
ATOM 6987 O O . CYS B 1 188 ? 13.102 34.906 -25.5 1 97.75 188 CYS B O 1
ATOM 6989 N N . LYS B 1 189 ? 14.992 35.781 -26.422 1 97.19 189 LYS B N 1
ATOM 6990 C CA . LYS B 1 189 ? 14.25 36.375 -27.531 1 97.19 189 LYS B CA 1
ATOM 6991 C C . LYS B 1 189 ? 14.805 35.938 -28.875 1 97.19 189 LYS B C 1
ATOM 6993 O O . LYS B 1 189 ? 16.031 35.812 -29.047 1 97.19 189 LYS B O 1
ATOM 6998 N N . SER B 1 190 ? 13.906 35.5 -29.734 1 95.88 190 SER B N 1
ATOM 6999 C CA . SER B 1 190 ? 14.18 35.219 -31.141 1 95.88 190 SER B CA 1
ATOM 7000 C C . SER B 1 190 ? 13.102 35.812 -32.031 1 95.88 190 SER B C 1
ATOM 7002 O O . SER B 1 190 ? 11.992 35.281 -32.125 1 95.88 190 SER B O 1
ATOM 7004 N N . GLY B 1 191 ? 13.469 36.844 -32.75 1 93.31 191 GLY B N 1
ATOM 7005 C CA . GLY B 1 191 ? 12.438 37.562 -33.5 1 93.31 191 GLY B CA 1
ATOM 7006 C C . GLY B 1 191 ? 11.352 38.094 -32.594 1 93.31 191 GLY B C 1
ATOM 7007 O O . GLY B 1 191 ? 11.625 38.875 -31.672 1 93.31 191 GLY B O 1
ATOM 7008 N N . LYS B 1 192 ? 10.109 37.656 -32.844 1 92.75 192 LYS B N 1
ATOM 7009 C CA . LYS B 1 192 ? 8.961 38.156 -32.062 1 92.75 192 LYS B CA 1
ATOM 7010 C C . LYS B 1 192 ? 8.641 37.188 -30.906 1 92.75 192 LYS B C 1
ATOM 7012 O O . LYS B 1 192 ? 7.789 37.5 -30.062 1 92.75 192 LYS B O 1
ATOM 7017 N N . THR B 1 193 ? 9.398 36.125 -30.859 1 94.12 193 THR B N 1
ATOM 7018 C CA . THR B 1 193 ? 9.125 35.094 -29.844 1 94.12 193 THR B CA 1
ATOM 7019 C C . THR B 1 193 ? 9.969 35.344 -28.594 1 94.12 193 THR B C 1
ATOM 7021 O O . THR B 1 193 ? 11.188 35.531 -28.688 1 94.12 193 THR B O 1
ATOM 7024 N N . THR B 1 194 ? 9.297 35.438 -27.453 1 95.56 194 THR B N 1
ATOM 7025 C CA . THR B 1 194 ? 9.977 35.531 -26.172 1 95.56 194 THR B CA 1
ATOM 7026 C C . THR B 1 194 ? 9.695 34.312 -25.312 1 95.56 194 THR B C 1
ATOM 7028 O O . THR B 1 194 ? 8.539 33.906 -25.141 1 95.56 194 THR B O 1
ATOM 7031 N N . LYS B 1 195 ? 10.742 33.688 -24.828 1 96.88 195 LYS B N 1
ATOM 7032 C CA . LYS B 1 195 ? 10.625 32.562 -23.922 1 96.88 195 LYS B CA 1
ATOM 7033 C C . LYS B 1 195 ? 11.211 32.875 -22.547 1 96.88 195 LYS B C 1
ATOM 7035 O O . LYS B 1 195 ? 12.336 33.375 -22.453 1 96.88 195 LYS B O 1
ATOM 7040 N N . ARG B 1 196 ? 10.422 32.625 -21.578 1 97.38 196 ARG B N 1
ATOM 7041 C CA . ARG B 1 196 ? 10.844 32.844 -20.188 1 97.38 196 ARG B CA 1
ATOM 7042 C C . ARG B 1 196 ? 10.82 31.547 -19.406 1 97.38 196 ARG B C 1
ATOM 7044 O O . ARG B 1 196 ? 10.055 30.625 -19.719 1 97.38 196 ARG B O 1
ATOM 7051 N N . TYR B 1 197 ? 11.688 31.484 -18.406 1 98.25 197 TYR B N 1
ATOM 7052 C CA . TYR B 1 197 ? 11.703 30.297 -17.547 1 98.25 197 TYR B CA 1
ATOM 7053 C C . TYR B 1 197 ? 12.484 30.562 -16.266 1 98.25 197 TYR B C 1
ATOM 7055 O O . TYR B 1 197 ? 13.383 31.422 -16.25 1 98.25 197 TYR B O 1
ATOM 7063 N N . ILE B 1 198 ? 12.094 29.938 -15.195 1 98.69 198 ILE B N 1
ATOM 7064 C CA . ILE B 1 198 ? 12.883 29.969 -13.969 1 98.69 198 ILE B CA 1
ATOM 7065 C C . ILE B 1 198 ? 13.508 28.594 -13.711 1 98.69 198 ILE B C 1
ATOM 7067 O O . ILE B 1 198 ? 12.789 27.625 -13.477 1 98.69 198 ILE B O 1
ATOM 7071 N N . HIS B 1 199 ? 14.797 28.516 -13.766 1 98.38 199 HIS B N 1
ATOM 7072 C CA . HIS B 1 199 ? 15.523 27.297 -13.438 1 98.38 199 HIS B CA 1
ATOM 7073 C C . HIS B 1 199 ? 15.781 27.203 -11.938 1 98.38 199 HIS B C 1
ATOM 7075 O O . HIS B 1 199 ? 15.984 28.219 -11.266 1 98.38 199 HIS B O 1
ATOM 7081 N N . MET B 1 200 ? 15.789 25.984 -11.398 1 98 200 MET B N 1
ATOM 7082 C CA . MET B 1 200 ? 16.062 25.734 -9.984 1 98 200 MET B CA 1
ATOM 7083 C C . MET B 1 200 ? 17.375 24.984 -9.812 1 98 200 MET B C 1
ATOM 7085 O O . MET B 1 200 ? 17.703 24.109 -10.617 1 98 200 MET B O 1
ATOM 7089 N N . GLN B 1 201 ? 18.078 25.281 -8.828 1 98.12 201 GLN B N 1
ATOM 7090 C CA . GLN B 1 201 ? 19.281 24.594 -8.375 1 98.12 201 GLN B CA 1
ATOM 7091 C C . GLN B 1 201 ? 19.531 24.859 -6.887 1 98.12 201 GLN B C 1
ATOM 7093 O O . GLN B 1 201 ? 18.766 25.578 -6.238 1 98.12 201 GLN B O 1
ATOM 7098 N N . ILE B 1 202 ? 20.422 24.172 -6.285 1 98.19 202 ILE B N 1
ATOM 7099 C CA . ILE B 1 202 ? 20.969 24.516 -4.977 1 98.19 202 ILE B CA 1
ATOM 7100 C C . ILE B 1 202 ? 22.344 25.172 -5.148 1 98.19 202 ILE B C 1
ATOM 7102 O O . ILE B 1 202 ? 23.312 24.5 -5.52 1 98.19 202 ILE B O 1
ATOM 7106 N N . ALA B 1 203 ? 22.344 26.422 -4.996 1 96.69 203 ALA B N 1
ATOM 7107 C CA . ALA B 1 203 ? 23.625 27.109 -4.949 1 96.69 203 ALA B CA 1
ATOM 7108 C C . ALA B 1 203 ? 24.297 26.922 -3.594 1 96.69 203 ALA B C 1
ATOM 7110 O O . ALA B 1 203 ? 24.062 27.688 -2.658 1 96.69 203 ALA B O 1
ATOM 7111 N N . GLU B 1 204 ? 25.156 25.969 -3.5 1 94.56 204 GLU B N 1
ATOM 7112 C CA . GLU B 1 204 ? 25.766 25.594 -2.227 1 94.56 204 GLU B CA 1
ATOM 7113 C C . GLU B 1 204 ? 26.531 26.766 -1.624 1 94.56 204 GLU B C 1
ATOM 7115 O O . GLU B 1 204 ? 27.219 27.484 -2.34 1 94.56 204 GLU B O 1
ATOM 7120 N N . GLN B 1 205 ? 26.266 26.922 -0.458 1 86.5 205 GLN B N 1
ATOM 7121 C CA . GLN B 1 205 ? 26.969 27.984 0.27 1 86.5 205 GLN B CA 1
ATOM 7122 C C . GLN B 1 205 ? 28.109 27.422 1.102 1 86.5 205 GLN B C 1
ATOM 7124 O O . GLN B 1 205 ? 28.016 26.312 1.644 1 86.5 205 GLN B O 1
ATOM 7129 N N . LYS B 1 206 ? 29.234 28.047 0.917 1 73.06 206 LYS B N 1
ATOM 7130 C CA . LYS B 1 206 ? 30.391 27.609 1.713 1 73.06 206 LYS B CA 1
ATOM 7131 C C . LYS B 1 206 ? 30.172 27.891 3.195 1 73.06 206 LYS B C 1
ATOM 7133 O O . LYS B 1 206 ? 29.531 28.891 3.557 1 73.06 206 LYS B O 1
ATOM 7138 N N . SER B 1 207 ? 30.266 26.891 4.086 1 62.59 207 SER B N 1
ATOM 7139 C CA . SER B 1 207 ? 30.062 27.031 5.52 1 62.59 207 SER B CA 1
ATOM 7140 C C . SER B 1 207 ? 30.969 28.094 6.113 1 62.59 207 SER B C 1
ATOM 7142 O O . SER B 1 207 ? 32.156 28.172 5.773 1 62.59 207 SER B O 1
ATOM 7144 N N . SER B 1 208 ? 30.359 29.188 6.578 1 53.53 208 SER B N 1
ATOM 7145 C CA . SER B 1 208 ? 31.172 30.156 7.289 1 53.53 208 SER B CA 1
ATOM 7146 C C . SER B 1 208 ? 31.922 29.516 8.453 1 53.53 208 SER B C 1
ATOM 7148 O O . SER B 1 208 ? 32.875 30.094 8.984 1 53.53 208 SER B O 1
ATOM 7150 N N . THR B 1 209 ? 31.297 28.516 9.18 1 53.59 209 THR B N 1
ATOM 7151 C CA . THR B 1 209 ? 31.891 28 10.406 1 53.59 209 THR B CA 1
ATOM 7152 C C . THR B 1 209 ? 32.719 26.734 10.125 1 53.59 209 THR B C 1
ATOM 7154 O O . THR B 1 209 ? 32.344 25.953 9.234 1 53.59 209 THR B O 1
ATOM 7157 N N . ASN B 1 210 ? 33.906 26.703 10.578 1 51 210 ASN B N 1
ATOM 7158 C CA . ASN B 1 210 ? 34.938 25.672 10.57 1 51 210 ASN B CA 1
ATOM 7159 C C . ASN B 1 210 ? 34.406 24.328 11.055 1 51 210 ASN B C 1
ATOM 7161 O O . ASN B 1 210 ? 35.125 23.328 11.078 1 51 210 ASN B O 1
ATOM 7165 N N . SER B 1 211 ? 33.531 24.188 11.984 1 54.78 211 SER B N 1
ATOM 7166 C CA . SER B 1 211 ? 33.188 22.938 12.672 1 54.78 211 SER B CA 1
ATOM 7167 C C . SER B 1 211 ? 32.312 22.031 11.812 1 54.78 211 SER B C 1
ATOM 7169 O O . SER B 1 211 ? 31.141 22.344 11.594 1 54.78 211 SER B O 1
ATOM 7171 N N . GLN B 1 212 ? 32.906 21.312 10.977 1 65.12 212 GLN B N 1
ATOM 7172 C CA . GLN B 1 212 ? 32.25 20.438 10.031 1 65.12 212 GLN B CA 1
ATOM 7173 C C . GLN B 1 212 ? 31.578 19.266 10.742 1 65.12 212 GLN B C 1
ATOM 7175 O O . GLN B 1 212 ? 32.281 18.453 11.367 1 65.12 212 GLN B O 1
ATOM 7180 N N . LEU B 1 213 ? 30.219 19.469 11.117 1 80.75 213 LEU B N 1
ATOM 7181 C CA . LEU B 1 213 ? 29.469 18.328 11.648 1 80.75 213 LEU B CA 1
ATOM 7182 C C . LEU B 1 213 ? 29.656 17.094 10.766 1 80.75 213 LEU B C 1
ATOM 7184 O O . LEU B 1 213 ? 29.672 17.203 9.539 1 80.75 213 LEU B O 1
ATOM 7188 N N . ASN B 1 214 ? 30.109 16.062 11.469 1 81.56 214 ASN B N 1
ATOM 7189 C CA . ASN B 1 214 ? 30.266 14.789 10.766 1 81.56 214 ASN B CA 1
ATOM 7190 C C . ASN B 1 214 ? 28.922 14.195 10.359 1 81.56 214 ASN B C 1
ATOM 7192 O O . ASN B 1 214 ? 28.078 13.891 11.219 1 81.56 214 ASN B O 1
ATOM 7196 N N . ARG B 1 215 ? 28.766 14.016 9.117 1 82.62 215 ARG B N 1
ATOM 7197 C CA . ARG B 1 215 ? 27.5 13.523 8.57 1 82.62 215 ARG B CA 1
ATOM 7198 C C . ARG B 1 215 ? 27.234 12.094 9.016 1 82.62 215 ARG B C 1
ATOM 7200 O O . ARG B 1 215 ? 26.078 11.672 9.102 1 82.62 215 ARG B O 1
ATOM 7207 N N . GLN B 1 216 ? 28.219 11.336 9.32 1 80.38 216 GLN B N 1
ATOM 7208 C CA . GLN B 1 216 ? 28.031 9.945 9.734 1 80.38 216 GLN B CA 1
ATOM 7209 C C . GLN B 1 216 ? 27.406 9.867 11.117 1 80.38 216 GLN B C 1
ATOM 7211 O O . GLN B 1 216 ? 26.562 8.992 11.383 1 80.38 216 GLN B O 1
ATOM 7216 N N . GLN B 1 217 ? 27.719 10.859 11.906 1 88.56 217 GLN B N 1
ATOM 7217 C CA . GLN B 1 217 ? 27.203 10.883 13.273 1 88.56 217 GLN B CA 1
ATOM 7218 C C . GLN B 1 217 ? 25.922 11.695 13.359 1 88.56 217 GLN B C 1
ATOM 7220 O O . GLN B 1 217 ? 25.141 11.547 14.312 1 88.56 217 GLN B O 1
ATOM 7225 N N . ASN B 1 218 ? 25.812 12.539 12.438 1 94.56 218 ASN B N 1
ATOM 7226 C CA . ASN B 1 218 ? 24.656 13.43 12.406 1 94.56 218 ASN B CA 1
ATOM 7227 C C . ASN B 1 218 ? 23.828 13.234 11.133 1 94.56 218 ASN B C 1
ATOM 7229 O O . ASN B 1 218 ? 24 13.969 10.164 1 94.56 218 ASN B O 1
ATOM 7233 N N . PRO B 1 219 ? 22.891 12.258 11.188 1 96.56 219 PRO B N 1
ATOM 7234 C CA . PRO B 1 219 ? 22.094 11.984 9.992 1 96.56 219 PRO B CA 1
ATOM 7235 C C . PRO B 1 219 ? 21.25 13.18 9.562 1 96.56 219 PRO B C 1
ATOM 7237 O O . PRO B 1 219 ? 20.953 14.062 10.375 1 96.56 219 PRO B O 1
ATOM 7240 N N . ASP B 1 220 ? 20.938 13.219 8.234 1 97.81 220 ASP B N 1
ATOM 7241 C CA . ASP B 1 220 ? 20 14.219 7.73 1 97.81 220 ASP B CA 1
ATOM 7242 C C . ASP B 1 220 ? 18.641 14.078 8.406 1 97.81 220 ASP B C 1
ATOM 7244 O O . ASP B 1 220 ? 18.297 13.008 8.922 1 97.81 220 ASP B O 1
ATOM 7248 N N . VAL B 1 221 ? 17.938 15.172 8.531 1 98.62 221 VAL B N 1
ATOM 7249 C CA . VAL B 1 221 ? 16.562 15.18 9.016 1 98.62 221 VAL B CA 1
ATOM 7250 C C . VAL B 1 221 ? 15.648 15.781 7.953 1 98.62 221 VAL B C 1
ATOM 7252 O O . VAL B 1 221 ? 15.812 16.938 7.574 1 98.62 221 VAL B O 1
ATOM 7255 N N . VAL B 1 222 ? 14.734 14.984 7.453 1 98.88 222 VAL B N 1
ATOM 7256 C CA . VAL B 1 222 ? 13.805 15.391 6.41 1 98.88 222 VAL B CA 1
ATOM 7257 C C . VAL B 1 222 ? 12.375 15.367 6.957 1 98.88 222 VAL B C 1
ATOM 7259 O O . VAL B 1 222 ? 11.852 14.305 7.297 1 98.88 222 VAL B O 1
ATOM 7262 N N . ILE B 1 223 ? 11.797 16.516 7.074 1 98.88 223 ILE B N 1
ATOM 7263 C CA . ILE B 1 223 ? 10.414 16.641 7.531 1 98.88 223 ILE B CA 1
ATOM 7264 C C . ILE B 1 223 ? 9.516 17.031 6.355 1 98.88 223 ILE B C 1
ATOM 7266 O O . ILE B 1 223 ? 9.742 18.047 5.703 1 98.88 223 ILE B O 1
ATOM 7270 N N . MET B 1 224 ? 8.555 16.234 6.039 1 98.62 224 MET B N 1
ATOM 7271 C CA . MET B 1 224 ? 7.535 16.516 5.027 1 98.62 224 MET B CA 1
ATOM 7272 C C . MET B 1 224 ? 6.137 16.484 5.641 1 98.62 224 MET B C 1
ATOM 7274 O O . MET B 1 224 ? 5.73 15.461 6.203 1 98.62 224 MET B O 1
ATOM 7278 N N . VAL B 1 225 ? 5.457 17.547 5.531 1 98.44 225 VAL B N 1
ATOM 7279 C CA . VAL B 1 225 ? 4.117 17.688 6.09 1 98.44 225 VAL B CA 1
ATOM 7280 C C . VAL B 1 225 ? 3.107 17.891 4.961 1 98.44 225 VAL B C 1
ATOM 7282 O O . VAL B 1 225 ? 3.34 18.703 4.059 1 98.44 225 VAL B O 1
ATOM 7285 N N . ILE B 1 226 ? 2.055 17.156 4.914 1 97.38 226 ILE B N 1
ATOM 7286 C CA . ILE B 1 226 ? 0.905 17.484 4.082 1 97.38 226 ILE B CA 1
ATOM 7287 C C . ILE B 1 226 ? -0.219 18.047 4.953 1 97.38 226 ILE B C 1
ATOM 7289 O O . ILE B 1 226 ? -0.737 17.344 5.824 1 97.38 226 ILE B O 1
ATOM 7293 N N . ASP B 1 227 ? -0.532 19.203 4.691 1 95.81 227 ASP B N 1
ATOM 7294 C CA . ASP B 1 227 ? -1.546 19.922 5.461 1 95.81 227 ASP B CA 1
ATOM 7295 C C . ASP B 1 227 ? -2.906 19.234 5.34 1 95.81 227 ASP B C 1
ATOM 7297 O O . ASP B 1 227 ? -3.33 18.875 4.242 1 95.81 227 ASP B O 1
ATOM 7301 N N . SER B 1 228 ? -3.562 18.969 6.496 1 94.06 228 SER B N 1
ATOM 7302 C CA . SER B 1 228 ? -4.973 18.594 6.559 1 94.06 228 SER B CA 1
ATOM 7303 C C . SER B 1 228 ? -5.199 17.203 5.977 1 94.06 228 SER B C 1
ATOM 7305 O O . SER B 1 228 ? -6.156 16.984 5.227 1 94.06 228 SER B O 1
ATOM 7307 N N . VAL B 1 229 ? -4.348 16.297 6.316 1 96.12 229 VAL B N 1
ATOM 7308 C CA . VAL B 1 229 ? -4.523 14.938 5.828 1 96.12 229 VAL B CA 1
ATOM 7309 C C . VAL B 1 229 ? -4.504 13.961 7.004 1 96.12 229 VAL B C 1
ATOM 7311 O O . VAL B 1 229 ? -3.549 13.938 7.785 1 96.12 229 VAL B O 1
ATOM 7314 N N . ALA B 1 230 ? -5.523 13.195 7.078 1 96.69 230 ALA B N 1
ATOM 7315 C CA . ALA B 1 230 ? -5.664 12.195 8.125 1 96.69 230 ALA B CA 1
ATOM 7316 C C . ALA B 1 230 ? -4.938 10.906 7.75 1 96.69 230 ALA B C 1
ATOM 7318 O O . ALA B 1 230 ? -4.539 10.719 6.598 1 96.69 230 ALA B O 1
ATOM 7319 N N . SER B 1 231 ? -4.758 10.039 8.766 1 97.69 231 SER B N 1
ATOM 7320 C CA . SER B 1 231 ? -4.141 8.734 8.57 1 97.69 231 SER B CA 1
ATOM 7321 C C . SER B 1 231 ? -4.895 7.914 7.531 1 97.69 231 SER B C 1
ATOM 7323 O O . SER B 1 231 ? -4.289 7.367 6.609 1 97.69 231 SER B O 1
ATOM 7325 N N . THR B 1 232 ? -6.23 7.855 7.617 1 96.31 232 THR B N 1
ATOM 7326 C CA . THR B 1 232 ? -7.062 7.074 6.707 1 96.31 232 THR B CA 1
ATOM 7327 C C . THR B 1 232 ? -7.059 7.691 5.312 1 96.31 232 THR B C 1
ATOM 7329 O O . THR B 1 232 ? -7.051 6.973 4.312 1 96.31 232 THR B O 1
ATOM 7332 N N . GLN B 1 233 ? -6.973 8.977 5.262 1 93.81 233 GLN B N 1
ATOM 7333 C CA . GLN B 1 233 ? -6.938 9.656 3.971 1 93.81 233 GLN B CA 1
ATOM 7334 C C . GLN B 1 233 ? -5.66 9.328 3.207 1 93.81 233 GLN B C 1
ATOM 7336 O O . GLN B 1 233 ? -5.691 9.102 1.997 1 93.81 233 GLN B O 1
ATOM 7341 N N . LEU B 1 234 ? -4.574 9.422 3.926 1 96.19 234 LEU B N 1
ATOM 7342 C CA . LEU B 1 234 ? -3.305 9.102 3.279 1 96.19 234 LEU B CA 1
ATOM 7343 C C . LEU B 1 234 ? -3.312 7.68 2.736 1 96.19 234 LEU B C 1
ATOM 7345 O O . LEU B 1 234 ? -2.883 7.438 1.605 1 96.19 234 LEU B O 1
ATOM 7349 N N . ILE B 1 235 ? -3.805 6.762 3.5 1 96.19 235 ILE B N 1
ATOM 7350 C CA . ILE B 1 235 ? -3.797 5.344 3.16 1 96.19 235 ILE B CA 1
ATOM 7351 C C . ILE B 1 235 ? -4.621 5.113 1.896 1 96.19 235 ILE B C 1
ATOM 7353 O O . ILE B 1 235 ? -4.156 4.461 0.956 1 96.19 235 ILE B O 1
ATOM 7357 N N . ARG B 1 236 ? -5.797 5.691 1.809 1 92.62 236 ARG B N 1
ATOM 7358 C CA . ARG B 1 236 ? -6.648 5.426 0.653 1 92.62 236 ARG B CA 1
ATOM 7359 C C . ARG B 1 236 ? -6.262 6.312 -0.527 1 92.62 236 ARG B C 1
ATOM 7361 O O . ARG B 1 236 ? -6.469 5.938 -1.684 1 92.62 236 ARG B O 1
ATOM 7368 N N . GLY B 1 237 ? -5.602 7.414 -0.235 1 91.56 237 GLY B N 1
ATOM 7369 C CA . GLY B 1 237 ? -5.363 8.398 -1.28 1 91.56 237 GLY B CA 1
ATOM 7370 C C . GLY B 1 237 ? -4.012 8.242 -1.953 1 91.56 237 GLY B C 1
ATOM 7371 O O . GLY B 1 237 ? -3.842 8.625 -3.111 1 91.56 237 GLY B O 1
ATOM 7372 N N . LEU B 1 238 ? -2.994 7.707 -1.22 1 93.75 238 LEU B N 1
ATOM 7373 C CA . LEU B 1 238 ? -1.637 7.625 -1.75 1 93.75 238 LEU B CA 1
ATOM 7374 C C . LEU B 1 238 ? -1.097 6.203 -1.648 1 93.75 238 LEU B C 1
ATOM 7376 O O . LEU B 1 238 ? -0.06 5.973 -1.022 1 93.75 238 LEU B O 1
ATOM 7380 N N . PRO B 1 239 ? -1.679 5.277 -2.346 1 92.88 239 PRO B N 1
ATOM 7381 C CA . PRO B 1 239 ? -1.303 3.873 -2.178 1 92.88 239 PRO B CA 1
ATOM 7382 C C . PRO B 1 239 ? 0.13 3.588 -2.621 1 92.88 239 PRO B C 1
ATOM 7384 O O . PRO B 1 239 ? 0.821 2.773 -2.002 1 92.88 239 PRO B O 1
ATOM 7387 N N . ARG B 1 240 ? 0.663 4.172 -3.699 1 92.94 240 ARG B N 1
ATOM 7388 C CA . ARG B 1 240 ? 2.039 3.951 -4.133 1 92.94 240 ARG B CA 1
ATOM 7389 C C . ARG B 1 240 ? 3.029 4.441 -3.082 1 92.94 240 ARG B C 1
ATOM 7391 O O . ARG B 1 240 ? 4.004 3.754 -2.77 1 92.94 240 ARG B O 1
ATOM 7398 N N . THR B 1 241 ? 2.715 5.629 -2.633 1 96.06 241 THR B N 1
ATOM 7399 C CA . THR B 1 241 ? 3.582 6.242 -1.635 1 96.06 241 THR B CA 1
ATOM 7400 C C . THR B 1 241 ? 3.629 5.402 -0.364 1 96.06 241 THR B C 1
ATOM 7402 O O . THR B 1 241 ? 4.711 5.074 0.132 1 96.06 241 THR B O 1
ATOM 7405 N N . VAL B 1 242 ? 2.439 5.031 0.119 1 97.06 242 VAL B N 1
ATOM 7406 C CA . VAL B 1 242 ? 2.338 4.254 1.35 1 97.06 242 VAL B CA 1
ATOM 7407 C C . VAL B 1 242 ? 3.051 2.914 1.176 1 97.06 242 VAL B C 1
ATOM 7409 O O . VAL B 1 242 ? 3.844 2.51 2.029 1 97.06 242 VAL B O 1
ATOM 7412 N N . ASN B 1 243 ? 2.783 2.287 0.088 1 95.06 243 ASN B N 1
ATOM 7413 C CA . ASN B 1 243 ? 3.391 0.988 -0.175 1 95.06 243 ASN B CA 1
ATOM 7414 C C . ASN B 1 243 ? 4.91 1.085 -0.251 1 95.06 243 ASN B C 1
ATOM 7416 O O . ASN B 1 243 ? 5.621 0.222 0.27 1 95.06 243 ASN B O 1
ATOM 7420 N N . PHE B 1 244 ? 5.445 2.072 -0.912 1 96.94 244 PHE B N 1
ATOM 7421 C CA . PHE B 1 244 ? 6.887 2.252 -1.02 1 96.94 244 PHE B CA 1
ATOM 7422 C C . PHE B 1 244 ? 7.496 2.572 0.34 1 96.94 244 PHE B C 1
ATOM 7424 O O . PHE B 1 244 ? 8.578 2.086 0.672 1 96.94 244 PHE B O 1
ATOM 7431 N N . LEU B 1 245 ? 6.82 3.404 1.086 1 98.19 245 LEU B N 1
ATOM 7432 C CA . LEU B 1 245 ? 7.316 3.73 2.418 1 98.19 245 LEU B CA 1
ATOM 7433 C C . LEU B 1 245 ? 7.418 2.477 3.281 1 98.19 245 LEU B C 1
ATOM 7435 O O . LEU B 1 245 ? 8.438 2.25 3.934 1 98.19 245 LEU B O 1
ATOM 7439 N N . LEU B 1 246 ? 6.422 1.659 3.219 1 97.38 246 LEU B N 1
ATOM 7440 C CA . LEU B 1 246 ? 6.355 0.484 4.082 1 97.38 246 LEU B CA 1
ATOM 7441 C C . LEU B 1 246 ? 7.332 -0.59 3.613 1 97.38 246 LEU B C 1
ATOM 7443 O O . LEU B 1 246 ? 8.07 -1.155 4.422 1 97.38 246 LEU B O 1
ATOM 7447 N N . HIS B 1 247 ? 7.387 -0.8 2.309 1 96.69 247 HIS B N 1
ATOM 7448 C CA . HIS B 1 247 ? 8.117 -1.962 1.81 1 96.69 247 HIS B CA 1
ATOM 7449 C C . HIS B 1 247 ? 9.484 -1.566 1.264 1 96.69 247 HIS B C 1
ATOM 7451 O O . HIS B 1 247 ? 10.406 -2.381 1.246 1 96.69 247 HIS B O 1
ATOM 7457 N N . GLY B 1 248 ? 9.602 -0.321 0.755 1 95.88 248 GLY B N 1
ATOM 7458 C CA . GLY B 1 248 ? 10.836 0.12 0.115 1 95.88 248 GLY B CA 1
ATOM 7459 C C . GLY B 1 248 ? 11.781 0.824 1.066 1 95.88 248 GLY B C 1
ATOM 7460 O O . GLY B 1 248 ? 13 0.731 0.917 1 95.88 248 GLY B O 1
ATOM 7461 N N . MET B 1 249 ? 11.125 1.496 2.01 1 97.38 249 MET B N 1
ATOM 7462 C CA . MET B 1 249 ? 11.945 2.287 2.924 1 97.38 249 MET B CA 1
ATOM 7463 C C . MET B 1 249 ? 11.797 1.791 4.359 1 97.38 249 MET B C 1
ATOM 7465 O O . MET B 1 249 ? 12.398 2.346 5.277 1 97.38 249 MET B O 1
ATOM 7469 N N . GLU B 1 250 ? 10.961 0.744 4.547 1 96.44 250 GLU B N 1
ATOM 7470 C CA . GLU B 1 250 ? 10.719 0.143 5.855 1 96.44 250 GLU B CA 1
ATOM 7471 C C . GLU B 1 250 ? 10.266 1.189 6.871 1 96.44 250 GLU B C 1
ATOM 7473 O O . GLU B 1 250 ? 10.789 1.245 7.988 1 96.44 250 GLU B O 1
ATOM 7478 N N . ALA B 1 251 ? 9.359 2.043 6.414 1 98.44 251 ALA B N 1
ATOM 7479 C CA . ALA B 1 251 ? 8.789 3.066 7.285 1 98.44 251 ALA B CA 1
ATOM 7480 C C . ALA B 1 251 ? 7.965 2.438 8.406 1 98.44 251 ALA B C 1
ATOM 7482 O O . ALA B 1 251 ? 7.41 1.349 8.234 1 98.44 251 ALA B O 1
ATOM 7483 N N . ILE B 1 252 ? 7.93 3.09 9.516 1 98.56 252 ILE B N 1
ATOM 7484 C CA . ILE B 1 252 ? 7.066 2.715 10.633 1 98.56 252 ILE B CA 1
ATOM 7485 C C . ILE B 1 252 ? 5.82 3.594 10.641 1 98.56 252 ILE B C 1
ATOM 7487 O O . ILE B 1 252 ? 5.918 4.824 10.688 1 98.56 252 ILE B O 1
ATOM 7491 N N . GLU B 1 253 ? 4.68 2.953 10.492 1 98.38 253 GLU B N 1
ATOM 7492 C CA . GLU B 1 253 ? 3.395 3.639 10.438 1 98.38 253 GLU B CA 1
ATOM 7493 C C . GLU B 1 253 ? 2.826 3.857 11.836 1 98.38 253 GLU B C 1
ATOM 7495 O O . GLU B 1 253 ? 2.736 2.916 12.625 1 98.38 253 GLU B O 1
ATOM 7500 N N . PHE B 1 254 ? 2.488 5.098 12.172 1 98.62 254 PHE B N 1
ATOM 7501 C CA . PHE B 1 254 ? 1.808 5.441 13.414 1 98.62 254 PHE B CA 1
ATOM 7502 C C . PHE B 1 254 ? 0.333 5.727 13.164 1 98.62 254 PHE B C 1
ATOM 7504 O O . PHE B 1 254 ? -0.022 6.809 12.688 1 98.62 254 PHE B O 1
ATOM 7511 N N . ARG B 1 255 ? -0.513 4.82 13.609 1 97.69 255 ARG B N 1
ATOM 7512 C CA . ARG B 1 255 ? -1.944 4.996 13.383 1 97.69 255 ARG B CA 1
ATOM 7513 C C . ARG B 1 255 ? -2.6 5.707 14.562 1 97.69 255 ARG B C 1
ATOM 7515 O O . ARG B 1 255 ? -3.73 6.191 14.453 1 97.69 255 ARG B O 1
ATOM 7522 N N . LYS B 1 256 ? -1.892 5.797 15.672 1 98 256 LYS B N 1
ATOM 7523 C CA . LYS B 1 256 ? -2.4 6.449 16.875 1 98 256 LYS B CA 1
ATOM 7524 C C . LYS B 1 256 ? -1.742 7.809 17.078 1 98 256 LYS B C 1
ATOM 7526 O O . LYS B 1 256 ? -1.255 8.109 18.172 1 98 256 LYS B O 1
ATOM 7531 N N . PHE B 1 257 ? -1.733 8.594 16.062 1 98.56 257 PHE B N 1
ATOM 7532 C CA . PHE B 1 257 ? -1.216 9.953 16.094 1 98.56 257 PHE B CA 1
ATOM 7533 C C . PHE B 1 257 ? -2.346 10.953 16.312 1 98.56 257 PHE B C 1
ATOM 7535 O O . PHE B 1 257 ? -3.283 11.016 15.508 1 98.56 257 PHE B O 1
ATOM 7542 N N . ASN B 1 258 ? -2.355 11.703 17.375 1 98.62 258 ASN B N 1
ATOM 7543 C CA . ASN B 1 258 ? -3.426 12.602 17.781 1 98.62 258 ASN B CA 1
ATOM 7544 C C . ASN B 1 258 ? -3.018 14.062 17.641 1 98.62 258 ASN B C 1
ATOM 7546 O O . ASN B 1 258 ? -1.985 14.477 18.172 1 98.62 258 ASN B O 1
ATOM 7550 N N . LYS B 1 259 ? -3.812 14.82 16.938 1 98 259 LYS B N 1
ATOM 7551 C CA . LYS B 1 259 ? -3.514 16.25 16.906 1 98 259 LYS B CA 1
ATOM 7552 C C . LYS B 1 259 ? -3.725 16.875 18.281 1 98 259 LYS B C 1
ATOM 7554 O O . LYS B 1 259 ? -4.406 16.312 19.141 1 98 259 LYS B O 1
ATOM 7559 N N . VAL B 1 260 ? -3.225 18.078 18.484 1 96.69 260 VAL B N 1
ATOM 7560 C CA . VAL B 1 260 ? -3.322 18.703 19.797 1 96.69 260 VAL B CA 1
ATOM 7561 C C . VAL B 1 260 ? -3.863 20.125 19.656 1 96.69 260 VAL B C 1
ATOM 7563 O O . VAL B 1 260 ? -4.039 20.828 20.656 1 96.69 260 VAL B O 1
ATOM 7566 N N . GLY B 1 261 ? -4.082 20.531 18.453 1 93.25 261 GLY B N 1
ATOM 7567 C CA . GLY B 1 261 ? -4.594 21.875 18.203 1 93.25 261 GLY B CA 1
ATOM 7568 C C . GLY B 1 261 ? -5.637 21.922 17.094 1 93.25 261 GLY B C 1
ATOM 7569 O O . GLY B 1 261 ? -5.863 20.922 16.422 1 93.25 261 GLY B O 1
ATOM 7570 N N . SER B 1 262 ? -6.25 23.062 16.922 1 87.19 262 SER B N 1
ATOM 7571 C CA . SER B 1 262 ? -7.441 23.219 16.094 1 87.19 262 SER B CA 1
ATOM 7572 C C . SER B 1 262 ? -7.094 23.156 14.617 1 87.19 262 SER B C 1
ATOM 7574 O O . SER B 1 262 ? -7.84 22.578 13.82 1 87.19 262 SER B O 1
ATOM 7576 N N . ASN B 1 263 ? -6 23.766 14.242 1 89.44 263 ASN B N 1
ATOM 7577 C CA . ASN B 1 263 ? -5.605 23.875 12.844 1 89.44 263 ASN B CA 1
ATOM 7578 C C . ASN B 1 263 ? -4.09 23.781 12.68 1 89.44 263 ASN B C 1
ATOM 7580 O O . ASN B 1 263 ? -3.4 23.234 13.547 1 89.44 263 ASN B O 1
ATOM 7584 N N . SER B 1 264 ? -3.547 24.219 11.641 1 93.44 264 SER B N 1
ATOM 7585 C CA . SER B 1 264 ? -2.154 23.984 11.266 1 93.44 264 SER B CA 1
ATOM 7586 C C . SER B 1 264 ? -1.201 24.609 12.273 1 93.44 264 SER B C 1
ATOM 7588 O O . SER B 1 264 ? -0.254 23.969 12.727 1 93.44 264 SER B O 1
ATOM 7590 N N . ARG B 1 265 ? -1.401 25.828 12.711 1 92.94 265 ARG B N 1
ATOM 7591 C CA . ARG B 1 265 ? -0.432 26.562 13.508 1 92.94 265 ARG B CA 1
ATOM 7592 C C . ARG B 1 265 ? -0.245 25.922 14.875 1 92.94 265 ARG B C 1
ATOM 7594 O O . ARG B 1 265 ? 0.885 25.672 15.297 1 92.94 265 ARG B O 1
ATOM 7601 N N . PRO B 1 266 ? -1.354 25.672 15.664 1 94.5 266 PRO B N 1
ATOM 7602 C CA . PRO B 1 266 ? -1.129 25.078 16.984 1 94.5 266 PRO B CA 1
ATOM 7603 C C . PRO B 1 266 ? -0.409 23.734 16.891 1 94.5 266 PRO B C 1
ATOM 7605 O O . PRO B 1 266 ? 0.423 23.422 17.75 1 94.5 266 PRO B O 1
ATOM 7608 N N . ASN B 1 267 ? -0.715 22.953 15.906 1 97.44 267 ASN B N 1
ATOM 7609 C CA . ASN B 1 267 ? -0.056 21.656 15.773 1 97.44 267 ASN B CA 1
ATOM 7610 C C . ASN B 1 267 ? 1.39 21.797 15.312 1 97.44 267 ASN B C 1
ATOM 7612 O O . ASN B 1 267 ? 2.262 21.031 15.727 1 97.44 267 ASN B O 1
ATOM 7616 N N . ALA B 1 268 ? 1.652 22.781 14.438 1 97.88 268 ALA B N 1
ATOM 7617 C CA . ALA B 1 268 ? 3.023 23.094 14.039 1 97.88 268 ALA B CA 1
ATOM 7618 C C . ALA B 1 268 ? 3.852 23.547 15.242 1 97.88 268 ALA B C 1
ATOM 7620 O O . ALA B 1 268 ? 5.012 23.141 15.383 1 97.88 268 ALA B O 1
ATOM 7621 N N . PHE B 1 269 ? 3.25 24.406 16.078 1 96.62 269 PHE B N 1
ATOM 7622 C CA . PHE B 1 269 ? 3.959 24.891 17.25 1 96.62 269 PHE B CA 1
ATOM 7623 C C . PHE B 1 269 ? 4.281 23.734 18.203 1 96.62 269 PHE B C 1
ATOM 7625 O O . PHE B 1 269 ? 5.367 23.688 18.781 1 96.62 269 PHE B O 1
ATOM 7632 N N . ALA B 1 270 ? 3.357 22.828 18.328 1 97 270 ALA B N 1
ATOM 7633 C CA . ALA B 1 270 ? 3.605 21.656 19.156 1 97 270 ALA B CA 1
ATOM 7634 C C . ALA B 1 270 ? 4.766 20.828 18.609 1 97 270 ALA B C 1
ATOM 7636 O O . ALA B 1 270 ? 5.629 20.375 19.375 1 97 270 ALA B O 1
ATOM 7637 N N . ALA B 1 271 ? 4.863 20.656 17.344 1 97.75 271 ALA B N 1
ATOM 7638 C CA . ALA B 1 271 ? 5.863 19.812 16.719 1 97.75 271 ALA B CA 1
ATOM 7639 C C . ALA B 1 271 ? 7.215 20.516 16.625 1 97.75 271 ALA B C 1
ATOM 7641 O O . ALA B 1 271 ? 8.258 19.875 16.812 1 97.75 271 ALA B O 1
ATOM 7642 N N . LEU B 1 272 ? 7.195 21.812 16.328 1 97.5 272 LEU B N 1
ATOM 7643 C CA . LEU B 1 272 ? 8.43 22.484 15.953 1 97.5 272 LEU B CA 1
ATOM 7644 C C . LEU B 1 272 ? 8.969 23.328 17.109 1 97.5 272 LEU B C 1
ATOM 7646 O O . LEU B 1 272 ? 10.156 23.641 17.156 1 97.5 272 LEU B O 1
ATOM 7650 N N . ILE B 1 273 ? 8.07 23.75 18.016 1 95.56 273 ILE B N 1
ATOM 7651 C CA . ILE B 1 273 ? 8.5 24.609 19.125 1 95.56 273 ILE B CA 1
ATOM 7652 C C . ILE B 1 273 ? 8.32 23.859 20.438 1 95.56 273 ILE B C 1
ATOM 7654 O O . ILE B 1 273 ? 9.008 24.156 21.422 1 95.56 273 ILE B O 1
ATOM 7658 N N . GLY B 1 274 ? 7.406 22.891 20.516 1 95 274 GLY B N 1
ATOM 7659 C CA . GLY B 1 274 ? 7.16 22.094 21.719 1 95 274 GLY B CA 1
ATOM 7660 C C . GLY B 1 274 ? 6.254 22.797 22.719 1 95 274 GLY B C 1
ATOM 7661 O O . GLY B 1 274 ? 6.219 22.438 23.891 1 95 274 GLY B O 1
ATOM 7662 N N . LYS B 1 275 ? 5.543 23.797 22.25 1 94.62 275 LYS B N 1
ATOM 7663 C CA . LYS B 1 275 ? 4.664 24.594 23.109 1 94.62 275 LYS B CA 1
ATOM 7664 C C . LYS B 1 275 ? 3.275 24.734 22.484 1 94.62 275 LYS B C 1
ATOM 7666 O O . LYS B 1 275 ? 3.117 24.625 21.266 1 94.62 275 LYS B O 1
ATOM 7671 N N . THR B 1 276 ? 2.287 24.969 23.312 1 94.12 276 THR B N 1
ATOM 7672 C CA . THR B 1 276 ? 0.913 25.125 22.859 1 94.12 276 THR B CA 1
ATOM 7673 C C . THR B 1 276 ? 0.578 26.609 22.641 1 94.12 276 THR B C 1
ATOM 7675 O O . THR B 1 276 ? 1.045 27.469 23.391 1 94.12 276 THR B O 1
ATOM 7678 N N . THR B 1 277 ? -0.218 26.875 21.609 1 92.38 277 THR B N 1
ATOM 7679 C CA . THR B 1 277 ? -0.744 28.219 21.375 1 92.38 277 THR B CA 1
ATOM 7680 C C . THR B 1 277 ? -2.221 28.297 21.75 1 92.38 277 THR B C 1
ATOM 7682 O O . THR B 1 277 ? -2.83 29.359 21.672 1 92.38 277 THR B O 1
ATOM 7685 N N . GLU B 1 278 ? -2.785 27.125 22.078 1 89.5 278 GLU B N 1
ATOM 7686 C CA . GLU B 1 278 ? -4.16 26.984 22.562 1 89.5 278 GLU B CA 1
ATOM 7687 C C . GLU B 1 278 ? -4.207 26.266 23.891 1 89.5 278 GLU B C 1
ATOM 7689 O O . GLU B 1 278 ? -3.305 25.484 24.219 1 89.5 278 GLU B O 1
ATOM 7694 N N . PRO B 1 279 ? -5.215 26.625 24.719 1 90.44 279 PRO B N 1
ATOM 7695 C CA . PRO B 1 279 ? -5.355 25.844 25.953 1 90.44 279 PRO B CA 1
ATOM 7696 C C . PRO B 1 279 ? -5.695 24.375 25.703 1 90.44 279 PRO B C 1
ATOM 7698 O O . PRO B 1 279 ? -6.152 24.031 24.609 1 90.44 279 PRO B O 1
ATOM 7701 N N . VAL B 1 280 ? -5.422 23.578 26.719 1 92.25 280 VAL B N 1
ATOM 7702 C CA . VAL B 1 280 ? -5.738 22.156 26.672 1 92.25 280 VAL B CA 1
ATOM 7703 C C . VAL B 1 280 ? -6.855 21.844 27.656 1 92.25 280 VAL B C 1
ATOM 7705 O O . VAL B 1 280 ? -6.59 21.453 28.812 1 92.25 280 VAL B O 1
ATOM 7708 N N . PRO B 1 281 ? -8.086 22 27.234 1 88.5 281 PRO B N 1
ATOM 7709 C CA . PRO B 1 281 ? -9.203 21.656 28.125 1 88.5 281 PRO B CA 1
ATOM 7710 C C . PRO B 1 281 ? -9.266 20.172 28.453 1 88.5 281 PRO B C 1
ATOM 7712 O O . PRO B 1 281 ? -9.234 19.328 27.562 1 88.5 281 PRO B O 1
ATOM 7715 N N . ARG B 1 282 ? -9.43 19.859 29.781 1 89.69 282 ARG B N 1
ATOM 7716 C CA . ARG B 1 282 ? -9.422 18.484 30.234 1 89.69 282 ARG B CA 1
ATOM 7717 C C . ARG B 1 282 ? -10.484 18.25 31.312 1 89.69 282 ARG B C 1
ATOM 7719 O O . ARG B 1 282 ? -10.516 17.203 31.953 1 89.69 282 ARG B O 1
ATOM 7726 N N . LYS B 1 283 ? -11.359 19.125 31.469 1 84.62 283 LYS B N 1
ATOM 7727 C CA . LYS B 1 283 ? -12.352 19.094 32.531 1 84.62 283 LYS B CA 1
ATOM 7728 C C . LYS B 1 283 ? -13.203 17.828 32.438 1 84.62 283 LYS B C 1
ATOM 7730 O O . LYS B 1 283 ? -13.562 17.234 33.469 1 84.62 283 LYS B O 1
ATOM 7735 N N . PRO B 1 284 ? -13.562 17.453 31.234 1 84 284 PRO B N 1
ATOM 7736 C CA . PRO B 1 284 ? -14.344 16.219 31.156 1 84 284 PRO B CA 1
ATOM 7737 C C . PRO B 1 284 ? -13.617 15.023 31.766 1 84 284 PRO B C 1
ATOM 7739 O O . PRO B 1 284 ? -14.266 14.062 32.188 1 84 284 PRO B O 1
ATOM 7742 N N . MET B 1 285 ? -12.375 15.094 31.859 1 86.75 285 MET B N 1
ATOM 7743 C CA . MET B 1 285 ? -11.594 14 32.438 1 86.75 285 MET B CA 1
ATOM 7744 C C . MET B 1 285 ? -11.219 14.305 33.875 1 86.75 285 MET B C 1
ATOM 7746 O O . MET B 1 285 ? -10.273 13.727 34.406 1 86.75 285 MET B O 1
ATOM 7750 N N . ASN B 1 286 ? -11.844 15.234 34.406 1 81.88 286 ASN B N 1
ATOM 7751 C CA . ASN B 1 286 ? -11.688 15.648 35.812 1 81.88 286 ASN B CA 1
ATOM 7752 C C . ASN B 1 286 ? -10.289 16.203 36.062 1 81.88 286 ASN B C 1
ATOM 7754 O O . ASN B 1 286 ? -9.688 15.906 37.094 1 81.88 286 ASN B O 1
ATOM 7758 N N . LEU B 1 287 ? -9.773 16.875 35.094 1 88.38 287 LEU B N 1
ATOM 7759 C CA . LEU B 1 287 ? -8.477 17.531 35.219 1 88.38 287 LEU B CA 1
ATOM 7760 C C . LEU B 1 287 ? -8.594 19.016 34.844 1 88.38 287 LEU B C 1
ATOM 7762 O O . LEU B 1 287 ? -9.438 19.391 34.031 1 88.38 287 LEU B O 1
ATOM 7766 N N . PRO B 1 288 ? -7.852 19.781 35.5 1 89.06 288 PRO B N 1
ATOM 7767 C CA . PRO B 1 288 ? -7.898 21.203 35.125 1 89.06 288 PRO B CA 1
ATOM 7768 C C . PRO B 1 288 ? -7.363 21.469 33.719 1 89.06 288 PRO B C 1
ATOM 7770 O O . PRO B 1 288 ? -6.492 20.734 33.25 1 89.06 288 PRO B O 1
ATOM 7773 N N . THR B 1 289 ? -7.84 22.531 33.094 1 90.31 289 THR B N 1
ATOM 7774 C CA . THR B 1 289 ? -7.332 22.984 31.797 1 90.31 289 THR B CA 1
ATOM 7775 C C . THR B 1 289 ? -5.875 23.422 31.906 1 90.31 289 THR B C 1
ATOM 7777 O O . THR B 1 289 ? -5.496 24.094 32.875 1 90.31 289 THR B O 1
ATOM 7780 N N . ILE B 1 290 ? -5.078 22.969 30.984 1 90.88 290 ILE B N 1
ATOM 7781 C CA . ILE B 1 290 ? -3.725 23.5 30.859 1 90.88 290 ILE B CA 1
ATOM 7782 C C . ILE B 1 290 ? -3.746 24.797 30.047 1 90.88 290 ILE B C 1
ATOM 7784 O O . ILE B 1 290 ? -4.223 24.812 28.906 1 90.88 290 ILE B O 1
ATOM 7788 N N . PRO B 1 291 ? -3.311 25.859 30.656 1 91.12 291 PRO B N 1
ATOM 7789 C CA . PRO B 1 291 ? -3.262 27.078 29.859 1 91.12 291 PRO B CA 1
ATOM 7790 C C . PRO B 1 291 ? -2.287 26.984 28.688 1 91.12 291 PRO B C 1
ATOM 7792 O O . PRO B 1 291 ? -1.36 26.172 28.703 1 91.12 291 PRO B O 1
ATOM 7795 N N . ALA B 1 292 ? -2.531 27.844 27.672 1 91.94 292 ALA B N 1
ATOM 7796 C CA . ALA B 1 292 ? -1.603 27.906 26.547 1 91.94 292 ALA B CA 1
ATOM 7797 C C . ALA B 1 292 ? -0.219 28.375 27 1 91.94 292 ALA B C 1
ATOM 7799 O O . ALA B 1 292 ? -0.1 29.266 27.844 1 91.94 292 ALA B O 1
ATOM 7800 N N . ASP B 1 293 ? 0.824 27.797 26.453 1 93.44 293 ASP B N 1
ATOM 7801 C CA . ASP B 1 293 ? 2.189 28.203 26.781 1 93.44 293 ASP B CA 1
ATOM 7802 C C . ASP B 1 293 ? 2.492 29.594 26.25 1 93.44 293 ASP B C 1
ATOM 7804 O O . ASP B 1 293 ? 3.201 30.375 26.906 1 93.44 293 ASP B O 1
ATOM 7808 N N . LEU B 1 294 ? 1.979 29.844 25 1 94.12 294 LEU B N 1
ATOM 7809 C CA . LEU B 1 294 ? 2.242 31.125 24.344 1 94.12 294 LEU B CA 1
ATOM 7810 C C . LEU B 1 294 ? 0.939 31.844 24.016 1 94.12 294 LEU B C 1
ATOM 7812 O O . LEU B 1 294 ? 0.038 31.266 23.406 1 94.12 294 LEU B O 1
ATOM 7816 N N . SER B 1 295 ? 0.855 33.062 24.422 1 90.06 295 SER B N 1
ATOM 7817 C CA . SER B 1 295 ? -0.269 33.906 24.031 1 90.06 295 SER B CA 1
ATOM 7818 C C . SER B 1 295 ? -0.115 34.406 22.594 1 90.06 295 SER B C 1
ATOM 7820 O O . SER B 1 295 ? 0.962 34.312 22.016 1 90.06 295 SER B O 1
ATOM 7822 N N . TYR B 1 296 ? -1.169 34.906 22.078 1 87.31 296 TYR B N 1
ATOM 7823 C CA . TYR B 1 296 ? -1.134 35.5 20.75 1 87.31 296 TYR B CA 1
ATOM 7824 C C . TYR B 1 296 ? -0.039 36.562 20.641 1 87.31 296 TYR B C 1
ATOM 7826 O O . TYR B 1 296 ? 0.666 36.625 19.625 1 87.31 296 TYR B O 1
ATOM 7834 N N . GLU B 1 297 ? 0.065 37.406 21.688 1 90.81 297 GLU B N 1
ATOM 7835 C CA . GLU B 1 297 ? 1.083 38.469 21.703 1 90.81 297 GLU B CA 1
ATOM 7836 C C . GLU B 1 297 ? 2.488 37.875 21.672 1 90.81 297 GLU B C 1
ATOM 7838 O O . GLU B 1 297 ? 3.373 38.375 20.984 1 90.81 297 GLU B O 1
ATOM 7843 N N . GLN B 1 298 ? 2.65 36.781 22.297 1 93.31 298 GLN B N 1
ATOM 7844 C CA . GLN B 1 298 ? 3.967 36.156 22.422 1 93.31 298 GLN B CA 1
ATOM 7845 C C . GLN B 1 298 ? 4.379 35.469 21.141 1 93.31 298 GLN B C 1
ATOM 7847 O O . GLN B 1 298 ? 5.539 35.562 20.719 1 93.31 298 GLN B O 1
ATOM 7852 N N . TYR B 1 299 ? 3.457 34.812 20.438 1 93 299 TYR B N 1
ATOM 7853 C CA . TYR B 1 299 ? 3.918 34.031 19.297 1 93 299 TYR B CA 1
ATOM 7854 C C . TYR B 1 299 ? 3.711 34.781 18 1 93 299 TYR B C 1
ATOM 7856 O O . TYR B 1 299 ? 4.285 34.438 16.969 1 93 299 TYR B O 1
ATOM 7864 N N . CYS B 1 300 ? 2.918 35.875 18 1 91.06 300 CYS B N 1
ATOM 7865 C CA . CYS B 1 300 ? 2.635 36.562 16.734 1 91.06 300 CYS B CA 1
ATOM 7866 C C . CYS B 1 300 ? 3.262 37.938 16.703 1 91.06 300 CYS B C 1
ATOM 7868 O O . CYS B 1 300 ? 3.623 38.438 15.641 1 91.06 300 CYS B O 1
ATOM 7870 N N . LYS B 1 301 ? 3.379 38.625 17.828 1 92.06 301 LYS B N 1
ATOM 7871 C CA . LYS B 1 301 ? 3.84 40 17.859 1 92.06 301 LYS B CA 1
ATOM 7872 C C . LYS B 1 301 ? 5.277 40.094 18.359 1 92.06 301 LYS B C 1
ATOM 7874 O O . LYS B 1 301 ? 5.793 41.188 18.578 1 92.06 301 LYS B O 1
ATOM 7879 N N . SER B 1 302 ? 5.855 38.969 18.609 1 94.25 302 SER B N 1
ATOM 7880 C CA . SER B 1 302 ? 7.27 38.875 18.953 1 94.25 302 SER B CA 1
ATOM 7881 C C . SER B 1 302 ? 7.992 37.875 18.078 1 94.25 302 SER B C 1
ATOM 7883 O O . SER B 1 302 ? 7.367 36.938 17.562 1 94.25 302 SER B O 1
ATOM 7885 N N . TYR B 1 303 ? 9.289 38.156 17.906 1 95.62 303 TYR B N 1
ATOM 7886 C CA . TYR B 1 303 ? 10.094 37.156 17.188 1 95.62 303 TYR B CA 1
ATOM 7887 C C . TYR B 1 303 ? 10.273 35.906 18 1 95.62 303 TYR B C 1
ATOM 7889 O O . TYR B 1 303 ? 10.414 35.969 19.219 1 95.62 303 TYR B O 1
ATOM 7897 N N . LEU B 1 304 ? 10.328 34.781 17.406 1 95.94 304 LEU B N 1
ATOM 7898 C CA . LEU B 1 304 ? 10.344 33.469 18.062 1 95.94 304 LEU B CA 1
ATOM 7899 C C . LEU B 1 304 ? 11.766 32.938 18.188 1 95.94 304 LEU B C 1
ATOM 7901 O O . LEU B 1 304 ? 11.977 31.766 18.469 1 95.94 304 LEU B O 1
ATOM 7905 N N . ASP B 1 305 ? 12.789 33.75 18.016 1 95.88 305 ASP B N 1
ATOM 7906 C CA . ASP B 1 305 ? 14.195 33.375 17.969 1 95.88 305 ASP B CA 1
ATOM 7907 C C . ASP B 1 305 ? 14.648 32.781 19.312 1 95.88 305 ASP B C 1
ATOM 7909 O O . ASP B 1 305 ? 15.594 31.984 19.359 1 95.88 305 ASP B O 1
ATOM 7913 N N . ASN B 1 306 ? 13.953 33.125 20.344 1 93.75 306 ASN B N 1
ATOM 7914 C CA . ASN B 1 306 ? 14.367 32.656 21.672 1 93.75 306 ASN B CA 1
ATOM 7915 C C . ASN B 1 306 ? 13.602 31.406 22.078 1 93.75 306 ASN B C 1
ATOM 7917 O O . ASN B 1 306 ? 13.828 30.859 23.172 1 93.75 306 ASN B O 1
ATOM 7921 N N . GLU B 1 307 ? 12.68 30.953 21.266 1 94 307 GLU B N 1
ATOM 7922 C CA . GLU B 1 307 ? 11.961 29.719 21.531 1 94 307 GLU B CA 1
ATOM 7923 C C . GLU B 1 307 ? 12.773 28.5 21.109 1 94 307 GLU B C 1
ATOM 7925 O O . GLU B 1 307 ? 13.773 28.641 20.391 1 94 307 GLU B O 1
ATOM 7930 N N . THR B 1 308 ? 12.391 27.375 21.625 1 93.06 308 THR B N 1
ATOM 7931 C CA . THR B 1 308 ? 13.031 26.125 21.234 1 93.06 308 THR B CA 1
ATOM 7932 C C . THR B 1 308 ? 12.531 25.672 19.859 1 93.06 308 THR B C 1
ATOM 7934 O O . THR B 1 308 ? 11.969 24.578 19.734 1 93.06 308 THR B O 1
ATOM 7937 N N . TYR B 1 309 ? 12.82 26.531 18.875 1 96.44 309 TYR B N 1
ATOM 7938 C CA . TYR B 1 309 ? 12.352 26.297 17.516 1 96.44 309 TYR B CA 1
ATOM 7939 C C . TYR B 1 309 ? 13.312 25.391 16.766 1 96.44 309 TYR B C 1
ATOM 7941 O O . TYR B 1 309 ? 14.453 25.766 16.5 1 96.44 309 TYR B O 1
ATOM 7949 N N . ILE B 1 310 ? 12.859 24.25 16.344 1 97 310 ILE B N 1
ATOM 7950 C CA . ILE B 1 310 ? 13.656 23.125 15.828 1 97 310 ILE B CA 1
ATOM 7951 C C . ILE B 1 310 ? 14.516 23.609 14.664 1 97 310 ILE B C 1
ATOM 7953 O O . ILE B 1 310 ? 15.734 23.391 14.656 1 97 310 ILE B O 1
ATOM 7957 N N . PRO B 1 311 ? 13.984 24.297 13.625 1 97.81 311 PRO B N 1
ATOM 7958 C CA . PRO B 1 311 ? 14.852 24.703 12.516 1 97.81 311 PRO B CA 1
ATOM 7959 C C . PRO B 1 311 ? 16.016 25.578 12.961 1 97.81 311 PRO B C 1
ATOM 7961 O O . PRO B 1 311 ? 17.156 25.375 12.523 1 97.81 311 PRO B O 1
ATOM 7964 N N . LEU B 1 312 ? 15.82 26.531 13.859 1 97.19 312 LEU B N 1
ATOM 7965 C CA . LEU B 1 312 ? 16.906 27.406 14.305 1 97.19 312 LEU B CA 1
ATOM 7966 C C . LEU B 1 312 ? 17.922 26.625 15.133 1 97.19 312 LEU B C 1
ATOM 7968 O O . LEU B 1 312 ? 19.109 26.906 15.086 1 97.19 312 LEU B O 1
ATOM 7972 N N . MET B 1 313 ? 17.422 25.656 15.93 1 96.06 313 MET B N 1
ATOM 7973 C CA . MET B 1 313 ? 18.328 24.812 16.703 1 96.06 313 MET B CA 1
ATOM 7974 C C . MET B 1 313 ? 19.25 24.031 15.797 1 96.06 313 MET B C 1
ATOM 7976 O O . MET B 1 313 ? 20.469 23.969 16.047 1 96.06 313 MET B O 1
ATOM 7980 N N . TYR B 1 314 ? 18.734 23.469 14.734 1 96.56 314 TYR B N 1
ATOM 7981 C CA . TYR B 1 314 ? 19.547 22.703 13.797 1 96.56 314 TYR B CA 1
ATOM 7982 C C . TYR B 1 314 ? 20.5 23.609 13.039 1 96.56 314 TYR B C 1
ATOM 7984 O O . TYR B 1 314 ? 21.656 23.234 12.789 1 96.56 314 TYR B O 1
ATOM 7992 N N . LYS B 1 315 ? 20.031 24.766 12.695 1 95.81 315 LYS B N 1
ATOM 7993 C CA . LYS B 1 315 ? 20.891 25.75 12.047 1 95.81 315 LYS B CA 1
ATOM 7994 C C . LYS B 1 315 ? 22.094 26.094 12.922 1 95.81 315 LYS B C 1
ATOM 7996 O O . LYS B 1 315 ? 23.234 26.109 12.453 1 95.81 315 LYS B O 1
ATOM 8001 N N . LYS B 1 316 ? 21.828 26.344 14.164 1 93.88 316 LYS B N 1
ATOM 8002 C CA . LYS B 1 316 ? 22.875 26.703 15.125 1 93.88 316 LYS B CA 1
ATOM 8003 C C . LYS B 1 316 ? 23.891 25.578 15.273 1 93.88 316 LYS B C 1
ATOM 8005 O O . LYS B 1 316 ? 25.078 25.844 15.484 1 93.88 316 LYS B O 1
ATOM 8010 N N . LYS B 1 317 ? 23.391 24.391 15.141 1 93.5 317 LYS B N 1
ATOM 8011 C CA . LYS B 1 317 ? 24.281 23.234 15.281 1 93.5 317 LYS B CA 1
ATOM 8012 C C . LYS B 1 317 ? 25.141 23.047 14.039 1 93.5 317 LYS B C 1
ATOM 8014 O O . LYS B 1 317 ? 26.141 22.328 14.078 1 93.5 317 LYS B O 1
ATOM 8019 N N . GLY B 1 318 ? 24.719 23.609 12.898 1 92.62 318 GLY B N 1
ATOM 8020 C CA . GLY B 1 318 ? 25.578 23.594 11.734 1 92.62 318 GLY B CA 1
ATOM 8021 C C . GLY B 1 318 ? 24.984 22.859 10.547 1 92.62 318 GLY B C 1
ATOM 8022 O O . GLY B 1 318 ? 25.641 22.656 9.531 1 92.62 318 GLY B O 1
ATOM 8023 N N . TYR B 1 319 ? 23.719 22.438 10.625 1 95.69 319 TYR B N 1
ATOM 8024 C CA . TYR B 1 319 ? 23.062 21.781 9.5 1 95.69 319 TYR B CA 1
ATOM 8025 C C . TYR B 1 319 ? 22.844 22.766 8.352 1 95.69 319 TYR B C 1
ATOM 8027 O O . TYR B 1 319 ? 22.703 23.969 8.57 1 95.69 319 TYR B O 1
ATOM 8035 N N . LYS B 1 320 ? 22.938 22.25 7.09 1 96 320 LYS B N 1
ATOM 8036 C CA . LYS B 1 320 ? 22.422 23 5.957 1 96 320 LYS B CA 1
ATOM 8037 C C . LYS B 1 320 ? 20.891 23.016 5.953 1 96 320 LYS B C 1
ATOM 8039 O O . LYS B 1 320 ? 20.266 22 6.27 1 96 320 LYS B O 1
ATOM 8044 N N . MET B 1 321 ? 20.359 24.156 5.703 1 97.44 321 MET B N 1
ATOM 8045 C CA . MET B 1 321 ? 18.938 24.344 6.027 1 97.44 321 MET B CA 1
ATOM 8046 C C . MET B 1 321 ? 18.125 24.562 4.762 1 97.44 321 MET B C 1
ATOM 8048 O O . MET B 1 321 ? 18.469 25.406 3.932 1 97.44 321 MET B O 1
ATOM 8052 N N . PHE B 1 322 ? 17 23.812 4.629 1 98.44 322 PHE B N 1
ATOM 8053 C CA . PHE B 1 322 ? 16.078 23.891 3.508 1 98.44 322 PHE B CA 1
ATOM 8054 C C . PHE B 1 322 ? 14.641 24.078 4.004 1 98.44 322 PHE B C 1
ATOM 8056 O O . PHE B 1 322 ? 14.219 23.391 4.945 1 98.44 322 PHE B O 1
ATOM 8063 N N . GLY B 1 323 ? 13.898 25.031 3.426 1 98.19 323 GLY B N 1
ATOM 8064 C CA . GLY B 1 323 ? 12.492 25.25 3.74 1 98.19 323 GLY B CA 1
ATOM 8065 C C . GLY B 1 323 ? 11.633 25.469 2.512 1 98.19 323 GLY B C 1
ATOM 8066 O O . GLY B 1 323 ? 12 26.234 1.621 1 98.19 323 GLY B O 1
ATOM 8067 N N . ALA B 1 324 ? 10.492 24.719 2.402 1 98.06 324 ALA B N 1
ATOM 8068 C CA . ALA B 1 324 ? 9.531 24.906 1.315 1 98.06 324 ALA B CA 1
ATOM 8069 C C . ALA B 1 324 ? 8.102 24.891 1.838 1 98.06 324 ALA B C 1
ATOM 8071 O O . ALA B 1 324 ? 7.668 23.922 2.461 1 98.06 324 ALA B O 1
ATOM 8072 N N . GLU B 1 325 ? 7.355 25.969 1.641 1 96.38 325 GLU B N 1
ATOM 8073 C CA . GLU B 1 325 ? 5.941 26.094 1.969 1 96.38 325 GLU B CA 1
ATOM 8074 C C . GLU B 1 325 ? 5.172 26.781 0.845 1 96.38 325 GLU B C 1
ATOM 8076 O O . GLU B 1 325 ? 5.672 27.734 0.238 1 96.38 325 GLU B O 1
ATOM 8081 N N . ASP B 1 326 ? 3.945 26.359 0.526 1 94.5 326 ASP B N 1
ATOM 8082 C CA . ASP B 1 326 ? 3.268 26.828 -0.682 1 94.5 326 ASP B CA 1
ATOM 8083 C C . ASP B 1 326 ? 1.969 27.547 -0.341 1 94.5 326 ASP B C 1
ATOM 8085 O O . ASP B 1 326 ? 1.004 27.5 -1.106 1 94.5 326 ASP B O 1
ATOM 8089 N N . TYR B 1 327 ? 1.943 28.203 0.75 1 90.88 327 TYR B N 1
ATOM 8090 C CA . TYR B 1 327 ? 0.788 29.031 1.079 1 90.88 327 TYR B CA 1
ATOM 8091 C C . TYR B 1 327 ? 1.104 30.516 0.889 1 90.88 327 TYR B C 1
ATOM 8093 O O . TYR B 1 327 ? 2.154 30.859 0.346 1 90.88 327 TYR B O 1
ATOM 8101 N N . VAL B 1 328 ? 0.2 31.375 1.256 1 85.38 328 VAL B N 1
ATOM 8102 C CA . VAL B 1 328 ? 0.384 32.812 1.087 1 85.38 328 VAL B CA 1
ATOM 8103 C C . VAL B 1 328 ? 1.553 33.281 1.947 1 85.38 328 VAL B C 1
ATOM 8105 O O . VAL B 1 328 ? 2.309 34.188 1.542 1 85.38 328 VAL B O 1
ATOM 8108 N N . THR B 1 329 ? 1.661 32.812 3.121 1 88.44 329 THR B N 1
ATOM 8109 C CA . THR B 1 329 ? 2.791 33 4.023 1 88.44 329 THR B CA 1
ATOM 8110 C C . THR B 1 329 ? 3.146 31.672 4.727 1 88.44 329 THR B C 1
ATOM 8112 O O . THR B 1 329 ? 2.379 30.719 4.676 1 88.44 329 THR B O 1
ATOM 8115 N N . SER B 1 330 ? 4.316 31.672 5.289 1 90.88 330 SER B N 1
ATOM 8116 C CA . SER B 1 330 ? 4.754 30.469 6 1 90.88 330 SER B CA 1
ATOM 8117 C C . SER B 1 330 ? 3.955 30.266 7.281 1 90.88 330 SER B C 1
ATOM 8119 O O . SER B 1 330 ? 3.266 31.188 7.742 1 90.88 330 SER B O 1
ATOM 8121 N N . ILE B 1 331 ? 4.066 29.156 7.84 1 91 331 ILE B N 1
ATOM 8122 C CA . ILE B 1 331 ? 3.268 28.703 8.977 1 91 331 ILE B CA 1
ATOM 8123 C C . ILE B 1 331 ? 3.545 29.594 10.188 1 91 331 ILE B C 1
ATOM 8125 O O . ILE B 1 331 ? 2.65 29.859 10.992 1 91 331 ILE B O 1
ATOM 8129 N N . LEU B 1 332 ? 4.766 30.141 10.391 1 91.94 332 LEU B N 1
ATOM 8130 C CA . LEU B 1 332 ? 5.105 30.984 11.531 1 91.94 332 LEU B CA 1
ATOM 8131 C C . LEU B 1 332 ? 4.648 32.406 11.305 1 91.94 332 LEU B C 1
ATOM 8133 O O . LEU B 1 332 ? 4.516 33.188 12.258 1 91.94 332 LEU B O 1
ATOM 8137 N N . ASN B 1 333 ? 4.383 32.781 10.023 1 90 333 ASN B N 1
ATOM 8138 C CA . ASN B 1 333 ? 4.145 34.188 9.688 1 90 333 ASN B CA 1
ATOM 8139 C C . ASN B 1 333 ? 2.672 34.438 9.375 1 90 333 ASN B C 1
ATOM 8141 O O . ASN B 1 333 ? 2.246 35.594 9.289 1 90 333 ASN B O 1
ATOM 8145 N N . TYR B 1 334 ? 1.927 33.438 9.203 1 83.5 334 TYR B N 1
ATOM 8146 C CA . TYR B 1 334 ? 0.526 33.625 8.836 1 83.5 334 TYR B CA 1
ATOM 8147 C C . TYR B 1 334 ? -0.303 34.062 10.031 1 83.5 334 TYR B C 1
ATOM 8149 O O . TYR B 1 334 ? -0.177 33.469 11.125 1 83.5 334 TYR B O 1
ATOM 8157 N N . PRO B 1 335 ? -1.22 34.844 9.82 1 76.81 335 PRO B N 1
ATOM 8158 C CA . PRO B 1 335 ? -1.345 35.688 8.633 1 76.81 335 PRO B CA 1
ATOM 8159 C C . PRO B 1 335 ? -0.531 36.969 8.742 1 76.81 335 PRO B C 1
ATOM 8161 O O . PRO B 1 335 ? -0.146 37.562 7.727 1 76.81 335 PRO B O 1
ATOM 8164 N N . ASN B 1 336 ? -0.114 37.406 9.93 1 82.62 336 ASN B N 1
ATOM 8165 C CA . ASN B 1 336 ? 0.632 38.625 10.164 1 82.62 336 ASN B CA 1
ATOM 8166 C C . ASN B 1 336 ? 1.533 38.5 11.391 1 82.62 336 ASN B C 1
ATOM 8168 O O . ASN B 1 336 ? 1.609 39.438 12.203 1 82.62 336 ASN B O 1
ATOM 8172 N N . CYS B 1 337 ? 2.018 37.406 11.453 1 91.56 337 CYS B N 1
ATOM 8173 C CA . CYS B 1 337 ? 2.924 37.188 12.578 1 91.56 337 CYS B CA 1
ATOM 8174 C C . CYS B 1 337 ? 4.367 37.438 12.172 1 91.56 337 CYS B C 1
ATOM 8176 O O . CYS B 1 337 ? 4.727 37.312 11 1 91.56 337 CYS B O 1
ATOM 8178 N N . LEU B 1 338 ? 5.215 37.719 13.117 1 93.12 338 LEU B N 1
ATOM 8179 C CA . LEU B 1 338 ? 6.578 38.156 12.852 1 93.12 338 LEU B CA 1
ATOM 8180 C C . LEU B 1 338 ? 7.469 37 12.492 1 93.12 338 LEU B C 1
ATOM 8182 O O . LEU B 1 338 ? 8.422 37.125 11.727 1 93.12 338 LEU B O 1
ATOM 8186 N N . GLY B 1 339 ? 7.164 35.875 13.047 1 94.44 339 GLY B N 1
ATOM 8187 C CA . GLY B 1 339 ? 8.031 34.719 12.844 1 94.44 339 GLY B CA 1
ATOM 8188 C C . GLY B 1 339 ? 9.375 34.844 13.523 1 94.44 339 GLY B C 1
ATOM 8189 O O . GLY B 1 339 ? 9.453 35.188 14.711 1 94.44 339 GLY B O 1
ATOM 8190 N N . THR B 1 340 ? 10.461 34.594 12.797 1 95.25 340 THR B N 1
ATOM 8191 C CA . THR B 1 340 ? 11.805 34.719 13.344 1 95.25 340 THR B CA 1
ATOM 8192 C C . THR B 1 340 ? 12.531 35.906 12.703 1 95.25 340 THR B C 1
ATOM 8194 O O . THR B 1 340 ? 12.312 36.219 11.531 1 95.25 340 THR B O 1
ATOM 8197 N N . LYS B 1 341 ? 13.297 36.469 13.5 1 93.69 341 LYS B N 1
ATOM 8198 C CA . LYS B 1 341 ? 14.172 37.5 12.977 1 93.69 341 LYS B CA 1
ATOM 8199 C C . LYS B 1 341 ? 15.312 36.906 12.148 1 93.69 341 LYS B C 1
ATOM 8201 O O . LYS B 1 341 ? 15.641 37.438 11.078 1 93.69 341 LYS B O 1
ATOM 8206 N N . THR B 1 342 ? 15.82 35.906 12.734 1 93.25 342 THR B N 1
ATOM 8207 C CA . THR B 1 342 ? 16.859 35.156 12.039 1 93.25 342 THR B CA 1
ATOM 8208 C C . THR B 1 342 ? 16.281 34.406 10.836 1 93.25 342 THR B C 1
ATOM 8210 O O . THR B 1 342 ? 15.219 33.781 10.93 1 93.25 342 THR B O 1
ATOM 8213 N N . ARG B 1 343 ? 17 34.5 9.688 1 92.81 343 ARG B N 1
ATOM 8214 C CA . ARG B 1 343 ? 16.594 33.719 8.539 1 92.81 343 ARG B CA 1
ATOM 8215 C C . ARG B 1 343 ? 16.688 32.219 8.844 1 92.81 343 ARG B C 1
ATOM 8217 O O . ARG B 1 343 ? 17.766 31.719 9.188 1 92.81 343 ARG B O 1
ATOM 8224 N N . GLN B 1 344 ? 15.656 31.5 8.672 1 93.88 344 GLN B N 1
ATOM 8225 C CA . GLN B 1 344 ? 15.555 30.109 9.086 1 93.88 344 GLN B CA 1
ATOM 8226 C C . GLN B 1 344 ? 16.328 29.188 8.133 1 93.88 344 GLN B C 1
ATOM 8228 O O . GLN B 1 344 ? 17.016 28.266 8.578 1 93.88 344 GLN B O 1
ATOM 8233 N N . PHE B 1 345 ? 16.172 29.438 6.828 1 96.44 345 PHE B N 1
ATOM 8234 C CA . PHE B 1 345 ? 16.625 28.5 5.812 1 96.44 345 PHE B CA 1
ATOM 8235 C C . PHE B 1 345 ? 17.516 29.188 4.797 1 96.44 345 PHE B C 1
ATOM 8237 O O . PHE B 1 345 ? 17.156 30.219 4.242 1 96.44 345 PHE B O 1
ATOM 8244 N N . GLU B 1 346 ? 18.672 28.656 4.602 1 94.94 346 GLU B N 1
ATOM 8245 C CA . GLU B 1 346 ? 19.547 29.125 3.521 1 94.94 346 GLU B CA 1
ATOM 8246 C C . GLU B 1 346 ? 18.875 28.938 2.16 1 94.94 346 GLU B C 1
ATOM 8248 O O . GLU B 1 346 ? 18.984 29.797 1.282 1 94.94 346 GLU B O 1
ATOM 8253 N N . HIS B 1 347 ? 18.281 27.859 2.002 1 97.69 347 HIS B N 1
ATOM 8254 C CA . HIS B 1 347 ? 17.547 27.516 0.789 1 97.69 347 HIS B CA 1
ATOM 8255 C C . HIS B 1 347 ? 16.047 27.531 1.037 1 97.69 347 HIS B C 1
ATOM 8257 O O . HIS B 1 347 ? 15.508 26.609 1.664 1 97.69 347 HIS B O 1
ATOM 8263 N N . SER B 1 348 ? 15.398 28.547 0.535 1 97.44 348 SER B N 1
ATOM 8264 C CA . SER B 1 348 ? 13.977 28.766 0.754 1 97.44 348 SER B CA 1
ATOM 8265 C C . SER B 1 348 ? 13.203 28.75 -0.563 1 97.44 348 SER B C 1
ATOM 8267 O O . SER B 1 348 ? 13.617 29.406 -1.529 1 97.44 348 SER B O 1
ATOM 8269 N N . PHE B 1 349 ? 12.086 28.078 -0.63 1 97.94 349 PHE B N 1
ATOM 8270 C CA . PHE B 1 349 ? 11.219 27.969 -1.799 1 97.94 349 PHE B CA 1
ATOM 8271 C C . PHE B 1 349 ? 10.445 29.266 -2.016 1 97.94 349 PHE B C 1
ATOM 8273 O O . PHE B 1 349 ? 9.938 29.516 -3.109 1 97.94 349 PHE B O 1
ATOM 8280 N N . ARG B 1 350 ? 10.375 30.188 -1.096 1 96.44 350 ARG B N 1
ATOM 8281 C CA . ARG B 1 350 ? 9.484 31.328 -1.023 1 96.44 350 ARG B CA 1
ATOM 8282 C C . ARG B 1 350 ? 9.711 32.281 -2.205 1 96.44 350 ARG B C 1
ATOM 8284 O O . ARG B 1 350 ? 8.75 32.719 -2.83 1 96.44 350 ARG B O 1
ATOM 8291 N N . PRO B 1 351 ? 11.031 32.562 -2.553 1 96.75 351 PRO B N 1
ATOM 8292 C CA . PRO B 1 351 ? 11.234 33.469 -3.672 1 96.75 351 PRO B CA 1
ATOM 8293 C C . PRO B 1 351 ? 10.617 32.969 -4.977 1 96.75 351 PRO B C 1
ATOM 8295 O O . PRO B 1 351 ? 10 33.75 -5.711 1 96.75 351 PRO B O 1
ATOM 8298 N N . PHE B 1 352 ? 10.773 31.75 -5.297 1 97.5 352 PHE B N 1
ATOM 8299 C CA . PHE B 1 352 ? 10.211 31.156 -6.496 1 97.5 352 PHE B CA 1
ATOM 8300 C C . PHE B 1 352 ? 8.688 31.203 -6.465 1 97.5 352 PHE B C 1
ATOM 8302 O O . PHE B 1 352 ? 8.055 31.625 -7.434 1 97.5 352 PHE B O 1
ATOM 8309 N N . HIS B 1 353 ? 8.117 30.75 -5.332 1 97.19 353 HIS B N 1
ATOM 8310 C CA . HIS B 1 353 ? 6.672 30.688 -5.164 1 97.19 353 HIS B CA 1
ATOM 8311 C C . HIS B 1 353 ? 6.039 32.062 -5.285 1 97.19 353 HIS B C 1
ATOM 8313 O O . HIS B 1 353 ? 5.031 32.219 -5.98 1 97.19 353 HIS B O 1
ATOM 8319 N N . THR B 1 354 ? 6.637 33.031 -4.621 1 95.81 354 THR B N 1
ATOM 8320 C CA . THR B 1 354 ? 6.125 34.406 -4.652 1 95.81 354 THR B CA 1
ATOM 8321 C C . THR B 1 354 ? 6.27 35 -6.043 1 95.81 354 THR B C 1
ATOM 8323 O O . THR B 1 354 ? 5.391 35.75 -6.508 1 95.81 354 THR B O 1
ATOM 8326 N N . ARG B 1 355 ? 7.359 34.719 -6.699 1 97.12 355 ARG B N 1
ATOM 8327 C CA . ARG B 1 355 ? 7.598 35.188 -8.055 1 97.12 355 ARG B CA 1
ATOM 8328 C C . ARG B 1 355 ? 6.535 34.688 -9.016 1 97.12 355 ARG B C 1
ATOM 8330 O O . ARG B 1 355 ? 6.043 35.406 -9.867 1 97.12 355 ARG B O 1
ATOM 8337 N N . LEU B 1 356 ? 6.203 33.406 -8.898 1 97.06 356 LEU B N 1
ATOM 8338 C CA . LEU B 1 356 ? 5.164 32.812 -9.734 1 97.06 356 LEU B CA 1
ATOM 8339 C C . LEU B 1 356 ? 3.811 33.469 -9.461 1 97.06 356 LEU B C 1
ATOM 8341 O O . LEU B 1 356 ? 3.051 33.75 -10.383 1 97.06 356 LEU B O 1
ATOM 8345 N N . ASN B 1 357 ? 3.529 33.719 -8.219 1 94.44 357 ASN B N 1
ATOM 8346 C CA . ASN B 1 357 ? 2.232 34.281 -7.832 1 94.44 357 ASN B CA 1
ATOM 8347 C C . ASN B 1 357 ? 2.053 35.719 -8.336 1 94.44 357 ASN B C 1
ATOM 8349 O O . ASN B 1 357 ? 0.924 36.156 -8.508 1 94.44 357 ASN B O 1
ATOM 8353 N N . LYS B 1 358 ? 3.121 36.375 -8.625 1 94.94 358 LYS B N 1
ATOM 8354 C CA . LYS B 1 358 ? 3.062 37.781 -9.023 1 94.94 358 LYS B CA 1
ATOM 8355 C C . LYS B 1 358 ? 3.189 37.906 -10.539 1 94.94 358 LYS B C 1
ATOM 8357 O O . LYS B 1 358 ? 3.172 39.031 -11.062 1 94.94 358 LYS B O 1
ATOM 8362 N N . ASP B 1 359 ? 3.365 36.844 -11.219 1 96.75 359 ASP B N 1
ATOM 8363 C CA . ASP B 1 359 ? 3.535 36.844 -12.672 1 96.75 359 ASP B CA 1
ATOM 8364 C C . ASP B 1 359 ? 2.73 35.719 -13.32 1 96.75 359 ASP B C 1
ATOM 8366 O O . ASP B 1 359 ? 3.166 34.562 -13.344 1 96.75 359 ASP B O 1
ATOM 8370 N N . SER B 1 360 ? 1.622 36.031 -13.945 1 96.5 360 SER B N 1
ATOM 8371 C CA . SER B 1 360 ? 0.678 35.031 -14.469 1 96.5 360 SER B CA 1
ATOM 8372 C C . SER B 1 360 ? 1.309 34.219 -15.57 1 96.5 360 SER B C 1
ATOM 8374 O O . SER B 1 360 ? 0.965 33.031 -15.742 1 96.5 360 SER B O 1
ATOM 8376 N N . GLU B 1 361 ? 2.174 34.781 -16.312 1 96.38 361 GLU B N 1
ATOM 8377 C CA . GLU B 1 361 ? 2.842 34.031 -17.375 1 96.38 361 GLU B CA 1
ATOM 8378 C C . GLU B 1 361 ? 3.771 32.969 -16.781 1 96.38 361 GLU B C 1
ATOM 8380 O O . GLU B 1 361 ? 3.748 31.828 -17.219 1 96.38 361 GLU B O 1
ATOM 8385 N N . LEU B 1 362 ? 4.625 33.375 -15.867 1 97.56 362 LEU B N 1
ATOM 8386 C CA . LEU B 1 362 ? 5.52 32.438 -15.219 1 97.56 362 LEU B CA 1
ATOM 8387 C C . LEU B 1 362 ? 4.73 31.359 -14.484 1 97.56 362 LEU B C 1
ATOM 8389 O O . LEU B 1 362 ? 5.148 30.203 -14.445 1 97.56 362 LEU B O 1
ATOM 8393 N N . GLU B 1 363 ? 3.678 31.766 -13.883 1 97.38 363 GLU B N 1
ATOM 8394 C CA . GLU B 1 363 ? 2.807 30.797 -13.234 1 97.38 363 GLU B CA 1
ATOM 8395 C C . GLU B 1 363 ? 2.32 29.734 -14.219 1 97.38 363 GLU B C 1
ATOM 8397 O O . GLU B 1 363 ? 2.361 28.547 -13.93 1 97.38 363 GLU B O 1
ATOM 8402 N N . ARG B 1 364 ? 1.812 30.172 -15.344 1 96 364 ARG B N 1
ATOM 8403 C CA . ARG B 1 364 ? 1.333 29.266 -16.375 1 96 364 ARG B CA 1
ATOM 8404 C C . ARG B 1 364 ? 2.447 28.344 -16.844 1 96 364 ARG B C 1
ATOM 8406 O O . ARG B 1 364 ? 2.221 27.141 -17.062 1 96 364 ARG B O 1
ATOM 8413 N N . ILE B 1 365 ? 3.645 28.828 -16.984 1 97.12 365 ILE B N 1
ATOM 8414 C CA . ILE B 1 365 ? 4.797 28.078 -17.469 1 97.12 365 ILE B CA 1
ATOM 8415 C C . ILE B 1 365 ? 5.145 26.969 -16.484 1 97.12 365 ILE B C 1
ATOM 8417 O O . ILE B 1 365 ? 5.473 25.859 -16.891 1 97.12 365 ILE B O 1
ATOM 8421 N N . HIS B 1 366 ? 5.055 27.234 -15.234 1 97.38 366 HIS B N 1
ATOM 8422 C CA . HIS B 1 366 ? 5.574 26.312 -14.234 1 97.38 366 HIS B CA 1
ATOM 8423 C C . HIS B 1 366 ? 4.453 25.484 -13.609 1 97.38 366 HIS B C 1
ATOM 8425 O O . HIS B 1 366 ? 4.711 24.578 -12.812 1 97.38 366 HIS B O 1
ATOM 8431 N N . LEU B 1 367 ? 3.252 25.703 -13.953 1 94.25 367 LEU B N 1
ATOM 8432 C CA . LEU B 1 367 ? 2.111 24.969 -13.398 1 94.25 367 LEU B CA 1
ATOM 8433 C C . LEU B 1 367 ? 1.18 24.5 -14.516 1 94.25 367 LEU B C 1
ATOM 8435 O O . LEU B 1 367 ? 1.575 23.703 -15.359 1 94.25 367 LEU B O 1
ATOM 8439 N N . GLY B 1 368 ? 0.031 25 -14.711 1 89.5 368 GLY B N 1
ATOM 8440 C CA . GLY B 1 368 ? -1.021 24.516 -15.586 1 89.5 368 GLY B CA 1
ATOM 8441 C C . GLY B 1 368 ? -0.554 24.297 -17.016 1 89.5 368 GLY B C 1
ATOM 8442 O O . GLY B 1 368 ? -0.934 23.312 -17.656 1 89.5 368 GLY B O 1
ATOM 8443 N N . GLY B 1 369 ? 0.256 25.188 -17.484 1 92.38 369 GLY B N 1
ATOM 8444 C CA . GLY B 1 369 ? 0.728 25.062 -18.844 1 92.38 369 GLY B CA 1
ATOM 8445 C C . GLY B 1 369 ? 1.635 23.859 -19.062 1 92.38 369 GLY B C 1
ATOM 8446 O O . GLY B 1 369 ? 1.796 23.391 -20.188 1 92.38 369 GLY B O 1
ATOM 8447 N N . SER B 1 370 ? 2.193 23.359 -18.062 1 92.38 370 SER B N 1
ATOM 8448 C CA . SER B 1 370 ? 3.121 22.234 -18.109 1 92.38 370 SER B CA 1
ATOM 8449 C C . SER B 1 370 ? 2.555 21.031 -17.391 1 92.38 370 SER B C 1
ATOM 8451 O O . SER B 1 370 ? 3.285 20.078 -17.078 1 92.38 370 SER B O 1
ATOM 8453 N N . CYS B 1 371 ? 1.278 21.094 -17.031 1 88.75 371 CYS B N 1
ATOM 8454 C CA . CYS B 1 371 ? 0.585 20.016 -16.344 1 88.75 371 CYS B CA 1
ATOM 8455 C C . CYS B 1 371 ? 1.245 19.719 -14.992 1 88.75 371 CYS B C 1
ATOM 8457 O O . CYS B 1 371 ? 1.459 18.547 -14.648 1 88.75 371 CYS B O 1
ATOM 8459 N N . ARG B 1 372 ? 1.638 20.75 -14.328 1 90.69 372 ARG B N 1
ATOM 8460 C CA . ARG B 1 372 ? 2.271 20.656 -13.016 1 90.69 372 ARG B CA 1
ATOM 8461 C C . ARG B 1 372 ? 1.443 21.375 -11.961 1 90.69 372 ARG B C 1
ATOM 8463 O O . ARG B 1 372 ? 0.639 22.25 -12.281 1 90.69 372 ARG B O 1
ATOM 8470 N N . LEU B 1 373 ? 1.629 20.922 -10.789 1 90.25 373 LEU B N 1
ATOM 8471 C CA . LEU B 1 373 ? 1.085 21.609 -9.617 1 90.25 373 LEU B CA 1
ATOM 8472 C C . LEU B 1 373 ? 2.205 22.109 -8.719 1 90.25 373 LEU B C 1
ATOM 8474 O O . LEU B 1 373 ? 3.379 21.828 -8.953 1 90.25 373 LEU B O 1
ATOM 8478 N N . VAL B 1 374 ? 1.88 22.844 -7.719 1 94.38 374 VAL B N 1
ATOM 8479 C CA . VAL B 1 374 ? 2.871 23.516 -6.875 1 94.38 374 VAL B CA 1
ATOM 8480 C C . VAL B 1 374 ? 3.764 22.469 -6.211 1 94.38 374 VAL B C 1
ATOM 8482 O O . VAL B 1 374 ? 4.977 22.656 -6.102 1 94.38 374 VAL B O 1
ATOM 8485 N N . HIS B 1 375 ? 3.16 21.359 -5.805 1 94.38 375 HIS B N 1
ATOM 8486 C CA . HIS B 1 375 ? 3.943 20.344 -5.117 1 94.38 375 HIS B CA 1
ATOM 8487 C C . HIS B 1 375 ? 5.012 19.75 -6.035 1 94.38 375 HIS B C 1
ATOM 8489 O O . HIS B 1 375 ? 6.047 19.281 -5.566 1 94.38 375 HIS B O 1
ATOM 8495 N N . ASP B 1 376 ? 4.75 19.75 -7.328 1 94.75 376 ASP B N 1
ATOM 8496 C CA . ASP B 1 376 ? 5.766 19.266 -8.266 1 94.75 376 ASP B CA 1
ATOM 8497 C C . ASP B 1 376 ? 7.023 20.125 -8.195 1 94.75 376 ASP B C 1
ATOM 8499 O O . ASP B 1 376 ? 8.141 19.609 -8.188 1 94.75 376 ASP B O 1
ATOM 8503 N N . ASN B 1 377 ? 6.809 21.422 -8.18 1 97.56 377 ASN B N 1
ATOM 8504 C CA . ASN B 1 377 ? 7.93 22.344 -8.07 1 97.56 377 ASN B CA 1
ATOM 8505 C C . ASN B 1 377 ? 8.664 22.188 -6.742 1 97.56 377 ASN B C 1
ATOM 8507 O O . ASN B 1 377 ? 9.891 22.234 -6.695 1 97.56 377 ASN B O 1
ATOM 8511 N N . MET B 1 378 ? 7.934 22.016 -5.68 1 98.12 378 MET B N 1
ATOM 8512 C CA . MET B 1 378 ? 8.523 21.844 -4.355 1 98.12 378 MET B CA 1
ATOM 8513 C C . MET B 1 378 ? 9.375 20.578 -4.297 1 98.12 378 MET B C 1
ATOM 8515 O O . MET B 1 378 ? 10.484 20.609 -3.77 1 98.12 378 MET B O 1
ATOM 8519 N N . LEU B 1 379 ? 8.836 19.531 -4.852 1 98.19 379 LEU B N 1
ATOM 8520 C CA . LEU B 1 379 ? 9.547 18.25 -4.836 1 98.19 379 LEU B CA 1
ATOM 8521 C C . LEU B 1 379 ? 10.797 18.328 -5.711 1 98.19 379 LEU B C 1
ATOM 8523 O O . LEU B 1 379 ? 11.828 17.734 -5.371 1 98.19 379 LEU B O 1
ATOM 8527 N N . GLU B 1 380 ? 10.703 19 -6.84 1 98.12 380 GLU B N 1
ATOM 8528 C CA . GLU B 1 380 ? 11.883 19.188 -7.688 1 98.12 380 GLU B CA 1
ATOM 8529 C C . GLU B 1 380 ? 12.977 19.953 -6.949 1 98.12 380 GLU B C 1
ATOM 8531 O O . GLU B 1 380 ? 14.148 19.547 -6.984 1 98.12 380 GLU B O 1
ATOM 8536 N N . TYR B 1 381 ? 12.57 21.031 -6.297 1 98.62 381 TYR B N 1
ATOM 8537 C CA . TYR B 1 381 ? 13.523 21.812 -5.52 1 98.62 381 TYR B CA 1
ATOM 8538 C C . TYR B 1 381 ? 14.133 20.984 -4.398 1 98.62 381 TYR B C 1
ATOM 8540 O O . TYR B 1 381 ? 15.352 21.016 -4.184 1 98.62 381 TYR B O 1
ATOM 8548 N N . LEU B 1 382 ? 13.312 20.234 -3.689 1 98.81 382 LEU B N 1
ATOM 8549 C CA . LEU B 1 382 ? 13.781 19.359 -2.615 1 98.81 382 LEU B CA 1
ATOM 8550 C C . LEU B 1 382 ? 14.75 18.312 -3.148 1 98.81 382 LEU B C 1
ATOM 8552 O O . LEU B 1 382 ? 15.719 17.953 -2.479 1 98.81 382 LEU B O 1
ATOM 8556 N N . GLU B 1 383 ? 14.469 17.781 -4.312 1 98.56 383 GLU B N 1
ATOM 8557 C CA . GLU B 1 383 ? 15.344 16.797 -4.941 1 98.56 383 GLU B CA 1
ATOM 8558 C C . GLU B 1 383 ? 16.75 17.359 -5.164 1 98.56 383 GLU B C 1
ATOM 8560 O O . GLU B 1 383 ? 17.734 16.703 -4.879 1 98.56 383 GLU B O 1
ATOM 8565 N N . HIS B 1 384 ? 16.812 18.609 -5.688 1 98.25 384 HIS B N 1
ATOM 8566 C CA . HIS B 1 384 ? 18.109 19.266 -5.832 1 98.25 384 HIS B CA 1
ATOM 8567 C C . HIS B 1 384 ? 18.828 19.359 -4.492 1 98.25 384 HIS B C 1
ATOM 8569 O O . HIS B 1 384 ? 20.031 19.109 -4.418 1 98.25 384 HIS B O 1
ATOM 8575 N N . TYR B 1 385 ? 18.125 19.609 -3.434 1 98.31 385 TYR B N 1
ATOM 8576 C CA . TYR B 1 385 ? 18.703 19.844 -2.117 1 98.31 385 TYR B CA 1
ATOM 8577 C C . TYR B 1 385 ? 19.219 18.547 -1.512 1 98.31 385 TYR B C 1
ATOM 8579 O O . TYR B 1 385 ? 20.344 18.5 -0.992 1 98.31 385 TYR B O 1
ATOM 8587 N N . VAL B 1 386 ? 18.359 17.453 -1.56 1 98 386 VAL B N 1
ATOM 8588 C CA . VAL B 1 386 ? 18.75 16.203 -0.917 1 98 386 VAL B CA 1
ATOM 8589 C C . VAL B 1 386 ? 20 15.641 -1.594 1 98 386 VAL B C 1
ATOM 8591 O O . VAL B 1 386 ? 20.766 14.898 -0.978 1 98 386 VAL B O 1
ATOM 8594 N N . ASN B 1 387 ? 20.234 16.062 -2.824 1 97.44 387 ASN B N 1
ATOM 8595 C CA . ASN B 1 387 ? 21.391 15.578 -3.564 1 97.44 387 ASN B CA 1
ATOM 8596 C C . ASN B 1 387 ? 22.562 16.562 -3.504 1 97.44 387 ASN B C 1
ATOM 8598 O O . ASN B 1 387 ? 23.578 16.359 -4.16 1 97.44 387 ASN B O 1
ATOM 8602 N N . ALA B 1 388 ? 22.422 17.609 -2.775 1 96.12 388 ALA B N 1
ATOM 8603 C CA . ALA B 1 388 ? 23.469 18.609 -2.576 1 96.12 388 ALA B CA 1
ATOM 8604 C C . ALA B 1 388 ? 24.156 18.422 -1.232 1 96.12 388 ALA B C 1
ATOM 8606 O O . ALA B 1 388 ? 23.734 17.594 -0.419 1 96.12 388 ALA B O 1
ATOM 8607 N N . TYR B 1 389 ? 25.266 19.156 -1.003 1 93.19 389 TYR B N 1
ATOM 8608 C CA . TYR B 1 389 ? 26 19.156 0.262 1 93.19 389 TYR B CA 1
ATOM 8609 C C . TYR B 1 389 ? 26.328 17.734 0.7 1 93.19 389 TYR B C 1
ATOM 8611 O O . TYR B 1 389 ? 26.016 17.328 1.826 1 93.19 389 TYR B O 1
ATOM 8619 N N . LYS B 1 390 ? 27.016 16.969 -0.06 1 89.56 390 LYS B N 1
ATOM 8620 C CA . LYS B 1 390 ? 27.25 15.547 0.15 1 89.56 390 LYS B CA 1
ATOM 8621 C C . LYS B 1 390 ? 28.031 15.312 1.439 1 89.56 390 LYS B C 1
ATOM 8623 O O . LYS B 1 390 ? 27.938 14.234 2.035 1 89.56 390 LYS B O 1
ATOM 8628 N N . ASP B 1 391 ? 28.672 16.297 1.944 1 88.69 391 ASP B N 1
ATOM 8629 C CA . ASP B 1 391 ? 29.547 16.094 3.09 1 88.69 391 ASP B CA 1
ATOM 8630 C C . ASP B 1 391 ? 28.984 16.766 4.34 1 88.69 391 ASP B C 1
ATOM 8632 O O . ASP B 1 391 ? 29.641 16.766 5.391 1 88.69 391 ASP B O 1
ATOM 8636 N N . SER B 1 392 ? 27.812 17.375 4.305 1 92 392 SER B N 1
ATOM 8637 C CA . SER B 1 392 ? 27.219 18.094 5.43 1 92 392 SER B CA 1
ATOM 8638 C C . SER B 1 392 ? 25.875 17.516 5.816 1 92 392 SER B C 1
ATOM 8640 O O . SER B 1 392 ? 25.109 17.094 4.953 1 92 392 SER B O 1
ATOM 8642 N N . PRO B 1 393 ? 25.656 17.453 7.152 1 94.94 393 PRO B N 1
ATOM 8643 C CA . PRO B 1 393 ? 24.281 17.078 7.523 1 94.94 393 PRO B CA 1
ATOM 8644 C C . PRO B 1 393 ? 23.25 18.109 7.059 1 94.94 393 PRO B C 1
ATOM 8646 O O . PRO B 1 393 ? 23.531 19.312 7.043 1 94.94 393 PRO B O 1
ATOM 8649 N N . LYS B 1 394 ? 22.094 17.641 6.75 1 96.81 394 LYS B N 1
ATOM 8650 C CA . LYS B 1 394 ? 21.062 18.469 6.137 1 96.81 394 LYS B CA 1
ATOM 8651 C C . LYS B 1 394 ? 19.75 18.375 6.906 1 96.81 394 LYS B C 1
ATOM 8653 O O . LYS B 1 394 ? 19.422 17.312 7.441 1 96.81 394 LYS B O 1
ATOM 8658 N N . PHE B 1 395 ? 19.109 19.516 7.023 1 98.19 395 PHE B N 1
ATOM 8659 C CA . PHE B 1 395 ? 17.75 19.625 7.57 1 98.19 395 PHE B CA 1
ATOM 8660 C C . PHE B 1 395 ? 16.797 20.203 6.539 1 98.19 395 PHE B C 1
ATOM 8662 O O . PHE B 1 395 ? 17.094 21.219 5.918 1 98.19 395 PHE B O 1
ATOM 8669 N N . SER B 1 396 ? 15.688 19.531 6.309 1 98.75 396 SER B N 1
ATOM 8670 C CA . SER B 1 396 ? 14.68 20.094 5.406 1 98.75 396 SER B CA 1
ATOM 8671 C C . SER B 1 396 ? 13.297 20.047 6.039 1 98.75 396 SER B C 1
ATOM 8673 O O . SER B 1 396 ? 12.945 19.094 6.734 1 98.75 396 SER B O 1
ATOM 8675 N N . LEU B 1 397 ? 12.555 21.109 5.91 1 98.75 397 LEU B N 1
ATOM 8676 C CA . LEU B 1 397 ? 11.141 21.219 6.254 1 98.75 397 LEU B CA 1
ATOM 8677 C C . LEU B 1 397 ? 10.312 21.578 5.031 1 98.75 397 LEU B C 1
ATOM 8679 O O . LEU B 1 397 ? 10.438 22.688 4.492 1 98.75 397 LEU B O 1
ATOM 8683 N N . THR B 1 398 ? 9.562 20.656 4.523 1 98.56 398 THR B N 1
ATOM 8684 C CA . THR B 1 398 ? 8.641 20.875 3.41 1 98.56 398 THR B CA 1
ATOM 8685 C C . THR B 1 398 ? 7.191 20.781 3.881 1 98.56 398 THR B C 1
ATOM 8687 O O . THR B 1 398 ? 6.781 19.75 4.441 1 98.56 398 THR B O 1
ATOM 8690 N N . TRP B 1 399 ? 6.457 21.828 3.705 1 97.88 399 TRP B N 1
ATOM 8691 C CA . TRP B 1 399 ? 5.055 21.875 4.113 1 97.88 399 TRP B CA 1
ATOM 8692 C C . TRP B 1 399 ? 4.145 22.047 2.906 1 97.88 399 TRP B C 1
ATOM 8694 O O . TRP B 1 399 ? 4.016 23.156 2.375 1 97.88 399 TRP B O 1
ATOM 8704 N N . PHE B 1 400 ? 3.457 20.969 2.441 1 96.56 400 PHE B N 1
ATOM 8705 C CA . PHE B 1 400 ? 2.498 21 1.345 1 96.56 400 PHE B CA 1
ATOM 8706 C C . PHE B 1 400 ? 1.129 21.453 1.838 1 96.56 400 PHE B C 1
ATOM 8708 O O . PHE B 1 400 ? 0.398 20.688 2.459 1 96.56 400 PHE B O 1
ATOM 8715 N N . VAL B 1 401 ? 0.747 22.625 1.511 1 93.94 401 VAL B N 1
ATOM 8716 C CA . VAL B 1 401 ? -0.517 23.172 2.002 1 93.94 401 VAL B CA 1
ATOM 8717 C C . VAL B 1 401 ? -1.586 23.047 0.917 1 93.94 401 VAL B C 1
ATOM 8719 O O . VAL B 1 401 ? -2.688 22.562 1.175 1 93.94 401 VAL B O 1
ATOM 8722 N N . ASP B 1 402 ? -1.298 23.359 -0.261 1 88.62 402 ASP B N 1
ATOM 8723 C CA . ASP B 1 402 ? -2.242 23.469 -1.369 1 88.62 402 ASP B CA 1
ATOM 8724 C C . ASP B 1 402 ? -2.818 22.094 -1.733 1 88.62 402 ASP B C 1
ATOM 8726 O O . ASP B 1 402 ? -3.9 22.016 -2.316 1 88.62 402 ASP B O 1
ATOM 8730 N N . LEU B 1 403 ? -2.205 21.109 -1.391 1 88.19 403 LEU B N 1
ATOM 8731 C CA . LEU B 1 403 ? -2.543 19.75 -1.824 1 88.19 403 LEU B CA 1
ATOM 8732 C C . LEU B 1 403 ? -3.889 19.328 -1.253 1 88.19 403 LEU B C 1
ATOM 8734 O O . LEU B 1 403 ? -4.652 18.625 -1.92 1 88.19 403 LEU B O 1
ATOM 8738 N N . ALA B 1 404 ? -4.188 19.719 -0.053 1 86.69 404 ALA B N 1
ATOM 8739 C CA . ALA B 1 404 ? -5.367 19.125 0.574 1 86.69 404 ALA B CA 1
ATOM 8740 C C . ALA B 1 404 ? -6.113 20.172 1.413 1 86.69 404 ALA B C 1
ATOM 8742 O O . ALA B 1 404 ? -7.18 19.875 1.964 1 86.69 404 ALA B O 1
ATOM 8743 N N . HIS B 1 405 ? -5.645 21.297 1.479 1 80.38 405 HIS B N 1
ATOM 8744 C CA . HIS B 1 405 ? -6.199 22.312 2.377 1 80.38 405 HIS B CA 1
ATOM 8745 C C . HIS B 1 405 ? -7.66 22.594 2.051 1 80.38 405 HIS B C 1
ATOM 8747 O O . HIS B 1 405 ? -8.516 22.594 2.943 1 80.38 405 HIS B O 1
ATOM 8753 N N . ASP B 1 406 ? -7.969 22.766 0.803 1 71.69 406 ASP B N 1
ATOM 8754 C CA . ASP B 1 406 ? -9.32 23.188 0.447 1 71.69 406 ASP B CA 1
ATOM 8755 C C . ASP B 1 406 ? -10.141 22.031 -0.099 1 71.69 406 ASP B C 1
ATOM 8757 O O . ASP B 1 406 ? -11.367 22.047 -0.029 1 71.69 406 ASP B O 1
ATOM 8761 N N . ASP B 1 407 ? -9.414 21.141 -0.731 1 73.5 407 ASP B N 1
ATOM 8762 C CA . ASP B 1 407 ? -10.07 19.984 -1.343 1 73.5 407 ASP B CA 1
ATOM 8763 C C . ASP B 1 407 ? -9.188 18.734 -1.244 1 73.5 407 ASP B C 1
ATOM 8765 O O . ASP B 1 407 ? -8 18.781 -1.575 1 73.5 407 ASP B O 1
ATOM 8769 N N . THR B 1 408 ? -9.867 17.672 -0.876 1 74.75 408 THR B N 1
ATOM 8770 C CA . THR B 1 408 ? -9.094 16.453 -0.624 1 74.75 408 THR B CA 1
ATOM 8771 C C . THR B 1 408 ? -8.859 15.68 -1.918 1 74.75 408 THR B C 1
ATOM 8773 O O . THR B 1 408 ? -8.117 14.695 -1.934 1 74.75 408 THR B O 1
ATOM 8776 N N . LYS B 1 409 ? -9.391 16.156 -3.004 1 73.12 409 LYS B N 1
ATOM 8777 C CA . LYS B 1 409 ? -9.305 15.383 -4.242 1 73.12 409 LYS B CA 1
ATOM 8778 C C . LYS B 1 409 ? -7.891 15.438 -4.82 1 73.12 409 LYS B C 1
ATOM 8780 O O . LYS B 1 409 ? -7.453 14.492 -5.488 1 73.12 409 LYS B O 1
ATOM 8785 N N . LEU B 1 410 ? -7.137 16.531 -4.52 1 76.5 410 LEU B N 1
ATOM 8786 C CA . LEU B 1 410 ? -5.809 16.703 -5.102 1 76.5 410 LEU B CA 1
ATOM 8787 C C . LEU B 1 410 ? -4.812 15.734 -4.469 1 76.5 410 LEU B C 1
ATOM 8789 O O . LEU B 1 410 ? -3.76 15.453 -5.043 1 76.5 410 LEU B O 1
ATOM 8793 N N . ILE B 1 411 ? -5.164 15.266 -3.32 1 86.44 411 ILE B N 1
ATOM 8794 C CA . ILE B 1 411 ? -4.238 14.344 -2.668 1 86.44 411 ILE B CA 1
ATOM 8795 C C . ILE B 1 411 ? -4.059 13.102 -3.531 1 86.44 411 ILE B C 1
ATOM 8797 O O . ILE B 1 411 ? -2.961 12.547 -3.613 1 86.44 411 ILE B O 1
ATOM 8801 N N . TYR B 1 412 ? -5.082 12.656 -4.27 1 83.25 412 TYR B N 1
ATOM 8802 C CA . TYR B 1 412 ? -5.035 11.469 -5.117 1 83.25 412 TYR B CA 1
ATOM 8803 C C . TYR B 1 412 ? -4.098 11.68 -6.301 1 83.25 412 TYR B C 1
ATOM 8805 O O . TYR B 1 412 ? -3.473 10.734 -6.781 1 83.25 412 TYR B O 1
ATOM 8813 N N . ARG B 1 413 ? -3.9 12.859 -6.676 1 81.31 413 ARG B N 1
ATOM 8814 C CA . ARG B 1 413 ? -3.125 13.18 -7.867 1 81.31 413 ARG B CA 1
ATOM 8815 C C . ARG B 1 413 ? -1.636 13.273 -7.547 1 81.31 413 ARG B C 1
ATOM 8817 O O . ARG B 1 413 ? -0.798 13.242 -8.445 1 81.31 413 ARG B O 1
ATOM 8824 N N . SER B 1 414 ? -1.362 13.352 -6.297 1 88.88 414 SER B N 1
ATOM 8825 C CA . SER B 1 414 ? 0.025 13.578 -5.906 1 88.88 414 SER B CA 1
ATOM 8826 C C . SER B 1 414 ? 0.739 12.266 -5.602 1 88.88 414 SER B C 1
ATOM 8828 O O . SER B 1 414 ? 1.939 12.258 -5.32 1 88.88 414 SER B O 1
ATOM 8830 N N . ASP B 1 415 ? 0.084 11.133 -5.715 1 90.31 415 ASP B N 1
ATOM 8831 C CA . ASP B 1 415 ? 0.607 9.844 -5.281 1 90.31 415 ASP B CA 1
ATOM 8832 C C . ASP B 1 415 ? 1.869 9.469 -6.059 1 90.31 415 ASP B C 1
ATOM 8834 O O . ASP B 1 415 ? 2.895 9.133 -5.461 1 90.31 415 ASP B O 1
ATOM 8838 N N . TYR B 1 416 ? 1.808 9.57 -7.348 1 88.75 416 TYR B N 1
ATOM 8839 C CA . TYR B 1 416 ? 2.945 9.156 -8.156 1 88.75 416 TYR B CA 1
ATOM 8840 C C . TYR B 1 416 ? 4.152 10.055 -7.91 1 88.75 416 TYR B C 1
ATOM 8842 O O . TYR B 1 416 ? 5.285 9.57 -7.84 1 88.75 416 TYR B O 1
ATOM 8850 N N . GLU B 1 417 ? 3.957 11.352 -7.828 1 91.94 417 GLU B N 1
ATOM 8851 C CA . GLU B 1 417 ? 5.07 12.289 -7.68 1 91.94 417 GLU B CA 1
ATOM 8852 C C . GLU B 1 417 ? 5.785 12.086 -6.348 1 91.94 417 GLU B C 1
ATOM 8854 O O . GLU B 1 417 ? 7.016 12.141 -6.281 1 91.94 417 GLU B O 1
ATOM 8859 N N . LEU B 1 418 ? 4.973 11.875 -5.316 1 95 418 LEU B N 1
ATOM 8860 C CA . LEU B 1 418 ? 5.566 11.633 -4.008 1 95 418 LEU B CA 1
ATOM 8861 C C . LEU B 1 418 ? 6.316 10.305 -3.988 1 95 418 LEU B C 1
ATOM 8863 O O . LEU B 1 418 ? 7.457 10.242 -3.525 1 95 418 LEU B O 1
ATOM 8867 N N . TYR B 1 419 ? 5.645 9.281 -4.535 1 94.88 419 TYR B N 1
ATOM 8868 C CA . TYR B 1 419 ? 6.258 7.961 -4.676 1 94.88 419 TYR B CA 1
ATOM 8869 C C . TYR B 1 419 ? 7.57 8.055 -5.445 1 94.88 419 TYR B C 1
ATOM 8871 O O . TYR B 1 419 ? 8.602 7.555 -4.984 1 94.88 419 TYR B O 1
ATOM 8879 N N . ASN B 1 420 ? 7.555 8.711 -6.559 1 94.25 420 ASN B N 1
ATOM 8880 C CA . ASN B 1 420 ? 8.711 8.828 -7.441 1 94.25 420 ASN B CA 1
ATOM 8881 C C . ASN B 1 420 ? 9.844 9.609 -6.785 1 94.25 420 ASN B C 1
ATOM 8883 O O . ASN B 1 420 ? 11.016 9.312 -7 1 94.25 420 ASN B O 1
ATOM 8887 N N . PHE B 1 421 ? 9.484 10.633 -6.047 1 97.31 421 PHE B N 1
ATOM 8888 C CA . PHE B 1 421 ? 10.5 11.383 -5.316 1 97.31 421 PHE B CA 1
ATOM 8889 C C . PHE B 1 421 ? 11.297 10.469 -4.395 1 97.31 421 PHE B C 1
ATOM 8891 O O . PHE B 1 421 ? 12.531 10.469 -4.422 1 97.31 421 PHE B O 1
ATOM 8898 N N . TYR B 1 422 ? 10.609 9.68 -3.57 1 97.94 422 TYR B N 1
ATOM 8899 C CA . TYR B 1 422 ? 11.281 8.789 -2.629 1 97.94 422 TYR B CA 1
ATOM 8900 C C . TYR B 1 422 ? 12.109 7.742 -3.365 1 97.94 422 TYR B C 1
ATOM 8902 O O . TYR B 1 422 ? 13.25 7.473 -2.994 1 97.94 422 TYR B O 1
ATOM 8910 N N . LEU B 1 423 ? 11.508 7.176 -4.367 1 96.31 423 LEU B N 1
ATOM 8911 C CA . LEU B 1 423 ? 12.18 6.109 -5.105 1 96.31 423 LEU B CA 1
ATOM 8912 C C . LEU B 1 423 ? 13.469 6.617 -5.734 1 96.31 423 LEU B C 1
ATOM 8914 O O . LEU B 1 423 ? 14.531 6.023 -5.551 1 96.31 423 LEU B O 1
ATOM 8918 N N . LYS B 1 424 ? 13.43 7.762 -6.387 1 96 424 LYS B N 1
ATOM 8919 C CA . LYS B 1 424 ? 14.562 8.328 -7.109 1 96 424 LYS B CA 1
ATOM 8920 C C . LYS B 1 424 ? 15.672 8.742 -6.152 1 96 424 LYS B C 1
ATOM 8922 O O . LYS B 1 424 ? 16.859 8.703 -6.504 1 96 424 LYS B O 1
ATOM 8927 N N . ASN B 1 425 ? 15.281 9.164 -4.984 1 97.75 425 ASN B N 1
ATOM 8928 C CA . ASN B 1 425 ? 16.266 9.734 -4.066 1 97.75 425 ASN B CA 1
ATOM 8929 C C . ASN B 1 425 ? 16.547 8.797 -2.893 1 97.75 425 ASN B C 1
ATOM 8931 O O . ASN B 1 425 ? 17.078 9.227 -1.867 1 97.75 425 ASN B O 1
ATOM 8935 N N . ARG B 1 426 ? 16.141 7.594 -3.055 1 96.31 426 ARG B N 1
ATOM 8936 C CA . ARG B 1 426 ? 16.234 6.633 -1.96 1 96.31 426 ARG B CA 1
ATOM 8937 C C . ARG B 1 426 ? 17.672 6.523 -1.448 1 96.31 426 ARG B C 1
ATOM 8939 O O . ARG B 1 426 ? 17.891 6.441 -0.239 1 96.31 426 ARG B O 1
ATOM 8946 N N . GLU B 1 427 ? 18.672 6.547 -2.326 1 95.38 427 GLU B N 1
ATOM 8947 C CA . GLU B 1 427 ? 20.062 6.441 -1.928 1 95.38 427 GLU B CA 1
ATOM 8948 C C . GLU B 1 427 ? 20.531 7.699 -1.191 1 95.38 427 GLU B C 1
ATOM 8950 O O . GLU B 1 427 ? 21.203 7.609 -0.169 1 95.38 427 GLU B O 1
ATOM 8955 N N . ALA B 1 428 ? 20.125 8.844 -1.762 1 96.69 428 ALA B N 1
ATOM 8956 C CA . ALA B 1 428 ? 20.484 10.102 -1.121 1 96.69 428 ALA B CA 1
ATOM 8957 C C . ALA B 1 428 ? 19.859 10.219 0.264 1 96.69 428 ALA B C 1
ATOM 8959 O O . ALA B 1 428 ? 20.391 10.898 1.142 1 96.69 428 ALA B O 1
ATOM 8960 N N . LEU B 1 429 ? 18.797 9.484 0.523 1 97.75 429 LEU B N 1
ATOM 8961 C CA . LEU B 1 429 ? 18.047 9.586 1.765 1 97.75 429 LEU B CA 1
ATOM 8962 C C . LEU B 1 429 ? 18.422 8.469 2.73 1 97.75 429 LEU B C 1
ATOM 8964 O O . LEU B 1 429 ? 17.891 8.383 3.836 1 97.75 429 LEU B O 1
ATOM 8968 N N . ASN B 1 430 ? 19.375 7.652 2.406 1 95.44 430 ASN B N 1
ATOM 8969 C CA . ASN B 1 430 ? 19.734 6.473 3.184 1 95.44 430 ASN B CA 1
ATOM 8970 C C . ASN B 1 430 ? 20.172 6.844 4.598 1 95.44 430 ASN B C 1
ATOM 8972 O O . ASN B 1 430 ? 19.969 6.078 5.539 1 95.44 430 ASN B O 1
ATOM 8976 N N . ASN B 1 431 ? 20.812 7.941 4.691 1 96.38 431 ASN B N 1
ATOM 8977 C CA . ASN B 1 431 ? 21.266 8.398 6 1 96.38 431 ASN B CA 1
ATOM 8978 C C . ASN B 1 431 ? 20.391 9.531 6.531 1 96.38 431 ASN B C 1
ATOM 8980 O O . ASN B 1 431 ? 20.906 10.578 6.93 1 96.38 431 ASN B O 1
ATOM 8984 N N . SER B 1 432 ? 19.094 9.367 6.477 1 97.94 432 SER B N 1
ATOM 8985 C CA . SER B 1 432 ? 18.172 10.414 6.906 1 97.94 432 SER B CA 1
ATOM 8986 C C . SER B 1 432 ? 17.094 9.859 7.844 1 97.94 432 SER B C 1
ATOM 8988 O O . SER B 1 432 ? 16.594 8.75 7.633 1 97.94 432 SER B O 1
ATOM 8990 N N . PHE B 1 433 ? 16.844 10.609 8.945 1 98.56 433 PHE B N 1
ATOM 8991 C CA . PHE B 1 433 ? 15.531 10.477 9.57 1 98.56 433 PHE B CA 1
ATOM 8992 C C . PHE B 1 433 ? 14.461 11.188 8.742 1 98.56 433 PHE B C 1
ATOM 8994 O O . PHE B 1 433 ? 14.609 12.367 8.406 1 98.56 433 PHE B O 1
ATOM 9001 N N . ILE B 1 434 ? 13.43 10.469 8.352 1 98.88 434 ILE B N 1
ATOM 9002 C CA . ILE B 1 434 ? 12.328 11.078 7.613 1 98.88 434 ILE B CA 1
ATOM 9003 C C . ILE B 1 434 ? 11.062 11.055 8.469 1 98.88 434 ILE B C 1
ATOM 9005 O O . ILE B 1 434 ? 10.656 10 8.969 1 98.88 434 ILE B O 1
ATOM 9009 N N . PHE B 1 435 ? 10.531 12.188 8.719 1 98.88 435 PHE B N 1
ATOM 901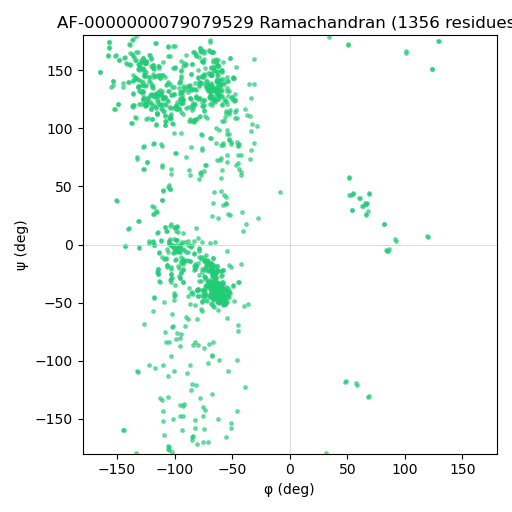0 C CA . PHE B 1 435 ? 9.219 12.336 9.344 1 98.88 435 PHE B CA 1
ATOM 9011 C C . PHE B 1 435 ? 8.195 12.836 8.336 1 98.88 435 PHE B C 1
ATOM 9013 O O . PHE B 1 435 ? 8.234 14 7.926 1 98.88 435 PHE B O 1
ATOM 9020 N N . PHE B 1 436 ? 7.348 11.969 7.84 1 98.81 436 PHE B N 1
ATOM 9021 C CA . PHE B 1 436 ? 6.246 12.266 6.934 1 98.81 436 PHE B CA 1
ATOM 9022 C C . PHE B 1 436 ? 4.914 12.227 7.672 1 98.81 436 PHE B C 1
ATOM 9024 O O . PHE B 1 436 ? 4.445 11.164 8.07 1 98.81 436 PHE B O 1
ATOM 9031 N N . PHE B 1 437 ? 4.266 13.453 7.883 1 98.81 437 PHE B N 1
ATOM 9032 C CA . PHE B 1 437 ? 3.088 13.438 8.742 1 98.81 437 PHE B CA 1
ATOM 9033 C C . PHE B 1 437 ? 2.115 14.539 8.344 1 98.81 437 PHE B C 1
ATOM 9035 O O . PHE B 1 437 ? 2.439 15.391 7.516 1 98.81 437 PHE B O 1
ATOM 9042 N N . GLY B 1 438 ? 0.916 14.422 8.781 1 98.19 438 GLY B N 1
ATOM 9043 C CA . GLY B 1 438 ? -0.077 15.484 8.711 1 98.19 438 GLY B CA 1
ATOM 9044 C C . GLY B 1 438 ? -0.154 16.312 9.977 1 98.19 438 GLY B C 1
ATOM 9045 O O . GLY B 1 438 ? 0.1 15.812 11.07 1 98.19 438 GLY B O 1
ATOM 9046 N N . ASP B 1 439 ? -0.503 17.531 9.82 1 97.75 439 ASP B N 1
ATOM 9047 C CA . ASP B 1 439 ? -0.662 18.375 11 1 97.75 439 ASP B CA 1
ATOM 9048 C C . ASP B 1 439 ? -2.014 18.141 11.672 1 97.75 439 ASP B C 1
ATOM 9050 O O . ASP B 1 439 ? -2.127 18.219 12.898 1 97.75 439 ASP B O 1
ATOM 9054 N N . HIS B 1 440 ? -3 17.969 10.93 1 95.69 440 HIS B N 1
ATOM 9055 C CA . HIS B 1 440 ? -4.348 17.547 11.297 1 95.69 440 HIS B CA 1
ATOM 9056 C C . HIS B 1 440 ? -5.07 16.922 10.109 1 95.69 440 HIS B C 1
ATOM 9058 O O . HIS B 1 440 ? -4.52 16.844 9.008 1 95.69 440 HIS B O 1
ATOM 9064 N N . GLY B 1 441 ? -6.301 16.375 10.312 1 93.88 441 GLY B N 1
ATOM 9065 C CA . GLY B 1 441 ? -7.098 15.844 9.219 1 93.88 441 GLY B CA 1
ATOM 9066 C C . GLY B 1 441 ? -7.918 16.906 8.516 1 93.88 441 GLY B C 1
ATOM 9067 O O . GLY B 1 441 ? -7.648 18.109 8.656 1 93.88 441 GLY B O 1
ATOM 9068 N N . PRO B 1 442 ? -8.852 16.453 7.75 1 89.75 442 PRO B N 1
ATOM 9069 C CA . PRO B 1 442 ? -9.625 17.391 6.938 1 89.75 442 PRO B CA 1
ATOM 9070 C C . PRO B 1 442 ? -10.555 18.266 7.777 1 89.75 442 PRO B C 1
ATOM 9072 O O . PRO B 1 442 ? -11.211 17.766 8.695 1 89.75 442 PRO B O 1
ATOM 9075 N N . ARG B 1 443 ? -10.547 19.469 7.414 1 82.31 443 ARG B N 1
ATOM 9076 C CA . ARG B 1 443 ? -11.422 20.422 8.102 1 82.31 443 ARG B CA 1
ATOM 9077 C C . ARG B 1 443 ? -12.492 20.953 7.152 1 82.31 443 ARG B C 1
ATOM 9079 O O . ARG B 1 443 ? -13.531 21.438 7.594 1 82.31 443 ARG B O 1
ATOM 9086 N N . PHE B 1 444 ? -12.125 20.812 5.855 1 75.25 444 PHE B N 1
ATOM 9087 C CA . PHE B 1 444 ? -13.016 21.344 4.836 1 75.25 444 PHE B CA 1
ATOM 9088 C C . PHE B 1 444 ? -13.352 20.281 3.797 1 75.25 444 PHE B C 1
ATOM 9090 O O . PHE B 1 444 ? -12.695 19.234 3.732 1 75.25 444 PHE B O 1
ATOM 9097 N N . GLY B 1 445 ? -14.43 20.516 3.076 1 74.25 445 GLY B N 1
ATOM 9098 C CA . GLY B 1 445 ? -14.844 19.594 2.029 1 74.25 445 GLY B CA 1
ATOM 9099 C C . GLY B 1 445 ? -15.984 18.688 2.455 1 74.25 445 GLY B C 1
ATOM 9100 O O . GLY B 1 445 ? -16.234 18.516 3.65 1 74.25 445 GLY B O 1
ATOM 9101 N N . SER B 1 446 ? -16.578 18.078 1.486 1 74.94 446 SER B N 1
ATOM 9102 C CA . SER B 1 446 ? -17.75 17.234 1.729 1 74.94 446 SER B CA 1
ATOM 9103 C C . SER B 1 446 ? -17.422 16.062 2.629 1 74.94 446 SER B C 1
ATOM 9105 O O . SER B 1 446 ? -18.203 15.68 3.496 1 74.94 446 SER B O 1
ATOM 9107 N N . GLU B 1 447 ? -16.25 15.57 2.48 1 81.19 447 GLU B N 1
ATOM 9108 C CA . GLU B 1 447 ? -15.828 14.43 3.289 1 81.19 447 GLU B CA 1
ATOM 9109 C C . GLU B 1 447 ? -15.664 14.82 4.754 1 81.19 447 GLU B C 1
ATOM 9111 O O . GLU B 1 447 ? -16.031 14.062 5.652 1 81.19 447 GLU B O 1
ATOM 9116 N N . ALA B 1 448 ? -15.172 16.016 4.953 1 79.81 448 ALA B N 1
ATOM 9117 C CA . ALA B 1 448 ? -14.867 16.484 6.301 1 79.81 448 ALA B CA 1
ATOM 9118 C C . ALA B 1 448 ? -16.141 16.672 7.117 1 79.81 448 ALA B C 1
ATOM 9120 O O . ALA B 1 448 ? -16.109 16.625 8.352 1 79.81 448 ALA B O 1
ATOM 9121 N N . TYR B 1 449 ? -17.234 16.766 6.422 1 79.38 449 TYR B N 1
ATOM 9122 C CA . TYR B 1 449 ? -18.469 17.125 7.117 1 79.38 449 TYR B CA 1
ATOM 9123 C C . TYR B 1 449 ? -19.281 15.891 7.457 1 79.38 449 TYR B C 1
ATOM 9125 O O . TYR B 1 449 ? -20.344 15.984 8.102 1 79.38 449 TYR B O 1
ATOM 9133 N N . THR B 1 450 ? -18.75 14.734 7.035 1 83.5 450 THR B N 1
ATOM 9134 C CA . THR B 1 450 ? -19.344 13.5 7.52 1 83.5 450 THR B CA 1
ATOM 9135 C C . THR B 1 450 ? -18.922 13.219 8.961 1 83.5 450 THR B C 1
ATOM 9137 O O . THR B 1 450 ? -17.953 13.797 9.453 1 83.5 450 THR B O 1
ATOM 9140 N N . LYS B 1 451 ? -19.719 12.438 9.617 1 83.31 451 LYS B N 1
ATOM 9141 C CA . LYS B 1 451 ? -19.344 12.047 10.969 1 83.31 451 LYS B CA 1
ATOM 9142 C C . LYS B 1 451 ? -17.938 11.422 10.992 1 83.31 451 LYS B C 1
ATOM 9144 O O . LYS B 1 451 ? -17.141 11.727 11.867 1 83.31 451 LYS B O 1
ATOM 9149 N N . PHE B 1 452 ? -17.688 10.586 10.031 1 89.81 452 PHE B N 1
ATOM 9150 C CA . PHE B 1 452 ? -16.375 9.945 9.938 1 89.81 452 PHE B CA 1
ATOM 9151 C C . PHE B 1 452 ? -15.297 10.977 9.656 1 89.81 452 PHE B C 1
ATOM 9153 O O . PHE B 1 452 ? -14.211 10.922 10.25 1 89.81 452 PHE B O 1
ATOM 9160 N N . GLY B 1 453 ? -15.594 11.891 8.773 1 87 453 GLY B N 1
ATOM 9161 C CA . GLY B 1 453 ? -14.648 12.945 8.453 1 87 453 GLY B CA 1
ATOM 9162 C C . GLY B 1 453 ? -14.266 13.789 9.648 1 87 453 GLY B C 1
ATOM 9163 O O . GLY B 1 453 ? -13.109 14.188 9.797 1 87 453 GLY B O 1
ATOM 9164 N N . ASN B 1 454 ? -15.211 14.008 10.484 1 84.38 454 ASN B N 1
ATOM 9165 C CA . ASN B 1 454 ? -14.945 14.758 11.711 1 84.38 454 ASN B CA 1
ATOM 9166 C C . ASN B 1 454 ? -13.977 14.023 12.625 1 84.38 454 ASN B C 1
ATOM 9168 O O . ASN B 1 454 ? -13.109 14.641 13.25 1 84.38 454 ASN B O 1
ATOM 9172 N N . SER B 1 455 ? -14.156 12.742 12.68 1 88.62 455 SER B N 1
ATOM 9173 C CA . SER B 1 455 ? -13.242 11.945 13.492 1 88.62 455 SER B CA 1
ATOM 9174 C C . SER B 1 455 ? -11.852 11.898 12.867 1 88.62 455 SER B C 1
ATOM 9176 O O . SER B 1 455 ? -10.844 11.898 13.586 1 88.62 455 SER B O 1
ATOM 9178 N N . GLU B 1 456 ? -11.766 11.891 11.555 1 91.94 456 GLU B N 1
ATOM 9179 C CA . GLU B 1 456 ? -10.484 11.867 10.844 1 91.94 456 GLU B CA 1
ATOM 9180 C C . GLU B 1 456 ? -9.688 13.148 11.102 1 91.94 456 GLU B C 1
ATOM 9182 O O . GLU B 1 456 ? -8.461 13.117 11.117 1 91.94 456 GLU B O 1
ATOM 9187 N N . ALA B 1 457 ? -10.383 14.195 11.336 1 92.56 457 ALA B N 1
ATOM 9188 C CA . ALA B 1 457 ? -9.742 15.492 11.516 1 92.56 457 ALA B CA 1
ATOM 9189 C C . ALA B 1 457 ? -8.758 15.469 12.68 1 92.56 457 ALA B C 1
ATOM 9191 O O . ALA B 1 457 ? -7.77 16.203 12.688 1 92.56 457 ALA B O 1
ATOM 9192 N N . ASN B 1 458 ? -8.984 14.594 13.633 1 96.12 458 ASN B N 1
ATOM 9193 C CA . ASN B 1 458 ? -8.195 14.57 14.859 1 96.12 458 ASN B CA 1
ATOM 9194 C C . ASN B 1 458 ? -7.066 13.547 14.781 1 96.12 458 ASN B C 1
ATOM 9196 O O . ASN B 1 458 ? -6.219 13.484 15.672 1 96.12 458 ASN B O 1
ATOM 9200 N N . ASN B 1 459 ? -7.035 12.75 13.711 1 98.06 459 ASN B N 1
ATOM 9201 C CA . ASN B 1 459 ? -6.109 11.633 13.578 1 98.06 459 ASN B CA 1
ATOM 9202 C C . ASN B 1 459 ? -5.27 11.742 12.312 1 98.06 459 ASN B C 1
ATOM 9204 O O . ASN B 1 459 ? -5.387 10.914 11.406 1 98.06 459 ASN B O 1
ATOM 9208 N N . PRO B 1 460 ? -4.316 12.719 12.312 1 98.25 460 PRO B N 1
ATOM 9209 C CA . PRO B 1 460 ? -3.453 12.836 11.141 1 98.25 460 PRO B CA 1
ATOM 9210 C C . PRO B 1 460 ? -2.508 11.648 10.977 1 98.25 460 PRO B C 1
ATOM 9212 O O . PRO B 1 460 ? -2.402 10.812 11.883 1 98.25 460 PRO B O 1
ATOM 9215 N N . PHE B 1 461 ? -1.9 11.531 9.773 1 98.5 461 PHE B N 1
ATOM 9216 C CA . PHE B 1 461 ? -1 10.414 9.516 1 98.5 461 PHE B CA 1
ATOM 9217 C C . PHE B 1 461 ? 0.403 10.727 10.023 1 98.5 461 PHE B C 1
ATOM 9219 O O . PHE B 1 461 ? 0.774 11.891 10.172 1 98.5 461 PHE B O 1
ATOM 9226 N N . LEU B 1 462 ? 1.18 9.672 10.328 1 98.88 462 LEU B N 1
ATOM 9227 C CA . LEU B 1 462 ? 2.592 9.789 10.68 1 98.88 462 LEU B CA 1
ATOM 9228 C C . LEU B 1 462 ? 3.363 8.547 10.25 1 98.88 462 LEU B C 1
ATOM 9230 O O . LEU B 1 462 ? 2.992 7.426 10.609 1 98.88 462 LEU B O 1
ATOM 9234 N N . TYR B 1 463 ? 4.348 8.711 9.422 1 98.81 463 TYR B N 1
ATOM 9235 C CA . TYR B 1 463 ? 5.332 7.699 9.055 1 98.81 463 TYR B CA 1
ATOM 9236 C C . TYR B 1 463 ? 6.738 8.148 9.43 1 98.81 463 TYR B C 1
ATOM 9238 O O . TYR B 1 463 ? 7.102 9.312 9.234 1 98.81 463 TYR B O 1
ATOM 9246 N N . VAL B 1 464 ? 7.531 7.246 9.984 1 98.88 464 VAL B N 1
ATOM 9247 C CA . VAL B 1 464 ? 8.906 7.535 10.359 1 98.88 464 VAL B CA 1
ATOM 9248 C C . VAL B 1 464 ? 9.852 6.559 9.664 1 98.88 464 VAL B C 1
ATOM 9250 O O . VAL B 1 464 ? 9.633 5.344 9.703 1 98.88 464 VAL B O 1
ATOM 9253 N N . VAL B 1 465 ? 10.805 7.074 8.992 1 98.75 465 VAL B N 1
ATOM 9254 C CA . VAL B 1 465 ? 11.859 6.27 8.383 1 98.75 465 VAL B CA 1
ATOM 9255 C C . VAL B 1 465 ? 13.188 6.535 9.078 1 98.75 465 VAL B C 1
ATOM 9257 O O . VAL B 1 465 ? 13.562 7.691 9.297 1 98.75 465 VAL B O 1
ATOM 9260 N N . LEU B 1 466 ? 13.883 5.531 9.469 1 98.31 466 LEU B N 1
ATOM 9261 C CA . LEU B 1 466 ? 15.195 5.645 10.102 1 98.31 466 LEU B CA 1
ATOM 9262 C C . LEU B 1 466 ? 16.297 5.559 9.062 1 98.31 466 LEU B C 1
ATOM 9264 O O . LEU B 1 466 ? 16.109 4.996 7.984 1 98.31 466 LEU B O 1
ATOM 9268 N N . PRO B 1 467 ? 17.469 6.199 9.406 1 97.69 467 PRO B N 1
ATOM 9269 C CA . PRO B 1 467 ? 18.641 5.895 8.57 1 97.69 467 PRO B CA 1
ATOM 9270 C C . PRO B 1 467 ? 18.828 4.395 8.359 1 97.69 467 PRO B C 1
ATOM 9272 O O . PRO B 1 467 ? 18.578 3.6 9.266 1 97.69 467 PRO B O 1
ATOM 9275 N N . LYS B 1 468 ? 19.25 4.039 7.203 1 95.88 468 LYS B N 1
ATOM 9276 C CA . LYS B 1 468 ? 19.344 2.639 6.805 1 95.88 468 LYS B CA 1
ATOM 9277 C C . LYS B 1 468 ? 20.141 1.829 7.824 1 95.88 468 LYS B C 1
ATOM 9279 O O . LYS B 1 468 ? 19.75 0.712 8.172 1 95.88 468 LYS B O 1
ATOM 9284 N N . HIS B 1 469 ? 21.234 2.34 8.359 1 94.62 469 HIS B N 1
ATOM 9285 C CA . HIS B 1 469 ? 22.109 1.604 9.266 1 94.62 469 HIS B CA 1
ATOM 9286 C C . HIS B 1 469 ? 21.453 1.404 10.633 1 94.62 469 HIS B C 1
ATOM 9288 O O . HIS B 1 469 ? 21.922 0.596 11.438 1 94.62 469 HIS B O 1
ATOM 9294 N N . LEU B 1 470 ? 20.375 2.137 10.906 1 96.5 470 LEU B N 1
ATOM 9295 C CA . LEU B 1 470 ? 19.688 2.02 12.195 1 96.5 470 LEU B CA 1
ATOM 9296 C C . LEU B 1 470 ? 18.469 1.102 12.086 1 96.5 470 LEU B C 1
ATOM 9298 O O . LEU B 1 470 ? 17.828 0.805 13.094 1 96.5 470 LEU B O 1
ATOM 9302 N N . ARG B 1 471 ? 18.141 0.66 10.867 1 95.81 471 ARG B N 1
ATOM 9303 C CA . ARG B 1 471 ? 17.016 -0.247 10.672 1 95.81 471 ARG B CA 1
ATOM 9304 C C . ARG B 1 471 ? 17.344 -1.648 11.172 1 95.81 471 ARG B C 1
ATOM 9306 O O . ARG B 1 471 ? 18.5 -2.082 11.102 1 95.81 471 ARG B O 1
ATOM 9313 N N . HIS B 1 472 ? 16.422 -2.301 11.789 1 93.25 472 HIS B N 1
ATOM 9314 C CA . HIS B 1 472 ? 16.547 -3.635 12.367 1 93.25 472 HIS B CA 1
ATOM 9315 C C . HIS B 1 472 ? 17.531 -3.633 13.539 1 93.25 472 HIS B C 1
ATOM 9317 O O . HIS B 1 472 ? 18.25 -4.602 13.75 1 93.25 472 HIS B O 1
ATOM 9323 N N . THR B 1 473 ? 17.672 -2.52 14.164 1 96.12 473 THR B N 1
ATOM 9324 C CA . THR B 1 473 ? 18.406 -2.383 15.414 1 96.12 473 THR B CA 1
ATOM 9325 C C . THR B 1 473 ? 17.453 -2.205 16.594 1 96.12 473 THR B C 1
ATOM 9327 O O . THR B 1 473 ? 16.234 -2.209 16.406 1 96.12 473 THR B O 1
ATOM 9330 N N . GLU B 1 474 ? 18.016 -2.002 17.734 1 96.62 474 GLU B N 1
ATOM 9331 C CA . GLU B 1 474 ? 17.188 -1.837 18.938 1 96.62 474 GLU B CA 1
ATOM 9332 C C . GLU B 1 474 ? 16.359 -0.565 18.859 1 96.62 474 GLU B C 1
ATOM 9334 O O . GLU B 1 474 ? 15.219 -0.536 19.328 1 96.62 474 GLU B O 1
ATOM 9339 N N . VAL B 1 475 ? 16.922 0.464 18.328 1 97.75 475 VAL B N 1
ATOM 9340 C CA . VAL B 1 475 ? 16.188 1.715 18.219 1 97.75 475 VAL B CA 1
ATOM 9341 C C . VAL B 1 475 ? 15.008 1.541 17.25 1 97.75 475 VAL B C 1
ATOM 9343 O O . VAL B 1 475 ? 13.93 2.094 17.484 1 97.75 475 VAL B O 1
ATOM 9346 N N . HIS B 1 476 ? 15.25 0.793 16.203 1 97.38 476 HIS B N 1
ATOM 9347 C CA . HIS B 1 476 ? 14.172 0.469 15.266 1 97.38 476 HIS B CA 1
ATOM 9348 C C . HIS B 1 476 ? 13.047 -0.278 15.969 1 97.38 476 HIS B C 1
ATOM 9350 O O . HIS B 1 476 ? 11.875 0.058 15.805 1 97.38 476 HIS B O 1
ATOM 9356 N N . GLU B 1 477 ? 13.406 -1.247 16.781 1 97.06 477 GLU B N 1
ATOM 9357 C CA . GLU B 1 477 ? 12.422 -2.031 17.531 1 97.06 477 GLU B CA 1
ATOM 9358 C C . GLU B 1 477 ? 11.68 -1.164 18.531 1 97.06 477 GLU B C 1
ATOM 9360 O O . GLU B 1 477 ? 10.477 -1.35 18.75 1 97.06 477 GLU B O 1
ATOM 9365 N N . GLN B 1 478 ? 12.398 -0.275 19.094 1 97.81 478 GLN B N 1
ATOM 9366 C CA . GLN B 1 478 ? 11.781 0.613 20.078 1 97.81 478 GLN B CA 1
ATOM 9367 C C . GLN B 1 478 ? 10.734 1.512 19.422 1 97.81 478 GLN B C 1
ATOM 9369 O O . GLN B 1 478 ? 9.648 1.703 19.969 1 97.81 478 GLN B O 1
ATOM 9374 N N . ILE B 1 479 ? 11.062 2.119 18.297 1 98.44 479 ILE B N 1
ATOM 9375 C CA . ILE B 1 479 ? 10.109 2.986 17.609 1 98.44 479 ILE B CA 1
ATOM 9376 C C . ILE B 1 479 ? 8.891 2.17 17.172 1 98.44 479 ILE B C 1
ATOM 9378 O O . ILE B 1 479 ? 7.758 2.656 17.234 1 98.44 479 ILE B O 1
ATOM 9382 N N . LEU B 1 480 ? 9.133 0.92 16.734 1 97.5 480 LEU B N 1
ATOM 9383 C CA . LEU B 1 480 ? 8.039 0.028 16.375 1 97.5 480 LEU B CA 1
ATOM 9384 C C . LEU B 1 480 ? 7.105 -0.193 17.562 1 97.5 480 LEU B C 1
ATOM 9386 O O . LEU B 1 480 ? 5.883 -0.148 17.406 1 97.5 480 LEU B O 1
ATOM 9390 N N . ALA B 1 481 ? 7.668 -0.413 18.672 1 97.31 481 ALA B N 1
ATOM 9391 C CA . ALA B 1 481 ? 6.871 -0.586 19.891 1 97.31 481 ALA B CA 1
ATOM 9392 C C . ALA B 1 481 ? 6.078 0.679 20.203 1 97.31 481 ALA B C 1
ATOM 9394 O O . ALA B 1 481 ? 4.895 0.609 20.547 1 97.31 481 ALA B O 1
ATOM 9395 N N . ASN B 1 482 ? 6.754 1.793 20.078 1 98.25 482 ASN B N 1
ATOM 9396 C CA . ASN B 1 482 ? 6.121 3.07 20.391 1 98.25 482 ASN B CA 1
ATOM 9397 C C . ASN B 1 482 ? 5.004 3.395 19.391 1 98.25 482 ASN B C 1
ATOM 9399 O O . ASN B 1 482 ? 4.082 4.141 19.719 1 98.25 482 ASN B O 1
ATOM 9403 N N . SER B 1 483 ? 5.078 2.834 18.172 1 98.19 483 SER B N 1
ATOM 9404 C CA . SER B 1 483 ? 4.066 3.092 17.141 1 98.19 483 SER B CA 1
ATOM 9405 C C . SER B 1 483 ? 2.717 2.506 17.547 1 98.19 483 SER B C 1
ATOM 9407 O O . SER B 1 483 ? 1.688 2.842 16.953 1 98.19 483 SER B O 1
ATOM 9409 N N . LYS B 1 484 ? 2.686 1.671 18.594 1 96.12 484 LYS B N 1
ATOM 9410 C CA . LYS B 1 484 ? 1.448 1.063 19.078 1 96.12 484 LYS B CA 1
ATOM 9411 C C . LYS B 1 484 ? 0.814 1.907 20.172 1 96.12 484 LYS B C 1
ATOM 9413 O O . LYS B 1 484 ? -0.302 1.625 20.609 1 96.12 484 LYS B O 1
ATOM 9418 N N . GLU B 1 485 ? 1.501 2.971 20.562 1 97.56 485 GLU B N 1
ATOM 9419 C CA . GLU B 1 485 ? 1.028 3.859 21.625 1 97.56 485 GLU B CA 1
ATOM 9420 C C . GLU B 1 485 ? 0.502 5.172 21.047 1 97.56 485 GLU B C 1
ATOM 9422 O O . GLU B 1 485 ? 0.786 5.508 19.891 1 97.56 485 GLU B O 1
ATOM 9427 N N . LEU B 1 486 ? -0.278 5.867 21.891 1 97.88 486 LEU B N 1
ATOM 9428 C CA . LEU B 1 486 ? -0.74 7.199 21.516 1 97.88 486 LEU B CA 1
ATOM 9429 C C . LEU B 1 486 ? 0.421 8.188 21.484 1 97.88 486 LEU B C 1
ATOM 9431 O O . LEU B 1 486 ? 1.212 8.258 22.422 1 97.88 486 LEU B O 1
ATOM 9435 N N . VAL B 1 487 ? 0.573 8.875 20.344 1 98.25 487 VAL B N 1
ATOM 9436 C CA . VAL B 1 487 ? 1.638 9.859 20.172 1 98.25 487 VAL B CA 1
ATOM 9437 C C . VAL B 1 487 ? 1.051 11.18 19.672 1 98.25 487 VAL B C 1
ATOM 9439 O O . VAL B 1 487 ? -0.05 11.203 19.109 1 98.25 487 VAL B O 1
ATOM 9442 N N . THR B 1 488 ? 1.711 12.289 19.875 1 98.44 488 THR B N 1
ATOM 9443 C CA . THR B 1 488 ? 1.265 13.617 19.469 1 98.44 488 THR B CA 1
ATOM 9444 C C . THR B 1 488 ? 2.396 14.383 18.797 1 98.44 488 THR B C 1
ATOM 9446 O O . THR B 1 488 ? 3.521 13.891 18.703 1 98.44 488 THR B O 1
ATOM 9449 N N . HIS B 1 489 ? 2.102 15.586 18.391 1 98.38 489 HIS B N 1
ATOM 9450 C CA . HIS B 1 489 ? 3.086 16.469 17.797 1 98.38 489 HIS B CA 1
ATOM 9451 C C . HIS B 1 489 ? 4.168 16.859 18.797 1 98.38 489 HIS B C 1
ATOM 9453 O O . HIS B 1 489 ? 5.312 17.109 18.406 1 98.38 489 HIS B O 1
ATOM 9459 N N . HIS B 1 490 ? 3.846 16.859 20.062 1 97.19 490 HIS B N 1
ATOM 9460 C CA . HIS B 1 490 ? 4.844 17.141 21.094 1 97.19 490 HIS B CA 1
ATOM 9461 C C . HIS B 1 490 ? 5.938 16.078 21.109 1 97.19 490 HIS B C 1
ATOM 9463 O O . HIS B 1 490 ? 7.098 16.391 21.406 1 97.19 490 HIS B O 1
ATOM 9469 N N . ASP B 1 491 ? 5.555 14.875 20.844 1 97.69 491 ASP B N 1
ATOM 9470 C CA . ASP B 1 491 ? 6.535 13.797 20.797 1 97.69 491 ASP B CA 1
ATOM 9471 C C . ASP B 1 491 ? 7.516 13.984 19.641 1 97.69 491 ASP B C 1
ATOM 9473 O O . ASP B 1 491 ? 8.688 13.617 19.75 1 97.69 491 ASP B O 1
ATOM 9477 N N . LEU B 1 492 ? 7.051 14.516 18.531 1 98 492 LEU B N 1
ATOM 9478 C CA . LEU B 1 492 ? 7.93 14.828 17.406 1 98 492 LEU B CA 1
ATOM 9479 C C . LEU B 1 492 ? 8.977 15.867 17.812 1 98 492 LEU B C 1
ATOM 9481 O O . LEU B 1 492 ? 10.148 15.734 17.453 1 98 492 LEU B O 1
ATOM 9485 N N . HIS B 1 493 ? 8.547 16.859 18.531 1 96.94 493 HIS B N 1
ATOM 9486 C CA . HIS B 1 493 ? 9.484 17.891 19 1 96.94 493 HIS B CA 1
ATOM 9487 C C . HIS B 1 493 ? 10.602 17.266 19.828 1 96.94 493 HIS B C 1
ATOM 9489 O O . HIS B 1 493 ? 11.781 17.516 19.578 1 96.94 493 HIS B O 1
ATOM 9495 N N . SER B 1 494 ? 10.18 16.469 20.812 1 96.62 494 SER B N 1
ATOM 9496 C CA . SER B 1 494 ? 11.156 15.82 21.688 1 96.62 494 SER B CA 1
ATOM 9497 C C . SER B 1 494 ? 12.094 14.906 20.891 1 96.62 494 SER B C 1
ATOM 9499 O O . SER B 1 494 ? 13.281 14.82 21.203 1 96.62 494 SER B O 1
ATOM 9501 N N . THR B 1 495 ? 11.523 14.234 19.906 1 97.5 495 THR B N 1
ATOM 9502 C CA . THR B 1 495 ? 12.312 13.328 19.078 1 97.5 495 THR B CA 1
ATOM 9503 C C . THR B 1 495 ? 13.367 14.102 18.297 1 97.5 495 THR B C 1
ATOM 9505 O O . THR B 1 495 ? 14.531 13.695 18.234 1 97.5 495 THR B O 1
ATOM 9508 N N . LEU B 1 496 ? 13 15.219 17.734 1 97.56 496 LEU B N 1
ATOM 9509 C CA . LEU B 1 496 ? 13.906 16.031 16.938 1 97.56 496 LEU B CA 1
ATOM 9510 C C . LEU B 1 496 ? 15.008 16.641 17.812 1 97.56 496 LEU B C 1
ATOM 9512 O O . LEU B 1 496 ? 16.172 16.703 17.391 1 97.56 496 LEU B O 1
ATOM 9516 N N . GLU B 1 497 ? 14.672 17.047 19 1 95.62 497 GLU B N 1
ATOM 9517 C CA . GLU B 1 497 ? 15.68 17.516 19.938 1 95.62 497 GLU B CA 1
ATOM 9518 C C . GLU B 1 497 ? 16.656 16.406 20.312 1 95.62 497 GLU B C 1
ATOM 9520 O O . GLU B 1 497 ? 17.859 16.641 20.422 1 95.62 497 GLU B O 1
ATOM 9525 N N . ASP B 1 498 ? 16.078 15.242 20.531 1 96.06 498 ASP B N 1
ATOM 9526 C CA . ASP B 1 498 ? 16.875 14.086 20.906 1 96.06 498 ASP B CA 1
ATOM 9527 C C . ASP B 1 498 ? 17.891 13.727 19.812 1 96.06 498 ASP B C 1
ATOM 9529 O O . ASP B 1 498 ? 19.047 13.453 20.109 1 96.06 498 ASP B O 1
ATOM 9533 N N . ILE B 1 499 ? 17.469 13.742 18.594 1 96.88 499 ILE B N 1
ATOM 9534 C CA . ILE B 1 499 ? 18.312 13.438 17.453 1 96.88 499 ILE B CA 1
ATOM 9535 C C . ILE B 1 499 ? 19.438 14.469 17.344 1 96.88 499 ILE B C 1
ATOM 9537 O O . ILE B 1 499 ? 20.562 14.125 16.984 1 96.88 499 ILE B O 1
ATOM 9541 N N . LEU B 1 500 ? 19.156 15.703 17.719 1 95.25 500 LEU B N 1
ATOM 9542 C CA . LEU B 1 500 ? 20.109 16.797 17.562 1 95.25 500 LEU B CA 1
ATOM 9543 C C . LEU B 1 500 ? 21.156 16.781 18.672 1 95.25 500 LEU B C 1
ATOM 9545 O O . LEU B 1 500 ? 22.359 16.891 18.406 1 95.25 500 LEU B O 1
ATOM 9549 N N . TYR B 1 501 ? 20.766 16.578 19.938 1 92.12 501 TYR B N 1
ATOM 9550 C CA . TYR B 1 501 ? 21.656 16.906 21.047 1 92.12 501 TYR B CA 1
ATOM 9551 C C . TYR B 1 501 ? 22.062 15.664 21.812 1 92.12 501 TYR B C 1
ATOM 9553 O O . TYR B 1 501 ? 23.141 15.633 22.422 1 92.12 501 TYR B O 1
ATOM 9561 N N . ASN B 1 502 ? 21.312 14.609 21.766 1 90 502 ASN B N 1
ATOM 9562 C CA . ASN B 1 502 ? 21.547 13.539 22.719 1 90 502 ASN B CA 1
ATOM 9563 C C . ASN B 1 502 ? 21.938 12.234 22.031 1 90 502 ASN B C 1
ATOM 9565 O O . ASN B 1 502 ? 22.969 11.633 22.359 1 90 502 ASN B O 1
ATOM 9569 N N . GLN B 1 503 ? 21.281 11.836 21.016 1 89.94 503 GLN B N 1
ATOM 9570 C CA . GLN B 1 503 ? 21.406 10.5 20.422 1 89.94 503 GLN B CA 1
ATOM 9571 C C . GLN B 1 503 ? 22.734 10.344 19.703 1 89.94 503 GLN B C 1
ATOM 9573 O O . GLN B 1 503 ? 23.344 9.273 19.734 1 89.94 503 GLN B O 1
ATOM 9578 N N . PRO B 1 504 ? 23.281 11.438 19.094 1 88.75 504 PRO B N 1
ATOM 9579 C CA . PRO B 1 504 ? 24.547 11.258 18.375 1 88.75 504 PRO B CA 1
ATOM 9580 C C . PRO B 1 504 ? 25.688 10.797 19.281 1 88.75 504 PRO B C 1
ATOM 9582 O O . PRO B 1 504 ? 26.5 9.969 18.891 1 88.75 504 PRO B O 1
ATOM 9585 N N . SER B 1 505 ? 25.656 11.297 20.484 1 86.88 505 SER B N 1
ATOM 9586 C CA . SER B 1 505 ? 26.719 10.938 21.406 1 86.88 505 SER B CA 1
ATOM 9587 C C . SER B 1 505 ? 26.625 9.477 21.828 1 86.88 505 SER B C 1
ATOM 9589 O O . SER B 1 505 ? 27.625 8.867 22.234 1 86.88 505 SER B O 1
ATOM 9591 N N . ALA B 1 506 ? 25.5 8.914 21.719 1 90.44 506 ALA B N 1
ATOM 9592 C CA . ALA B 1 506 ? 25.281 7.523 22.094 1 90.44 506 ALA B CA 1
ATOM 9593 C C . ALA B 1 506 ? 25.125 6.633 20.875 1 90.44 506 ALA B C 1
ATOM 9595 O O . ALA B 1 506 ? 24.656 5.5 20.969 1 90.44 506 ALA B O 1
ATOM 9596 N N . ALA B 1 507 ? 25.422 7.129 19.734 1 91.94 507 ALA B N 1
ATOM 9597 C CA . ALA B 1 507 ? 25.328 6.398 18.484 1 91.94 507 ALA B CA 1
ATOM 9598 C C . ALA B 1 507 ? 23.922 5.809 18.297 1 91.94 507 ALA B C 1
ATOM 9600 O O . ALA B 1 507 ? 23.781 4.684 17.812 1 91.94 507 ALA B O 1
ATOM 9601 N N . PHE B 1 508 ? 22.922 6.527 18.891 1 95.25 508 PHE B N 1
ATOM 9602 C CA . PHE B 1 508 ? 21.5 6.199 18.75 1 95.25 508 PHE B CA 1
ATOM 9603 C C . PHE B 1 508 ? 21.188 4.863 19.422 1 95.25 508 PHE B C 1
ATOM 9605 O O . PHE B 1 508 ? 20.391 4.086 18.906 1 95.25 508 PHE B O 1
ATOM 9612 N N . SER B 1 509 ? 21.828 4.586 20.484 1 94.44 509 SER B N 1
ATOM 9613 C CA . SER B 1 509 ? 21.641 3.318 21.188 1 94.44 509 SER B CA 1
ATOM 9614 C C . SER B 1 509 ? 21 3.533 22.562 1 94.44 509 SER B C 1
ATOM 9616 O O . SER B 1 509 ? 20.641 2.57 23.234 1 94.44 509 SER B O 1
ATOM 9618 N N . ASP B 1 510 ? 20.844 4.805 22.953 1 95.94 510 ASP B N 1
ATOM 9619 C CA . ASP B 1 510 ? 20.234 5.105 24.25 1 95.94 510 ASP B CA 1
ATOM 9620 C C . ASP B 1 510 ? 18.703 5.035 24.156 1 95.94 510 ASP B C 1
ATOM 9622 O O . ASP B 1 510 ? 18.062 5.969 23.688 1 95.94 510 ASP B O 1
ATOM 9626 N N . LEU B 1 511 ? 18.172 4.039 24.734 1 97.38 511 LEU B N 1
ATOM 9627 C CA . LEU B 1 511 ? 16.734 3.824 24.656 1 97.38 511 LEU B CA 1
ATOM 9628 C C . LEU B 1 511 ? 16.047 4.254 25.953 1 97.38 511 LEU B C 1
ATOM 9630 O O . LEU B 1 511 ? 14.828 4.141 26.078 1 97.38 511 LEU B O 1
ATOM 9634 N N . SER B 1 512 ? 16.766 4.73 26.922 1 95.94 512 SER B N 1
ATOM 9635 C CA . SER B 1 512 ? 16.203 5.074 28.219 1 95.94 512 SER B CA 1
ATOM 9636 C C . SER B 1 512 ? 15.297 6.297 28.125 1 95.94 512 SER B C 1
ATOM 9638 O O . SER B 1 512 ? 15.57 7.219 27.359 1 95.94 512 SER B O 1
ATOM 9640 N N . PHE B 1 513 ? 14.305 6.305 28.953 1 95 513 PHE B N 1
ATOM 9641 C CA . PHE B 1 513 ? 13.398 7.449 29.016 1 95 513 PHE B CA 1
ATOM 9642 C C . PHE B 1 513 ? 14.156 8.719 29.406 1 95 513 PHE B C 1
ATOM 9644 O O . PHE B 1 513 ? 15.047 8.68 30.25 1 95 513 PHE B O 1
ATOM 9651 N N . LYS B 1 514 ? 13.82 9.828 28.734 1 91.88 514 LYS B N 1
ATOM 9652 C CA . LYS B 1 514 ? 14.445 11.117 29.016 1 91.88 514 LYS B CA 1
ATOM 9653 C C . LYS B 1 514 ? 13.422 12.25 28.969 1 91.88 514 LYS B C 1
ATOM 9655 O O . LYS B 1 514 ? 12.586 12.289 28.062 1 91.88 514 LYS B O 1
ATOM 9660 N N . ARG B 1 515 ? 13.555 13.133 29.859 1 87.88 515 ARG B N 1
ATOM 9661 C CA . ARG B 1 515 ? 12.75 14.352 29.859 1 87.88 515 ARG B CA 1
ATOM 9662 C C . ARG B 1 515 ? 13.523 15.516 29.25 1 87.88 515 ARG B C 1
ATOM 9664 O O . ARG B 1 515 ? 14.672 15.766 29.625 1 87.88 515 ARG B O 1
ATOM 9671 N N . PHE B 1 516 ? 13.234 16.172 28.281 1 79.44 516 PHE B N 1
ATOM 9672 C CA . PHE B 1 516 ? 13.961 17.219 27.578 1 79.44 516 PHE B CA 1
ATOM 9673 C C . PHE B 1 516 ? 13.664 18.594 28.172 1 79.44 516 PHE B C 1
ATOM 9675 O O . PHE B 1 516 ? 14.531 19.469 28.188 1 79.44 516 PHE B O 1
ATOM 9682 N N . ASP B 1 517 ? 12.531 19.062 28.516 1 67.5 517 ASP B N 1
ATOM 9683 C CA . ASP B 1 517 ? 12.234 20.359 29.109 1 67.5 517 ASP B CA 1
ATOM 9684 C C . ASP B 1 517 ? 11.57 20.203 30.469 1 67.5 517 ASP B C 1
ATOM 9686 O O . ASP B 1 517 ? 11.266 19.094 30.891 1 67.5 517 ASP B O 1
ATOM 9690 N N . SER B 1 518 ? 11.742 21.266 31.359 1 52.75 518 SER B N 1
ATOM 9691 C CA . SER B 1 518 ? 11.133 21.266 32.688 1 52.75 518 SER B CA 1
ATOM 9692 C C . SER B 1 518 ? 9.672 20.812 32.625 1 52.75 518 SER B C 1
ATOM 9694 O O . SER B 1 518 ? 9.172 20.203 33.562 1 52.75 518 SER B O 1
ATOM 9696 N N . ASP B 1 519 ? 8.969 21.062 31.641 1 56 519 ASP B N 1
ATOM 9697 C CA . ASP B 1 519 ? 7.594 20.594 31.5 1 56 519 ASP B CA 1
ATOM 9698 C C . ASP B 1 519 ? 7.367 19.984 30.125 1 56 519 ASP B C 1
ATOM 9700 O O . ASP B 1 519 ? 6.719 20.578 29.266 1 56 519 ASP B O 1
ATOM 9704 N N . PRO B 1 520 ? 7.973 18.688 30.062 1 65.75 520 PRO B N 1
ATOM 9705 C CA . PRO B 1 520 ? 7.977 18.172 28.688 1 65.75 520 PRO B CA 1
ATOM 9706 C C . PRO B 1 520 ? 6.602 17.703 28.234 1 65.75 520 PRO B C 1
ATOM 9708 O O . PRO B 1 520 ? 5.938 16.938 28.938 1 65.75 520 PRO B O 1
ATOM 9711 N N . ARG B 1 521 ? 6.141 18.344 27.172 1 85.69 521 ARG B N 1
ATOM 9712 C CA . ARG B 1 521 ? 4.844 17.906 26.656 1 85.69 521 ARG B CA 1
ATOM 9713 C C . ARG B 1 521 ? 4.988 16.641 25.812 1 85.69 521 ARG B C 1
ATOM 9715 O O . ARG B 1 521 ? 4.016 15.914 25.594 1 85.69 521 ARG B O 1
ATOM 9722 N N . GLY B 1 522 ? 6.156 16.312 25.406 1 93.75 522 GLY B N 1
ATOM 9723 C CA . GLY B 1 522 ? 6.336 15.148 24.547 1 93.75 522 GLY B CA 1
ATOM 9724 C C . GLY B 1 522 ? 7.48 14.258 24.984 1 93.75 522 GLY B C 1
ATOM 9725 O O . GLY B 1 522 ? 8.227 14.594 25.906 1 93.75 522 GLY B O 1
ATOM 9726 N N . SER B 1 523 ? 7.543 13.055 24.469 1 95.69 523 SER B N 1
ATOM 9727 C CA . SER B 1 523 ? 8.609 12.07 24.656 1 95.69 523 SER B CA 1
ATOM 9728 C C . SER B 1 523 ? 9.211 11.648 23.328 1 95.69 523 SER B C 1
ATOM 9730 O O . SER B 1 523 ? 8.5 11.562 22.312 1 95.69 523 SER B O 1
ATOM 9732 N N . SER B 1 524 ? 10.531 11.406 23.359 1 97.06 524 SER B N 1
ATOM 9733 C CA . SER B 1 524 ? 11.195 11.023 22.125 1 97.06 524 SER B CA 1
ATOM 9734 C C . SER B 1 524 ? 10.742 9.641 21.656 1 97.06 524 SER B C 1
ATOM 9736 O O . SER B 1 524 ? 10.742 8.688 22.438 1 97.06 524 SER B O 1
ATOM 9738 N N . LEU B 1 525 ? 10.422 9.477 20.406 1 98.19 525 LEU B N 1
ATOM 9739 C CA . LEU B 1 525 ? 9.992 8.219 19.812 1 98.19 525 LEU B CA 1
ATOM 9740 C C . LEU B 1 525 ? 11.148 7.219 19.766 1 98.19 525 LEU B C 1
ATOM 9742 O O . LEU B 1 525 ? 10.93 6.023 19.562 1 98.19 525 LEU B O 1
ATOM 9746 N N . LEU B 1 526 ? 12.422 7.715 19.938 1 98 526 LEU B N 1
ATOM 9747 C CA . LEU B 1 526 ? 13.594 6.848 19.859 1 98 526 LEU B CA 1
ATOM 9748 C C . LEU B 1 526 ? 13.836 6.137 21.188 1 98 526 LEU B C 1
ATOM 9750 O O . LEU B 1 526 ? 14.648 5.215 21.266 1 98 526 LEU B O 1
ATOM 9754 N N . ARG B 1 527 ? 13.102 6.539 22.156 1 97.44 527 ARG B N 1
ATOM 9755 C CA . ARG B 1 527 ? 13.32 6.07 23.531 1 97.44 527 ARG B CA 1
ATOM 9756 C C . ARG B 1 527 ? 12.078 5.383 24.078 1 97.44 527 ARG B C 1
ATOM 9758 O O . ARG B 1 527 ? 10.984 5.523 23.516 1 97.44 527 ARG B O 1
ATOM 9765 N N . LYS B 1 528 ? 12.266 4.656 25.125 1 97.44 528 LYS B N 1
ATOM 9766 C CA . LYS B 1 528 ? 11.125 4.168 25.891 1 97.44 528 LYS B CA 1
ATOM 9767 C C . LYS B 1 528 ? 10.328 5.324 26.484 1 97.44 528 LYS B C 1
ATOM 9769 O O . LYS B 1 528 ? 10.898 6.332 26.906 1 97.44 528 LYS B O 1
ATOM 9774 N N . PHE B 1 529 ? 9.055 5.105 26.469 1 96.5 529 PHE B N 1
ATOM 9775 C CA . PHE B 1 529 ? 8.219 6.066 27.172 1 96.5 529 PHE B CA 1
ATOM 9776 C C . PHE B 1 529 ? 8.297 5.863 28.672 1 96.5 529 PHE B C 1
ATOM 9778 O O . PHE B 1 529 ? 8.914 4.902 29.141 1 96.5 529 PHE B O 1
ATOM 9785 N N . GLU B 1 530 ? 7.781 6.852 29.406 1 93.31 530 GLU B N 1
ATOM 9786 C CA . GLU B 1 530 ? 7.855 6.801 30.859 1 93.31 530 GLU B CA 1
ATOM 9787 C C . GLU B 1 530 ? 7.223 5.52 31.406 1 93.31 530 GLU B C 1
ATOM 9789 O O . GLU B 1 530 ? 6.059 5.227 31.109 1 93.31 530 GLU B O 1
ATOM 9794 N N . SER B 1 531 ? 7.934 4.781 32.125 1 92.69 531 SER B N 1
ATOM 9795 C CA . SER B 1 531 ? 7.465 3.514 32.688 1 92.69 531 SER B CA 1
ATOM 9796 C C . SER B 1 531 ? 6.289 3.719 33.625 1 92.69 531 SER B C 1
ATOM 9798 O O . SER B 1 531 ? 6.289 4.652 34.438 1 92.69 531 SER B O 1
ATOM 9800 N N . GLY B 1 532 ? 5.227 2.895 33.5 1 91.19 532 GLY B N 1
ATOM 9801 C CA . GLY B 1 532 ? 4.102 2.906 34.406 1 91.19 532 GLY B CA 1
ATOM 9802 C C . GLY B 1 532 ? 3.061 3.955 34.062 1 91.19 532 GLY B C 1
ATOM 9803 O O . GLY B 1 532 ? 2.033 4.062 34.75 1 91.19 532 GLY B O 1
ATOM 9804 N N . VAL B 1 533 ? 3.338 4.742 33.094 1 92.25 533 VAL B N 1
ATOM 9805 C CA . VAL B 1 533 ? 2.371 5.766 32.688 1 92.25 533 VAL B CA 1
ATOM 9806 C C . VAL B 1 533 ? 1.745 5.391 31.359 1 92.25 533 VAL B C 1
ATOM 9808 O O . VAL B 1 533 ? 2.41 5.438 30.328 1 92.25 533 VAL B O 1
ATOM 9811 N N . ALA B 1 534 ? 0.476 5.062 31.406 1 94.12 534 ALA B N 1
ATOM 9812 C CA . ALA B 1 534 ? -0.234 4.766 30.172 1 94.12 534 ALA B CA 1
ATOM 9813 C C . ALA B 1 534 ? -0.411 6.02 29.328 1 94.12 534 ALA B C 1
ATOM 9815 O O . ALA B 1 534 ? -0.667 7.105 29.859 1 94.12 534 ALA B O 1
ATOM 9816 N N . ARG B 1 535 ? -0.213 5.926 28.141 1 95.88 535 ARG B N 1
ATOM 9817 C CA . ARG B 1 535 ? -0.423 7.059 27.25 1 95.88 535 ARG B CA 1
ATOM 9818 C C . ARG B 1 535 ? -1.87 7.121 26.781 1 95.88 535 ARG B C 1
ATOM 9820 O O . ARG B 1 535 ? -2.301 6.293 25.969 1 95.88 535 ARG B O 1
ATOM 9827 N N . THR B 1 536 ? -2.602 8.07 27.281 1 96.38 536 THR B N 1
ATOM 9828 C CA . THR B 1 536 ? -4.008 8.32 26.984 1 96.38 536 THR B CA 1
ATOM 9829 C C . THR B 1 536 ? -4.27 9.805 26.797 1 96.38 536 THR B C 1
ATOM 9831 O O . THR B 1 536 ? -3.367 10.633 26.969 1 96.38 536 THR B O 1
ATOM 9834 N N . CYS B 1 537 ? -5.504 10.156 26.438 1 95.12 537 CYS B N 1
ATOM 9835 C CA . CYS B 1 537 ? -5.863 11.562 26.312 1 95.12 537 CYS B CA 1
ATOM 9836 C C . CYS B 1 537 ? -5.859 12.266 27.656 1 95.12 537 CYS B C 1
ATOM 9838 O O . CYS B 1 537 ? -5.809 13.492 27.734 1 95.12 537 CYS B O 1
ATOM 9840 N N . LYS B 1 538 ? -5.88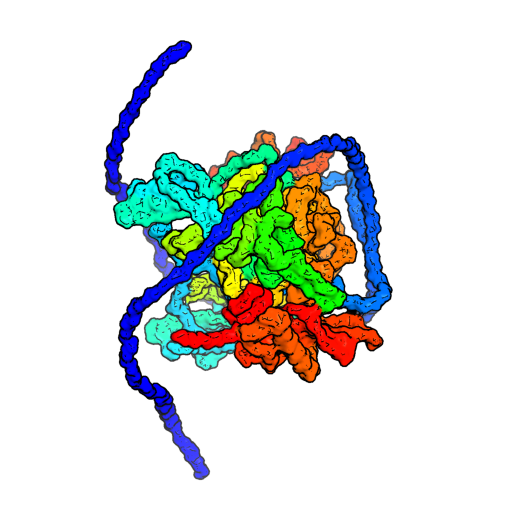7 11.492 28.688 1 92.75 538 LYS B N 1
ATOM 9841 C CA . LYS B 1 538 ? -5.824 12.023 30.047 1 92.75 538 LYS B CA 1
ATOM 9842 C C . LYS B 1 538 ? -4.391 12.367 30.453 1 92.75 538 LYS B C 1
ATOM 9844 O O . LYS B 1 538 ? -4.145 13.391 31.078 1 92.75 538 LYS B O 1
ATOM 9849 N N . THR B 1 539 ? -3.486 11.523 30.031 1 93.81 539 THR B N 1
ATOM 9850 C CA . THR B 1 539 ? -2.111 11.672 30.484 1 93.81 539 THR B CA 1
ATOM 9851 C C . THR B 1 539 ? -1.303 12.523 29.516 1 93.81 539 THR B C 1
ATOM 9853 O O . THR B 1 539 ? -0.25 13.055 29.875 1 93.81 539 THR B O 1
ATOM 9856 N N . LEU B 1 540 ? -1.682 12.68 28.297 1 95.19 540 LEU B N 1
ATOM 9857 C CA . LEU B 1 540 ? -1.009 13.508 27.312 1 95.19 540 LEU B CA 1
ATOM 9858 C C . LEU B 1 540 ? -1.704 14.859 27.156 1 95.19 540 LEU B C 1
ATOM 9860 O O . LEU B 1 540 ? -2.887 14.992 27.484 1 95.19 540 LEU B O 1
ATOM 9864 N N . PRO B 1 541 ? -0.963 15.844 26.781 1 93.5 541 PRO B N 1
ATOM 9865 C CA . PRO B 1 541 ? -1.565 17.172 26.625 1 93.5 541 PRO B CA 1
ATOM 9866 C C . PRO B 1 541 ? -2.461 17.266 25.391 1 93.5 541 PRO B C 1
ATOM 9868 O O . PRO B 1 541 ? -2.174 18.047 24.469 1 93.5 541 PRO B O 1
ATOM 9871 N N . ILE B 1 542 ? -3.602 16.562 25.422 1 95.5 542 ILE B N 1
ATOM 9872 C CA . ILE B 1 542 ? -4.578 16.516 24.328 1 95.5 542 ILE B CA 1
ATOM 9873 C C . ILE B 1 542 ? -5.898 17.125 24.797 1 95.5 542 ILE B C 1
ATOM 9875 O O . ILE B 1 542 ? -6.484 16.672 25.797 1 95.5 542 ILE B O 1
ATOM 9879 N N . PRO B 1 543 ? -6.277 18.219 24.125 1 92.62 543 PRO B N 1
ATOM 9880 C CA . PRO B 1 543 ? -7.633 18.672 24.438 1 92.62 543 PRO B CA 1
ATOM 9881 C C . PRO B 1 543 ? -8.68 17.578 24.281 1 92.62 543 PRO B C 1
ATOM 9883 O O . PRO B 1 543 ? -8.625 16.797 23.328 1 92.62 543 PRO B O 1
ATOM 9886 N N . PHE B 1 544 ? -9.602 17.562 25.172 1 90.62 544 PHE B N 1
ATOM 9887 C CA . PHE B 1 544 ? -10.578 16.484 25.188 1 90.62 544 PHE B CA 1
ATOM 9888 C C . PHE B 1 544 ? -11.305 16.406 23.859 1 90.62 544 PHE B C 1
ATOM 9890 O O . PHE B 1 544 ? -11.594 15.305 23.359 1 90.62 544 PHE B O 1
ATOM 9897 N N . GLN B 1 545 ? -11.594 17.531 23.281 1 85.88 545 GLN B N 1
ATOM 9898 C CA . GLN B 1 545 ? -12.383 17.578 22.062 1 85.88 545 GLN B CA 1
ATOM 9899 C C . GLN B 1 545 ? -11.625 16.922 20.891 1 85.88 545 GLN B C 1
ATOM 9901 O O . GLN B 1 545 ? -12.234 16.531 19.906 1 85.88 545 GLN B O 1
ATOM 9906 N N . TYR B 1 546 ? -10.328 16.766 21.016 1 93.25 546 TYR B N 1
ATOM 9907 C CA . TYR B 1 546 ? -9.547 16.203 19.906 1 93.25 546 TYR B CA 1
ATOM 9908 C C . TYR B 1 546 ? -9.156 14.766 20.188 1 93.25 546 TYR B C 1
ATOM 9910 O O . TYR B 1 546 ? -8.492 14.117 19.375 1 93.25 546 TYR B O 1
ATOM 9918 N N . CYS B 1 547 ? -9.586 14.242 21.344 1 94.75 547 CYS B N 1
ATOM 9919 C CA . CYS B 1 547 ? -9.195 12.906 21.766 1 94.75 547 CYS B CA 1
ATOM 9920 C C . CYS B 1 547 ? -9.68 11.859 20.766 1 94.75 547 CYS B C 1
ATOM 9922 O O . CYS B 1 547 ? -10.867 11.812 20.438 1 94.75 547 CYS B O 1
ATOM 9924 N N . ILE B 1 548 ? -8.812 10.898 20.328 1 96.69 548 ILE B N 1
ATOM 9925 C CA . ILE B 1 548 ? -9.195 9.93 19.312 1 96.69 548 ILE B CA 1
ATOM 9926 C C . ILE B 1 548 ? -9.547 8.594 19.969 1 96.69 548 ILE B C 1
ATOM 9928 O O . ILE B 1 548 ? -9.969 7.652 19.297 1 96.69 548 ILE B O 1
ATOM 9932 N N . CYS B 1 549 ? -9.305 8.531 21.297 1 95.81 549 CYS B N 1
ATOM 9933 C CA . CYS B 1 549 ? -9.688 7.312 22 1 95.81 549 CYS B CA 1
ATOM 9934 C C . CYS B 1 549 ? -11.18 7.031 21.828 1 95.81 549 CYS B C 1
ATOM 9936 O O . CYS B 1 549 ? -12 7.949 21.891 1 95.81 549 CYS B O 1
ATOM 9938 N N . GLN B 1 550 ? -11.469 5.797 21.625 1 93.69 550 GLN B N 1
ATOM 9939 C CA . GLN B 1 550 ? -12.828 5.383 21.281 1 93.69 550 GLN B CA 1
ATOM 9940 C C . GLN B 1 550 ? -13.57 4.852 22.5 1 93.69 550 GLN B C 1
ATOM 9942 O O . GLN B 1 550 ? -13.828 3.652 22.609 1 93.69 550 GLN B O 1
ATOM 9947 N N . TYR B 1 551 ? -14.023 5.758 23.281 1 91.75 551 TYR B N 1
ATOM 9948 C CA . TYR B 1 551 ? -14.766 5.406 24.484 1 91.75 551 TYR B CA 1
ATOM 9949 C C . TYR B 1 551 ? -16.188 4.977 24.156 1 91.75 551 TYR B C 1
ATOM 9951 O O . TYR B 1 551 ? -16.812 5.543 23.266 1 91.75 551 TYR B O 1
ATOM 9959 N N . LYS B 1 552 ? -16.703 4.027 24.875 1 91.81 552 LYS B N 1
ATOM 9960 C CA . LYS B 1 552 ? -18.062 3.549 24.672 1 91.81 552 LYS B CA 1
ATOM 9961 C C . LYS B 1 552 ? -19.078 4.609 25.078 1 91.81 552 LYS B C 1
ATOM 9963 O O . LYS B 1 552 ? -18.938 5.262 26.109 1 91.81 552 LYS B O 1
ATOM 9968 N N . LYS B 1 553 ? -20.031 4.875 24.234 1 92.25 553 LYS B N 1
ATOM 9969 C CA . LYS B 1 553 ? -21.141 5.805 24.469 1 92.25 553 LYS B CA 1
ATOM 9970 C C . LYS B 1 553 ? -22.484 5.176 24.125 1 92.25 553 LYS B C 1
ATOM 9972 O O . LYS B 1 553 ? -22.547 4.289 23.281 1 92.25 553 LYS B O 1
ATOM 9977 N N . THR B 1 554 ? -23.516 5.602 24.812 1 94 554 THR B N 1
ATOM 9978 C CA . THR B 1 554 ? -24.875 5.133 24.531 1 94 554 THR B CA 1
ATOM 9979 C C . THR B 1 554 ? -25.812 6.312 24.266 1 94 554 THR B C 1
ATOM 9981 O O . THR B 1 554 ? -25.578 7.414 24.766 1 94 554 THR B O 1
ATOM 9984 N N . ASN B 1 555 ? -26.844 6.09 23.578 1 94.38 555 ASN B N 1
ATOM 9985 C CA . ASN B 1 555 ? -27.828 7.125 23.297 1 94.38 555 ASN B CA 1
ATOM 9986 C C . ASN B 1 555 ? -28.625 7.477 24.562 1 94.38 555 ASN B C 1
ATOM 9988 O O . ASN B 1 555 ? -29.047 6.59 25.297 1 94.38 555 ASN B O 1
ATOM 9992 N N . VAL B 1 556 ? -28.766 8.773 24.734 1 93.94 556 VAL B N 1
ATOM 9993 C CA . VAL B 1 556 ? -29.688 9.234 25.766 1 93.94 556 VAL B CA 1
ATOM 9994 C C . VAL B 1 556 ? -31.125 9.086 25.281 1 93.94 556 VAL B C 1
ATOM 9996 O O . VAL B 1 556 ? -31.516 9.703 24.281 1 93.94 556 VAL B O 1
ATOM 9999 N N . THR B 1 557 ? -31.906 8.344 25.922 1 93 557 THR B N 1
ATOM 10000 C CA . THR B 1 557 ? -33.25 8.031 25.453 1 93 557 THR B CA 1
ATOM 10001 C C . THR B 1 557 ? -34.281 8.953 26.109 1 93 557 THR B C 1
ATOM 10003 O O . THR B 1 557 ? -35.406 9.086 25.625 1 93 557 THR B O 1
ATOM 10006 N N . ASP B 1 558 ? -33.938 9.609 27.234 1 93.44 558 ASP B N 1
ATOM 10007 C CA . ASP B 1 558 ? -34.844 10.539 27.922 1 93.44 558 ASP B CA 1
ATOM 10008 C C . ASP B 1 558 ? -34.969 11.852 27.141 1 93.44 558 ASP B C 1
ATOM 10010 O O . ASP B 1 558 ? -34.062 12.695 27.188 1 93.44 558 ASP B O 1
ATOM 10014 N N . GLY B 1 559 ? -36.125 12.055 26.578 1 93.75 559 GLY B N 1
ATOM 10015 C CA . GLY B 1 559 ? -36.344 13.219 25.734 1 93.75 559 GLY B CA 1
ATOM 10016 C C . GLY B 1 559 ? -36.188 14.531 26.469 1 93.75 559 GLY B C 1
ATOM 10017 O O . GLY B 1 559 ? -35.688 15.508 25.906 1 93.75 559 GLY B O 1
ATOM 10018 N N . LYS B 1 560 ? -36.656 14.594 27.672 1 94.19 560 LYS B N 1
ATOM 10019 C CA . LYS B 1 560 ? -36.5 15.812 28.469 1 94.19 560 LYS B CA 1
ATOM 10020 C C . LYS B 1 560 ? -35.031 16.141 28.734 1 94.19 560 LYS B C 1
ATOM 10022 O O . LYS B 1 560 ? -34.656 17.297 28.688 1 94.19 560 LYS B O 1
ATOM 10027 N N . LEU B 1 561 ? -34.344 15.125 29.016 1 94.12 561 LEU B N 1
ATOM 10028 C CA . LEU B 1 561 ? -32.906 15.312 29.25 1 94.12 561 LEU B CA 1
ATOM 10029 C C . LEU B 1 561 ? -32.219 15.781 27.969 1 94.12 561 LEU B C 1
ATOM 10031 O O . LEU B 1 561 ? -31.344 16.656 28.016 1 94.12 561 LEU B O 1
ATOM 10035 N N . VAL B 1 562 ? -32.531 15.156 26.859 1 96.38 562 VAL B N 1
ATOM 10036 C CA . VAL B 1 562 ? -31.969 15.523 25.578 1 96.38 562 VAL B CA 1
ATOM 10037 C C . VAL B 1 562 ? -32.219 17.016 25.312 1 96.38 562 VAL B C 1
ATOM 10039 O O . VAL B 1 562 ? -31.281 17.734 24.938 1 96.38 562 VAL B O 1
ATOM 10042 N N . GLU B 1 563 ? -33.375 17.406 25.547 1 95.06 563 GLU B N 1
ATOM 10043 C CA . GLU B 1 563 ? -33.719 18.812 25.312 1 95.06 563 GLU B CA 1
ATOM 10044 C C . GLU B 1 563 ? -32.969 19.734 26.281 1 95.06 563 GLU B C 1
ATOM 10046 O O . GLU B 1 563 ? -32.531 20.812 25.891 1 95.06 563 GLU B O 1
ATOM 10051 N N . ALA B 1 564 ? -32.938 19.328 27.5 1 94.94 564 ALA B N 1
ATOM 10052 C CA . ALA B 1 564 ? -32.219 20.125 28.5 1 94.94 564 ALA B CA 1
ATOM 10053 C C . ALA B 1 564 ? -30.75 20.281 28.141 1 94.94 564 ALA B C 1
ATOM 10055 O O . ALA B 1 564 ? -30.188 21.359 28.312 1 94.94 564 ALA B O 1
ATOM 10056 N N . LEU B 1 565 ? -30.172 19.219 27.719 1 95.38 565 LEU B N 1
ATOM 10057 C CA . LEU B 1 565 ? -28.766 19.234 27.312 1 95.38 565 LEU B CA 1
ATOM 10058 C C . LEU B 1 565 ? -28.562 20.188 26.125 1 95.38 565 LEU B C 1
ATOM 10060 O O . LEU B 1 565 ? -27.625 20.984 26.125 1 95.38 565 LEU B O 1
ATOM 10064 N N . GLY B 1 566 ? -29.375 20.078 25.172 1 96.19 566 GLY B N 1
ATOM 10065 C CA . GLY B 1 566 ? -29.297 20.953 24.016 1 96.19 566 GLY B CA 1
ATOM 10066 C C . GLY B 1 566 ? -29.453 22.422 24.359 1 96.19 566 GLY B C 1
ATOM 10067 O O . GLY B 1 566 ? -28.703 23.266 23.875 1 96.19 566 GLY B O 1
ATOM 10068 N N . SER B 1 567 ? -30.453 22.656 25.156 1 95.69 567 SER B N 1
ATOM 10069 C CA . SER B 1 567 ? -30.719 24.031 25.578 1 95.69 567 SER B CA 1
ATOM 10070 C C . SER B 1 567 ? -29.531 24.594 26.359 1 95.69 567 SER B C 1
ATOM 10072 O O . SER B 1 567 ? -29.172 25.766 26.172 1 95.69 567 SER B O 1
ATOM 10074 N N . PHE B 1 568 ? -29.062 23.828 27.188 1 94.69 568 PHE B N 1
ATOM 10075 C CA . PHE B 1 568 ? -27.891 24.234 27.953 1 94.69 568 PHE B CA 1
ATOM 10076 C C . PHE B 1 568 ? -26.734 24.562 27.031 1 94.69 568 PHE B C 1
ATOM 10078 O O . PHE B 1 568 ? -26.078 25.594 27.188 1 94.69 568 PHE B O 1
ATOM 10085 N N . ALA B 1 569 ? -26.484 23.656 26.094 1 94.81 569 ALA B N 1
ATOM 10086 C CA . ALA B 1 569 ? -25.375 23.812 25.156 1 94.81 569 ALA B CA 1
ATOM 10087 C C . ALA B 1 569 ? -25.516 25.109 24.344 1 94.81 569 ALA B C 1
ATOM 10089 O O . ALA B 1 569 ? -24.562 25.875 24.203 1 94.81 569 ALA B O 1
ATOM 10090 N N . ALA B 1 570 ? -26.672 25.344 23.859 1 95.69 570 ALA B N 1
ATOM 10091 C CA . ALA B 1 570 ? -26.906 26.531 23.047 1 95.69 570 ALA B CA 1
ATOM 10092 C C . ALA B 1 570 ? -26.719 27.812 23.859 1 95.69 570 ALA B C 1
ATOM 10094 O O . ALA B 1 570 ? -26.141 28.781 23.375 1 95.69 570 ALA B O 1
ATOM 10095 N N . LYS B 1 571 ? -27.203 27.734 25.031 1 94.62 571 LYS B N 1
ATOM 10096 C CA . LYS B 1 571 ? -27.062 28.891 25.922 1 94.62 571 LYS B CA 1
ATOM 10097 C C . LYS B 1 571 ? -25.594 29.172 26.219 1 94.62 571 LYS B C 1
ATOM 10099 O O . LYS B 1 571 ? -25.172 30.328 26.297 1 94.62 571 LYS B O 1
ATOM 10104 N N . LYS B 1 572 ? -24.906 28.141 26.438 1 92.81 572 LYS B N 1
ATOM 10105 C CA . LYS B 1 572 ? -23.484 28.297 26.734 1 92.81 572 LYS B CA 1
ATOM 10106 C C . LYS B 1 572 ? -22.719 28.812 25.516 1 92.81 572 LYS B C 1
ATOM 10108 O O . LYS B 1 572 ? -21.781 29.578 25.656 1 92.81 572 LYS B O 1
ATOM 10113 N N . LEU B 1 573 ? -23.078 28.359 24.375 1 93.69 573 LEU B N 1
ATOM 10114 C CA . LEU B 1 573 ? -22.469 28.859 23.141 1 93.69 573 LEU B CA 1
ATOM 10115 C C . LEU B 1 573 ? -22.703 30.359 23 1 93.69 573 LEU B C 1
ATOM 10117 O O . LEU B 1 573 ? -21.766 31.109 22.688 1 93.69 573 LEU B O 1
ATOM 10121 N N . ALA B 1 574 ? -23.906 30.766 23.297 1 93.75 574 ALA B N 1
ATOM 10122 C CA . ALA B 1 574 ? -24.234 32.188 23.266 1 93.75 574 ALA B CA 1
ATOM 10123 C C . ALA B 1 574 ? -23.422 32.969 24.312 1 93.75 574 ALA B C 1
ATOM 10125 O O . ALA B 1 574 ? -22.969 34.062 24.047 1 93.75 574 ALA B O 1
ATOM 10126 N N . ALA B 1 575 ? -23.281 32.344 25.406 1 91.81 575 ALA B N 1
ATOM 10127 C CA . ALA B 1 575 ? -22.578 33 26.516 1 91.81 575 ALA B CA 1
ATOM 10128 C C . ALA B 1 575 ? -21.109 33.188 26.172 1 91.81 575 ALA B C 1
ATOM 10130 O O . ALA B 1 575 ? -20.5 34.188 26.609 1 91.81 575 ALA B O 1
ATOM 10131 N N . ILE B 1 576 ? -20.531 32.281 25.516 1 89.94 576 ILE B N 1
ATOM 10132 C CA . ILE B 1 576 ? -19.141 32.406 25.109 1 89.94 576 ILE B CA 1
ATOM 10133 C C . ILE B 1 576 ? -18.953 33.625 24.234 1 89.94 576 ILE B C 1
ATOM 10135 O O . ILE B 1 576 ? -18.016 34.406 24.422 1 89.94 576 ILE B O 1
ATOM 10139 N N . LEU B 1 577 ? -19.859 33.906 23.328 1 91.19 577 LEU B N 1
ATOM 10140 C CA . LEU B 1 577 ? -19.781 35.062 22.438 1 91.19 577 LEU B CA 1
ATOM 10141 C C . LEU B 1 577 ? -19.984 36.344 23.234 1 91.19 577 LEU B C 1
ATOM 10143 O O . LEU B 1 577 ? -19.344 37.375 22.922 1 91.19 577 LEU B O 1
ATOM 10147 N N . GLU B 1 578 ? -20.797 36.25 24.203 1 92.62 578 GLU B N 1
ATOM 10148 C CA . GLU B 1 578 ? -21.031 37.406 25.062 1 92.62 578 GLU B CA 1
ATOM 10149 C C . GLU B 1 578 ? -19.797 37.688 25.906 1 92.62 578 GLU B C 1
ATOM 10151 O O . GLU B 1 578 ? -19.406 38.875 26.031 1 92.62 578 GLU B O 1
ATOM 10156 N N . SER B 1 579 ? -19.266 36.656 26.438 1 89.06 579 SER B N 1
ATOM 10157 C CA . SER B 1 579 ? -18.094 36.812 27.297 1 89.06 579 SER B CA 1
ATOM 10158 C C . SER B 1 579 ? -16.906 37.344 26.516 1 89.06 579 SER B C 1
ATOM 10160 O O . SER B 1 579 ? -16.078 38.094 27.062 1 89.06 579 SER B O 1
ATOM 10162 N N . GLU B 1 580 ? -16.859 37 25.312 1 86.69 580 GLU B N 1
ATOM 10163 C CA . GLU B 1 580 ? -15.773 37.438 24.453 1 86.69 580 GLU B CA 1
ATOM 10164 C C . GLU B 1 580 ? -16.094 38.812 23.844 1 86.69 580 GLU B C 1
ATOM 10166 O O . GLU B 1 580 ? -15.32 39.344 23.047 1 86.69 580 GLU B O 1
ATOM 10171 N N . LYS B 1 581 ? -17.312 39.375 24.172 1 90.56 581 LYS B N 1
ATOM 10172 C CA . LYS B 1 581 ? -17.766 40.719 23.781 1 90.56 581 LYS B CA 1
ATOM 10173 C C . LYS B 1 581 ? -17.891 40.844 22.266 1 90.56 581 LYS B C 1
ATOM 10175 O O . LYS B 1 581 ? -17.562 41.875 21.688 1 90.56 581 LYS B O 1
ATOM 10180 N N . VAL B 1 582 ? -18.266 39.719 21.688 1 91.81 582 VAL B N 1
ATOM 10181 C CA . VAL B 1 582 ? -18.406 39.75 20.234 1 91.81 582 VAL B CA 1
ATOM 10182 C C . VAL B 1 582 ? -19.844 39.438 19.844 1 91.81 582 VAL B C 1
ATOM 10184 O O . VAL B 1 582 ? -20.188 39.406 18.656 1 91.81 582 VAL B O 1
ATOM 10187 N N . ALA B 1 583 ? -20.703 39.25 20.781 1 92.62 583 ALA B N 1
ATOM 10188 C CA . ALA B 1 583 ? -22.094 38.844 20.531 1 92.62 583 ALA B CA 1
ATOM 10189 C C . ALA B 1 583 ? -22.812 39.844 19.656 1 92.62 583 ALA B C 1
ATOM 10191 O O . ALA B 1 583 ? -23.688 39.5 18.875 1 92.62 583 ALA B O 1
ATOM 10192 N N . SER B 1 584 ? -22.453 41.062 19.781 1 91.88 584 SER B N 1
ATOM 10193 C CA . SER B 1 584 ? -23.125 42.125 19.031 1 91.88 584 SER B CA 1
ATOM 10194 C C . SER B 1 584 ? -22.875 42 17.531 1 91.88 584 SER B C 1
ATOM 10196 O O . SER B 1 584 ? -23.672 42.438 16.719 1 91.88 584 SER B O 1
ATOM 10198 N N . SER B 1 585 ? -21.766 41.438 17.203 1 93.44 585 SER B N 1
ATOM 10199 C CA . SER B 1 585 ? -21.406 41.25 15.797 1 93.44 585 SER B CA 1
ATOM 10200 C C . SER B 1 585 ? -21.922 39.938 15.242 1 93.44 585 SER B C 1
ATOM 10202 O O . SER B 1 585 ? -21.828 39.688 14.039 1 93.44 585 SER B O 1
ATOM 10204 N N . CYS B 1 586 ? -22.484 39.094 16.078 1 95 586 CYS B N 1
ATOM 10205 C CA . CYS B 1 586 ? -22.891 37.75 15.695 1 95 586 CYS B CA 1
ATOM 10206 C C . CYS B 1 586 ? -24.406 37.594 15.75 1 95 586 CYS B C 1
ATOM 10208 O O . CYS B 1 586 ? -25.062 38.25 16.578 1 95 586 CYS B O 1
ATOM 10210 N N . GLU B 1 587 ? -24.938 36.812 14.852 1 95.19 587 GLU B N 1
ATOM 10211 C CA . GLU B 1 587 ? -26.344 36.469 14.938 1 95.19 587 GLU B CA 1
ATOM 10212 C C . GLU B 1 587 ? -26.656 35.75 16.25 1 95.19 587 GLU B C 1
ATOM 10214 O O . GLU B 1 587 ? -25.812 35 16.766 1 95.19 587 GLU B O 1
ATOM 10219 N N . LYS B 1 588 ? -27.859 35.938 16.719 1 94.56 588 LYS B N 1
ATOM 10220 C CA . LYS B 1 588 ? -28.25 35.375 18 1 94.56 588 LYS B CA 1
ATOM 10221 C C . LYS B 1 588 ? -28.328 33.844 17.938 1 94.56 588 LYS B C 1
ATOM 10223 O O . LYS B 1 588 ? -28.922 33.281 17 1 94.56 588 LYS B O 1
ATOM 10228 N N . ILE B 1 589 ? -27.781 33.188 18.906 1 96.12 589 ILE B N 1
ATOM 10229 C CA . ILE B 1 589 ? -27.734 31.734 18.984 1 96.12 589 ILE B CA 1
ATOM 10230 C C . ILE B 1 589 ? -28.984 31.219 19.688 1 96.12 589 ILE B C 1
ATOM 10232 O O . ILE B 1 589 ? -29.266 31.594 20.828 1 96.12 589 ILE B O 1
ATOM 10236 N N . THR B 1 590 ? -29.734 30.453 18.984 1 95.56 590 THR B N 1
ATOM 10237 C CA . THR B 1 590 ? -30.891 29.75 19.547 1 95.56 590 THR B CA 1
ATOM 10238 C C . THR B 1 590 ? -30.906 28.297 19.094 1 95.56 590 THR B C 1
ATOM 10240 O O . THR B 1 590 ? -30.562 28 17.953 1 95.56 590 THR B O 1
ATOM 10243 N N . LEU B 1 591 ? -31.344 27.469 20 1 97 591 LEU B N 1
ATOM 10244 C CA . LEU B 1 591 ? -31.391 26.031 19.703 1 97 591 LEU B CA 1
ATOM 10245 C C . LEU B 1 591 ? -32.469 25.734 18.656 1 97 591 LEU B C 1
ATOM 10247 O O . LEU B 1 591 ? -33.594 26.188 18.797 1 97 591 LEU B O 1
ATOM 10251 N N . SER B 1 592 ? -32.125 25.062 17.641 1 96.81 592 SER B N 1
ATOM 10252 C CA . SER B 1 592 ? -33.125 24.516 16.719 1 96.81 592 SER B CA 1
ATOM 10253 C C . SER B 1 592 ? -33.562 23.125 17.141 1 96.81 592 SER B C 1
ATOM 10255 O O . SER B 1 592 ? -34.75 22.922 17.5 1 96.81 592 SER B O 1
ATOM 10257 N N . ASN B 1 593 ? -32.656 22.188 17.156 1 96.44 593 ASN B N 1
ATOM 10258 C CA . ASN B 1 593 ? -32.906 20.828 17.609 1 96.44 593 ASN B CA 1
ATOM 10259 C C . ASN B 1 593 ? -31.625 20.125 18.016 1 96.44 593 ASN B C 1
ATOM 10261 O O . ASN B 1 593 ? -30.531 20.562 17.672 1 96.44 593 ASN B O 1
ATOM 10265 N N . VAL B 1 594 ? -31.812 19.094 18.75 1 96.75 594 VAL B N 1
ATOM 10266 C CA . VAL B 1 594 ? -30.703 18.219 19.109 1 96.75 594 VAL B CA 1
ATOM 10267 C C . VAL B 1 594 ? -30.594 17.078 18.109 1 96.75 594 VAL B C 1
ATOM 10269 O O . VAL B 1 594 ? -31.547 16.328 17.906 1 96.75 594 VAL B O 1
ATOM 10272 N N . ILE B 1 595 ? -29.453 16.969 17.469 1 94.12 595 ILE B N 1
ATOM 10273 C CA . ILE B 1 595 ? -29.219 15.914 16.5 1 94.12 595 ILE B CA 1
ATOM 10274 C C . ILE B 1 595 ? -28.969 14.594 17.234 1 94.12 595 ILE B C 1
ATOM 10276 O O . ILE B 1 595 ? -29.516 13.555 16.859 1 94.12 595 ILE B O 1
ATOM 10280 N N . GLU B 1 596 ? -28.062 14.633 18.219 1 94.44 596 GLU B N 1
ATOM 10281 C CA . GLU B 1 596 ? -27.688 13.43 18.953 1 94.44 596 GLU B CA 1
ATOM 10282 C C . GLU B 1 596 ? -27.188 13.781 20.359 1 94.44 596 GLU B C 1
ATOM 10284 O O . GLU B 1 596 ? -26.5 14.797 20.531 1 94.44 596 GLU B O 1
ATOM 10289 N N . ALA B 1 597 ? -27.609 13.031 21.328 1 95.94 597 ALA B N 1
ATOM 10290 C CA . ALA B 1 597 ? -27.078 13.102 22.688 1 95.94 597 ALA B CA 1
ATOM 10291 C C . ALA B 1 597 ? -26.594 11.727 23.156 1 95.94 597 ALA B C 1
ATOM 10293 O O . ALA B 1 597 ? -27.375 10.766 23.188 1 95.94 597 ALA B O 1
ATOM 10294 N N . LEU B 1 598 ? -25.312 11.727 23.453 1 94.62 598 LEU B N 1
ATOM 10295 C CA . LEU B 1 598 ? -24.703 10.477 23.875 1 94.62 598 LEU B CA 1
ATOM 10296 C C . LEU B 1 598 ? -24.203 10.578 25.312 1 94.62 598 LEU B C 1
ATOM 10298 O O . LEU B 1 598 ? -23.766 11.648 25.75 1 94.62 598 LEU B O 1
ATOM 10302 N N . GLU B 1 599 ? -24.312 9.492 26.016 1 92.81 599 GLU B N 1
ATOM 10303 C CA . GLU B 1 599 ? -23.766 9.398 27.359 1 92.81 599 GLU B CA 1
ATOM 10304 C C . GLU B 1 599 ? -22.594 8.43 27.422 1 92.81 599 GLU B C 1
ATOM 10306 O O . GLU B 1 599 ? -22.688 7.305 26.922 1 92.81 599 GLU B O 1
ATOM 10311 N N . PHE B 1 600 ? -21.484 8.906 28 1 90.31 600 PHE B N 1
ATOM 10312 C CA . PHE B 1 600 ? -20.328 8.047 28.188 1 90.31 600 PHE B CA 1
ATOM 10313 C C . PHE B 1 600 ? -20.641 6.938 29.188 1 90.31 600 PHE B C 1
ATOM 10315 O O . PHE B 1 600 ? -21.25 7.184 30.234 1 90.31 600 PHE B O 1
ATOM 10322 N N . VAL B 1 601 ? -20.25 5.688 28.844 1 87.19 601 VAL B N 1
ATOM 10323 C CA . VAL B 1 601 ? -20.422 4.555 29.734 1 87.19 601 VAL B CA 1
ATOM 10324 C C . VAL B 1 601 ? -19.266 4.492 30.719 1 87.19 601 VAL B C 1
ATOM 10326 O O . VAL B 1 601 ? -18.141 4.152 30.344 1 87.19 601 VAL B O 1
ATOM 10329 N N . LEU B 1 602 ? -19.562 4.844 31.891 1 74.56 602 LEU B N 1
ATOM 10330 C CA . LEU B 1 602 ? -18.531 4.82 32.938 1 74.56 602 LEU B CA 1
ATOM 10331 C C . LEU B 1 602 ? -18.562 3.502 33.688 1 74.56 602 LEU B C 1
ATOM 10333 O O . LEU B 1 602 ? -19.625 2.922 33.906 1 74.56 602 LEU B O 1
ATOM 10337 N N . PRO B 1 603 ? -17.391 2.717 33.812 1 63 603 PRO B N 1
ATOM 10338 C CA . PRO B 1 603 ? -17.406 1.412 34.5 1 63 603 PRO B CA 1
ATOM 10339 C C . PRO B 1 603 ? -18.172 1.435 35.812 1 63 603 PRO B C 1
ATOM 10341 O O . PRO B 1 603 ? -18.844 0.458 36.156 1 63 603 PRO B O 1
ATOM 10344 N N . HIS B 1 604 ? -17.688 2.158 36.969 1 54.47 604 HIS B N 1
ATOM 10345 C CA . HIS B 1 604 ? -18.141 1.926 38.312 1 54.47 604 HIS B CA 1
ATOM 10346 C C . HIS B 1 604 ? -19.516 2.566 38.562 1 54.47 604 HIS B C 1
ATOM 10348 O O . HIS B 1 604 ? -19.594 3.752 38.906 1 54.47 604 HIS B O 1
ATOM 10354 N N . LYS B 1 605 ? -20.562 2.203 37.844 1 48.47 605 LYS B N 1
ATOM 10355 C CA . LYS B 1 605 ? -21.812 2.691 38.406 1 48.47 605 LYS B CA 1
ATOM 10356 C C . LYS B 1 605 ? -22 2.188 39.844 1 48.47 605 LYS B C 1
ATOM 10358 O O . LYS B 1 605 ? -22.688 1.19 40.062 1 48.47 605 LYS B O 1
ATOM 10363 N N . ASN B 1 606 ? -21.047 2.008 40.656 1 41.97 606 ASN B N 1
ATOM 10364 C CA . ASN B 1 606 ? -21.516 1.697 42.031 1 41.97 606 ASN B CA 1
ATOM 10365 C C . ASN B 1 606 ? -22.469 2.766 42.531 1 41.97 606 ASN B C 1
ATOM 10367 O O . ASN B 1 606 ? -22.297 3.953 42.25 1 41.97 606 ASN B O 1
ATOM 10371 N N . ALA B 1 607 ? -23.672 2.436 43.188 1 42.19 607 ALA B N 1
ATOM 10372 C CA . ALA B 1 607 ? -24.859 3.025 43.781 1 42.19 607 ALA B CA 1
ATOM 10373 C C . ALA B 1 607 ? -24.531 4.309 44.562 1 42.19 607 ALA B C 1
ATOM 10375 O O . ALA B 1 607 ? -25.375 5.195 44.688 1 42.19 607 ALA B O 1
ATOM 10376 N N . THR B 1 608 ? -23.578 4.254 45.5 1 41.5 608 THR B N 1
ATOM 10377 C CA . THR B 1 608 ? -23.656 5.254 46.562 1 41.5 608 THR B CA 1
ATOM 10378 C C . THR B 1 608 ? -23.156 6.605 46.094 1 41.5 608 THR B C 1
ATOM 10380 O O . THR B 1 608 ? -23.375 7.633 46.719 1 41.5 608 THR B O 1
ATOM 10383 N N . GLN B 1 609 ? -21.891 6.707 45.562 1 43.84 609 GLN B N 1
ATOM 10384 C CA . GLN B 1 609 ? -21.203 7.992 45.469 1 43.84 609 GLN B CA 1
ATOM 10385 C C . GLN B 1 609 ? -21.719 8.82 44.312 1 43.84 609 GLN B C 1
ATOM 10387 O O . GLN B 1 609 ? -22.328 8.281 43.375 1 43.84 609 GLN B O 1
ATOM 10392 N N . PHE B 1 610 ? -21.328 10.211 44.219 1 48.59 610 PHE B N 1
ATOM 10393 C CA . PHE B 1 610 ? -21.688 11.352 43.406 1 48.59 610 PHE B CA 1
ATOM 10394 C C . PHE B 1 610 ? -21.625 10.984 41.906 1 48.59 610 PHE B C 1
ATOM 10396 O O . PHE B 1 610 ? -20.562 10.625 41.406 1 48.59 610 PHE B O 1
ATOM 10403 N N . GLU B 1 611 ? -22.641 10.492 41.312 1 60.84 611 GLU B N 1
ATOM 10404 C CA . GLU B 1 611 ? -22.891 9.953 40 1 60.84 611 GLU B CA 1
ATOM 10405 C C . GLU B 1 611 ? -22.609 10.992 38.906 1 60.84 611 GLU B C 1
ATOM 10407 O O . GLU B 1 611 ? -23.281 12.016 38.844 1 60.84 611 GLU B O 1
ATOM 10412 N N . VAL B 1 612 ? -21.312 11.367 38.531 1 75.56 612 VAL B N 1
ATOM 10413 C CA . VAL B 1 612 ? -21 12.242 37.406 1 75.56 612 VAL B CA 1
ATOM 10414 C C . VAL B 1 612 ? -21.359 11.539 36.094 1 75.56 612 VAL B C 1
ATOM 10416 O O . VAL B 1 612 ? -21.047 10.367 35.906 1 75.56 612 VAL B O 1
ATOM 10419 N N . SER B 1 613 ? -22.25 12.273 35.375 1 85.12 613 SER B N 1
ATOM 10420 C CA . SER B 1 613 ? -22.562 11.844 34 1 85.12 613 SER B CA 1
ATOM 10421 C C . SER B 1 613 ? -21.875 12.75 32.969 1 85.12 613 SER B C 1
ATOM 10423 O O . SER B 1 613 ? -21.812 13.961 33.156 1 85.12 613 SER B O 1
ATOM 10425 N N . LEU B 1 614 ? -21.281 12.133 32.062 1 89.38 614 LEU B N 1
ATOM 10426 C CA . LEU B 1 614 ? -20.672 12.867 30.953 1 89.38 614 LEU B CA 1
ATOM 10427 C C . LEU B 1 614 ? -21.438 12.617 29.656 1 89.38 614 LEU B C 1
ATOM 10429 O O . LEU B 1 614 ? -21.703 11.469 29.297 1 89.38 614 LEU B O 1
ATOM 10433 N N . TYR B 1 615 ? -21.828 13.703 29.016 1 91.62 615 TYR B N 1
ATOM 10434 C CA . TYR B 1 615 ? -22.594 13.641 27.781 1 91.62 615 TYR B CA 1
ATOM 10435 C C . TYR B 1 615 ? -21.828 14.297 26.625 1 91.62 615 TYR B C 1
ATOM 10437 O O . TYR B 1 615 ? -20.906 15.078 26.859 1 91.62 615 TYR B O 1
ATOM 10445 N N . GLU B 1 616 ? -22.062 13.883 25.469 1 92.5 616 GLU B N 1
ATOM 10446 C CA . GLU B 1 616 ? -21.703 14.57 24.234 1 92.5 616 GLU B CA 1
ATOM 10447 C C . GLU B 1 616 ? -22.938 14.922 23.422 1 92.5 616 GLU B C 1
ATOM 10449 O O . GLU B 1 616 ? -23.703 14.039 23.016 1 92.5 616 GLU B O 1
ATOM 10454 N N . VAL B 1 617 ? -23.109 16.188 23.203 1 94.25 617 VAL B N 1
ATOM 10455 C CA . VAL B 1 617 ? -24.344 16.641 22.562 1 94.25 617 VAL B CA 1
ATOM 10456 C C . VAL B 1 617 ? -24 17.297 21.219 1 94.25 617 VAL B C 1
ATOM 10458 O O . VAL B 1 617 ? -23.109 18.141 21.141 1 94.25 617 VAL B O 1
ATOM 10461 N N . THR B 1 618 ? -24.656 16.859 20.141 1 93.5 618 THR B N 1
ATOM 10462 C CA . THR B 1 618 ? -24.625 17.5 18.828 1 93.5 618 THR B CA 1
ATOM 10463 C C . THR B 1 618 ? -25.953 18.172 18.531 1 93.5 618 THR B C 1
ATOM 10465 O O . THR B 1 618 ? -27 17.531 18.609 1 93.5 618 THR B O 1
ATOM 10468 N N . PHE B 1 619 ? -25.906 19.453 18.188 1 95.12 619 PHE B N 1
ATOM 10469 C CA . PHE B 1 619 ? -27.156 20.188 18.047 1 95.12 619 PHE B CA 1
ATOM 10470 C C . PHE B 1 619 ? -27.078 21.188 16.891 1 95.12 619 PHE B C 1
ATOM 10472 O O . PHE B 1 619 ? -25.984 21.578 16.484 1 95.12 619 PHE B O 1
ATOM 10479 N N . ASN B 1 620 ? -28.266 21.594 16.469 1 96.12 620 ASN B N 1
ATOM 10480 C CA . ASN B 1 620 ? -28.438 22.609 15.43 1 96.12 620 ASN B CA 1
ATOM 10481 C C . ASN B 1 620 ? -28.812 23.969 16.031 1 96.12 620 ASN B C 1
ATOM 10483 O O . ASN B 1 620 ? -29.609 24.031 16.953 1 96.12 620 ASN B O 1
ATOM 10487 N N . VAL B 1 621 ? -28.125 24.906 15.469 1 96 621 VAL B N 1
ATOM 10488 C CA . VAL B 1 621 ? -28.516 26.266 15.805 1 96 621 VAL B CA 1
ATOM 10489 C C . VAL B 1 621 ? -29.469 26.812 14.742 1 96 621 VAL B C 1
ATOM 10491 O O . VAL B 1 621 ? -29.281 26.578 13.547 1 96 621 VAL B O 1
ATOM 10494 N N . SER B 1 622 ? -30.422 27.516 15.18 1 95.38 622 SER B N 1
ATOM 10495 C CA . SER B 1 622 ? -31.469 27.984 14.297 1 95.38 622 SER B CA 1
ATOM 10496 C C . SER B 1 622 ? -30.984 29.141 13.43 1 95.38 622 SER B C 1
ATOM 10498 O O . SER B 1 622 ? -30.031 29.844 13.789 1 95.38 622 SER B O 1
ATOM 10500 N N . ALA B 1 623 ? -31.641 29.328 12.328 1 93.31 623 ALA B N 1
ATOM 10501 C CA . ALA B 1 623 ? -31.391 30.5 11.5 1 93.31 623 ALA B CA 1
ATOM 10502 C C . ALA B 1 623 ? -31.75 31.781 12.25 1 93.31 623 ALA B C 1
ATOM 10504 O O . ALA B 1 623 ? -32.688 31.797 13.039 1 93.31 623 ALA B O 1
ATOM 10505 N N . PRO B 1 624 ? -31.047 32.812 12.023 1 93.44 624 PRO B N 1
ATOM 10506 C CA . PRO B 1 624 ? -30.031 33 10.984 1 93.44 624 PRO B CA 1
ATOM 10507 C C . PRO B 1 624 ? -28.641 32.594 11.438 1 93.44 624 PRO B C 1
ATOM 10509 O O . PRO B 1 624 ? -27.703 32.562 10.633 1 93.44 624 PRO B O 1
ATOM 10512 N N . ALA B 1 625 ? -28.312 32.375 12.68 1 93.88 625 ALA B N 1
ATOM 10513 C CA . ALA B 1 625 ? -26.984 32.031 13.172 1 93.88 625 ALA B CA 1
ATOM 10514 C C . ALA B 1 625 ? -26.5 30.703 12.562 1 93.88 625 ALA B C 1
ATOM 10516 O O . ALA B 1 625 ? -25.328 30.578 12.188 1 93.88 625 ALA B O 1
ATOM 10517 N N . LEU B 1 626 ? -27.422 29.75 12.398 1 91.94 626 LEU B N 1
ATOM 10518 C CA . LEU B 1 626 ? -27.172 28.453 11.781 1 91.94 626 LEU B CA 1
ATOM 10519 C C . LEU B 1 626 ? -25.953 27.781 12.414 1 91.94 626 LEU B C 1
ATOM 10521 O O . LEU B 1 626 ? -25.25 28.391 13.227 1 91.94 626 LEU B O 1
ATOM 10525 N N . GLY B 1 627 ? -25.75 26.531 12.016 1 91.94 627 GLY B N 1
ATOM 10526 C CA . GLY B 1 627 ? -24.562 25.812 12.453 1 91.94 627 GLY B CA 1
ATOM 10527 C C . GLY B 1 627 ? -24.891 24.516 13.164 1 91.94 627 GLY B C 1
ATOM 10528 O O . GLY B 1 627 ? -25.953 24.391 13.781 1 91.94 627 GLY B O 1
ATOM 10529 N N . VAL B 1 628 ? -23.984 23.578 13.047 1 91.94 628 VAL B N 1
ATOM 10530 C CA . VAL B 1 62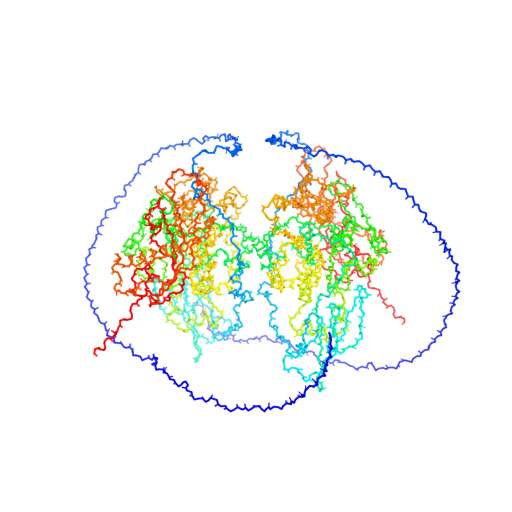8 ? -24.031 22.328 13.789 1 91.94 628 VAL B CA 1
ATOM 10531 C C . VAL B 1 628 ? -22.859 22.25 14.75 1 91.94 628 VAL B C 1
ATOM 10533 O O . VAL B 1 628 ? -21.703 22.328 14.336 1 91.94 628 VAL B O 1
ATOM 10536 N N . PHE B 1 629 ? -23.156 22.062 15.977 1 92.06 629 PHE B N 1
ATOM 10537 C CA . PHE B 1 629 ? -22.109 22.125 16.984 1 92.06 629 PHE B CA 1
ATOM 10538 C C . PHE B 1 629 ? -22.125 20.875 17.859 1 92.06 629 PHE B C 1
ATOM 10540 O O . PHE B 1 629 ? -23.172 20.25 18.031 1 92.06 629 PHE B O 1
ATOM 10547 N N . LYS B 1 630 ? -20.969 20.531 18.359 1 90.5 630 LYS B N 1
ATOM 10548 C CA . LYS B 1 630 ? -20.781 19.422 19.281 1 90.5 630 LYS B CA 1
ATOM 10549 C C . LYS B 1 630 ? -20 19.875 20.531 1 90.5 630 LYS B C 1
ATOM 10551 O O . LYS B 1 630 ? -19.047 20.641 20.422 1 90.5 630 LYS B O 1
ATOM 10556 N N . ILE B 1 631 ? -20.469 19.391 21.734 1 90.75 631 ILE B N 1
ATOM 10557 C CA . ILE B 1 631 ? -19.812 19.766 22.984 1 90.75 631 ILE B CA 1
ATOM 10558 C C . ILE B 1 631 ? -20.031 18.688 24.031 1 90.75 631 ILE B C 1
ATOM 10560 O O . ILE B 1 631 ? -21.109 18.078 24.094 1 90.75 631 ILE B O 1
ATOM 10564 N N . PRO B 1 632 ? -19.031 18.422 24.797 1 89.62 632 PRO B N 1
ATOM 10565 C CA . PRO B 1 632 ? -19.234 17.562 25.969 1 89.62 632 PRO B CA 1
ATOM 10566 C C . PRO B 1 632 ? -19.844 18.328 27.141 1 89.62 632 PRO B C 1
ATOM 10568 O O . PRO B 1 632 ? -19.516 19.484 27.359 1 89.62 632 PRO B O 1
ATOM 10571 N N . ILE B 1 633 ? -20.719 17.672 27.906 1 89.62 633 ILE B N 1
ATOM 10572 C CA . ILE B 1 633 ? -21.391 18.234 29.078 1 89.62 633 ILE B CA 1
ATOM 10573 C C . ILE B 1 633 ? -21.266 17.266 30.25 1 89.62 633 ILE B C 1
ATOM 10575 O O . ILE B 1 633 ? -21.469 16.062 30.094 1 89.62 633 ILE B O 1
ATOM 10579 N N . ARG B 1 634 ? -20.875 17.891 31.312 1 87.06 634 ARG B N 1
ATOM 10580 C CA . ARG B 1 634 ? -20.781 17.109 32.531 1 87.06 634 ARG B CA 1
ATOM 10581 C C . ARG B 1 634 ? -21.938 17.438 33.469 1 87.06 634 ARG B C 1
ATOM 10583 O O . ARG B 1 634 ? -22.375 18.594 33.562 1 87.06 634 ARG B O 1
ATOM 10590 N N . ARG B 1 635 ? -22.453 16.391 34.094 1 85.56 635 ARG B N 1
ATOM 10591 C CA . ARG B 1 635 ? -23.5 16.547 35.094 1 85.56 635 ARG B CA 1
ATOM 10592 C C . ARG B 1 635 ? -23.094 15.906 36.406 1 85.56 635 ARG B C 1
ATOM 10594 O O . ARG B 1 635 ? -22.875 14.688 36.469 1 85.56 635 ARG B O 1
ATOM 10601 N N . GLU B 1 636 ? -22.797 16.859 37.406 1 73.94 636 GLU B N 1
ATOM 10602 C CA . GLU B 1 636 ? -22.484 16.359 38.719 1 73.94 636 GLU B CA 1
ATOM 10603 C C . GLU B 1 636 ? -23.75 16.078 39.531 1 73.94 636 GLU B C 1
ATOM 10605 O O . GLU B 1 636 ? -24.609 16.969 39.656 1 73.94 636 GLU B O 1
ATOM 10610 N N . SER B 1 637 ? -23.938 14.969 40.219 1 64.94 637 SER B N 1
ATOM 10611 C CA . SER B 1 637 ? -25.062 14.531 41.031 1 64.94 637 SER B CA 1
ATOM 10612 C C . SER B 1 637 ? -26.391 15.031 40.469 1 64.94 637 SER B C 1
ATOM 10614 O O . SER B 1 637 ? -26.406 15.734 39.469 1 64.94 637 SER B O 1
ATOM 10616 N N . ARG B 1 638 ? -27.688 14.82 40.906 1 58.69 638 ARG B N 1
ATOM 10617 C CA . ARG B 1 638 ? -29.016 15.188 40.406 1 58.69 638 ARG B CA 1
ATOM 10618 C C . ARG B 1 638 ? -29.109 16.688 40.156 1 58.69 638 ARG B C 1
ATOM 10620 O O . ARG B 1 638 ? -30.219 17.234 40.062 1 58.69 638 ARG B O 1
ATOM 10627 N N . GLY B 1 639 ? -27.797 17.219 39.875 1 64.31 639 GLY B N 1
ATOM 10628 C CA . GLY B 1 639 ? -27.844 18.672 39.906 1 64.31 639 GLY B CA 1
ATOM 10629 C C . GLY B 1 639 ? -27.609 19.312 38.562 1 64.31 639 GLY B C 1
ATOM 10630 O O . GLY B 1 639 ? -28.078 18.797 37.531 1 64.31 639 GLY B O 1
ATOM 10631 N N . LYS B 1 640 ? -26.625 20.453 38.469 1 79.81 640 LYS B N 1
ATOM 10632 C CA . LYS B 1 640 ? -26.438 21.5 37.438 1 79.81 640 LYS B CA 1
ATOM 10633 C C . LYS B 1 640 ? -25.5 21.031 36.344 1 79.81 640 LYS B C 1
ATOM 10635 O O . LYS B 1 640 ? -24.562 20.281 36.594 1 79.81 640 LYS B O 1
ATOM 10640 N N . PHE B 1 641 ? -25.891 21.203 35.031 1 86.69 641 PHE B N 1
ATOM 10641 C CA . PHE B 1 641 ? -25.062 21 33.844 1 86.69 641 PHE B CA 1
ATOM 10642 C C . PHE B 1 641 ? -23.844 21.922 33.844 1 86.69 641 PHE B C 1
ATOM 10644 O O . PHE B 1 641 ? -23.953 23.078 34.25 1 86.69 641 PHE B O 1
ATOM 10651 N N . GLU B 1 642 ? -22.734 21.359 33.5 1 82.94 642 GLU B N 1
ATOM 10652 C CA . GLU B 1 642 ? -21.531 22.141 33.281 1 82.94 642 GLU B CA 1
ATOM 10653 C C . GLU B 1 642 ? -20.859 21.734 31.969 1 82.94 642 GLU B C 1
ATOM 10655 O O . GLU B 1 642 ? -20.906 20.578 31.562 1 82.94 642 GLU B O 1
ATOM 10660 N N . LEU B 1 643 ? -20.328 22.844 31.344 1 80.12 643 LEU B N 1
ATOM 10661 C CA . LEU B 1 643 ? -19.547 22.5 30.172 1 80.12 643 LEU B CA 1
ATOM 10662 C C . LEU B 1 643 ? -18.297 21.703 30.562 1 80.12 643 LEU B C 1
ATOM 10664 O O . LEU B 1 643 ? -17.594 22.078 31.5 1 80.12 643 LEU B O 1
ATOM 10668 N N . ALA B 1 644 ? -18.234 20.562 29.906 1 67.44 644 ALA B N 1
ATOM 10669 C CA . ALA B 1 644 ? -17.047 19.734 30.172 1 67.44 644 ALA B CA 1
ATOM 10670 C C . ALA B 1 644 ? -15.836 20.266 29.406 1 67.44 644 ALA B C 1
ATOM 10672 O O . ALA B 1 644 ? -14.695 20.078 29.844 1 67.44 644 ALA B O 1
ATOM 10673 N N . GLY B 1 645 ? -16.109 20.969 28.25 1 64 645 GLY B N 1
ATOM 10674 C CA . GLY B 1 645 ? -15.07 21.594 27.453 1 64 645 GLY B CA 1
ATOM 10675 C C . GLY B 1 645 ? -15.422 23.016 27.031 1 64 645 GLY B C 1
ATOM 10676 O O . GLY B 1 645 ? -16.594 23.391 27.031 1 64 645 GLY B O 1
ATOM 10677 N N . GLU B 1 646 ? -14.391 23.891 27.031 1 64.38 646 GLU B N 1
ATOM 10678 C CA . GLU B 1 646 ? -14.672 25.297 26.734 1 64.38 646 GLU B CA 1
ATOM 10679 C C . GLU B 1 646 ? -14.727 25.547 25.234 1 64.38 646 GLU B C 1
ATOM 10681 O O . GLU B 1 646 ? -14.992 26.672 24.781 1 64.38 646 GLU B O 1
ATOM 10686 N N . GLN B 1 647 ? -14.578 24.469 24.5 1 75.31 647 GLN B N 1
ATOM 10687 C CA . GLN B 1 647 ? -14.539 24.719 23.062 1 75.31 647 GLN B CA 1
ATOM 10688 C C . GLN B 1 647 ? -15.57 23.875 22.328 1 75.31 647 GLN B C 1
ATOM 10690 O O . GLN B 1 647 ? -15.656 22.656 22.547 1 75.31 647 GLN B O 1
ATOM 10695 N N . PHE B 1 648 ? -16.484 24.578 21.609 1 85.62 648 PHE B N 1
ATOM 10696 C CA . PHE B 1 648 ? -17.469 23.922 20.75 1 85.62 648 PHE B CA 1
ATOM 10697 C C . PHE B 1 648 ? -16.828 23.484 19.438 1 85.62 648 PHE B C 1
ATOM 10699 O O . PHE B 1 648 ? -16 24.203 18.859 1 85.62 648 PHE B O 1
ATOM 10706 N N . ASP B 1 649 ? -17.172 22.328 18.984 1 83.19 649 ASP B N 1
ATOM 10707 C CA . ASP B 1 649 ? -16.766 21.859 17.656 1 83.19 649 ASP B CA 1
ATOM 10708 C C . ASP B 1 649 ? -17.828 22.188 16.609 1 83.19 649 ASP B C 1
ATOM 10710 O O . ASP B 1 649 ? -18.969 21.734 16.719 1 83.19 649 ASP B O 1
ATOM 10714 N N . ARG B 1 650 ? -17.516 23.031 15.75 1 86.56 650 ARG B N 1
ATOM 10715 C CA . ARG B 1 650 ? -18.406 23.25 14.625 1 86.56 650 ARG B CA 1
ATOM 10716 C C . ARG B 1 650 ? -18.266 22.141 13.586 1 86.56 650 ARG B C 1
ATOM 10718 O O . ARG B 1 650 ? -17.156 21.875 13.102 1 86.56 650 ARG B O 1
ATOM 10725 N N . LEU B 1 651 ? -19.328 21.469 13.164 1 84.38 651 LEU B N 1
ATOM 10726 C CA . LEU B 1 651 ? -19.266 20.266 12.359 1 84.38 651 LEU B CA 1
ATOM 10727 C C . LEU B 1 651 ? -19.594 20.562 10.898 1 84.38 651 LEU B C 1
ATOM 10729 O O . LEU B 1 651 ? -19.297 19.75 10.016 1 84.38 651 LEU B O 1
ATOM 10733 N N . ASP B 1 652 ? -20.266 21.656 10.648 1 82.81 652 ASP B N 1
ATOM 10734 C CA . ASP B 1 652 ? -20.656 21.969 9.273 1 82.81 652 ASP B CA 1
ATOM 10735 C C . ASP B 1 652 ? -19.781 23.094 8.703 1 82.81 652 ASP B C 1
ATOM 10737 O O . ASP B 1 652 ? -19.016 23.734 9.438 1 82.81 652 ASP B O 1
ATOM 10741 N N . LYS B 1 653 ? -19.922 23.312 7.387 1 78.94 653 LYS B N 1
ATOM 10742 C CA . LYS B 1 653 ? -19.25 24.406 6.711 1 78.94 653 LYS B CA 1
ATOM 10743 C C . LYS B 1 653 ? -19.859 25.75 7.094 1 78.94 653 LYS B C 1
ATOM 10745 O O . LYS B 1 653 ? -21.078 25.875 7.18 1 78.94 653 LYS B O 1
ATOM 10750 N N . TYR B 1 654 ? -18.938 26.688 7.434 1 76.5 654 TYR B N 1
ATOM 10751 C CA . TYR B 1 654 ? -19.516 27.984 7.766 1 76.5 654 TYR B CA 1
ATOM 10752 C C . TYR B 1 654 ? -18.953 29.078 6.855 1 76.5 654 TYR B C 1
ATOM 10754 O O . TYR B 1 654 ? -19.312 30.25 6.977 1 76.5 654 TYR B O 1
ATOM 10762 N N . GLY B 1 655 ? -18.109 28.641 5.918 1 72.94 655 GLY B N 1
ATOM 10763 C CA . GLY B 1 655 ? -17.641 29.562 4.887 1 72.94 655 GLY B CA 1
ATOM 10764 C C . GLY B 1 655 ? -17.156 30.875 5.438 1 72.94 655 GLY B C 1
ATOM 10765 O O . GLY B 1 655 ? -16.266 30.906 6.297 1 72.94 655 GLY B O 1
ATOM 10766 N N . LYS B 1 656 ? -17.812 31.953 5.035 1 75.88 656 LYS B N 1
ATOM 10767 C CA . LYS B 1 656 ? -17.422 33.312 5.414 1 75.88 656 LYS B CA 1
ATOM 10768 C C . LYS B 1 656 ? -18.234 33.812 6.59 1 75.88 656 LYS B C 1
ATOM 10770 O O . LYS B 1 656 ? -18.125 34.969 6.973 1 75.88 656 LYS B O 1
ATOM 10775 N N . HIS B 1 657 ? -18.938 32.969 7.184 1 82.44 657 HIS B N 1
ATOM 10776 C CA . HIS B 1 657 ? -19.859 33.344 8.242 1 82.44 657 HIS B CA 1
ATOM 10777 C C . HIS B 1 657 ? -19.109 33.906 9.445 1 82.44 657 HIS B C 1
ATOM 10779 O O . HIS B 1 657 ? -19.641 34.719 10.203 1 82.44 657 HIS B O 1
ATOM 10785 N N . GLY B 1 658 ? -17.922 33.531 9.594 1 84.44 658 GLY B N 1
ATOM 10786 C CA . GLY B 1 658 ? -17.156 33.938 10.758 1 84.44 658 GLY B CA 1
ATOM 10787 C C . GLY B 1 658 ? -16.141 35.031 10.445 1 84.44 658 GLY B C 1
ATOM 10788 O O . GLY B 1 658 ? -15.25 35.312 11.25 1 84.44 658 GLY B O 1
ATOM 10789 N N . ASP B 1 659 ? -16.219 35.719 9.344 1 82.81 659 ASP B N 1
ATOM 10790 C CA . ASP B 1 659 ? -15.172 36.594 8.859 1 82.81 659 ASP B CA 1
ATOM 10791 C C . ASP B 1 659 ? -15.078 37.875 9.711 1 82.81 659 ASP B C 1
ATOM 10793 O O . ASP B 1 659 ? -14.047 38.562 9.711 1 82.81 659 ASP B O 1
ATOM 10797 N N . CYS B 1 660 ? -16.094 38.156 10.445 1 86.81 660 CYS B N 1
ATOM 10798 C CA . CYS B 1 660 ? -16.094 39.344 11.312 1 86.81 660 CYS B CA 1
ATOM 10799 C C . CYS B 1 660 ? -15.297 39.094 12.586 1 86.81 660 CYS B C 1
ATOM 10801 O O . CYS B 1 660 ? -15.086 40 13.391 1 86.81 660 CYS B O 1
ATOM 10803 N N . MET B 1 661 ? -14.82 37.906 12.766 1 84.69 661 MET B N 1
ATOM 10804 C CA . MET B 1 661 ? -14.07 37.531 13.969 1 84.69 661 MET B CA 1
ATOM 10805 C C . MET B 1 661 ? -12.57 37.75 13.758 1 84.69 661 MET B C 1
ATOM 10807 O O . MET B 1 661 ? -12.016 37.344 12.742 1 84.69 661 MET B O 1
ATOM 10811 N N . LYS B 1 662 ? -11.992 38.312 14.703 1 72.69 662 LYS B N 1
ATOM 10812 C CA . LYS B 1 662 ? -10.547 38.5 14.672 1 72.69 662 LYS B CA 1
ATOM 10813 C C . LYS B 1 662 ? -9.812 37.25 15.156 1 72.69 662 LYS B C 1
ATOM 10815 O O . LYS B 1 662 ? -8.805 36.875 14.57 1 72.69 662 LYS B O 1
ATOM 10820 N N . LYS B 1 663 ? -10.359 36.719 16.203 1 72.38 663 LYS B N 1
ATOM 10821 C CA . LYS B 1 663 ? -9.773 35.531 16.766 1 72.38 663 LYS B CA 1
ATOM 10822 C C . LYS B 1 663 ? -10.211 34.281 15.992 1 72.38 663 LYS B C 1
ATOM 10824 O O . LYS B 1 663 ? -11.406 34 15.891 1 72.38 663 LYS B O 1
ATOM 10829 N N . ASP B 1 664 ? -9.25 33.531 15.578 1 72.69 664 ASP B N 1
ATOM 10830 C CA . ASP B 1 664 ? -9.523 32.344 14.75 1 72.69 664 ASP B CA 1
ATOM 10831 C C . ASP B 1 664 ? -10.398 31.344 15.492 1 72.69 664 ASP B C 1
ATOM 10833 O O . ASP B 1 664 ? -11.273 30.719 14.898 1 72.69 664 ASP B O 1
ATOM 10837 N N . ILE B 1 665 ? -10.227 31.219 16.734 1 74.81 665 ILE B N 1
ATOM 10838 C CA . ILE B 1 665 ? -10.914 30.203 17.5 1 74.81 665 ILE B CA 1
ATOM 10839 C C . ILE B 1 665 ? -12.406 30.516 17.578 1 74.81 665 ILE B C 1
ATOM 10841 O O . ILE B 1 665 ? -13.227 29.641 17.859 1 74.81 665 ILE B O 1
ATOM 10845 N N . LEU B 1 666 ? -12.781 31.828 17.359 1 83.56 666 LEU B N 1
ATOM 10846 C CA . LEU B 1 666 ? -14.172 32.25 17.469 1 83.56 666 LEU B CA 1
ATOM 10847 C C . LEU B 1 666 ? -14.875 32.188 16.125 1 83.56 666 LEU B C 1
ATOM 10849 O O . LEU B 1 666 ? -16.109 32.219 16.062 1 83.56 666 LEU B O 1
ATOM 10853 N N . ARG B 1 667 ? -14.078 32.062 15.078 1 83.62 667 ARG B N 1
ATOM 10854 C CA . ARG B 1 667 ? -14.625 32.156 13.727 1 83.62 667 ARG B CA 1
ATOM 10855 C C . ARG B 1 667 ? -15.688 31.062 13.508 1 83.62 667 ARG B C 1
ATOM 10857 O O . ARG B 1 667 ? -16.766 31.344 12.969 1 83.62 667 ARG B O 1
ATOM 10864 N N . PRO B 1 668 ? -15.477 29.906 13.977 1 85.38 668 PRO B N 1
ATOM 10865 C CA . PRO B 1 668 ? -16.484 28.875 13.734 1 85.38 668 PRO B CA 1
ATOM 10866 C C . PRO B 1 668 ? -17.766 29.094 14.539 1 85.38 668 PRO B C 1
ATOM 10868 O O . PRO B 1 668 ? -18.812 28.531 14.219 1 85.38 668 PRO B O 1
ATOM 10871 N N . LEU B 1 669 ? -17.75 29.906 15.539 1 90.12 669 LEU B N 1
ATOM 10872 C CA . LEU B 1 669 ? -18.875 30 16.484 1 90.12 669 LEU B CA 1
ATOM 10873 C C . LEU B 1 669 ? -19.828 31.109 16.078 1 90.12 669 LEU B C 1
ATOM 10875 O O . LEU B 1 669 ? -20.969 31.156 16.547 1 90.12 669 LEU B O 1
ATOM 10879 N N . CYS B 1 670 ? -19.359 31.969 15.219 1 91.25 670 CYS B N 1
ATOM 10880 C CA . CYS B 1 670 ? -20.094 33.188 14.945 1 91.25 670 CYS B CA 1
ATOM 10881 C C . CYS B 1 670 ? -20.562 33.25 13.492 1 91.25 670 CYS B C 1
ATOM 10883 O O . CYS B 1 670 ? -19.797 32.969 12.578 1 91.25 670 CYS B O 1
ATOM 10885 N N . THR B 1 671 ? -21.828 33.5 13.297 1 93.25 671 THR B N 1
ATOM 10886 C CA . THR B 1 671 ? -22.344 34.031 12.031 1 93.25 671 THR B CA 1
ATOM 10887 C C . THR B 1 671 ? -22.5 35.562 12.094 1 93.25 671 THR B C 1
ATOM 10889 O O . THR B 1 671 ? -23.328 36.062 12.836 1 93.25 671 THR B O 1
ATOM 10892 N N . CYS B 1 672 ? -21.75 36.188 11.258 1 93.62 672 CYS B N 1
ATOM 10893 C CA . CYS B 1 672 ? -21.688 37.656 11.305 1 93.62 672 CYS B CA 1
ATOM 10894 C C . CYS B 1 672 ? -23.016 38.25 10.875 1 93.62 672 CYS B C 1
ATOM 10896 O O . CYS B 1 672 ? -23.641 37.781 9.93 1 93.62 672 CYS B O 1
ATOM 10898 N N . LYS B 1 673 ? -23.469 39.312 11.578 1 91.25 673 LYS B N 1
ATOM 10899 C CA . LYS B 1 673 ? -24.641 40.094 11.203 1 91.25 673 LYS B CA 1
ATOM 10900 C C . LYS B 1 673 ? -24.391 40.906 9.93 1 91.25 673 LYS B C 1
ATOM 10902 O O . LYS B 1 673 ? -23.281 41.375 9.719 1 91.25 673 LYS B O 1
ATOM 10907 N N . ILE B 1 674 ? -25.266 40.812 8.898 1 77.06 674 ILE B N 1
ATOM 10908 C CA . ILE B 1 674 ? -25.125 41.625 7.695 1 77.06 674 ILE B CA 1
ATOM 10909 C C . ILE B 1 674 ? -25.281 43.094 8.047 1 77.06 674 ILE B C 1
ATOM 10911 O O . ILE B 1 674 ? -26.297 43.5 8.625 1 77.06 674 ILE B O 1
ATOM 10915 N N . ARG B 1 675 ? -24.219 44.031 8.219 1 59.12 675 ARG B N 1
ATOM 10916 C CA . ARG B 1 675 ? -24.328 45.469 8.375 1 59.12 675 ARG B CA 1
ATOM 10917 C C . ARG B 1 675 ? -25.031 46.094 7.168 1 59.12 675 ARG B C 1
ATOM 10919 O O . ARG B 1 675 ? -24.75 45.75 6.023 1 59.12 675 ARG B O 1
ATOM 10926 N N . SER B 1 676 ? -26.266 46.5 7.336 1 46.78 676 SER B N 1
ATOM 10927 C CA . SER B 1 676 ? -26.906 47.438 6.402 1 46.78 676 SER B CA 1
ATOM 10928 C C . SER B 1 676 ? -25.984 48.594 6.051 1 46.78 676 SER B C 1
ATOM 10930 O O . SER B 1 676 ? -25.516 49.312 6.934 1 46.78 676 SER B O 1
ATOM 10932 N N . THR B 1 677 ? -25.156 48.438 5.113 1 40.78 677 THR B N 1
ATOM 10933 C CA . THR B 1 677 ? -24.547 49.656 4.574 1 40.78 677 THR B CA 1
ATOM 10934 C C . THR B 1 677 ? -25.609 50.75 4.348 1 40.78 677 THR B C 1
ATOM 10936 O O . THR B 1 677 ? -26.547 50.531 3.576 1 40.78 677 THR B O 1
ATOM 10939 N N . SER B 1 678 ? -25.984 51.531 5.297 1 30.12 678 SER B N 1
ATOM 10940 C CA . SER B 1 678 ? -26.562 52.812 4.906 1 30.12 678 SER B CA 1
ATOM 10941 C C . SER B 1 678 ? -25.719 53.5 3.836 1 30.12 678 SER B C 1
ATOM 10943 O O . SER B 1 678 ? -24.484 53.469 3.893 1 30.12 678 SER B O 1
ATOM 10945 N N . LYS B 1 679 ? -26.344 53.625 2.756 1 34.88 679 LYS B N 1
ATOM 10946 C CA . LYS B 1 679 ? -25.828 54.656 1.846 1 34.88 679 LYS B CA 1
ATOM 10947 C C . LYS B 1 679 ? -25.375 55.906 2.611 1 34.88 679 LYS B C 1
ATOM 10949 O O . LYS B 1 679 ? -26.125 56.438 3.422 1 34.88 679 LYS B O 1
ATOM 10954 N N . PRO B 1 680 ? -24 56.156 2.482 1 26.23 680 PRO B N 1
ATOM 10955 C CA . PRO B 1 680 ? -23.984 57.625 2.689 1 26.23 680 PRO B CA 1
ATOM 10956 C C . PRO B 1 680 ? -24.891 58.344 1.709 1 26.23 680 PRO B C 1
ATOM 10958 O O . PRO B 1 680 ? -25.094 57.906 0.582 1 26.23 680 PRO B O 1
#

InterPro domains:
  IPR004245 Protein of unknown function DUF229 [PF02995] (146-594)
  IPR004245 Protein of unknown function DUF229 [PTHR10974] (50-673)
  IPR004245 Protein of unknown function DUF229 [cd16021] (219-503)
  IPR017850 Alkaline-phosphatase-like, core domain superfamily [G3DSA:3.40.720.10] (209-503)
  IPR017850 Alkaline-phosphatase-like, core domain superfamily [SSF53649] (303-531)

Secondary structure (DSSP, 8-state):
----------------------------------------------------------------------------------------------GGGS-------TT-TTTGGG---S--S-TT----GGGS-SEEEETTEEEEPTT-TT-EEEEEEEEE-STT-EEE---EETTT----SSEEEEEEEETTEEEEEEEE---PPP-SSS----TTTS-EEEEEEETT-BHHHHHHH-HHHHHHHHHTS-PEE-S-EE--SSSHHHHHHHHHTS--SS-B--GGGT-PPBPPSS-HHHHHSS--TTS--HHHHHHHHT-EEEEEE-SSS-TTTTTT----SS---SEESHHHHHHHHT-HHHHHHHTGGGT--HHHHHHHHHHHHHTS-TTS-EEEEEEE-TTTSS-THHHHHTHHHHHHHHHHTTTTTTTEEEEEEESS---SSTGGGSHHHHHHTT-B-EEEE--GGGTTSHHHHHHHHHTTS-EEHHHHHHHHHIIIIIGGGGTT---S----SSS-S---TTSPPPTT---STTTTT--GGG------EEE---HHHHHHHHHHHHHHHHHHHHHTT-GGGBPPP-EEEEEEEEEE--S---SSS--EEEEEEEEEEPTTT--EEEEEEEEETTS-EEES-S--EE-S--TTTTTT-SSGGGGGG-PBP-------/------------------------------------------------------------------------------------------S---GGGS-------TT-TTTGGG---S--S-TT----GGGS-SEEEETTEEEEPTT-TT-EEEEEEEEE-STT-EEE---EETTT----SSEEEEEEEETTEEEEEEEE---PPP-SSS----TTTS-EEEEEEETT-BHHHHHHH-HHHHHHHHHHS-PEE-S-EE--SSSHHHHHHHHHTS--SS-B--GGGT-PPBPPSS-HHHHHSS--TTS--HHHHHHHHT-EEEEEE-SSS-TTTTTT----SS---SEESHHHHHHHHT-HHHHHHHTGGGT--HHHHHHHHHHHHHTS-TTS-EEEEEEE-TTTSS-THHHHHTHHHHHHHHHHTTTTTTTEEEEEEESS---SSTGGGSHHHHHHTT-B-EEEE--GGGTTSHHHHHHHHHTTS-EEHHHHHHHHHIIIIIGGGGTT---S----SSS-S---TTSPPPTT---STTTTT--GGG------EEE---HHHHHHHHHHHHHHHHHHHHHTT-GGGBPPP-EEEEEEEEEE--S---SSS--EEEEEEEEEEPTTT--EEEEEEEEETTS-EEES-S--EE-S--TTTTTT-SSGGGGGG-PBP-------